Protein AF-0000000075760371 (afdb_homodimer)

Solvent-accessible surface area (backbone atoms only — not comparable to full-atom values): 41329 Å² total; per-residue (Å²): 129,72,63,64,34,43,32,32,29,94,74,34,65,18,29,36,39,38,53,55,96,74,28,27,36,39,36,48,44,92,81,39,47,63,56,17,29,76,38,85,87,45,65,66,50,86,70,63,49,76,35,74,49,75,53,29,75,60,50,60,24,31,50,27,51,50,53,35,50,54,48,44,73,70,36,40,61,81,39,81,82,42,72,68,52,46,35,33,40,3,22,51,64,51,33,64,22,36,49,37,27,40,28,74,71,54,49,54,58,50,66,73,50,78,75,84,48,44,40,64,70,58,63,29,60,44,80,66,91,54,68,57,64,61,52,48,40,71,64,31,52,69,35,32,12,54,50,44,57,66,43,60,43,57,39,44,40,44,61,90,81,58,81,80,56,91,85,60,71,54,58,43,32,40,41,31,42,32,63,88,82,34,76,46,37,20,47,35,31,48,52,43,45,48,22,39,48,65,52,67,45,58,52,57,60,68,51,65,18,73,70,44,53,34,25,36,32,43,69,72,47,43,49,97,83,49,43,63,20,28,50,47,31,43,24,35,74,66,71,32,51,80,88,51,30,33,75,53,36,56,65,56,50,51,52,48,41,62,70,57,21,32,78,90,33,30,60,62,31,28,45,50,50,50,52,53,52,50,48,29,46,38,39,30,23,33,65,63,24,32,70,54,38,35,35,32,27,73,41,63,73,70,54,60,25,33,58,45,61,57,55,85,48,37,52,38,36,59,82,35,76,87,54,39,31,17,29,32,41,85,87,36,37,49,54,84,60,35,66,62,26,48,59,58,46,23,60,76,35,70,42,88,57,54,64,60,56,52,36,46,41,54,51,20,40,52,54,48,52,67,74,33,53,70,58,38,69,74,28,46,60,46,49,50,36,28,49,60,41,28,42,65,49,45,74,73,56,92,128,72,62,64,33,42,32,30,29,92,72,34,63,19,29,36,40,37,55,55,97,75,28,26,35,38,36,48,44,92,82,39,47,64,56,17,29,78,39,85,87,44,66,66,49,86,69,63,47,76,34,73,49,73,53,28,76,60,49,60,23,28,50,25,53,50,52,34,51,53,48,43,73,70,36,40,60,82,41,81,82,43,71,67,52,46,34,33,39,4,21,52,64,49,34,62,21,35,50,36,27,40,29,74,71,55,49,55,58,48,67,73,51,77,76,83,47,44,40,65,69,58,62,29,61,43,81,66,90,54,68,58,64,60,52,47,39,71,65,30,54,68,34,32,14,55,50,45,57,65,43,60,43,55,39,44,39,44,60,89,80,57,80,81,56,92,85,61,69,55,59,43,31,41,42,33,42,32,63,89,82,34,78,46,38,19,46,36,31,48,52,43,47,47,24,38,47,64,50,66,45,59,52,57,60,69,49,65,18,73,71,44,54,34,25,37,31,43,69,71,47,44,48,96,84,48,43,62,22,28,50,46,30,42,23,36,74,66,71,32,50,81,87,51,29,34,76,53,36,57,66,55,52,51,50,48,41,61,70,58,22,31,78,90,32,30,60,62,30,28,45,50,49,50,52,53,53,50,47,29,46,36,38,29,23,32,66,62,24,32,70,54,40,36,36,31,27,75,42,61,72,70,54,61,24,33,59,47,59,57,56,84,47,35,52,38,36,58,80,36,76,86,52,39,33,17,28,32,41,84,88,36,37,48,54,84,58,34,68,62,25,47,59,59,45,23,60,78,36,70,42,90,58,54,65,57,56,53,36,47,40,53,51,21,40,51,52,48,53,68,74,33,52,69,58,38,68,73,27,45,60,47,48,50,35,28,49,60,41,29,44,65,49,46,74,72,57,91

Nearest PDB structures (foldseek):
  7vkb-assembly1_A  TM=8.073E-01  e=7.748E-14  Legionella pneumophila subsp. pneumophila str. Philadelphia 1
  7wcf-assembly1_A  TM=6.673E-01  e=3.418E-14  Legionella pneumophila subsp. pneumophila str. Philadelphia 1
  7vkc-assembly1_A  TM=6.784E-01  e=3.570E-13  Legionella pneumophila subsp. pneumophila str. Philadelphia 1
  3akk-assembly2_D  TM=5.499E-01  e=4.635E-07  Helicobacter pylori J99
  3akk-assembly2_C  TM=5.356E-01  e=3.686E-06  Helicobacter pylori J99

pLDDT: mean 90.39, std 11.35, range [38.09, 98.88]

Organism: Stutzerimonas stutzeri (strain A1501) (NCBI:txid379731)

Radius of gyration: 27.63 Å; Cα contacts (8 Å, |Δi|>4): 1583; chains: 2; bounding box: 60×79×73 Å

Structure (mmCIF, N/CA/C/O backbone):
data_AF-0000000075760371-model_v1
#
loop_
_entity.id
_entity.type
_entity.pdbx_description
1 polymer 'Phosphatidylinositol kinase'
#
loop_
_atom_site.group_PDB
_atom_site.id
_atom_site.type_symbol
_atom_site.label_atom_id
_atom_site.label_alt_id
_atom_site.label_comp_id
_atom_site.label_asym_id
_atom_site.label_entity_id
_atom_site.label_seq_id
_atom_site.pdbx_PDB_ins_code
_atom_site.Cartn_x
_atom_site.Cartn_y
_atom_site.Cartn_z
_atom_site.occupancy
_atom_site.B_iso_or_equiv
_atom_site.auth_seq_id
_atom_site.auth_comp_id
_atom_site.auth_asym_id
_atom_site.auth_atom_id
_atom_site.pdbx_PDB_model_num
ATOM 1 N N . MET A 1 1 ? -24.359 -0.94 8.82 1 43.31 1 MET A N 1
ATOM 2 C CA . MET A 1 1 ? -25.016 -2.139 8.297 1 43.31 1 MET A CA 1
ATOM 3 C C . MET A 1 1 ? -23.984 -3.199 7.926 1 43.31 1 MET A C 1
ATOM 5 O O . MET A 1 1 ? -22.906 -2.873 7.406 1 43.31 1 MET A O 1
ATOM 9 N N . THR A 1 2 ? -24.047 -4.398 8.586 1 55.69 2 THR A N 1
ATOM 10 C CA . THR A 1 2 ? -23.156 -5.535 8.352 1 55.69 2 THR A CA 1
ATOM 11 C C . THR A 1 2 ? -23.125 -5.898 6.871 1 55.69 2 THR A C 1
ATOM 13 O O . THR A 1 2 ? -24.156 -6.172 6.266 1 55.69 2 THR A O 1
ATOM 16 N N . ALA A 1 3 ? -22.016 -5.543 6.129 1 74.62 3 ALA A N 1
ATOM 17 C CA . ALA A 1 3 ? -21.906 -5.832 4.703 1 74.62 3 ALA A CA 1
ATOM 18 C C . ALA A 1 3 ? -22.016 -7.328 4.434 1 74.62 3 ALA A C 1
ATOM 20 O O . ALA A 1 3 ? -21.484 -8.141 5.184 1 74.62 3 ALA A O 1
ATOM 21 N N . VAL A 1 4 ? -23.156 -7.707 3.781 1 89.44 4 VAL A N 1
ATOM 22 C CA . VAL A 1 4 ? -23.312 -9.094 3.35 1 89.44 4 VAL A CA 1
ATOM 23 C C . VAL A 1 4 ? -23.031 -9.203 1.852 1 89.44 4 VAL A C 1
ATOM 25 O O . VAL A 1 4 ? -23.5 -8.375 1.063 1 89.44 4 VAL A O 1
ATOM 28 N N . LEU A 1 5 ? -22.188 -10.141 1.552 1 94.88 5 LEU A N 1
ATOM 29 C CA . LEU A 1 5 ? -21.891 -10.422 0.152 1 94.88 5 LEU A CA 1
ATOM 30 C C . LEU A 1 5 ? -22.375 -11.82 -0.229 1 94.88 5 LEU A C 1
ATOM 32 O O . LEU A 1 5 ? -22.234 -12.766 0.558 1 94.88 5 LEU A O 1
ATOM 36 N N . GLN A 1 6 ? -22.906 -11.922 -1.365 1 95.94 6 GLN A N 1
ATOM 37 C CA . GLN A 1 6 ? -23.328 -13.211 -1.891 1 95.94 6 GLN A CA 1
ATOM 38 C C . GLN A 1 6 ? -22.203 -13.898 -2.645 1 95.94 6 GLN A C 1
ATOM 40 O O . GLN A 1 6 ? -21.422 -13.242 -3.348 1 95.94 6 GLN A O 1
ATOM 45 N N . VAL A 1 7 ? -22.109 -15.195 -2.459 1 97.06 7 VAL A N 1
ATOM 46 C CA . VAL A 1 7 ? -21.031 -15.953 -3.088 1 97.06 7 VAL A CA 1
ATOM 47 C C . VAL A 1 7 ? -21.609 -17.078 -3.941 1 97.06 7 VAL A C 1
ATOM 49 O O . VAL A 1 7 ? -22.547 -17.75 -3.523 1 97.06 7 VAL A O 1
ATOM 52 N N . ALA A 1 8 ? -21.109 -17.219 -5.102 1 96.5 8 ALA A N 1
ATOM 53 C CA . ALA A 1 8 ? -21.547 -18.266 -6.012 1 96.5 8 ALA A CA 1
ATOM 54 C C . ALA A 1 8 ? -20.375 -18.875 -6.773 1 96.5 8 ALA A C 1
ATOM 56 O O . ALA A 1 8 ? -19.281 -18.312 -6.781 1 96.5 8 ALA A O 1
ATOM 57 N N . THR A 1 9 ? -20.562 -20.078 -7.301 1 96.19 9 THR A N 1
ATOM 58 C CA . THR A 1 9 ? -19.656 -20.766 -8.219 1 96.19 9 THR A CA 1
ATOM 59 C C . THR A 1 9 ? -20.391 -21.172 -9.5 1 96.19 9 THR A C 1
ATOM 61 O O . THR A 1 9 ? -21.609 -20.984 -9.609 1 96.19 9 THR A O 1
ATOM 64 N N . PRO A 1 10 ? -19.625 -21.641 -10.508 1 94.31 10 PRO A N 1
ATOM 65 C CA . PRO A 1 10 ? -20.297 -22.094 -11.727 1 94.31 10 PRO A CA 1
ATOM 66 C C . PRO A 1 10 ? -21.344 -23.172 -11.469 1 94.31 10 PRO A C 1
ATOM 68 O O . PRO A 1 10 ? -22.281 -23.328 -12.258 1 94.31 10 PRO A O 1
ATOM 71 N N . GLU A 1 11 ? -21.25 -23.828 -10.383 1 95.38 11 GLU A N 1
ATOM 72 C CA . GLU A 1 11 ? -22.156 -24.922 -10.07 1 95.38 11 GLU A CA 1
ATOM 73 C C . GLU A 1 11 ? -23.391 -24.422 -9.32 1 95.38 11 GLU A C 1
ATOM 75 O O . GLU A 1 11 ? -24.312 -25.188 -9.023 1 95.38 11 GLU A O 1
ATOM 80 N N . GLY A 1 12 ? -23.406 -23.094 -9.023 1 94.88 12 GLY A N 1
ATOM 81 C CA . GLY A 1 12 ? -24.594 -22.516 -8.398 1 94.88 12 GLY A CA 1
ATOM 82 C C . GLY A 1 12 ? -24.266 -21.641 -7.199 1 94.88 12 GLY A C 1
ATOM 83 O O . GLY A 1 12 ? -23.094 -21.375 -6.926 1 94.88 12 GLY A O 1
ATOM 84 N N . ASP A 1 13 ? -25.375 -21.281 -6.457 1 96.81 13 ASP A N 1
ATOM 85 C CA . ASP A 1 13 ? -25.219 -20.469 -5.254 1 96.81 13 ASP A CA 1
ATOM 86 C C . ASP A 1 13 ? -24.516 -21.266 -4.148 1 96.81 13 ASP A C 1
ATOM 88 O O . ASP A 1 13 ? -24.828 -22.422 -3.908 1 96.81 13 ASP A O 1
ATOM 92 N N . SER A 1 14 ? -23.578 -20.625 -3.559 1 97.75 14 SER A N 1
ATOM 93 C CA . SER A 1 14 ? -22.781 -21.312 -2.543 1 97.75 14 SER A CA 1
ATOM 94 C C . SER A 1 14 ? -23.156 -20.844 -1.141 1 97.75 14 SER A C 1
ATOM 96 O O . SER A 1 14 ? -23.531 -21.672 -0.291 1 97.75 14 SER A O 1
ATOM 98 N N . GLY A 1 15 ? -23.016 -19.5 -0.946 1 98 15 GLY A N 1
ATOM 99 C CA . GLY A 1 15 ? -23.312 -18.984 0.381 1 98 15 GLY A CA 1
ATOM 100 C C . GLY A 1 15 ? -23.125 -17.484 0.489 1 98 15 GLY A C 1
ATOM 101 O O . GLY A 1 15 ? -23.312 -16.75 -0.494 1 98 15 GLY A O 1
ATOM 102 N N . LYS A 1 16 ? -22.891 -17.094 1.831 1 97.25 16 LYS A N 1
ATOM 103 C CA . LYS A 1 16 ? -22.75 -15.672 2.113 1 97.25 16 LYS A CA 1
ATOM 104 C C . LYS A 1 16 ? -21.562 -15.406 3.027 1 97.25 16 LYS A C 1
ATOM 106 O O . LYS A 1 16 ? -21.203 -16.25 3.861 1 97.25 16 LYS A O 1
ATOM 111 N N . ILE A 1 17 ? -20.938 -14.266 2.799 1 95.81 17 ILE A N 1
ATOM 112 C CA . ILE A 1 17 ? -19.906 -13.781 3.711 1 95.81 17 ILE A CA 1
ATOM 113 C C . ILE A 1 17 ? -20.453 -12.617 4.531 1 95.81 17 ILE A C 1
ATOM 115 O O . ILE A 1 17 ? -21.125 -11.734 3.992 1 95.81 17 ILE A O 1
ATOM 119 N N . LEU A 1 18 ? -20.188 -12.664 5.801 1 94.06 18 LEU A N 1
ATOM 120 C CA . LEU A 1 18 ? -20.609 -11.609 6.711 1 94.06 18 LEU A CA 1
ATOM 121 C C . LEU A 1 18 ? -19.453 -11.172 7.613 1 94.06 18 LEU A C 1
ATOM 123 O O . LEU A 1 18 ? -18.547 -11.961 7.879 1 94.06 18 LEU A O 1
ATOM 127 N N . SER A 1 19 ? -19.453 -9.938 7.863 1 90.44 19 SER A N 1
ATOM 128 C CA . SER A 1 19 ? -18.578 -9.438 8.922 1 90.44 19 SER A CA 1
ATOM 129 C C . SER A 1 19 ? -19.359 -9.227 10.219 1 90.44 19 SER A C 1
ATOM 131 O O . SER A 1 19 ? -20.406 -8.586 10.219 1 90.44 19 SER A O 1
ATOM 133 N N . SER A 1 20 ? -18.938 -9.883 11.328 1 83.5 20 SER A N 1
ATOM 134 C CA . SER A 1 20 ? -19.625 -9.797 12.609 1 83.5 20 SER A CA 1
ATOM 135 C C . SER A 1 20 ? -18.641 -9.719 13.766 1 83.5 20 SER A C 1
ATOM 137 O O . SER A 1 20 ? -17.812 -10.625 13.945 1 83.5 20 SER A O 1
ATOM 139 N N . ALA A 1 21 ? -18.812 -8.703 14.594 1 81.06 21 ALA A N 1
ATOM 140 C CA . ALA A 1 21 ? -18.031 -8.531 15.812 1 81.06 21 ALA A CA 1
ATOM 141 C C . ALA A 1 21 ? -16.531 -8.672 15.539 1 81.06 21 ALA A C 1
ATOM 143 O O . ALA A 1 21 ? -15.828 -9.367 16.266 1 81.06 21 ALA A O 1
ATOM 144 N N . GLY A 1 22 ? -16.078 -8.273 14.406 1 79.44 22 GLY A N 1
ATOM 145 C CA . GLY A 1 22 ? -14.656 -8.258 14.125 1 79.44 22 GLY A CA 1
ATOM 146 C C . GLY A 1 22 ? -14.18 -9.508 13.391 1 79.44 22 GLY A C 1
ATOM 147 O O . GLY A 1 22 ? -13.008 -9.602 13.031 1 79.44 22 GLY A O 1
ATOM 148 N N . ASP A 1 23 ? -15.102 -10.469 13.219 1 89.75 23 ASP A N 1
ATOM 149 C CA . ASP A 1 23 ? -14.75 -11.688 12.492 1 89.75 23 ASP A CA 1
ATOM 150 C C . ASP A 1 23 ? -15.414 -11.711 11.117 1 89.75 23 ASP A C 1
ATOM 152 O O . ASP A 1 23 ? -16.328 -10.93 10.844 1 89.75 23 ASP A O 1
ATOM 156 N N . TYR A 1 24 ? -14.852 -12.562 10.312 1 95.31 24 TYR A N 1
ATOM 157 C CA . TYR A 1 24 ? -15.453 -12.875 9.016 1 95.31 24 TYR A CA 1
ATOM 158 C C . TYR A 1 24 ? -16.031 -14.281 9.008 1 95.31 24 TYR A C 1
ATOM 160 O O . TYR A 1 24 ? -15.352 -15.242 9.359 1 95.31 24 TYR A O 1
ATOM 168 N N . LEU A 1 25 ? -17.312 -14.336 8.617 1 96.69 25 LEU A N 1
ATOM 169 C CA . LEU A 1 25 ? -18.031 -15.609 8.594 1 96.69 25 LEU A CA 1
ATOM 170 C C . LEU A 1 25 ? -18.438 -15.977 7.176 1 96.69 25 LEU A C 1
ATOM 172 O O . LEU A 1 25 ? -18.922 -15.125 6.43 1 96.69 25 LEU A O 1
ATOM 176 N N . PHE A 1 26 ? -18.188 -17.188 6.824 1 97.88 26 PHE A N 1
ATOM 177 C CA . PHE A 1 26 ? -18.781 -17.734 5.605 1 97.88 26 PHE A CA 1
ATOM 178 C C . PHE A 1 26 ? -19.766 -18.859 5.934 1 97.88 26 PHE A C 1
ATOM 180 O O . PHE A 1 26 ? -19.422 -19.812 6.637 1 97.88 26 PHE A O 1
ATOM 187 N N . ARG A 1 27 ? -20.938 -18.656 5.379 1 97.75 27 ARG A N 1
ATOM 188 C CA . ARG A 1 27 ? -21.984 -19.625 5.594 1 97.75 27 ARG A CA 1
ATOM 189 C C . ARG A 1 27 ? -22.531 -20.156 4.266 1 97.75 27 ARG A C 1
ATOM 191 O O . ARG A 1 27 ? -23.031 -19.375 3.441 1 97.75 27 ARG A O 1
ATOM 198 N N . TYR A 1 28 ? -22.422 -21.453 4.133 1 98.5 28 TYR A N 1
ATOM 199 C CA . TYR A 1 28 ? -23.078 -22.062 2.982 1 98.5 28 TYR A CA 1
ATOM 200 C C . TYR A 1 28 ? -24.594 -22.031 3.133 1 98.5 28 TYR A C 1
ATOM 202 O O . TYR A 1 28 ? -25.125 -22.141 4.246 1 98.5 28 TYR A O 1
ATOM 210 N N . HIS A 1 29 ? -25.266 -21.859 1.998 1 97.75 29 HIS A N 1
ATOM 211 C CA . HIS A 1 29 ? -26.703 -22.078 2.021 1 97.75 29 HIS A CA 1
ATOM 212 C C . HIS A 1 29 ? -27.031 -23.516 2.447 1 97.75 29 HIS A C 1
ATOM 214 O O . HIS A 1 29 ? -26.25 -24.438 2.205 1 97.75 29 HIS A O 1
ATOM 220 N N . GLU A 1 30 ? -28.203 -23.641 2.92 1 96.56 30 GLU A N 1
ATOM 221 C CA . GLU A 1 30 ? -28.625 -24.953 3.383 1 96.56 30 GLU A CA 1
ATOM 222 C C . GLU A 1 30 ? -28.688 -25.953 2.229 1 96.56 30 GLU A C 1
ATOM 224 O O . GLU A 1 30 ? -28.422 -27.141 2.408 1 96.56 30 GLU A O 1
ATOM 229 N N . ASP A 1 31 ? -28.984 -25.469 1.105 1 96.25 31 ASP A N 1
ATOM 230 C CA . ASP A 1 31 ? -29.188 -26.344 -0.042 1 96.25 31 ASP A CA 1
ATOM 231 C C . ASP A 1 31 ? -27.984 -26.297 -0.98 1 96.25 31 ASP A C 1
ATOM 233 O O . ASP A 1 31 ? -28.078 -26.703 -2.143 1 96.25 31 ASP A O 1
ATOM 237 N N . ALA A 1 32 ? -26.844 -25.781 -0.534 1 97.56 32 ALA A N 1
ATOM 238 C CA . ALA A 1 32 ? -25.656 -25.703 -1.382 1 97.56 32 ALA A CA 1
ATOM 239 C C . ALA A 1 32 ? -25.156 -27.094 -1.748 1 97.56 32 ALA A C 1
ATOM 241 O O . ALA A 1 32 ? -25.062 -27.969 -0.887 1 97.56 32 ALA A O 1
ATOM 242 N N . LYS A 1 33 ? -24.859 -27.281 -2.973 1 97.06 33 LYS A N 1
ATOM 243 C CA . LYS A 1 33 ? -24.328 -28.547 -3.441 1 97.06 33 LYS A CA 1
ATOM 244 C C . LYS A 1 33 ? -22.844 -28.672 -3.09 1 97.06 33 LYS A C 1
ATOM 246 O O . LYS A 1 33 ? -22.141 -27.672 -2.971 1 97.06 33 LYS A O 1
ATOM 251 N N . ALA A 1 34 ? -22.406 -29.906 -2.986 1 96.94 34 ALA A N 1
ATOM 252 C CA . ALA A 1 34 ? -21 -30.156 -2.676 1 96.94 34 ALA A CA 1
ATOM 253 C C . ALA A 1 34 ? -20.094 -29.547 -3.738 1 96.94 34 ALA A C 1
ATOM 255 O O . ALA A 1 34 ? -19.016 -29.047 -3.422 1 96.94 34 ALA A O 1
ATOM 256 N N . GLN A 1 35 ? -20.562 -29.578 -4.961 1 96.38 35 GLN A N 1
ATOM 257 C CA . GLN A 1 35 ? -19.781 -29.062 -6.082 1 96.38 35 GLN A CA 1
ATOM 258 C C . GLN A 1 35 ? -19.656 -27.547 -6.02 1 96.38 35 GLN A C 1
ATOM 260 O O . GLN A 1 35 ? -18.812 -26.953 -6.699 1 96.38 35 GLN A O 1
ATOM 265 N N . ALA A 1 36 ? -20.469 -26.938 -5.203 1 97.31 36 ALA A N 1
ATOM 266 C CA . ALA A 1 36 ? -20.484 -25.469 -5.113 1 97.31 36 ALA A CA 1
ATOM 267 C C . ALA A 1 36 ? -19.562 -24.984 -4.012 1 97.31 36 ALA A C 1
ATOM 269 O O . ALA A 1 36 ? -19.547 -23.797 -3.684 1 97.31 36 ALA A O 1
ATOM 270 N N . ALA A 1 37 ? -18.781 -25.938 -3.438 1 98.06 37 ALA A N 1
ATOM 271 C CA . ALA A 1 37 ? -17.781 -25.516 -2.453 1 98.06 37 ALA A CA 1
ATOM 272 C C . ALA A 1 37 ? -16.844 -24.469 -3.035 1 98.06 37 ALA A C 1
ATOM 274 O O . ALA A 1 37 ? -16.422 -24.562 -4.195 1 98.06 37 ALA A O 1
ATOM 275 N N . ILE A 1 38 ? -16.422 -23.5 -2.248 1 97.44 38 ILE A N 1
ATOM 276 C CA . ILE A 1 38 ? -15.734 -22.328 -2.779 1 97.44 38 ILE A CA 1
ATOM 277 C C . ILE A 1 38 ? -14.227 -22.562 -2.74 1 97.44 38 ILE A C 1
ATOM 279 O O . ILE A 1 38 ? -13.453 -21.812 -3.336 1 97.44 38 ILE A O 1
ATOM 283 N N . SER A 1 39 ? -13.742 -23.578 -2.043 1 97.62 39 SER A N 1
ATOM 284 C CA . SER A 1 39 ? -12.32 -23.859 -1.851 1 97.62 39 SER A CA 1
ATOM 285 C C . SER A 1 39 ? -12.078 -25.359 -1.633 1 97.62 39 SER A C 1
ATOM 287 O O . SER A 1 39 ? -12.969 -26.062 -1.163 1 97.62 39 SER A O 1
ATOM 289 N N . LEU A 1 40 ? -10.93 -25.812 -1.981 1 97.62 40 LEU A N 1
ATOM 290 C CA . LEU A 1 40 ? -10.516 -27.188 -1.676 1 97.62 40 LEU A CA 1
ATOM 291 C C . LEU A 1 40 ? -10.43 -27.391 -0.169 1 97.62 40 LEU A C 1
ATOM 293 O O . LEU A 1 40 ? -10.531 -28.531 0.306 1 97.62 40 LEU A O 1
ATOM 297 N N . LEU A 1 41 ? -10.305 -26.344 0.649 1 96.62 41 LEU A N 1
ATOM 298 C CA . LEU A 1 41 ? -10.133 -26.422 2.096 1 96.62 41 LEU A CA 1
ATOM 299 C C . LEU A 1 41 ? -11.469 -26.203 2.809 1 96.62 41 LEU A C 1
ATOM 301 O O . LEU A 1 41 ? -11.555 -26.359 4.027 1 96.62 41 LEU A O 1
ATOM 305 N N . MET A 1 42 ? -12.469 -25.812 2.064 1 97.5 42 MET A N 1
ATOM 306 C CA . MET A 1 42 ? -13.727 -25.422 2.703 1 97.5 42 MET A CA 1
ATOM 307 C C . MET A 1 42 ? -14.898 -26.188 2.092 1 97.5 42 MET A C 1
ATOM 309 O O . MET A 1 42 ? -15.781 -25.578 1.479 1 97.5 42 MET A O 1
ATOM 313 N N . PRO A 1 43 ? -14.984 -27.453 2.379 1 97.31 43 PRO A N 1
ATOM 314 C CA . PRO A 1 43 ? -16.125 -28.219 1.877 1 97.31 43 PRO A CA 1
ATOM 315 C C . PRO A 1 43 ? -17.453 -27.734 2.451 1 97.31 43 PRO A C 1
ATOM 317 O O . PRO A 1 43 ? -17.484 -27.109 3.508 1 97.31 43 PRO A O 1
ATOM 320 N N . VAL A 1 44 ? -18.5 -28.016 1.697 1 97.88 44 VAL A N 1
ATOM 321 C CA . VAL A 1 44 ? -19.828 -27.641 2.141 1 97.88 44 VAL A CA 1
ATOM 322 C C . VAL A 1 44 ? -20.156 -28.328 3.471 1 97.88 44 VAL A C 1
ATOM 324 O O . VAL A 1 44 ? -19.922 -29.516 3.631 1 97.88 44 VAL A O 1
ATOM 327 N N . ARG A 1 45 ? -20.578 -27.531 4.371 1 97.06 45 ARG A N 1
ATOM 328 C CA . ARG A 1 45 ? -21.016 -28.016 5.68 1 97.06 45 ARG A CA 1
ATOM 329 C C . ARG A 1 45 ? -22.031 -27.062 6.312 1 97.06 45 ARG A C 1
ATOM 331 O O . ARG A 1 45 ? -22.219 -25.953 5.836 1 97.06 45 ARG A O 1
ATOM 338 N N . LEU A 1 46 ? -22.688 -27.5 7.348 1 95.38 46 LEU A N 1
ATOM 339 C CA . LEU A 1 46 ? -23.734 -26.703 7.988 1 95.38 46 LEU A CA 1
ATOM 340 C C . LEU A 1 46 ? -23.125 -25.609 8.844 1 95.38 46 LEU A C 1
ATOM 342 O O . LEU A 1 46 ? -23.625 -24.469 8.867 1 95.38 46 LEU A O 1
ATOM 346 N N . ASP A 1 47 ? -22.047 -25.922 9.539 1 96.56 47 ASP A N 1
ATOM 347 C CA . ASP A 1 47 ? -21.406 -24.938 10.406 1 96.56 47 ASP A CA 1
ATOM 348 C C . ASP A 1 47 ? -20.703 -23.859 9.586 1 96.56 47 ASP A C 1
ATOM 350 O O . ASP A 1 47 ? -20.141 -24.141 8.531 1 96.56 47 ASP A O 1
ATOM 354 N N . GLU A 1 48 ? -20.719 -22.719 10.062 1 96.19 48 GLU A N 1
ATOM 355 C CA . GLU A 1 48 ? -20.062 -21.609 9.383 1 96.19 48 GLU A CA 1
ATOM 356 C C . GLU A 1 48 ? -18.547 -21.703 9.508 1 96.19 48 GLU A C 1
ATOM 358 O O . GLU A 1 48 ? -18.031 -22.344 10.43 1 96.19 48 GLU A O 1
ATOM 363 N N . TYR A 1 49 ? -17.828 -21.219 8.578 1 97.62 49 TYR A N 1
ATOM 364 C CA . TYR A 1 49 ? -16.391 -20.984 8.688 1 97.62 49 TYR A CA 1
ATOM 365 C C . TYR A 1 49 ? -16.094 -19.594 9.258 1 97.62 49 TYR A C 1
ATOM 367 O O . TYR A 1 49 ? -16.516 -18.578 8.703 1 97.62 49 TYR A O 1
ATOM 375 N N . ARG A 1 50 ? -15.406 -19.594 10.359 1 95.19 50 ARG A N 1
ATOM 376 C CA . ARG A 1 50 ? -15.102 -18.344 11.047 1 95.19 50 ARG A CA 1
ATOM 377 C C . ARG A 1 50 ? -13.609 -18.031 10.992 1 95.19 50 ARG A C 1
ATOM 379 O O . ARG A 1 50 ? -12.781 -18.922 11.188 1 95.19 50 ARG A O 1
ATOM 386 N N . HIS A 1 51 ? -13.273 -16.859 10.68 1 93.19 51 HIS A N 1
ATOM 387 C CA . HIS A 1 51 ? -11.891 -16.391 10.648 1 93.19 51 HIS A CA 1
ATOM 388 C C . HIS A 1 51 ? -11.789 -14.953 11.117 1 93.19 51 HIS A C 1
ATOM 390 O O . HIS A 1 51 ? -12.719 -14.164 10.938 1 93.19 51 HIS A O 1
ATOM 396 N N . ARG A 1 52 ? -10.672 -14.578 11.711 1 86.69 52 ARG A N 1
ATOM 397 C CA . ARG A 1 52 ? -10.445 -13.219 12.195 1 86.69 52 ARG A CA 1
ATOM 398 C C . ARG A 1 52 ? -10.227 -12.258 11.031 1 86.69 52 ARG A C 1
ATOM 400 O O . ARG A 1 52 ? -10.5 -11.062 11.141 1 86.69 52 ARG A O 1
ATOM 407 N N . GLU A 1 53 ? -9.703 -12.789 9.977 1 90.56 53 GLU A N 1
ATOM 408 C CA . GLU A 1 53 ? -9.562 -12.062 8.719 1 90.56 53 GLU A CA 1
ATOM 409 C C . GLU A 1 53 ? -10.398 -12.695 7.613 1 90.56 53 GLU A C 1
ATOM 411 O O . GLU A 1 53 ? -10.969 -13.781 7.801 1 90.56 53 GLU A O 1
ATOM 416 N N . LEU A 1 54 ? -10.484 -11.953 6.523 1 94.06 54 LEU A N 1
ATOM 417 C CA . LEU A 1 54 ? -11.156 -12.562 5.379 1 94.06 54 LEU A CA 1
ATOM 418 C C . LEU A 1 54 ? -10.523 -13.906 5.031 1 94.06 54 LEU A C 1
ATOM 420 O O . LEU A 1 54 ? -9.297 -14.039 5.051 1 94.06 54 LEU A O 1
ATOM 424 N N . HIS A 1 55 ? -11.367 -14.852 4.766 1 96.5 55 HIS A N 1
ATOM 425 C CA . HIS A 1 55 ? -10.867 -16.172 4.434 1 96.5 55 HIS A CA 1
ATOM 426 C C . HIS A 1 55 ? -9.883 -16.125 3.271 1 96.5 55 HIS A C 1
ATOM 428 O O . HIS A 1 55 ? -10.086 -15.367 2.314 1 96.5 55 HIS A O 1
ATOM 434 N N . PRO A 1 56 ? -8.852 -16.969 3.25 1 96.12 56 PRO A N 1
ATOM 435 C CA . PRO A 1 56 ? -7.773 -16.906 2.258 1 96.12 56 PRO A CA 1
ATOM 436 C C . PRO A 1 56 ? -8.289 -17.016 0.824 1 96.12 56 PRO A C 1
ATOM 438 O O . PRO A 1 56 ? -7.785 -16.344 -0.073 1 96.12 56 PRO A O 1
ATOM 441 N N . ILE A 1 57 ? -9.352 -17.797 0.597 1 96.19 57 ILE A N 1
ATOM 442 C CA . ILE A 1 57 ? -9.891 -17.969 -0.745 1 96.19 57 ILE A CA 1
ATOM 443 C C . ILE A 1 57 ? -10.398 -16.641 -1.28 1 96.19 57 ILE A C 1
ATOM 445 O O . ILE A 1 57 ? -10.344 -16.391 -2.486 1 96.19 57 ILE A O 1
ATOM 449 N N . PHE A 1 58 ? -10.836 -15.773 -0.396 1 94.75 58 PHE A N 1
ATOM 450 C CA . PHE A 1 58 ? -11.336 -14.469 -0.803 1 94.75 58 PHE A CA 1
ATOM 451 C C . PHE A 1 58 ? -10.195 -13.461 -0.908 1 94.75 58 PHE A C 1
ATOM 453 O O . PHE A 1 58 ? -10.234 -12.555 -1.742 1 94.75 58 PHE A O 1
ATOM 460 N N . GLN A 1 59 ? -9.18 -13.625 -0.104 1 93.31 59 GLN A N 1
ATOM 461 C CA . GLN A 1 59 ? -8.055 -12.695 -0.103 1 93.31 59 GLN A CA 1
ATOM 462 C C . GLN A 1 59 ? -7.293 -12.75 -1.426 1 93.31 59 GLN A C 1
ATOM 464 O O . GLN A 1 59 ? -6.656 -11.773 -1.825 1 93.31 59 GLN A O 1
ATOM 469 N N . MET A 1 60 ? -7.371 -13.844 -2.092 1 90.44 60 MET A N 1
ATOM 470 C CA . MET A 1 60 ? -6.66 -14.031 -3.354 1 90.44 60 MET A CA 1
ATOM 471 C C . MET A 1 60 ? -7.102 -12.992 -4.387 1 90.44 60 MET A C 1
ATOM 473 O O . MET A 1 60 ? -6.367 -12.703 -5.332 1 90.44 60 MET A O 1
ATOM 477 N N . ASN A 1 61 ? -8.273 -12.469 -4.184 1 87.88 61 ASN A N 1
ATOM 478 C CA . ASN A 1 61 ? -8.836 -11.562 -5.18 1 87.88 61 ASN A CA 1
ATOM 479 C C . ASN A 1 61 ? -8.797 -10.109 -4.707 1 87.88 61 ASN A C 1
ATOM 481 O O . ASN A 1 61 ? -9.312 -9.219 -5.383 1 87.88 61 ASN A O 1
ATOM 485 N N . LEU A 1 62 ? -8.227 -9.898 -3.605 1 90.31 62 LEU A N 1
ATOM 486 C CA . LEU A 1 62 ? -8.117 -8.523 -3.125 1 90.31 62 LEU A CA 1
ATOM 487 C C . LEU A 1 62 ? -6.957 -7.801 -3.797 1 90.31 62 LEU A C 1
ATOM 489 O O . LEU A 1 62 ? -5.883 -8.375 -3.975 1 90.31 62 LEU A O 1
ATOM 493 N N . PRO A 1 63 ? -7.219 -6.57 -4.195 1 87.62 63 PRO A N 1
ATOM 494 C CA . PRO A 1 63 ? -6.109 -5.789 -4.746 1 87.62 63 PRO A CA 1
ATOM 495 C C . PRO A 1 63 ? -5.016 -5.508 -3.715 1 87.62 63 PRO A C 1
ATOM 497 O O . PRO A 1 63 ? -5.297 -5.438 -2.516 1 87.62 63 PRO A O 1
ATOM 500 N N . GLU A 1 64 ? -3.797 -5.398 -4.195 1 84.69 64 GLU A N 1
ATOM 501 C CA . GLU A 1 64 ? -2.627 -5.082 -3.381 1 84.69 64 GLU A CA 1
ATOM 502 C C . GLU A 1 64 ? -1.764 -4.016 -4.047 1 84.69 64 GLU A C 1
ATOM 504 O O . GLU A 1 64 ? -2.008 -3.641 -5.195 1 84.69 64 GLU A O 1
ATOM 509 N N . GLY A 1 65 ? -0.833 -3.453 -3.25 1 80.81 65 GLY A N 1
ATOM 510 C CA . GLY A 1 65 ? 0.172 -2.568 -3.818 1 80.81 65 GLY A CA 1
ATOM 511 C C . GLY A 1 65 ? -0.422 -1.369 -4.531 1 80.81 65 GLY A C 1
ATOM 512 O O . GLY A 1 65 ? -1.271 -0.668 -3.979 1 80.81 65 GLY A O 1
ATOM 513 N N . TYR A 1 66 ? -0.005 -1.169 -5.762 1 78.75 66 TYR A N 1
ATOM 514 C CA . TYR A 1 66 ? -0.333 0.013 -6.551 1 78.75 66 TYR A CA 1
ATOM 515 C C . TYR A 1 66 ? -1.837 0.124 -6.766 1 78.75 66 TYR A C 1
ATOM 517 O O . TYR A 1 66 ? -2.42 1.196 -6.586 1 78.75 66 TYR A O 1
ATOM 525 N N . VAL A 1 67 ? -2.486 -0.931 -7.148 1 82.75 67 VAL A N 1
ATOM 526 C CA . VAL A 1 67 ? -3.908 -0.902 -7.477 1 82.75 67 VAL A CA 1
ATOM 527 C C . VAL A 1 67 ? -4.719 -0.568 -6.227 1 82.75 67 VAL A C 1
ATOM 529 O O . VAL A 1 67 ? -5.66 0.229 -6.285 1 82.75 67 VAL A O 1
ATOM 532 N N . LEU A 1 68 ? -4.387 -1.192 -5.141 1 86.12 68 LEU A N 1
ATOM 533 C CA . LEU A 1 68 ? -5.078 -0.898 -3.891 1 86.12 68 LEU A CA 1
ATOM 534 C C . LEU A 1 68 ? -4.941 0.577 -3.527 1 86.12 68 LEU A C 1
ATOM 536 O O . LEU A 1 68 ? -5.914 1.21 -3.105 1 86.12 68 LEU A O 1
ATOM 540 N N . GLU A 1 69 ? -3.773 1.065 -3.705 1 83 69 GLU A N 1
ATOM 541 C CA . GLU A 1 69 ? -3.539 2.471 -3.389 1 83 69 GLU A CA 1
ATOM 542 C C . GLU A 1 69 ? -4.375 3.385 -4.281 1 83 69 GLU A C 1
ATOM 544 O O . GLU A 1 69 ? -4.91 4.395 -3.816 1 83 69 GLU A O 1
ATOM 549 N N . GLN A 1 70 ? -4.457 3.064 -5.531 1 82.81 70 GLN A N 1
ATOM 550 C CA . GLN A 1 70 ? -5.262 3.855 -6.457 1 82.81 70 GLN A CA 1
ATOM 551 C C . GLN A 1 70 ? -6.738 3.809 -6.078 1 82.81 70 GLN A C 1
ATOM 553 O O . GLN A 1 70 ? -7.441 4.82 -6.168 1 82.81 70 GLN A O 1
ATOM 558 N N . LEU A 1 71 ? -7.191 2.678 -5.676 1 84.75 71 LEU A N 1
ATOM 559 C CA . LEU A 1 71 ? -8.578 2.52 -5.25 1 84.75 71 LEU A CA 1
ATOM 560 C C . LEU A 1 71 ? -8.859 3.35 -4.004 1 84.75 71 LEU A C 1
ATOM 562 O O . LEU A 1 71 ? -9.891 4.027 -3.922 1 84.75 71 LEU A O 1
ATOM 566 N N . ARG A 1 72 ? -7.969 3.285 -3.098 1 85.06 72 ARG A N 1
ATOM 567 C CA . ARG A 1 72 ? -8.117 4.059 -1.87 1 85.06 72 ARG A CA 1
ATOM 568 C C . ARG A 1 72 ? -8.164 5.555 -2.164 1 85.06 72 ARG A C 1
ATOM 570 O O . ARG A 1 72 ? -8.984 6.281 -1.602 1 85.06 72 ARG A O 1
ATOM 577 N N . ASN A 1 73 ? -7.262 5.957 -3.012 1 79.38 73 ASN A N 1
ATOM 578 C CA . ASN A 1 73 ? -7.223 7.363 -3.389 1 79.38 73 ASN A CA 1
ATOM 579 C C . ASN A 1 73 ? -8.562 7.832 -3.951 1 79.38 73 ASN A C 1
ATOM 581 O O . ASN A 1 73 ? -8.961 8.977 -3.744 1 79.38 73 ASN A O 1
ATOM 585 N N . ARG A 1 74 ? -9.211 6.965 -4.543 1 78.25 74 ARG A N 1
ATOM 586 C CA . ARG A 1 74 ? -10.438 7.328 -5.25 1 78.25 74 ARG A CA 1
ATOM 587 C C . ARG A 1 74 ? -11.656 7.188 -4.344 1 78.25 74 ARG A C 1
ATOM 589 O O . ARG A 1 74 ? -12.625 7.938 -4.477 1 78.25 74 ARG A O 1
ATOM 596 N N . LEU A 1 75 ? -11.586 6.25 -3.43 1 84.56 75 LEU A N 1
ATOM 597 C CA . LEU A 1 75 ? -12.836 5.863 -2.781 1 84.56 75 LEU A CA 1
ATOM 598 C C . LEU A 1 75 ? -12.82 6.23 -1.302 1 84.56 75 LEU A C 1
ATOM 600 O O . LEU A 1 75 ? -13.867 6.301 -0.663 1 84.56 75 LEU A O 1
ATOM 604 N N . ALA A 1 76 ? -11.703 6.484 -0.771 1 85 76 ALA A N 1
ATOM 605 C CA . ALA A 1 76 ? -11.57 6.547 0.683 1 85 76 ALA A CA 1
ATOM 606 C C . ALA A 1 76 ? -12.344 7.734 1.252 1 85 76 ALA A C 1
ATOM 608 O O . ALA A 1 76 ? -12.773 7.703 2.408 1 85 76 ALA A O 1
ATOM 609 N N . LYS A 1 77 ? -12.539 8.742 0.531 1 86.75 77 LYS A N 1
ATOM 610 C CA . LYS A 1 77 ? -13.219 9.945 1.003 1 86.75 77 LYS A CA 1
ATOM 611 C C . LYS A 1 77 ? -14.734 9.75 1.015 1 86.75 77 LYS A C 1
ATOM 613 O O . LYS A 1 77 ? -15.453 10.484 1.692 1 86.75 77 LYS A O 1
ATOM 618 N N . VAL A 1 78 ? -15.188 8.812 0.253 1 83.25 78 VAL A N 1
ATOM 619 C CA . VAL A 1 78 ? -16.641 8.711 0.087 1 83.25 78 VAL A CA 1
ATOM 620 C C . VAL A 1 78 ? -17.125 7.363 0.617 1 83.25 78 VAL A C 1
ATOM 622 O O . VAL A 1 78 ? -18.328 7.152 0.776 1 83.25 78 VAL A O 1
ATOM 625 N N . ALA A 1 79 ? -16.234 6.461 0.849 1 84 79 ALA A N 1
ATOM 626 C CA . ALA A 1 79 ? -16.609 5.145 1.359 1 84 79 ALA A CA 1
ATOM 627 C C . ALA A 1 79 ? -15.523 4.574 2.26 1 84 79 ALA A C 1
ATOM 629 O O . ALA A 1 79 ? -14.352 4.949 2.148 1 84 79 ALA A O 1
ATOM 630 N N . ASN A 1 80 ? -15.969 3.711 3.186 1 84.44 80 ASN A N 1
ATOM 631 C CA . ASN A 1 80 ? -14.992 2.932 3.939 1 84.44 80 ASN A CA 1
ATOM 632 C C . ASN A 1 80 ? -14.391 1.815 3.09 1 84.44 80 ASN A C 1
ATOM 634 O O . ASN A 1 80 ? -15.062 0.835 2.773 1 84.44 80 ASN A O 1
ATOM 638 N N . VAL A 1 81 ? -13.164 1.979 2.756 1 87.25 81 VAL A N 1
ATOM 639 C CA . VAL A 1 81 ? -12.5 0.996 1.901 1 87.25 81 VAL A CA 1
ATOM 640 C C . VAL A 1 81 ? -12 -0.17 2.748 1 87.25 81 VAL A C 1
ATOM 642 O O . VAL A 1 81 ? -10.797 -0.286 3.002 1 87.25 81 VAL A O 1
ATOM 645 N N . ASP A 1 82 ? -12.883 -1.025 3.164 1 88.81 82 ASP A N 1
ATOM 646 C CA . ASP A 1 82 ? -12.555 -2.203 3.963 1 88.81 82 ASP A CA 1
ATOM 647 C C . ASP A 1 82 ? -12.508 -3.459 3.096 1 88.81 82 ASP A C 1
ATOM 649 O O . ASP A 1 82 ? -12.805 -3.404 1.9 1 88.81 82 ASP A O 1
ATOM 653 N N . PRO A 1 83 ? -12.062 -4.605 3.652 1 90 83 PRO A N 1
ATOM 654 C CA . PRO A 1 83 ? -11.914 -5.824 2.855 1 90 83 PRO A CA 1
ATOM 655 C C . PRO A 1 83 ? -13.219 -6.27 2.205 1 90 83 PRO A C 1
ATOM 657 O O . PRO A 1 83 ? -13.211 -6.812 1.098 1 90 83 PRO A O 1
ATOM 660 N N . MET A 1 84 ? -14.359 -6.016 2.826 1 90.94 84 MET A N 1
ATOM 661 C CA . MET A 1 84 ? -15.648 -6.422 2.268 1 90.94 84 MET A CA 1
ATOM 662 C C . MET A 1 84 ? -15.969 -5.621 1.009 1 90.94 84 MET A C 1
ATOM 664 O O . MET A 1 84 ? -16.406 -6.188 0.005 1 90.94 84 MET A O 1
ATOM 668 N N . LEU A 1 85 ? -15.758 -4.336 1.052 1 88.69 85 LEU A N 1
ATOM 669 C CA . LEU A 1 85 ? -15.977 -3.498 -0.122 1 88.69 85 LEU A CA 1
ATOM 670 C C . LEU A 1 85 ? -15.023 -3.873 -1.248 1 88.69 85 LEU A C 1
ATOM 672 O O . LEU A 1 85 ? -15.43 -3.967 -2.408 1 88.69 85 LEU A O 1
ATOM 676 N N . LEU A 1 86 ? -13.781 -4.047 -0.883 1 88.88 86 LEU A N 1
ATOM 677 C CA . LEU A 1 86 ? -12.789 -4.422 -1.878 1 88.88 86 LEU A CA 1
ATOM 678 C C . LEU A 1 86 ? -13.148 -5.746 -2.543 1 88.88 86 LEU A C 1
ATOM 680 O O . LEU A 1 86 ? -12.977 -5.902 -3.754 1 88.88 86 LEU A O 1
ATOM 684 N N . LEU A 1 87 ? -13.594 -6.668 -1.756 1 90.69 87 LEU A N 1
ATOM 685 C CA . LEU A 1 87 ? -14.016 -7.961 -2.285 1 90.69 87 LEU A CA 1
ATOM 686 C C . LEU A 1 87 ? -15.219 -7.805 -3.209 1 90.69 87 LEU A C 1
ATOM 688 O O . LEU A 1 87 ? -15.289 -8.453 -4.258 1 90.69 87 LEU A O 1
ATOM 692 N N . ALA A 1 88 ? -16.156 -6.988 -2.799 1 88.81 88 ALA A N 1
ATOM 693 C CA . ALA A 1 88 ? -17.328 -6.746 -3.629 1 88.81 88 ALA A CA 1
ATOM 694 C C . ALA A 1 88 ? -16.938 -6.156 -4.98 1 88.81 88 ALA A C 1
ATOM 696 O O . ALA A 1 88 ? -17.484 -6.535 -6.016 1 88.81 88 ALA A O 1
ATOM 697 N N . LEU A 1 89 ? -16.031 -5.277 -4.953 1 83.5 89 LEU A N 1
ATOM 698 C CA . LEU A 1 89 ? -15.586 -4.617 -6.176 1 83.5 89 LEU A CA 1
ATOM 699 C C . LEU A 1 89 ? -14.828 -5.594 -7.07 1 83.5 89 LEU A C 1
ATOM 701 O O . LEU A 1 89 ? -15.078 -5.656 -8.273 1 83.5 89 LEU A O 1
ATOM 705 N N . SER A 1 90 ? -13.922 -6.359 -6.488 1 81.06 90 SER A N 1
ATOM 706 C CA . SER A 1 90 ? -13.055 -7.254 -7.246 1 81.06 90 SER A CA 1
ATOM 707 C C . SER A 1 90 ? -13.789 -8.539 -7.637 1 81.06 90 SER A C 1
ATOM 709 O O . SER A 1 90 ? -13.516 -9.117 -8.688 1 81.06 90 SER A O 1
ATOM 711 N N . GLY A 1 91 ? -14.594 -9.008 -6.789 1 75.12 91 GLY A N 1
ATOM 712 C CA . GLY A 1 91 ? -15.242 -10.297 -6.977 1 75.12 91 GLY A CA 1
ATOM 713 C C . GLY A 1 91 ? -16.406 -10.234 -7.941 1 75.12 91 GLY A C 1
ATOM 714 O O . GLY A 1 91 ? -16.859 -11.266 -8.445 1 75.12 91 GLY A O 1
ATOM 715 N N . SER A 1 92 ? -16.875 -9.055 -8.227 1 69.88 92 SER A N 1
ATOM 716 C CA . SER A 1 92 ? -18.078 -8.914 -9.031 1 69.88 92 SER A CA 1
ATOM 717 C C . SER A 1 92 ? -17.75 -8.875 -10.516 1 69.88 92 SER A C 1
ATOM 719 O O . SER A 1 92 ? -18.594 -9.219 -11.352 1 69.88 92 SER A O 1
ATOM 721 N N . SER A 1 93 ? -16.641 -8.594 -10.812 1 73.69 93 SER A N 1
ATOM 722 C CA . SER A 1 93 ? -16.406 -8.344 -12.234 1 73.69 93 SER A CA 1
ATOM 723 C C . SER A 1 93 ? -15.602 -9.469 -12.867 1 73.69 93 SER A C 1
ATOM 725 O O . SER A 1 93 ? -16.094 -10.148 -13.773 1 73.69 93 SER A O 1
ATOM 727 N N . SER A 1 94 ? -14.438 -9.703 -12.43 1 78.06 94 SER A N 1
ATOM 728 C CA . SER A 1 94 ? -13.617 -10.742 -13.047 1 78.06 94 SER A CA 1
ATOM 729 C C . SER A 1 94 ? -12.664 -11.367 -12.039 1 78.06 94 SER A C 1
ATOM 731 O O . SER A 1 94 ? -11.445 -11.273 -12.188 1 78.06 94 SER A O 1
ATOM 733 N N . PRO A 1 95 ? -13.289 -12.133 -11.219 1 85.62 95 PRO A N 1
ATOM 734 C CA . PRO A 1 95 ? -12.438 -12.734 -10.188 1 85.62 95 PRO A CA 1
ATOM 735 C C . PRO A 1 95 ? -11.523 -13.82 -10.75 1 85.62 95 PRO A C 1
ATOM 737 O O . PRO A 1 95 ? -11.867 -14.484 -11.727 1 85.62 95 PRO A O 1
ATOM 740 N N . ILE A 1 96 ? -10.391 -13.969 -10.102 1 89.81 96 ILE A N 1
ATOM 741 C CA . ILE A 1 96 ? -9.516 -15.109 -10.352 1 89.81 96 ILE A CA 1
ATOM 742 C C . ILE A 1 96 ? -10.148 -16.375 -9.773 1 89.81 96 ILE A C 1
ATOM 744 O O . ILE A 1 96 ? -10.672 -16.359 -8.656 1 89.81 96 ILE A O 1
ATOM 748 N N . GLY A 1 97 ? -10.086 -17.391 -10.523 1 92.75 97 GLY A N 1
ATOM 749 C CA . GLY A 1 97 ? -10.703 -18.641 -10.109 1 92.75 97 GLY A CA 1
ATOM 750 C C . GLY A 1 97 ? -12.195 -18.703 -10.398 1 92.75 97 GLY A C 1
ATOM 751 O O . GLY A 1 97 ? -12.672 -18.078 -11.352 1 92.75 97 GLY A O 1
ATOM 752 N N . ARG A 1 98 ? -12.922 -19.453 -9.688 1 93.44 98 ARG A N 1
ATOM 753 C CA . ARG A 1 98 ? -14.297 -19.75 -10.055 1 93.44 98 ARG A CA 1
ATOM 754 C C . ARG A 1 98 ? -15.273 -19.172 -9.031 1 93.44 98 ARG A C 1
ATOM 756 O O . ARG A 1 98 ? -16.484 -19.359 -9.148 1 93.44 98 ARG A O 1
ATOM 763 N N . VAL A 1 99 ? -14.766 -18.469 -8.008 1 94.44 99 VAL A N 1
ATOM 764 C CA . VAL A 1 99 ? -15.625 -17.922 -6.961 1 94.44 99 VAL A CA 1
ATOM 765 C C . VAL A 1 99 ? -16.047 -16.5 -7.324 1 94.44 99 VAL A C 1
ATOM 767 O O . VAL A 1 99 ? -15.195 -15.625 -7.527 1 94.44 99 VAL A O 1
ATOM 770 N N . ALA A 1 100 ? -17.312 -16.281 -7.41 1 92.75 100 ALA A N 1
ATOM 771 C CA . ALA A 1 100 ? -17.875 -14.953 -7.688 1 92.75 100 ALA A CA 1
ATOM 772 C C . ALA A 1 100 ? -18.516 -14.359 -6.441 1 92.75 100 ALA A C 1
ATOM 774 O O . ALA A 1 100 ? -19.172 -15.07 -5.676 1 92.75 100 ALA A O 1
ATOM 775 N N . VAL A 1 101 ? -18.297 -13.109 -6.258 1 92.81 101 VAL A N 1
ATOM 776 C CA . VAL A 1 101 ? -18.875 -12.391 -5.133 1 92.81 101 VAL A CA 1
ATOM 777 C C . VAL A 1 101 ? -19.703 -11.211 -5.645 1 92.81 101 VAL A C 1
ATOM 779 O O . VAL A 1 101 ? -19.281 -10.516 -6.582 1 92.81 101 VAL A O 1
ATOM 782 N N . SER A 1 102 ? -20.844 -11.016 -5.059 1 90.69 102 SER A N 1
ATOM 783 C CA . SER A 1 102 ? -21.688 -9.922 -5.539 1 90.69 102 SER A CA 1
ATOM 784 C C . SER A 1 102 ? -22.312 -9.156 -4.383 1 90.69 102 SER A C 1
ATOM 786 O O . SER A 1 102 ? -22.5 -9.711 -3.295 1 90.69 102 SER A O 1
ATOM 788 N N . SER A 1 103 ? -22.438 -7.961 -4.582 1 88.75 103 SER A N 1
ATOM 789 C CA . SER A 1 103 ? -23.172 -7.008 -3.754 1 88.75 103 SER A CA 1
ATOM 790 C C . SER A 1 103 ? -24.109 -6.16 -4.594 1 88.75 103 SER A C 1
ATOM 792 O O . SER A 1 103 ? -23.703 -5.555 -5.586 1 88.75 103 SER A O 1
ATOM 794 N N . PRO A 1 104 ? -25.391 -6.16 -4.199 1 84.88 104 PRO A N 1
ATOM 795 C CA . PRO A 1 104 ? -26.344 -5.371 -4.996 1 84.88 104 PRO A CA 1
ATOM 796 C C . PRO A 1 104 ? -25.906 -3.912 -5.148 1 84.88 104 PRO A C 1
ATOM 798 O O . PRO A 1 104 ? -26.031 -3.338 -6.23 1 84.88 104 PRO A O 1
ATOM 801 N N . GLU A 1 105 ? -25.438 -3.344 -4.125 1 82.31 105 GLU A N 1
ATOM 802 C CA . GLU A 1 105 ? -25.031 -1.938 -4.137 1 82.31 105 GLU A CA 1
ATOM 803 C C . GLU A 1 105 ? -23.844 -1.711 -5.07 1 82.31 105 GLU A C 1
ATOM 805 O O . GLU A 1 105 ? -23.844 -0.764 -5.859 1 82.31 105 GLU A O 1
ATOM 810 N N . VAL A 1 106 ? -22.891 -2.521 -4.965 1 82.25 106 VAL A N 1
ATOM 811 C CA . VAL A 1 106 ? -21.688 -2.377 -5.77 1 82.25 106 VAL A CA 1
ATOM 812 C C . VAL A 1 106 ? -21.984 -2.713 -7.227 1 82.25 106 VAL A C 1
ATOM 814 O O . VAL A 1 106 ? -21.5 -2.043 -8.141 1 82.25 106 VAL A O 1
ATOM 817 N N . ASP A 1 107 ? -22.797 -3.691 -7.406 1 82.44 107 ASP A N 1
ATOM 818 C CA . ASP A 1 107 ? -23.172 -4.082 -8.758 1 82.44 107 ASP A CA 1
ATOM 819 C C . ASP A 1 107 ? -23.891 -2.945 -9.484 1 82.44 107 ASP A C 1
ATOM 821 O O . ASP A 1 107 ? -23.672 -2.725 -10.672 1 82.44 107 ASP A O 1
ATOM 825 N N . ALA A 1 108 ? -24.703 -2.33 -8.727 1 80.44 108 ALA A N 1
ATOM 826 C CA . ALA A 1 108 ? -25.422 -1.199 -9.305 1 80.44 108 ALA A CA 1
ATOM 827 C C . ALA A 1 108 ? -24.469 -0.097 -9.734 1 80.44 108 ALA A C 1
ATOM 829 O O . ALA A 1 108 ? -24.641 0.516 -10.789 1 80.44 108 ALA A O 1
ATOM 830 N N . LEU A 1 109 ? -23.5 0.147 -8.945 1 75 109 LEU A N 1
ATOM 831 C CA . LEU A 1 109 ? -22.484 1.142 -9.258 1 75 109 LEU A CA 1
ATOM 832 C C . LEU A 1 109 ? -21.688 0.739 -10.5 1 75 109 LEU A C 1
ATOM 834 O O . LEU A 1 109 ? -21.422 1.572 -11.367 1 75 109 LEU A O 1
ATOM 838 N N . LEU A 1 110 ? -21.344 -0.511 -10.57 1 76.06 110 LEU A N 1
ATOM 839 C CA . LEU A 1 110 ? -20.516 -1.016 -11.656 1 76.06 110 LEU A CA 1
ATOM 840 C C . LEU A 1 110 ? -21.297 -1.065 -12.961 1 76.06 110 LEU A C 1
ATOM 842 O O . LEU A 1 110 ? -20.719 -0.906 -14.039 1 76.06 110 LEU A O 1
ATOM 846 N N . ARG A 1 111 ? -22.578 -1.344 -12.852 1 74.31 111 ARG A N 1
ATOM 847 C CA . ARG A 1 111 ? -23.422 -1.394 -14.039 1 74.31 111 ARG A CA 1
ATOM 848 C C . ARG A 1 111 ? -23.453 -0.044 -14.75 1 74.31 111 ARG A C 1
ATOM 850 O O . ARG A 1 111 ? -23.656 0.021 -15.961 1 74.31 111 ARG A O 1
ATOM 857 N N . ARG A 1 112 ? -23.188 0.924 -14.016 1 70.56 112 ARG A N 1
ATOM 858 C CA . ARG A 1 112 ? -23.188 2.266 -14.586 1 70.56 112 ARG A CA 1
ATOM 859 C C . ARG A 1 112 ? -21.891 2.555 -15.32 1 70.56 112 ARG A C 1
ATOM 861 O O . ARG A 1 112 ? -21.812 3.518 -16.094 1 70.56 112 ARG A O 1
ATOM 868 N N . GLN A 1 113 ? -21 1.678 -15.062 1 72.81 113 GLN A N 1
ATOM 869 C CA . GLN A 1 113 ? -19.703 1.841 -15.703 1 72.81 113 GLN A CA 1
ATOM 870 C C . GLN A 1 113 ? -19.578 0.949 -16.938 1 72.81 113 GLN A C 1
ATOM 872 O O . GLN A 1 113 ? -20.125 -0.161 -16.953 1 72.81 113 GLN A O 1
ATOM 877 N N . GLN A 1 114 ? -19.078 1.46 -17.984 1 72.31 114 GLN A N 1
ATOM 878 C CA . GLN A 1 114 ? -18.828 0.688 -19.203 1 72.31 114 GLN A CA 1
ATOM 879 C C . GLN A 1 114 ? -17.375 0.24 -19.266 1 72.31 114 GLN A C 1
ATOM 881 O O . GLN A 1 114 ? -16.453 1.03 -19.016 1 72.31 114 GLN A O 1
ATOM 886 N N . PHE A 1 115 ? -17.25 -1.05 -19.516 1 79 115 PHE A N 1
ATOM 887 C CA . PHE A 1 115 ? -15.914 -1.609 -19.734 1 79 115 PHE A CA 1
ATOM 888 C C . PHE A 1 115 ? -15.789 -2.18 -21.141 1 79 115 PHE A C 1
ATOM 890 O O . PHE A 1 115 ? -15.875 -3.395 -21.328 1 79 115 PHE A O 1
ATOM 897 N N . PRO A 1 116 ? -15.539 -1.374 -22.078 1 77.69 116 PRO A N 1
ATOM 898 C CA . PRO A 1 116 ? -15.586 -1.801 -23.469 1 77.69 116 PRO A CA 1
ATOM 899 C C . PRO A 1 116 ? -14.523 -2.85 -23.797 1 77.69 116 PRO A C 1
ATOM 901 O O . PRO A 1 116 ? -14.68 -3.615 -24.75 1 77.69 116 PRO A O 1
ATOM 904 N N . GLY A 1 117 ? -13.539 -2.932 -22.969 1 84.88 117 GLY A N 1
ATOM 905 C CA . GLY A 1 117 ? -12.445 -3.836 -23.297 1 84.88 117 GLY A CA 1
ATOM 906 C C . GLY A 1 117 ? -11.438 -3.232 -24.25 1 84.88 117 GLY A C 1
ATOM 907 O O . GLY A 1 117 ? -11.602 -2.1 -24.703 1 84.88 117 GLY A O 1
ATOM 908 N N . GLU A 1 118 ? -10.359 -3.918 -24.484 1 87.38 118 GLU A N 1
ATOM 909 C CA . GLU A 1 118 ? -9.273 -3.463 -25.344 1 87.38 118 GLU A CA 1
ATOM 910 C C . GLU A 1 118 ? -8.836 -4.566 -26.297 1 87.38 118 GLU A C 1
ATOM 912 O O . GLU A 1 118 ? -8.969 -5.75 -26 1 87.38 118 GLU A O 1
ATOM 917 N N . LYS A 1 119 ? -8.383 -4.152 -27.422 1 88.62 119 LYS A N 1
ATOM 918 C CA . LYS A 1 119 ? -7.777 -5.098 -28.344 1 88.62 119 LYS A CA 1
ATOM 919 C C . LYS A 1 119 ? -6.305 -5.332 -28.016 1 88.62 119 LYS A C 1
ATOM 921 O O . LYS A 1 119 ? -5.547 -4.375 -27.828 1 88.62 119 LYS A O 1
ATOM 926 N N . LEU A 1 120 ? -5.98 -6.582 -28.016 1 91.12 120 LEU A N 1
ATOM 927 C CA . LEU A 1 120 ? -4.602 -6.941 -27.688 1 91.12 120 LEU A CA 1
ATOM 928 C C . LEU A 1 120 ? -3.629 -6.219 -28.625 1 91.12 120 LEU A C 1
ATOM 930 O O . LEU A 1 120 ? -2.643 -5.637 -28.156 1 91.12 120 LEU A O 1
ATOM 934 N N . GLU A 1 121 ? -3.939 -6.219 -29.891 1 91.06 121 GLU A N 1
ATOM 935 C CA . GLU A 1 121 ? -3.051 -5.621 -30.891 1 91.06 121 GLU A CA 1
ATOM 936 C C . GLU A 1 121 ? -2.846 -4.133 -30.625 1 91.06 121 GLU A C 1
ATOM 938 O O . GLU A 1 121 ? -1.753 -3.604 -30.828 1 91.06 121 GLU A O 1
ATOM 943 N N . GLU A 1 122 ? -3.873 -3.547 -30.172 1 88.19 122 GLU A N 1
ATOM 944 C CA . GLU A 1 122 ? -3.793 -2.119 -29.875 1 88.19 122 GLU A CA 1
ATOM 945 C C . GLU A 1 122 ? -2.955 -1.855 -28.625 1 88.19 122 GLU A C 1
ATOM 947 O O . GLU A 1 122 ? -2.197 -0.885 -28.578 1 88.19 122 GLU A O 1
ATOM 952 N N . ILE A 1 123 ? -3.074 -2.721 -27.672 1 89.06 123 ILE A N 1
ATOM 953 C CA . ILE A 1 123 ? -2.285 -2.605 -26.453 1 89.06 123 ILE A CA 1
ATOM 954 C C . ILE A 1 123 ? -0.804 -2.789 -26.781 1 89.06 123 ILE A C 1
ATOM 956 O O . ILE A 1 123 ? 0.041 -2.023 -26.297 1 89.06 123 ILE A O 1
ATOM 960 N N . LEU A 1 124 ? -0.495 -3.723 -27.625 1 92.81 124 LEU A N 1
ATOM 961 C CA . LEU A 1 124 ? 0.887 -4.062 -27.953 1 92.81 124 LEU A CA 1
ATOM 962 C C . LEU A 1 124 ? 1.529 -2.973 -28.797 1 92.81 124 LEU A C 1
ATOM 964 O O . LEU A 1 124 ? 2.729 -2.715 -28.688 1 92.81 124 LEU A O 1
ATOM 968 N N . ALA A 1 125 ? 0.728 -2.332 -29.609 1 90.06 125 ALA A N 1
ATOM 969 C CA . ALA A 1 125 ? 1.247 -1.36 -30.562 1 90.06 125 ALA A CA 1
ATOM 970 C C . ALA A 1 125 ? 1.338 0.03 -29.938 1 90.06 125 ALA A C 1
ATOM 972 O O . ALA A 1 125 ? 1.815 0.972 -30.578 1 90.06 125 ALA A O 1
ATOM 973 N N . TRP A 1 126 ? 0.944 0.085 -28.812 1 80.81 126 TRP A N 1
ATOM 974 C CA . TRP A 1 126 ? 0.903 1.404 -28.203 1 80.81 126 TRP A CA 1
ATOM 975 C C . TRP A 1 126 ? 2.291 2.035 -28.172 1 80.81 126 TRP A C 1
ATOM 977 O O . TRP A 1 126 ? 3.268 1.386 -27.781 1 80.81 126 TRP A O 1
ATOM 987 N N . ASP A 1 127 ? 2.48 3.355 -28.625 1 69.44 127 ASP A N 1
ATOM 988 C CA . ASP A 1 127 ? 3.781 3.971 -28.875 1 69.44 127 ASP A CA 1
ATOM 989 C C . ASP A 1 127 ? 4.191 4.875 -27.719 1 69.44 127 ASP A C 1
ATOM 991 O O . ASP A 1 127 ? 5.273 5.465 -27.734 1 69.44 127 ASP A O 1
ATOM 995 N N . GLY A 1 128 ? 3.635 4.852 -26.641 1 63.31 128 GLY A N 1
ATOM 996 C CA . GLY A 1 128 ? 4.223 5.449 -25.453 1 63.31 128 GLY A CA 1
ATOM 997 C C . GLY A 1 128 ? 3.838 6.906 -25.266 1 63.31 128 GLY A C 1
ATOM 998 O O . GLY A 1 128 ? 4.277 7.551 -24.312 1 63.31 128 GLY A O 1
ATOM 999 N N . ALA A 1 129 ? 3.27 7.66 -26.203 1 53.44 129 ALA A N 1
ATOM 1000 C CA . ALA A 1 129 ? 3.037 9.094 -26.062 1 53.44 129 ALA A CA 1
ATOM 1001 C C . ALA A 1 129 ? 2.219 9.398 -24.812 1 53.44 129 ALA A C 1
ATOM 1003 O O . ALA A 1 129 ? 2.457 10.398 -24.125 1 53.44 129 ALA A O 1
ATOM 1004 N N . GLU A 1 130 ? 1.357 8.492 -24.562 1 61.5 130 GLU A N 1
ATOM 1005 C CA . GLU A 1 130 ? 0.542 8.617 -23.359 1 61.5 130 GLU A CA 1
ATOM 1006 C C . GLU A 1 130 ? 0.75 7.422 -22.438 1 61.5 130 GLU A C 1
ATOM 1008 O O . GLU A 1 130 ? 1.212 6.363 -22.859 1 61.5 130 GLU A O 1
ATOM 1013 N N . ASP A 1 131 ? 0.768 7.773 -21.109 1 72.75 131 ASP A N 1
ATOM 1014 C CA . ASP A 1 131 ? 0.862 6.664 -20.172 1 72.75 131 ASP A CA 1
ATOM 1015 C C . ASP A 1 131 ? -0.345 5.738 -20.281 1 72.75 131 ASP A C 1
ATOM 1017 O O . ASP A 1 131 ? -1.327 5.895 -19.547 1 72.75 131 ASP A O 1
ATOM 1021 N N . ILE A 1 132 ? -0.333 4.855 -21.266 1 77.75 132 ILE A N 1
ATOM 1022 C CA . ILE A 1 132 ? -1.441 3.955 -21.562 1 77.75 132 ILE A CA 1
ATOM 1023 C C . ILE A 1 132 ? -1.795 3.152 -20.312 1 77.75 132 ILE A C 1
ATOM 1025 O O . ILE A 1 132 ? -2.965 2.844 -20.062 1 77.75 132 ILE A O 1
ATOM 1029 N N . PHE A 1 133 ? -0.781 2.785 -19.594 1 81.88 133 PHE A N 1
ATOM 1030 C CA . PHE A 1 133 ? -1.063 1.987 -18.406 1 81.88 133 PHE A CA 1
ATOM 1031 C C . PHE A 1 133 ? -1.908 2.773 -17.406 1 81.88 133 PHE A C 1
ATOM 1033 O O . PHE A 1 133 ? -2.873 2.246 -16.859 1 81.88 133 PHE A O 1
ATOM 1040 N N . ALA A 1 134 ? -1.545 3.98 -17.234 1 78.19 134 ALA A N 1
ATOM 1041 C CA . ALA A 1 134 ? -2.33 4.836 -16.359 1 78.19 134 ALA A CA 1
ATOM 1042 C C . ALA A 1 134 ? -3.771 4.957 -16.844 1 78.19 134 ALA A C 1
ATOM 1044 O O . ALA A 1 134 ? -4.707 4.941 -16.047 1 78.19 134 ALA A O 1
ATOM 1045 N N . GLY A 1 135 ? -3.936 5.059 -18.172 1 82 135 GLY A N 1
ATOM 1046 C CA . GLY A 1 135 ? -5.266 5.113 -18.75 1 82 135 GLY A CA 1
ATOM 1047 C C . GLY A 1 135 ? -6.066 3.842 -18.531 1 82 135 GLY A C 1
ATOM 1048 O O . GLY A 1 135 ? -7.262 3.898 -18.234 1 82 135 GLY A O 1
ATOM 1049 N N . LEU A 1 136 ? -5.43 2.764 -18.656 1 84.75 136 LEU A N 1
ATOM 1050 C CA . LEU A 1 136 ? -6.078 1.477 -18.438 1 84.75 136 LEU A CA 1
ATOM 1051 C C . LEU A 1 136 ? -6.5 1.324 -16.984 1 84.75 136 LEU A C 1
ATOM 1053 O O . LEU A 1 136 ? -7.598 0.835 -16.688 1 84.75 136 LEU A O 1
ATOM 1057 N N . VAL A 1 137 ? -5.629 1.728 -16.109 1 82.31 137 VAL A N 1
ATOM 1058 C CA . VAL A 1 137 ? -5.961 1.67 -14.695 1 82.31 137 VAL A CA 1
ATOM 1059 C C . VAL A 1 137 ? -7.195 2.521 -14.414 1 82.31 137 VAL A C 1
ATOM 1061 O O . VAL A 1 137 ? -8.133 2.07 -13.758 1 82.31 137 VAL A O 1
ATOM 1064 N N . ASP A 1 138 ? -7.211 3.676 -14.945 1 78.5 138 ASP A N 1
ATOM 1065 C CA . ASP A 1 138 ? -8.336 4.582 -14.727 1 78.5 138 ASP A CA 1
ATOM 1066 C C . ASP A 1 138 ? -9.641 3.963 -15.219 1 78.5 138 ASP A C 1
ATOM 1068 O O . ASP A 1 138 ? -10.68 4.09 -14.57 1 78.5 138 ASP A O 1
ATOM 1072 N N . ARG A 1 139 ? -9.523 3.256 -16.266 1 81.56 139 ARG A N 1
ATOM 1073 C CA . ARG A 1 139 ? -10.719 2.727 -16.922 1 81.56 139 ARG A CA 1
ATOM 1074 C C . ARG A 1 139 ? -11.188 1.442 -16.25 1 81.56 139 ARG A C 1
ATOM 1076 O O . ARG A 1 139 ? -12.383 1.171 -16.188 1 81.56 139 ARG A O 1
ATOM 1083 N N . TYR A 1 140 ? -10.25 0.76 -15.672 1 84.19 140 TYR A N 1
ATOM 1084 C CA . TYR A 1 140 ? -10.617 -0.603 -15.305 1 84.19 140 TYR A CA 1
ATOM 1085 C C . TYR A 1 140 ? -10.336 -0.868 -13.828 1 84.19 140 TYR A C 1
ATOM 1087 O O . TYR A 1 140 ? -10.445 -2.004 -13.359 1 84.19 140 TYR A O 1
ATOM 1095 N N . ILE A 1 141 ? -10.023 0.117 -13.062 1 79.44 141 ILE A N 1
ATOM 1096 C CA . ILE A 1 141 ? -9.578 -0.055 -11.688 1 79.44 141 ILE A CA 1
ATOM 1097 C C . ILE A 1 141 ? -10.695 -0.705 -10.867 1 79.44 141 ILE A C 1
ATOM 1099 O O . ILE A 1 141 ? -10.422 -1.443 -9.914 1 79.44 141 ILE A O 1
ATOM 1103 N N . LEU A 1 142 ? -11.867 -0.499 -11.242 1 74.75 142 LEU A N 1
ATOM 1104 C CA . LEU A 1 142 ? -12.984 -1.039 -10.469 1 74.75 142 LEU A CA 1
ATOM 1105 C C . LEU A 1 142 ? -13.219 -2.508 -10.812 1 74.75 142 LEU A C 1
ATOM 1107 O O . LEU A 1 142 ? -13.984 -3.191 -10.125 1 74.75 142 LEU A O 1
ATOM 1111 N N . ARG A 1 143 ? -12.555 -2.971 -11.883 1 71.19 143 ARG A N 1
ATOM 1112 C CA . ARG A 1 143 ? -12.555 -4.395 -12.203 1 71.19 143 ARG A CA 1
ATOM 1113 C C . ARG A 1 143 ? -11.398 -5.113 -11.523 1 71.19 143 ARG A C 1
ATOM 1115 O O . ARG A 1 143 ? -11 -6.199 -11.953 1 71.19 143 ARG A O 1
ATOM 1122 N N . ALA A 1 144 ? -10.969 -4.656 -10.453 1 60.81 144 ALA A N 1
ATOM 1123 C CA . ALA A 1 144 ? -9.703 -4.926 -9.766 1 60.81 144 ALA A CA 1
ATOM 1124 C C . ALA A 1 144 ? -9.695 -6.332 -9.172 1 60.81 144 ALA A C 1
ATOM 1126 O O . ALA A 1 144 ? -9.43 -6.504 -7.98 1 60.81 144 ALA A O 1
ATOM 1127 N N . GLY A 1 145 ? -10.031 -7.383 -9.875 1 63.03 145 GLY A N 1
ATOM 1128 C CA . GLY A 1 145 ? -10.008 -8.734 -9.328 1 63.03 145 GLY A CA 1
ATOM 1129 C C . GLY A 1 145 ? -8.633 -9.367 -9.367 1 63.03 145 GLY A C 1
ATOM 1130 O O . GLY A 1 145 ? -8.508 -10.586 -9.547 1 63.03 145 GLY A O 1
ATOM 1131 N N . ILE A 1 146 ? -7.492 -8.516 -9.266 1 66.75 146 ILE A N 1
ATOM 1132 C CA . ILE A 1 146 ? -6.188 -9.164 -9.367 1 66.75 146 ILE A CA 1
ATOM 1133 C C . ILE A 1 146 ? -5.27 -8.633 -8.266 1 66.75 146 ILE A C 1
ATOM 1135 O O . ILE A 1 146 ? -5.184 -7.422 -8.047 1 66.75 146 ILE A O 1
ATOM 1139 N N . SER A 1 147 ? -4.699 -9.609 -7.582 1 69.62 147 SER A N 1
ATOM 1140 C CA . SER A 1 147 ? -3.818 -9.289 -6.461 1 69.62 147 SER A CA 1
ATOM 1141 C C . SER A 1 147 ? -2.379 -9.094 -6.93 1 69.62 147 SER A C 1
ATOM 1143 O O . SER A 1 147 ? -2.061 -9.344 -8.094 1 69.62 147 SER A O 1
ATOM 1145 N N . GLY A 1 148 ? -1.597 -8.477 -6.043 1 72.75 148 GLY A N 1
ATOM 1146 C CA . GLY A 1 148 ? -0.178 -8.312 -6.32 1 72.75 148 GLY A CA 1
ATOM 1147 C C . GLY A 1 148 ? 0.312 -6.895 -6.102 1 72.75 148 GLY A C 1
ATOM 1148 O O . GLY A 1 148 ? -0.424 -5.938 -6.34 1 72.75 148 GLY A O 1
ATOM 1149 N N . VAL A 1 149 ? 1.555 -6.805 -5.816 1 69.56 149 VAL A N 1
ATOM 1150 C CA . VAL A 1 149 ? 2.17 -5.531 -5.457 1 69.56 149 VAL A CA 1
ATOM 1151 C C . VAL A 1 149 ? 2.539 -4.762 -6.723 1 69.56 149 VAL A C 1
ATOM 1153 O O . VAL A 1 149 ? 2.398 -3.537 -6.773 1 69.56 149 VAL A O 1
ATOM 1156 N N . GLN A 1 150 ? 2.906 -5.527 -7.727 1 76.94 150 GLN A N 1
ATOM 1157 C CA . GLN A 1 150 ? 3.281 -4.891 -8.984 1 76.94 150 GLN A CA 1
ATOM 1158 C C . GLN A 1 150 ? 2.066 -4.277 -9.672 1 76.94 150 GLN A C 1
ATOM 1160 O O . GLN A 1 150 ? 0.97 -4.84 -9.633 1 76.94 150 GLN A O 1
ATOM 1165 N N . PRO A 1 151 ? 2.291 -3.172 -10.398 1 80.69 151 PRO A N 1
ATOM 1166 C CA . PRO A 1 151 ? 1.178 -2.559 -11.125 1 80.69 151 PRO A CA 1
ATOM 1167 C C . PRO A 1 151 ? 0.638 -3.451 -12.242 1 80.69 151 PRO A C 1
ATOM 1169 O O . PRO A 1 151 ? 1.363 -3.773 -13.188 1 80.69 151 PRO A O 1
ATOM 1172 N N . LYS A 1 152 ? -0.583 -3.889 -12.109 1 87.56 152 LYS A N 1
ATOM 1173 C CA . LYS A 1 152 ? -1.237 -4.703 -13.125 1 87.56 152 LYS A CA 1
ATOM 1174 C C . LYS A 1 152 ? -2.74 -4.441 -13.156 1 87.56 152 LYS A C 1
ATOM 1176 O O . LYS A 1 152 ? -3.318 -3.99 -12.164 1 87.56 152 LYS A O 1
ATOM 1181 N N . VAL A 1 153 ? -3.332 -4.598 -14.336 1 87.44 153 VAL A N 1
ATOM 1182 C CA . VAL A 1 153 ? -4.766 -4.379 -14.516 1 87.44 153 VAL A CA 1
ATOM 1183 C C . VAL A 1 153 ? -5.359 -5.512 -15.344 1 87.44 153 VAL A C 1
ATOM 1185 O O . VAL A 1 153 ? -4.699 -6.043 -16.25 1 87.44 153 VAL A O 1
ATOM 1188 N N . LEU A 1 154 ? -6.52 -5.906 -14.977 1 87.62 154 LEU A N 1
ATOM 1189 C CA . LEU A 1 154 ? -7.285 -6.895 -15.727 1 87.62 154 LEU A CA 1
ATOM 1190 C C . LEU A 1 154 ? -8.188 -6.215 -16.766 1 87.62 154 LEU A C 1
ATOM 1192 O O . LEU A 1 154 ? -9.023 -5.387 -16.406 1 87.62 154 LEU A O 1
ATOM 1196 N N . VAL A 1 155 ? -8.062 -6.527 -18.031 1 87.31 155 VAL A N 1
ATOM 1197 C CA . VAL A 1 155 ? -8.773 -5.867 -19.109 1 87.31 155 VAL A CA 1
ATOM 1198 C C . VAL A 1 155 ? -9.484 -6.906 -19.984 1 87.31 155 VAL A C 1
ATOM 1200 O O . VAL A 1 155 ? -8.859 -7.875 -20.422 1 87.31 155 VAL A O 1
ATOM 1203 N N . PRO A 1 156 ? -10.75 -6.66 -20.172 1 86.69 156 PRO A N 1
ATOM 1204 C CA . PRO A 1 156 ? -11.414 -7.555 -21.125 1 86.69 156 PRO A CA 1
ATOM 1205 C C . PRO A 1 156 ? -10.844 -7.434 -22.547 1 86.69 156 PRO A C 1
ATOM 1207 O O . PRO A 1 156 ? -10.57 -6.324 -23.016 1 86.69 156 PRO A O 1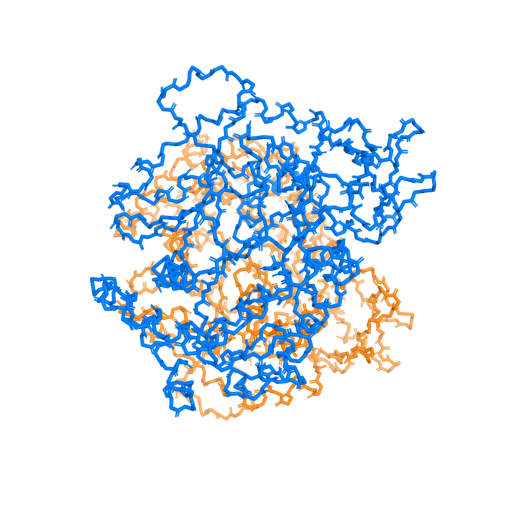
ATOM 1210 N N . GLU A 1 157 ? -10.633 -8.562 -23.125 1 86.31 157 GLU A N 1
ATOM 1211 C CA . GLU A 1 157 ? -10.102 -8.57 -24.484 1 86.31 157 GLU A CA 1
ATOM 1212 C C . GLU A 1 157 ? -11.227 -8.5 -25.516 1 86.31 157 GLU A C 1
ATOM 1214 O O . GLU A 1 157 ? -12.18 -9.289 -25.469 1 86.31 157 GLU A O 1
ATOM 1219 N N . HIS A 1 158 ? -11.195 -7.441 -26.312 1 81.31 158 HIS A N 1
ATOM 1220 C CA . HIS A 1 158 ? -12.141 -7.305 -27.422 1 81.31 158 HIS A CA 1
ATOM 1221 C C . HIS A 1 158 ? -11.641 -8.031 -28.672 1 81.31 158 HIS A C 1
ATOM 1223 O O . HIS A 1 158 ? -10.531 -7.773 -29.141 1 81.31 158 HIS A O 1
ATOM 1229 N N . GLN A 1 159 ? -12.398 -9.062 -29.094 1 66.19 159 GLN A N 1
ATOM 1230 C CA . GLN A 1 159 ? -12.023 -9.742 -30.328 1 66.19 159 GLN A CA 1
ATOM 1231 C C . GLN A 1 159 ? -12.898 -9.297 -31.484 1 66.19 159 GLN A C 1
ATOM 1233 O O . GLN A 1 159 ? -14.078 -8.977 -31.297 1 66.19 159 GLN A O 1
ATOM 1238 N N . ASP A 1 160 ? -12.391 -8.641 -32.562 1 58.12 160 ASP A N 1
ATOM 1239 C CA . ASP A 1 160 ? -13.148 -8.203 -33.75 1 58.12 160 ASP A CA 1
ATOM 1240 C C . ASP A 1 160 ? -14.289 -9.172 -34.062 1 58.12 160 ASP A C 1
ATOM 1242 O O . ASP A 1 160 ? -15.352 -8.75 -34.531 1 58.12 160 ASP A O 1
ATOM 1246 N N . SER A 1 161 ? -13.992 -10.438 -34.188 1 51.91 161 SER A N 1
ATOM 1247 C CA . SER A 1 161 ? -14.977 -11.32 -34.812 1 51.91 161 SER A CA 1
ATOM 1248 C C . SER A 1 161 ? -16.234 -11.438 -33.938 1 51.91 161 SER A C 1
ATOM 1250 O O . SER A 1 161 ? -17.219 -12.023 -34.375 1 51.91 161 SER A O 1
ATOM 1252 N N . ALA A 1 162 ? -16.109 -11.594 -32.719 1 47.5 162 ALA A N 1
ATOM 1253 C CA . ALA A 1 162 ? -17.297 -12.117 -32.062 1 47.5 162 ALA A CA 1
ATOM 1254 C C . ALA A 1 162 ? -18.281 -11 -31.734 1 47.5 162 ALA A C 1
ATOM 1256 O O . ALA A 1 162 ? -17.875 -9.898 -31.328 1 47.5 162 ALA A O 1
ATOM 1257 N N . PRO A 1 163 ? -19.484 -11.016 -32.312 1 44.66 163 PRO A N 1
ATOM 1258 C CA . PRO A 1 163 ? -20.547 -10.078 -31.906 1 44.66 163 PRO A CA 1
ATOM 1259 C C . PRO A 1 163 ? -20.578 -9.836 -30.391 1 44.66 163 PRO A C 1
ATOM 1261 O O . PRO A 1 163 ? -20.406 -10.773 -29.609 1 44.66 163 PRO A O 1
ATOM 1264 N N . GLN A 1 164 ? -20.234 -8.594 -30.031 1 40.41 164 GLN A N 1
ATOM 1265 C CA . GLN A 1 164 ? -20.188 -8.078 -28.672 1 40.41 164 GLN A CA 1
ATOM 1266 C C . GLN A 1 164 ? -21.438 -8.445 -27.891 1 40.41 164 GLN A C 1
ATOM 1268 O O . GLN A 1 164 ? -22.344 -7.625 -27.734 1 40.41 164 GLN A O 1
ATOM 1273 N N . ARG A 1 165 ? -22.141 -9.477 -28.062 1 38.09 165 ARG A N 1
ATOM 1274 C CA . ARG A 1 165 ? -23.281 -9.516 -27.156 1 38.09 165 ARG A CA 1
ATOM 1275 C C . ARG A 1 165 ? -22.844 -9.375 -25.703 1 38.09 165 ARG A C 1
ATOM 1277 O O . ARG A 1 165 ? -21.719 -9.75 -25.359 1 38.09 165 ARG A O 1
ATOM 1284 N N . PHE A 1 166 ? -23.469 -8.656 -24.781 1 38.38 166 PHE A N 1
ATOM 1285 C CA . PHE A 1 166 ? -23.422 -8.234 -23.391 1 38.38 166 PHE A CA 1
ATOM 1286 C C . PHE A 1 166 ? -22.781 -9.312 -22.516 1 38.38 166 PHE A C 1
ATOM 1288 O O . PHE A 1 166 ? -22.062 -9 -21.562 1 38.38 166 PHE A O 1
ATOM 1295 N N . THR A 1 167 ? -23.344 -10.539 -22.516 1 40.38 167 THR A N 1
ATOM 1296 C CA . THR A 1 167 ? -23.078 -11.633 -21.594 1 40.38 167 THR A CA 1
ATOM 1297 C C . THR A 1 167 ? -21.766 -12.32 -21.922 1 40.38 167 THR A C 1
ATOM 1299 O O . THR A 1 167 ? -21.453 -13.391 -21.391 1 40.38 167 THR A O 1
ATOM 1302 N N . SER A 1 168 ? -21.031 -12 -22.969 1 47.22 168 SER A N 1
ATOM 1303 C CA . SER A 1 168 ? -20.094 -12.914 -23.594 1 47.22 168 SER A CA 1
ATOM 1304 C C . SER A 1 168 ? -18.797 -13 -22.812 1 47.22 168 SER A C 1
ATOM 1306 O O . SER A 1 168 ? -18.297 -11.992 -22.312 1 47.22 168 SER A O 1
ATOM 1308 N N . LYS A 1 169 ? -18.5 -14.297 -22.5 1 58.75 169 LYS A N 1
ATOM 1309 C CA . LYS A 1 169 ? -17.266 -14.805 -21.938 1 58.75 169 LYS A CA 1
ATOM 1310 C C . LYS A 1 169 ? -16.047 -14.25 -22.688 1 58.75 169 LYS A C 1
ATOM 1312 O O . LYS A 1 169 ? -15.922 -14.43 -23.891 1 58.75 169 LYS A O 1
ATOM 1317 N N . THR A 1 170 ? -15.578 -13.125 -22.297 1 59.81 170 THR A N 1
ATOM 1318 C CA . THR A 1 170 ? -14.414 -12.555 -22.953 1 59.81 170 THR A CA 1
ATOM 1319 C C . THR A 1 170 ? -13.133 -12.977 -22.25 1 59.81 170 THR A C 1
ATOM 1321 O O . THR A 1 170 ? -13.148 -13.266 -21.047 1 59.81 170 THR A O 1
ATOM 1324 N N . SER A 1 171 ? -12.211 -13.273 -23.188 1 75.56 171 SER A N 1
ATOM 1325 C CA . SER A 1 171 ? -10.867 -13.469 -22.641 1 75.56 171 SER A CA 1
ATOM 1326 C C . SER A 1 171 ? -10.359 -12.211 -21.953 1 75.56 171 SER A C 1
ATOM 1328 O O . SER A 1 171 ? -10.734 -11.094 -22.328 1 75.56 171 SER A O 1
ATOM 1330 N N . ASP A 1 172 ? -9.789 -12.383 -20.797 1 86.31 172 ASP A N 1
ATOM 1331 C CA . ASP A 1 172 ? -9.219 -11.242 -20.078 1 86.31 172 ASP A CA 1
ATOM 1332 C C . ASP A 1 172 ? -7.695 -11.234 -20.203 1 86.31 172 ASP A C 1
ATOM 1334 O O . ASP A 1 172 ? -7.066 -12.289 -20.297 1 86.31 172 ASP A O 1
ATOM 1338 N N . LEU A 1 173 ? -7.215 -10.062 -20.297 1 90 173 LEU A N 1
ATOM 1339 C CA . LEU A 1 173 ? -5.777 -9.812 -20.328 1 90 173 LEU A CA 1
ATOM 1340 C C . LEU A 1 173 ? -5.301 -9.211 -19.016 1 90 173 LEU A C 1
ATOM 1342 O O . LEU A 1 173 ? -5.984 -8.367 -18.422 1 90 173 LEU A O 1
ATOM 1346 N N . ILE A 1 174 ? -4.23 -9.742 -18.531 1 91.44 174 ILE A N 1
ATOM 1347 C CA . ILE A 1 174 ? -3.518 -9.125 -17.422 1 91.44 174 ILE A CA 1
ATOM 1348 C C . ILE A 1 174 ? -2.371 -8.266 -17.953 1 91.44 174 ILE A C 1
ATOM 1350 O O . ILE A 1 174 ? -1.453 -8.781 -18.609 1 91.44 174 ILE A O 1
ATOM 1354 N N . ILE A 1 175 ? -2.471 -7.016 -17.766 1 92.25 175 ILE A N 1
ATOM 1355 C CA . ILE A 1 175 ? -1.473 -6.082 -18.281 1 92.25 175 ILE A CA 1
ATOM 1356 C C . ILE A 1 175 ? -0.626 -5.543 -17.125 1 92.25 175 ILE A C 1
ATOM 1358 O O . ILE A 1 175 ? -1.16 -5 -16.156 1 92.25 175 ILE A O 1
ATOM 1362 N N . LYS A 1 176 ? 0.734 -5.781 -17.234 1 92.38 176 LYS A N 1
ATOM 1363 C CA . LYS A 1 176 ? 1.678 -5.363 -16.203 1 92.38 176 LYS A CA 1
ATOM 1364 C C . LYS A 1 176 ? 2.621 -4.285 -16.719 1 92.38 176 LYS A C 1
ATOM 1366 O O . LYS A 1 176 ? 2.998 -4.297 -17.906 1 92.38 176 LYS A O 1
ATOM 1371 N N . SER A 1 177 ? 2.965 -3.385 -15.82 1 88.5 177 SER A N 1
ATOM 1372 C CA . SER A 1 177 ? 3.939 -2.34 -16.125 1 88.5 177 SER A CA 1
ATOM 1373 C C . SER A 1 177 ? 4.922 -2.16 -14.969 1 88.5 177 SER A C 1
ATOM 1375 O O . SER A 1 177 ? 4.547 -2.264 -13.797 1 88.5 177 SER A O 1
ATOM 1377 N N . GLY A 1 178 ? 6.25 -2.062 -15.289 1 81.12 178 GLY A N 1
ATOM 1378 C CA . GLY A 1 178 ? 7.219 -1.75 -14.25 1 81.12 178 GLY A CA 1
ATOM 1379 C C . GLY A 1 178 ? 7.203 -0.29 -13.836 1 81.12 178 GLY A C 1
ATOM 1380 O O . GLY A 1 178 ? 7.684 0.062 -12.758 1 81.12 178 GLY A O 1
ATOM 1381 N N . ARG A 1 179 ? 6.625 0.479 -14.539 1 73.75 179 ARG A N 1
ATOM 1382 C CA . ARG A 1 179 ? 6.668 1.928 -14.375 1 73.75 179 ARG A CA 1
ATOM 1383 C C . ARG A 1 179 ? 8.094 2.41 -14.109 1 73.75 179 ARG A C 1
ATOM 1385 O O . ARG A 1 179 ? 9.055 1.82 -14.609 1 73.75 179 ARG A O 1
ATOM 1392 N N . ASP A 1 180 ? 8.32 3.574 -13.477 1 73.06 180 ASP A N 1
ATOM 1393 C CA . ASP A 1 180 ? 9.648 4.133 -13.242 1 73.06 180 ASP A CA 1
ATOM 1394 C C . ASP A 1 180 ? 10.336 3.447 -12.062 1 73.06 180 ASP A C 1
ATOM 1396 O O . ASP A 1 180 ? 11.555 3.523 -11.922 1 73.06 180 ASP A O 1
ATOM 1400 N N . GLU A 1 181 ? 9.641 2.691 -11.445 1 74.12 181 GLU A N 1
ATOM 1401 C CA . GLU A 1 181 ? 10.148 2.064 -10.234 1 74.12 181 GLU A CA 1
ATOM 1402 C C . GLU A 1 181 ? 11.039 0.866 -10.562 1 74.12 181 GLU A C 1
ATOM 1404 O O . GLU A 1 181 ? 12.008 0.595 -9.859 1 74.12 181 GLU A O 1
ATOM 1409 N N . PHE A 1 182 ? 10.656 0.169 -11.562 1 85.69 182 PHE A N 1
ATOM 1410 C CA . PHE A 1 182 ? 11.383 -1.025 -11.969 1 85.69 182 PHE A CA 1
ATOM 1411 C C . PHE A 1 182 ? 11.719 -0.972 -13.453 1 85.69 182 PHE A C 1
ATOM 1413 O O . PHE A 1 182 ? 11.109 -1.678 -14.266 1 85.69 182 PHE A O 1
ATOM 1420 N N . PRO A 1 183 ? 12.781 -0.256 -13.703 1 88.12 183 PRO A N 1
ATOM 1421 C CA . PRO A 1 183 ? 13.133 -0.097 -15.109 1 88.12 183 PRO A CA 1
ATOM 1422 C C . PRO A 1 183 ? 13.391 -1.432 -15.812 1 88.12 183 PRO A C 1
ATOM 1424 O O . PRO A 1 183 ? 14.133 -2.268 -15.297 1 88.12 183 PRO A O 1
ATOM 1427 N N . GLY A 1 184 ? 12.68 -1.619 -16.938 1 94.44 184 GLY A N 1
ATOM 1428 C CA . GLY A 1 184 ? 12.875 -2.807 -17.75 1 94.44 184 GLY A CA 1
ATOM 1429 C C . GLY A 1 184 ? 12.125 -4.02 -17.234 1 94.44 184 GLY A C 1
ATOM 1430 O O . GLY A 1 184 ? 12.352 -5.141 -17.688 1 94.44 184 GLY A O 1
ATOM 1431 N N . LEU A 1 185 ? 11.25 -3.795 -16.328 1 95.31 185 LEU A N 1
ATOM 1432 C CA . LEU A 1 185 ? 10.562 -4.914 -15.688 1 95.31 185 LEU A CA 1
ATOM 1433 C C . LEU A 1 185 ? 9.773 -5.719 -16.719 1 95.31 185 LEU A C 1
ATOM 1435 O O . LEU A 1 185 ? 9.727 -6.949 -16.641 1 95.31 185 LEU A O 1
ATOM 1439 N N . ALA A 1 186 ? 9.117 -5.059 -17.672 1 96.19 186 ALA A N 1
ATOM 1440 C CA . ALA A 1 186 ? 8.367 -5.77 -18.703 1 96.19 186 ALA A CA 1
ATOM 1441 C C . ALA A 1 186 ? 9.281 -6.684 -19.516 1 96.19 186 ALA A C 1
ATOM 1443 O O . ALA A 1 186 ? 8.938 -7.836 -19.781 1 96.19 186 ALA A O 1
ATOM 1444 N N . ILE A 1 187 ? 10.414 -6.16 -19.859 1 98.06 187 ILE A N 1
ATOM 1445 C CA . ILE A 1 187 ? 11.406 -6.945 -20.578 1 98.06 187 ILE A CA 1
ATOM 1446 C C . ILE A 1 187 ? 11.891 -8.102 -19.703 1 98.06 187 ILE A C 1
ATOM 1448 O O . ILE A 1 187 ? 12.008 -9.234 -20.172 1 98.06 187 ILE A O 1
ATOM 1452 N N . ASN A 1 188 ? 12.164 -7.785 -18.453 1 98.56 188 ASN A N 1
ATOM 1453 C CA . ASN A 1 188 ? 12.594 -8.773 -17.469 1 98.56 188 ASN A CA 1
ATOM 1454 C C . ASN A 1 188 ? 11.648 -9.961 -17.422 1 98.56 188 ASN A C 1
ATOM 1456 O O . ASN A 1 188 ? 12.062 -11.102 -17.625 1 98.56 188 ASN A O 1
ATOM 1460 N N . GLU A 1 189 ? 10.398 -9.672 -17.234 1 98.38 189 GLU A N 1
ATOM 1461 C CA . GLU A 1 189 ? 9.391 -10.727 -17.156 1 98.38 189 GLU A CA 1
ATOM 1462 C C . GLU A 1 189 ? 9.258 -11.477 -18.469 1 98.38 189 GLU A C 1
ATOM 1464 O O . GLU A 1 189 ? 9.125 -12.703 -18.484 1 98.38 189 GLU A O 1
ATOM 1469 N N . PHE A 1 190 ? 9.289 -10.742 -19.562 1 98.62 190 PHE A N 1
ATOM 1470 C CA . PHE A 1 190 ? 9.188 -11.359 -20.875 1 98.62 190 PHE A CA 1
ATOM 1471 C C . PHE A 1 190 ? 10.328 -12.352 -21.094 1 98.62 190 PHE A C 1
ATOM 1473 O O . PHE A 1 190 ? 10.102 -13.469 -21.562 1 98.62 190 PHE A O 1
ATOM 1480 N N . LEU A 1 191 ? 11.508 -11.945 -20.797 1 98.81 191 LEU A N 1
ATOM 1481 C CA . LEU A 1 191 ? 12.664 -12.812 -20.984 1 98.81 191 LEU A CA 1
ATOM 1482 C C . LEU A 1 191 ? 12.562 -14.055 -20.109 1 98.81 191 LEU A C 1
ATOM 1484 O O . LEU A 1 191 ? 12.719 -15.18 -20.594 1 98.81 191 LEU A O 1
ATOM 1488 N N . CYS A 1 192 ? 12.289 -13.867 -18.875 1 98.88 192 CYS A N 1
ATOM 1489 C CA . CYS A 1 192 ? 12.227 -14.984 -17.938 1 98.88 192 CYS A CA 1
ATOM 1490 C C . CYS A 1 192 ? 11.117 -15.961 -18.312 1 98.88 192 CYS A C 1
ATOM 1492 O O . CYS A 1 192 ? 11.328 -17.172 -18.312 1 98.88 192 CYS A O 1
ATOM 1494 N N . MET A 1 193 ? 9.953 -15.438 -18.641 1 98.88 193 MET A N 1
ATOM 1495 C CA . MET A 1 193 ? 8.844 -16.297 -19.062 1 98.88 193 MET A CA 1
ATOM 1496 C C . MET A 1 193 ? 9.156 -16.984 -20.375 1 98.88 193 MET A C 1
ATOM 1498 O O . MET A 1 193 ? 8.734 -18.125 -20.609 1 98.88 193 MET A O 1
ATOM 1502 N N . SER A 1 194 ? 9.859 -16.297 -21.266 1 98.88 194 SER A N 1
ATOM 1503 C CA . SER A 1 194 ? 10.289 -16.922 -22.516 1 98.88 194 SER A CA 1
ATOM 1504 C C . SER A 1 194 ? 11.219 -18.094 -22.25 1 98.88 194 SER A C 1
ATOM 1506 O O . SER A 1 194 ? 11.148 -19.109 -22.938 1 98.88 194 SER A O 1
ATOM 1508 N N . VAL A 1 195 ? 12.094 -17.984 -21.312 1 98.88 195 VAL A N 1
ATOM 1509 C CA . VAL A 1 195 ? 12.977 -19.078 -20.953 1 98.88 195 VAL A CA 1
ATOM 1510 C C . VAL A 1 195 ? 12.148 -20.266 -20.438 1 98.88 195 VAL A C 1
ATOM 1512 O O . VAL A 1 195 ? 12.414 -21.422 -20.797 1 98.88 195 VAL A O 1
ATOM 1515 N N . ALA A 1 196 ? 11.172 -19.969 -19.609 1 98.88 196 ALA A N 1
ATOM 1516 C CA . ALA A 1 196 ? 10.281 -21.016 -19.109 1 98.88 196 ALA A CA 1
ATOM 1517 C C . ALA A 1 196 ? 9.625 -21.766 -20.281 1 98.88 196 ALA A C 1
ATOM 1519 O O . ALA A 1 196 ? 9.672 -22.984 -20.328 1 98.88 196 ALA A O 1
ATOM 1520 N N . ARG A 1 197 ? 9.086 -21 -21.203 1 98.75 197 ARG A N 1
ATOM 1521 C CA . ARG A 1 197 ? 8.438 -21.578 -22.359 1 98.75 197 ARG A CA 1
ATOM 1522 C C . ARG A 1 197 ? 9.422 -22.438 -23.172 1 98.75 197 ARG A C 1
ATOM 1524 O O . ARG A 1 197 ? 9.102 -23.562 -23.547 1 98.75 197 ARG A O 1
ATOM 1531 N N . GLU A 1 198 ? 10.57 -21.891 -23.422 1 98.62 198 GLU A N 1
ATOM 1532 C CA . GLU A 1 198 ? 11.602 -22.578 -24.188 1 98.62 198 GLU A CA 1
ATOM 1533 C C . GLU A 1 198 ? 12.047 -23.859 -23.516 1 98.62 198 GLU A C 1
ATOM 1535 O O . GLU A 1 198 ? 12.406 -24.844 -24.188 1 98.62 198 GLU A O 1
ATOM 1540 N N . ALA A 1 199 ? 12.039 -23.922 -22.234 1 98.56 199 ALA A N 1
ATOM 1541 C CA . ALA A 1 199 ? 12.492 -25.062 -21.453 1 98.56 199 ALA A CA 1
ATOM 1542 C C . ALA A 1 199 ? 11.383 -26.109 -21.328 1 98.56 199 ALA A C 1
ATOM 1544 O O . ALA A 1 199 ? 11.578 -27.156 -20.703 1 98.56 199 ALA A O 1
ATOM 1545 N N . GLY A 1 200 ? 10.211 -25.797 -21.828 1 98.06 200 GLY A N 1
ATOM 1546 C CA . GLY A 1 200 ? 9.125 -26.766 -21.844 1 98.06 200 GLY A CA 1
ATOM 1547 C C . GLY A 1 200 ? 8.227 -26.672 -20.625 1 98.06 200 GLY A C 1
ATOM 1548 O O . GLY A 1 200 ? 7.387 -27.547 -20.391 1 98.06 200 GLY A O 1
ATOM 1549 N N . ILE A 1 201 ? 8.383 -25.719 -19.797 1 98.5 201 ILE A N 1
ATOM 1550 C CA . ILE A 1 201 ? 7.484 -25.484 -18.688 1 98.5 201 ILE A CA 1
ATOM 1551 C C . ILE A 1 201 ? 6.168 -24.891 -19.203 1 98.5 201 ILE A C 1
ATOM 1553 O O . ILE A 1 201 ? 6.168 -24.016 -20.078 1 98.5 201 ILE A O 1
ATOM 1557 N N . ALA A 1 202 ? 5.047 -25.406 -18.719 1 98.06 202 ALA A N 1
ATOM 1558 C CA . ALA A 1 202 ? 3.752 -24.859 -19.109 1 98.06 202 ALA A CA 1
ATOM 1559 C C . ALA A 1 202 ? 3.615 -23.406 -18.672 1 98.06 202 ALA A C 1
ATOM 1561 O O . ALA A 1 202 ? 3.822 -23.094 -17.484 1 98.06 202 ALA A O 1
ATOM 1562 N N . VAL A 1 203 ? 3.32 -22.5 -19.562 1 98.38 203 VAL A N 1
ATOM 1563 C CA . VAL A 1 203 ? 3.096 -21.094 -19.281 1 98.38 203 VAL A CA 1
ATOM 1564 C C . VAL A 1 203 ? 1.866 -20.594 -20.047 1 98.38 203 VAL A C 1
ATOM 1566 O O . VAL A 1 203 ? 1.505 -21.156 -21.078 1 98.38 203 VAL A O 1
ATOM 1569 N N . PRO A 1 204 ? 1.181 -19.578 -19.531 1 97 204 PRO A N 1
ATOM 1570 C CA . PRO A 1 204 ? 0.125 -18.969 -20.328 1 97 204 PRO A CA 1
ATOM 1571 C C . PRO A 1 204 ? 0.672 -18.219 -21.547 1 97 204 PRO A C 1
ATOM 1573 O O . PRO A 1 204 ? 1.889 -18.094 -21.703 1 97 204 PRO A O 1
ATOM 1576 N N . GLU A 1 205 ? -0.257 -17.844 -22.375 1 96.25 205 GLU A N 1
ATOM 1577 C CA . GLU A 1 205 ? 0.148 -16.969 -23.469 1 96.25 205 GLU A CA 1
ATOM 1578 C C . GLU A 1 205 ? 0.541 -15.586 -22.969 1 96.25 205 GLU A C 1
ATOM 1580 O O . GLU A 1 205 ? -0.143 -15.016 -22.125 1 96.25 205 GLU A O 1
ATOM 1585 N N . PHE A 1 206 ? 1.649 -15.117 -23.484 1 97.62 206 PHE A N 1
ATOM 1586 C CA . PHE A 1 206 ? 2.094 -13.797 -23.031 1 97.62 206 PHE A CA 1
ATOM 1587 C C . PHE A 1 206 ? 2.77 -13.047 -24.172 1 97.62 206 PHE A C 1
ATOM 1589 O O . PHE A 1 206 ? 3.188 -13.656 -25.172 1 97.62 206 PHE A O 1
ATOM 1596 N N . TYR A 1 207 ? 2.82 -11.703 -23.984 1 97.5 207 TYR A N 1
ATOM 1597 C CA . TYR A 1 207 ? 3.32 -10.797 -25.016 1 97.5 207 TYR A CA 1
ATOM 1598 C C . TYR A 1 207 ? 4.055 -9.617 -24.406 1 97.5 207 TYR A C 1
ATOM 1600 O O . TYR A 1 207 ? 3.9 -9.344 -23.203 1 97.5 207 TYR A O 1
ATOM 1608 N N . LEU A 1 208 ? 4.918 -9.047 -25.172 1 97.19 208 LEU A N 1
ATOM 1609 C CA . LEU A 1 208 ? 5.574 -7.781 -24.859 1 97.19 208 LEU A CA 1
ATOM 1610 C C . LEU A 1 208 ? 5.148 -6.691 -25.844 1 97.19 208 LEU A C 1
ATOM 1612 O O . LEU A 1 208 ? 5.105 -6.918 -27.047 1 97.19 208 LEU A O 1
ATOM 1616 N N . SER A 1 209 ? 4.777 -5.551 -25.297 1 95.31 209 SER A N 1
ATOM 1617 C CA . SER A 1 209 ? 4.402 -4.449 -26.172 1 95.31 209 SER A CA 1
ATOM 1618 C C . SER A 1 209 ? 5.582 -4.008 -27.047 1 95.31 209 SER A C 1
ATOM 1620 O O . SER A 1 209 ? 6.738 -4.215 -26.672 1 95.31 209 SER A O 1
ATOM 1622 N N . ASP A 1 210 ? 5.297 -3.373 -28.094 1 93.88 210 ASP A N 1
ATOM 1623 C CA . ASP A 1 210 ? 6.32 -2.965 -29.047 1 93.88 210 ASP A CA 1
ATOM 1624 C C . ASP A 1 210 ? 7.332 -2.021 -28.406 1 93.88 210 ASP A C 1
ATOM 1626 O O . ASP A 1 210 ? 8.531 -2.098 -28.688 1 93.88 210 ASP A O 1
ATOM 1630 N N . ASN A 1 211 ? 6.852 -1.2 -27.578 1 91.5 211 ASN A N 1
ATOM 1631 C CA . ASN A 1 211 ? 7.754 -0.265 -26.922 1 91.5 211 ASN A CA 1
ATOM 1632 C C . ASN A 1 211 ? 8.414 -0.893 -25.688 1 91.5 211 ASN A C 1
ATOM 1634 O O . ASN A 1 211 ? 9.141 -0.221 -24.953 1 91.5 211 ASN A O 1
ATOM 1638 N N . ALA A 1 212 ? 8.078 -2.131 -25.375 1 93.62 212 ALA A N 1
ATOM 1639 C CA . ALA A 1 212 ? 8.68 -2.969 -24.344 1 93.62 212 ALA A CA 1
ATOM 1640 C C . ALA A 1 212 ? 8.367 -2.43 -22.953 1 93.62 212 ALA A C 1
ATOM 1642 O O . ALA A 1 212 ? 9.141 -2.633 -22.016 1 93.62 212 ALA A O 1
ATOM 1643 N N . LYS A 1 213 ? 7.215 -1.787 -22.828 1 91.88 213 LYS A N 1
ATOM 1644 C CA . LYS A 1 213 ? 6.867 -1.177 -21.547 1 91.88 213 LYS A CA 1
ATOM 1645 C C . LYS A 1 213 ? 5.77 -1.968 -20.844 1 91.88 213 LYS A C 1
ATOM 1647 O O . LYS A 1 213 ? 5.555 -1.802 -19.641 1 91.88 213 LYS A O 1
ATOM 1652 N N . LEU A 1 214 ? 5.102 -2.787 -21.641 1 93.31 214 LEU A N 1
ATOM 1653 C CA . LEU A 1 214 ? 3.994 -3.557 -21.078 1 93.31 214 LEU A CA 1
ATOM 1654 C C . LEU A 1 214 ? 4.211 -5.051 -21.297 1 93.31 214 LEU A C 1
ATOM 1656 O O . LEU A 1 214 ? 4.59 -5.48 -22.391 1 93.31 214 LEU A O 1
ATOM 1660 N N . PHE A 1 215 ? 4.105 -5.781 -20.266 1 96.25 215 PHE A N 1
ATOM 1661 C CA . PHE A 1 215 ? 3.984 -7.23 -20.344 1 96.25 215 PHE A CA 1
ATOM 1662 C C . PHE A 1 215 ? 2.525 -7.66 -20.266 1 96.25 215 PHE A C 1
ATOM 1664 O O . PHE A 1 215 ? 1.81 -7.266 -19.344 1 96.25 215 PHE A O 1
ATOM 1671 N N . VAL A 1 216 ? 2.043 -8.398 -21.219 1 95.62 216 VAL A N 1
ATOM 1672 C CA . VAL A 1 216 ? 0.64 -8.789 -21.297 1 95.62 216 VAL A CA 1
ATOM 1673 C C . VAL A 1 216 ? 0.525 -10.312 -21.25 1 95.62 216 VAL A C 1
ATOM 1675 O O . VAL A 1 216 ? 1.255 -11.016 -21.953 1 95.62 216 VAL A O 1
ATOM 1678 N N . MET A 1 217 ? -0.309 -10.766 -20.406 1 95.25 217 MET A N 1
ATOM 1679 C CA . MET A 1 217 ? -0.526 -12.211 -20.297 1 95.25 217 MET A CA 1
ATOM 1680 C C . MET A 1 217 ? -2.016 -12.539 -20.312 1 95.25 217 MET A C 1
ATOM 1682 O O . MET A 1 217 ? -2.83 -11.773 -19.797 1 95.25 217 MET A O 1
ATOM 1686 N N . ARG A 1 218 ? -2.367 -13.625 -20.922 1 92.81 218 ARG A N 1
ATOM 1687 C CA . ARG A 1 218 ? -3.744 -14.109 -20.875 1 92.81 218 ARG A CA 1
ATOM 1688 C C . ARG A 1 218 ? -3.998 -14.914 -19.609 1 92.81 218 ARG A C 1
ATOM 1690 O O . ARG A 1 218 ? -3.109 -15.617 -19.125 1 92.81 218 ARG A O 1
ATOM 1697 N N . ARG A 1 219 ? -5.219 -14.789 -19.125 1 91.56 219 ARG A N 1
ATOM 1698 C CA . ARG A 1 219 ? -5.613 -15.609 -17.984 1 91.56 219 ARG A CA 1
ATOM 1699 C C . ARG A 1 219 ? -5.586 -17.094 -18.344 1 91.56 219 ARG A C 1
ATOM 1701 O O . ARG A 1 219 ? -5.867 -17.469 -19.484 1 91.56 219 ARG A O 1
ATOM 1708 N N . PHE A 1 220 ? -5.266 -17.906 -17.375 1 94.19 220 PHE A N 1
ATOM 1709 C CA . PHE A 1 220 ? -5.18 -19.344 -17.641 1 94.19 220 PHE A CA 1
ATOM 1710 C C . PHE A 1 220 ? -6.215 -20.109 -16.828 1 94.19 220 PHE A C 1
ATOM 1712 O O . PHE A 1 220 ? -6.285 -21.328 -16.891 1 94.19 220 PHE A O 1
ATOM 1719 N N . ASP A 1 221 ? -7.008 -19.391 -16.016 1 94.38 221 ASP A N 1
ATOM 1720 C CA . ASP A 1 221 ? -8.023 -20.031 -15.188 1 94.38 221 ASP A CA 1
ATOM 1721 C C . ASP A 1 221 ? -9.375 -20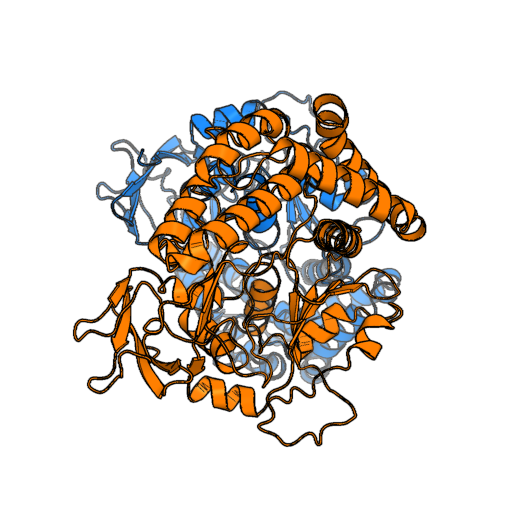.062 -15.898 1 94.38 221 ASP A C 1
ATOM 1723 O O . ASP A 1 221 ? -10.414 -19.844 -15.273 1 94.38 221 ASP A O 1
ATOM 1727 N N . ARG A 1 222 ? -9.312 -20.188 -17.188 1 92.81 222 ARG A N 1
ATOM 1728 C CA . ARG A 1 222 ? -10.477 -20.359 -18.047 1 92.81 222 ARG A CA 1
ATOM 1729 C C . ARG A 1 222 ? -10.328 -21.625 -18.906 1 92.81 222 ARG A C 1
ATOM 1731 O O . ARG A 1 222 ? -9.227 -21.953 -19.344 1 92.81 222 ARG A O 1
ATOM 1738 N N . ASP A 1 223 ? -11.445 -22.266 -19.172 1 90.56 223 ASP A N 1
ATOM 1739 C CA . ASP A 1 223 ? -11.398 -23.422 -20.062 1 90.56 223 ASP A CA 1
ATOM 1740 C C . ASP A 1 223 ? -11.516 -22.984 -21.516 1 90.56 223 ASP A C 1
ATOM 1742 O O . ASP A 1 223 ? -11.414 -21.797 -21.828 1 90.56 223 ASP A O 1
ATOM 1746 N N . GLU A 1 224 ? -11.648 -23.938 -22.406 1 87.88 224 GLU A N 1
ATOM 1747 C CA . GLU A 1 224 ? -11.656 -23.656 -23.844 1 87.88 224 GLU A CA 1
ATOM 1748 C C . GLU A 1 224 ? -12.859 -22.812 -24.234 1 87.88 224 GLU A C 1
ATOM 1750 O O . GLU A 1 224 ? -12.805 -22.062 -25.203 1 87.88 224 GLU A O 1
ATOM 1755 N N . GLN A 1 225 ? -13.945 -22.969 -23.469 1 88.06 225 GLN A N 1
ATOM 1756 C CA . GLN A 1 225 ? -15.156 -22.188 -23.734 1 88.06 225 GLN A CA 1
ATOM 1757 C C . GLN A 1 225 ? -15.164 -20.891 -22.938 1 88.06 225 GLN A C 1
ATOM 1759 O O . GLN A 1 225 ? -16.188 -20.203 -22.859 1 88.06 225 GLN A O 1
ATOM 1764 N N . LEU A 1 226 ? -14.031 -20.594 -22.203 1 88.12 226 LEU A N 1
ATOM 1765 C CA . LEU A 1 226 ? -13.805 -19.375 -21.453 1 88.12 226 LEU A CA 1
ATOM 1766 C C . LEU A 1 226 ? -14.633 -19.359 -20.156 1 88.12 226 LEU A C 1
ATOM 1768 O O . LEU A 1 226 ? -14.898 -18.297 -19.594 1 88.12 226 LEU A O 1
ATOM 1772 N N . ASN A 1 227 ? -15.109 -20.594 -19.766 1 90.31 227 ASN A N 1
ATOM 1773 C CA . ASN A 1 227 ? -15.711 -20.703 -18.438 1 90.31 227 ASN A CA 1
ATOM 1774 C C . ASN A 1 227 ? -14.656 -20.703 -17.328 1 90.31 227 ASN A C 1
ATOM 1776 O O . ASN A 1 227 ? -13.562 -21.234 -17.516 1 90.31 227 ASN A O 1
ATOM 1780 N N . PRO A 1 228 ? -15.062 -20.156 -16.219 1 92.94 228 PRO A N 1
ATOM 1781 C CA . PRO A 1 228 ? -14.086 -20.156 -15.125 1 92.94 228 PRO A CA 1
ATOM 1782 C C . PRO A 1 228 ? -13.82 -21.562 -14.578 1 92.94 228 PRO A C 1
ATOM 1784 O O . PRO A 1 228 ? -14.742 -22.375 -14.477 1 92.94 228 PRO A O 1
ATOM 1787 N N . ILE A 1 229 ? -12.578 -21.844 -14.336 1 94.94 229 ILE A N 1
ATOM 1788 C CA . ILE A 1 229 ? -12.219 -23.062 -13.602 1 94.94 229 ILE A CA 1
ATOM 1789 C C . ILE A 1 229 ? -11.586 -22.672 -12.266 1 94.94 229 ILE A C 1
ATOM 1791 O O . ILE A 1 229 ? -11.227 -21.516 -12.055 1 94.94 229 ILE A O 1
ATOM 1795 N N . GLY A 1 230 ? -11.523 -23.641 -11.359 1 96.62 230 GLY A N 1
ATOM 1796 C CA . GLY A 1 230 ? -10.977 -23.359 -10.039 1 96.62 230 GLY A CA 1
ATOM 1797 C C . GLY A 1 230 ? -9.492 -23.047 -10.07 1 96.62 230 GLY A C 1
ATOM 1798 O O . GLY A 1 230 ? -8.734 -23.641 -10.828 1 96.62 230 GLY A O 1
ATOM 1799 N N . PHE A 1 231 ? -9.133 -22.109 -9.273 1 97.31 231 PHE A N 1
ATOM 1800 C CA . PHE A 1 231 ? -7.734 -21.781 -9.016 1 97.31 231 PHE A CA 1
ATOM 1801 C C . PHE A 1 231 ? -7.547 -21.312 -7.578 1 97.31 231 PHE A C 1
ATOM 1803 O O . PHE A 1 231 ? -8.305 -20.484 -7.086 1 97.31 231 PHE A O 1
ATOM 1810 N N . GLU A 1 232 ? -6.629 -21.859 -6.891 1 97.81 232 GLU A N 1
ATOM 1811 C CA . GLU A 1 232 ? -6.203 -21.406 -5.566 1 97.81 232 GLU A CA 1
ATOM 1812 C C . GLU A 1 232 ? -4.684 -21.391 -5.453 1 97.81 232 GLU A C 1
ATOM 1814 O O . GLU A 1 232 ? -4.016 -22.375 -5.754 1 97.81 232 GLU A O 1
ATOM 1819 N N . ASP A 1 233 ? -4.172 -20.234 -5.074 1 97.5 233 ASP A N 1
ATOM 1820 C CA . ASP A 1 233 ? -2.727 -20.188 -4.867 1 97.5 233 ASP A CA 1
ATOM 1821 C C . ASP A 1 233 ? -2.338 -20.906 -3.576 1 97.5 233 ASP A C 1
ATOM 1823 O O . ASP A 1 233 ? -3.201 -21.266 -2.773 1 97.5 233 ASP A O 1
ATOM 1827 N N . MET A 1 234 ? -1.098 -21.141 -3.398 1 98.5 234 MET A N 1
ATOM 1828 C CA . MET A 1 234 ? -0.622 -21.984 -2.314 1 98.5 234 MET A CA 1
ATOM 1829 C C . MET A 1 234 ? -0.802 -21.312 -0.963 1 98.5 234 MET A C 1
ATOM 1831 O O . MET A 1 234 ? -0.964 -21.969 0.06 1 98.5 234 MET A O 1
ATOM 1835 N N . ALA A 1 235 ? -0.75 -19.953 -0.894 1 97.44 235 ALA A N 1
ATOM 1836 C CA . ALA A 1 235 ? -1.067 -19.281 0.369 1 97.44 235 ALA A CA 1
ATOM 1837 C C . ALA A 1 235 ? -2.484 -19.625 0.825 1 97.44 235 ALA A C 1
ATOM 1839 O O . ALA A 1 235 ? -2.697 -20 1.979 1 97.44 235 ALA A O 1
ATOM 1840 N N . ALA A 1 236 ? -3.383 -19.516 -0.095 1 96.81 236 ALA A N 1
ATOM 1841 C CA . ALA A 1 236 ? -4.77 -19.844 0.208 1 96.81 236 ALA A CA 1
ATOM 1842 C C . ALA A 1 236 ? -4.902 -21.312 0.607 1 96.81 236 ALA A C 1
ATOM 1844 O O . ALA A 1 236 ? -5.574 -21.641 1.589 1 96.81 236 ALA A O 1
ATOM 1845 N N . LEU A 1 237 ? -4.266 -22.203 -0.121 1 97.88 237 LEU A N 1
ATOM 1846 C CA . LEU A 1 237 ? -4.383 -23.641 0.091 1 97.88 237 LEU A CA 1
ATOM 1847 C C . LEU A 1 237 ? -3.738 -24.047 1.409 1 97.88 237 LEU A C 1
ATOM 1849 O O . LEU A 1 237 ? -3.982 -25.141 1.91 1 97.88 237 LEU A O 1
ATOM 1853 N N . MET A 1 238 ? -2.926 -23.219 1.931 1 97.31 238 MET A N 1
ATOM 1854 C CA . MET A 1 238 ? -2.291 -23.531 3.211 1 97.31 238 MET A CA 1
ATOM 1855 C C . MET A 1 238 ? -2.975 -22.766 4.348 1 97.31 238 MET A C 1
ATOM 1857 O O . MET A 1 238 ? -2.496 -22.781 5.48 1 97.31 238 MET A O 1
ATOM 1861 N N . GLY A 1 239 ? -4.043 -22.062 4.023 1 96 239 GLY A N 1
ATOM 1862 C CA . GLY A 1 239 ? -4.805 -21.344 5.031 1 96 239 GLY A CA 1
ATOM 1863 C C . GLY A 1 239 ? -4.105 -20.094 5.535 1 96 239 GLY A C 1
ATOM 1864 O O . GLY A 1 239 ? -4.316 -19.672 6.672 1 96 239 GLY A O 1
ATOM 1865 N N . LEU A 1 240 ? -3.236 -19.562 4.738 1 95.31 240 LEU A N 1
ATOM 1866 C CA . LEU A 1 240 ? -2.432 -18.406 5.156 1 95.31 240 LEU A CA 1
ATOM 1867 C C . LEU A 1 240 ? -3 -17.109 4.598 1 95.31 240 LEU A C 1
ATOM 1869 O O . LEU A 1 240 ? -3.596 -17.109 3.52 1 95.31 240 LEU A O 1
ATOM 1873 N N . ALA A 1 241 ? -2.797 -16.047 5.316 1 92.06 241 ALA A N 1
ATOM 1874 C CA . ALA A 1 241 ? -3.135 -14.711 4.832 1 92.06 241 ALA A CA 1
ATOM 1875 C C . ALA A 1 241 ? -2.176 -14.273 3.73 1 92.06 241 ALA A C 1
ATOM 1877 O O . ALA A 1 241 ? -1.071 -14.805 3.607 1 92.06 241 ALA A O 1
ATOM 1878 N N . ALA A 1 242 ? -2.639 -13.289 2.98 1 89.81 242 ALA A N 1
ATOM 1879 C CA . ALA A 1 242 ? -1.857 -12.789 1.853 1 89.81 242 ALA A CA 1
ATOM 1880 C C . ALA A 1 242 ? -0.482 -12.305 2.307 1 89.81 242 ALA A C 1
ATOM 1882 O O . ALA A 1 242 ? 0.512 -12.492 1.6 1 89.81 242 ALA A O 1
ATOM 1883 N N . GLU A 1 243 ? -0.368 -11.805 3.457 1 87.5 243 GLU A N 1
ATOM 1884 C CA . GLU A 1 243 ? 0.872 -11.227 3.965 1 87.5 243 GLU A CA 1
ATOM 1885 C C . GLU A 1 243 ? 1.856 -12.312 4.387 1 87.5 243 GLU A C 1
ATOM 1887 O O . GLU A 1 243 ? 3.045 -12.039 4.574 1 87.5 243 GLU A O 1
ATOM 1892 N N . GLN A 1 244 ? 1.416 -13.508 4.508 1 92.25 244 GLN A N 1
ATOM 1893 C CA . GLN A 1 244 ? 2.258 -14.617 4.945 1 92.25 244 GLN A CA 1
ATOM 1894 C C . GLN A 1 244 ? 2.82 -15.383 3.752 1 92.25 244 GLN A C 1
ATOM 1896 O O . GLN A 1 244 ? 3.279 -16.516 3.896 1 92.25 244 GLN A O 1
ATOM 1901 N N . LYS A 1 245 ? 2.82 -14.75 2.637 1 94.06 245 LYS A N 1
ATOM 1902 C CA . LYS A 1 245 ? 3.166 -15.406 1.379 1 94.06 245 LYS A CA 1
ATOM 1903 C C . LYS A 1 245 ? 4.645 -15.789 1.345 1 94.06 245 LYS A C 1
ATOM 1905 O O . LYS A 1 245 ? 5.062 -16.594 0.514 1 94.06 245 LYS A O 1
ATOM 1910 N N . TYR A 1 246 ? 5.477 -15.32 2.312 1 94.19 246 TYR A N 1
ATOM 1911 C CA . TYR A 1 246 ? 6.906 -15.617 2.32 1 94.19 246 TYR A CA 1
ATOM 1912 C C . TYR A 1 246 ? 7.254 -16.594 3.43 1 94.19 246 TYR A C 1
ATOM 1914 O O . TYR A 1 246 ? 8.422 -16.938 3.629 1 94.19 246 TYR A O 1
ATOM 1922 N N . SER A 1 247 ? 6.344 -17.172 4.281 1 91.38 247 SER A N 1
ATOM 1923 C CA . SER A 1 247 ? 6.578 -17.797 5.574 1 91.38 247 SER A CA 1
ATOM 1924 C C . SER A 1 247 ? 6.793 -19.297 5.43 1 91.38 247 SER A C 1
ATOM 1926 O O . SER A 1 247 ? 7.027 -20 6.418 1 91.38 247 SER A O 1
ATOM 1928 N N . LYS A 1 248 ? 6.852 -19.891 4.27 1 94.75 248 LYS A N 1
ATOM 1929 C CA . LYS A 1 248 ? 6.957 -21.344 4.133 1 94.75 248 LYS A CA 1
ATOM 1930 C C . LYS A 1 248 ? 8.117 -21.719 3.219 1 94.75 248 LYS A C 1
ATOM 1932 O O . LYS A 1 248 ? 9.133 -21.031 3.17 1 94.75 248 LYS A O 1
ATOM 1937 N N . SER A 1 249 ? 8.109 -23.016 2.826 1 97.94 249 SER A N 1
ATOM 1938 C CA . SER A 1 249 ? 9.164 -23.578 1.996 1 97.94 249 SER A CA 1
ATOM 1939 C C . SER A 1 249 ? 8.609 -24.141 0.691 1 97.94 249 SER A C 1
ATOM 1941 O O . SER A 1 249 ? 7.402 -24.359 0.57 1 97.94 249 SER A O 1
ATOM 1943 N N . TYR A 1 250 ? 9.5 -24.312 -0.249 1 98.62 250 TYR A N 1
ATOM 1944 C CA . TYR A 1 250 ? 9.102 -24.969 -1.481 1 98.62 250 TYR A CA 1
ATOM 1945 C C . TYR A 1 250 ? 8.68 -26.422 -1.21 1 98.62 250 TYR A C 1
ATOM 1947 O O . TYR A 1 250 ? 7.777 -26.938 -1.87 1 98.62 250 TYR A O 1
ATOM 1955 N N . SER A 1 251 ? 9.266 -27.047 -0.197 1 98.69 251 SER A N 1
ATOM 1956 C CA . SER A 1 251 ? 8.859 -28.391 0.199 1 98.69 251 SER A CA 1
ATOM 1957 C C . SER A 1 251 ? 7.414 -28.422 0.689 1 98.69 251 SER A C 1
ATOM 1959 O O . SER A 1 251 ? 6.703 -29.406 0.491 1 98.69 251 SER A O 1
ATOM 1961 N N . ALA A 1 252 ? 7.016 -27.344 1.325 1 98.56 252 ALA A N 1
ATOM 1962 C CA . ALA A 1 252 ? 5.625 -27.25 1.759 1 98.56 252 ALA A CA 1
ATOM 1963 C C . ALA A 1 252 ? 4.676 -27.266 0.564 1 98.56 252 ALA A C 1
ATOM 1965 O O . ALA A 1 252 ? 3.566 -27.797 0.646 1 98.56 252 ALA A O 1
ATOM 1966 N N . ILE A 1 253 ? 5.059 -26.688 -0.546 1 98.81 253 ILE A N 1
ATOM 1967 C CA . ILE A 1 253 ? 4.254 -26.688 -1.764 1 98.81 253 ILE A CA 1
ATOM 1968 C C . ILE A 1 253 ? 4.141 -28.125 -2.297 1 98.81 253 ILE A C 1
ATOM 1970 O O . ILE A 1 253 ? 3.057 -28.562 -2.689 1 98.81 253 ILE A O 1
ATOM 1974 N N . ALA A 1 254 ? 5.254 -28.812 -2.301 1 98.88 254 ALA A N 1
ATOM 1975 C CA . ALA A 1 254 ? 5.234 -30.219 -2.727 1 98.88 254 ALA A CA 1
ATOM 1976 C C . ALA A 1 254 ? 4.262 -31.031 -1.883 1 98.88 254 ALA A C 1
ATOM 1978 O O . ALA A 1 254 ? 3.514 -31.859 -2.41 1 98.88 254 ALA A O 1
ATOM 1979 N N . LYS A 1 255 ? 4.305 -30.812 -0.612 1 98.62 255 LYS A N 1
ATOM 1980 C CA . LYS A 1 255 ? 3.385 -31.5 0.285 1 98.62 255 LYS A CA 1
ATOM 1981 C C . LYS A 1 255 ? 1.933 -31.188 -0.066 1 98.62 255 LYS A C 1
ATOM 1983 O O . LYS A 1 255 ? 1.079 -32.062 -0.052 1 98.62 255 LYS A O 1
ATOM 1988 N N . ALA A 1 256 ? 1.673 -29.938 -0.361 1 98.5 256 ALA A N 1
ATOM 1989 C CA . ALA A 1 256 ? 0.322 -29.531 -0.744 1 98.5 256 ALA A CA 1
ATOM 1990 C C . ALA A 1 256 ? -0.111 -30.219 -2.033 1 98.5 256 ALA A C 1
ATOM 1992 O O . ALA A 1 256 ? -1.265 -30.641 -2.166 1 98.5 256 ALA A O 1
ATOM 1993 N N . ILE A 1 257 ? 0.771 -30.328 -2.977 1 98.69 257 ILE A N 1
ATOM 1994 C CA . ILE A 1 257 ? 0.483 -31.016 -4.23 1 98.69 257 ILE A CA 1
ATOM 1995 C C . ILE A 1 257 ? 0.076 -32.469 -3.943 1 98.69 257 ILE A C 1
ATOM 1997 O O . ILE A 1 257 ? -0.935 -32.938 -4.461 1 98.69 257 ILE A O 1
ATOM 2001 N N . ARG A 1 258 ? 0.812 -33.156 -3.08 1 98.5 258 ARG A N 1
ATOM 2002 C CA . ARG A 1 258 ? 0.51 -34.531 -2.744 1 98.5 258 ARG A CA 1
ATOM 2003 C C . ARG A 1 258 ? -0.834 -34.656 -2.031 1 98.5 258 ARG A C 1
ATOM 2005 O O . ARG A 1 258 ? -1.546 -35.656 -2.189 1 98.5 258 ARG A O 1
ATOM 2012 N N . LEU A 1 259 ? -1.143 -33.656 -1.321 1 97.5 259 LEU A N 1
ATOM 2013 C CA . LEU A 1 259 ? -2.371 -33.656 -0.535 1 97.5 259 LEU A CA 1
ATOM 2014 C C . LEU A 1 259 ? -3.588 -33.438 -1.424 1 97.5 259 LEU A C 1
ATOM 2016 O O . LEU A 1 259 ? -4.629 -34.062 -1.238 1 97.5 259 LEU A O 1
ATOM 2020 N N . PHE A 1 260 ? -3.504 -32.5 -2.42 1 97.81 260 PHE A N 1
ATOM 2021 C CA . PHE A 1 260 ? -4.703 -32.031 -3.1 1 97.81 260 PHE A CA 1
ATOM 2022 C C . PHE A 1 260 ? -4.816 -32.656 -4.488 1 97.81 260 PHE A C 1
ATOM 2024 O O . PHE A 1 260 ? -5.91 -32.719 -5.055 1 97.81 260 PHE A O 1
ATOM 2031 N N . CYS A 1 261 ? -3.723 -33.031 -5.082 1 98.19 261 CYS A N 1
ATOM 2032 C CA . CYS A 1 261 ? -3.764 -33.594 -6.422 1 98.19 261 CYS A CA 1
ATOM 2033 C C . CYS A 1 261 ? -4.059 -35.094 -6.371 1 98.19 261 CYS A C 1
ATOM 2035 O O . CYS A 1 261 ? -3.6 -35.781 -5.469 1 98.19 261 CYS A O 1
ATOM 2037 N N . PRO A 1 262 ? -4.812 -35.562 -7.32 1 97.62 262 PRO A N 1
ATOM 2038 C CA . PRO A 1 262 ? -4.977 -37.031 -7.422 1 97.62 262 PRO A CA 1
ATOM 2039 C C . PRO A 1 262 ? -3.693 -37.719 -7.844 1 97.62 262 PRO A C 1
ATOM 2041 O O . PRO A 1 262 ? -2.814 -37.125 -8.453 1 97.62 262 PRO A O 1
ATOM 2044 N N . PRO A 1 263 ? -3.641 -38.938 -7.582 1 97.06 263 PRO A N 1
ATOM 2045 C CA . PRO A 1 263 ? -2.414 -39.688 -7.84 1 97.06 263 PRO A CA 1
ATOM 2046 C C . PRO A 1 263 ? -1.909 -39.531 -9.273 1 97.06 263 PRO A C 1
ATOM 2048 O O . PRO A 1 263 ? -0.701 -39.438 -9.492 1 97.06 263 PRO A O 1
ATOM 2051 N N . GLU A 1 264 ? -2.771 -39.5 -10.203 1 96.81 264 GLU A N 1
ATOM 2052 C CA . GLU A 1 264 ? -2.396 -39.438 -11.609 1 96.81 264 GLU A CA 1
ATOM 2053 C C . GLU A 1 264 ? -1.751 -38.094 -11.961 1 96.81 264 GLU A C 1
ATOM 2055 O O . GLU A 1 264 ? -1.084 -38 -12.992 1 96.81 264 GLU A O 1
ATOM 2060 N N . GLN A 1 265 ? -1.967 -37.094 -11.102 1 97.62 265 GLN A N 1
ATOM 2061 C CA . GLN A 1 265 ? -1.48 -35.75 -11.406 1 97.62 265 GLN A CA 1
ATOM 2062 C C . GLN A 1 265 ? -0.276 -35.406 -10.547 1 97.62 265 GLN A C 1
ATOM 2064 O O . GLN A 1 265 ? 0.408 -34.406 -10.805 1 97.62 265 GLN A O 1
ATOM 2069 N N . VAL A 1 266 ? 0.036 -36.188 -9.523 1 98.31 266 VAL A N 1
ATOM 2070 C CA . VAL A 1 266 ? 1.032 -35.844 -8.523 1 98.31 266 VAL A CA 1
ATOM 2071 C C . VAL A 1 266 ? 2.412 -35.75 -9.172 1 98.31 266 VAL A C 1
ATOM 2073 O O . VAL A 1 266 ? 3.098 -34.719 -9.039 1 98.31 266 VAL A O 1
ATOM 2076 N N . GLN A 1 267 ? 2.799 -36.75 -9.906 1 97.94 267 GLN A N 1
ATOM 2077 C CA . GLN A 1 267 ? 4.148 -36.812 -10.453 1 97.94 267 GLN A CA 1
ATOM 2078 C C . GLN A 1 267 ? 4.391 -35.656 -11.422 1 97.94 267 GLN A C 1
ATOM 2080 O O . GLN A 1 267 ? 5.426 -34.969 -11.352 1 97.94 267 GLN A O 1
ATOM 2085 N N . ASN A 1 268 ? 3.447 -35.438 -12.305 1 98.06 268 ASN A N 1
ATOM 2086 C CA . ASN A 1 268 ? 3.588 -34.375 -13.266 1 98.06 268 ASN A CA 1
ATOM 2087 C C . ASN A 1 268 ? 3.627 -33 -12.57 1 98.06 268 ASN A C 1
ATOM 2089 O O . ASN A 1 268 ? 4.402 -32.125 -12.953 1 98.06 268 ASN A O 1
ATOM 2093 N N . SER A 1 269 ? 2.795 -32.844 -11.578 1 98.75 269 SER A N 1
ATOM 2094 C CA . SER A 1 269 ? 2.75 -31.578 -10.844 1 98.75 269 SER A CA 1
ATOM 2095 C C . SER A 1 269 ? 4.047 -31.328 -10.078 1 98.75 269 SER A C 1
ATOM 2097 O O . SER A 1 269 ? 4.555 -30.203 -10.039 1 98.75 269 SER A O 1
ATOM 2099 N N . LEU A 1 270 ? 4.586 -32.344 -9.484 1 98.81 270 LEU A N 1
ATOM 2100 C CA . LEU A 1 270 ? 5.84 -32.219 -8.742 1 98.81 270 LEU A CA 1
ATOM 2101 C C . LEU A 1 270 ? 7 -31.938 -9.688 1 98.81 270 LEU A C 1
ATOM 2103 O O . LEU A 1 270 ? 7.883 -31.141 -9.367 1 98.81 270 LEU A O 1
ATOM 2107 N N . ALA A 1 271 ? 7.016 -32.562 -10.844 1 98.69 271 ALA A N 1
ATOM 2108 C CA . ALA A 1 271 ? 8.047 -32.312 -11.844 1 98.69 271 ALA A CA 1
ATOM 2109 C C . ALA A 1 271 ? 7.988 -30.859 -12.305 1 98.69 271 ALA A C 1
ATOM 2111 O O . ALA A 1 271 ? 9.023 -30.203 -12.461 1 98.69 271 ALA A O 1
ATOM 2112 N N . GLN A 1 272 ? 6.793 -30.422 -12.539 1 98.69 272 GLN A N 1
ATOM 2113 C CA . GLN A 1 272 ? 6.602 -29.031 -12.945 1 98.69 272 GLN A CA 1
ATOM 2114 C C . GLN A 1 272 ? 7.043 -28.078 -11.844 1 98.69 272 GLN A C 1
ATOM 2116 O O . GLN A 1 272 ? 7.664 -27.047 -12.125 1 98.69 272 GLN A O 1
ATOM 2121 N N . LEU A 1 273 ? 6.672 -28.391 -10.57 1 98.88 273 LEU A N 1
ATOM 2122 C CA . LEU A 1 273 ? 7.109 -27.578 -9.445 1 98.88 273 LEU A CA 1
ATOM 2123 C C . LEU A 1 273 ? 8.633 -27.469 -9.414 1 98.88 273 LEU A C 1
ATOM 2125 O O . LEU A 1 273 ? 9.172 -26.359 -9.281 1 98.88 273 LEU A O 1
ATOM 2129 N N . PHE A 1 274 ? 9.305 -28.594 -9.555 1 98.81 274 PHE A N 1
ATOM 2130 C CA . PHE A 1 274 ? 10.766 -28.609 -9.547 1 98.81 274 PHE A CA 1
ATOM 2131 C C . PHE A 1 274 ? 11.32 -27.734 -10.664 1 98.81 274 PHE A C 1
ATOM 2133 O O . PHE A 1 274 ? 12.25 -26.953 -10.438 1 98.81 274 PHE A O 1
ATOM 2140 N N . ALA A 1 275 ? 10.75 -27.844 -11.836 1 98.81 275 ALA A N 1
ATOM 2141 C CA . ALA A 1 275 ? 11.211 -27.062 -12.977 1 98.81 275 ALA A CA 1
ATOM 2142 C C . ALA A 1 275 ? 11.047 -25.578 -12.727 1 98.81 275 ALA A C 1
ATOM 2144 O O . ALA A 1 275 ? 11.945 -24.781 -13.047 1 98.81 275 ALA A O 1
ATOM 2145 N N . ILE A 1 276 ? 9.938 -25.172 -12.141 1 98.88 276 ILE A N 1
ATOM 2146 C CA . ILE A 1 276 ? 9.664 -23.766 -11.891 1 98.88 276 ILE A CA 1
ATOM 2147 C C . ILE A 1 276 ? 10.633 -23.234 -10.844 1 98.88 276 ILE A C 1
ATOM 2149 O O . ILE A 1 276 ? 11.203 -22.141 -11.008 1 98.88 276 ILE A O 1
ATOM 2153 N N . VAL A 1 277 ? 10.844 -23.984 -9.773 1 98.75 277 VAL A N 1
ATOM 2154 C CA . VAL A 1 277 ? 11.727 -23.547 -8.695 1 98.75 277 VAL A CA 1
ATOM 2155 C C . VAL A 1 277 ? 13.164 -23.469 -9.211 1 98.75 277 VAL A C 1
ATOM 2157 O O . VAL A 1 277 ? 13.883 -22.5 -8.922 1 98.75 277 VAL A O 1
ATOM 2160 N N . THR A 1 278 ? 13.586 -24.469 -9.969 1 98.56 278 THR A N 1
ATOM 2161 C CA . THR A 1 278 ? 14.93 -24.469 -10.531 1 98.56 278 THR A CA 1
ATOM 2162 C C . THR A 1 278 ? 15.141 -23.266 -11.438 1 98.56 278 THR A C 1
ATOM 2164 O O . THR A 1 278 ? 16.156 -22.578 -11.32 1 98.56 278 THR A O 1
ATOM 2167 N N . LEU A 1 279 ? 14.211 -23 -12.289 1 98.81 279 LEU A N 1
ATOM 2168 C CA . LEU A 1 279 ? 14.336 -21.844 -13.164 1 98.81 279 LEU A CA 1
ATOM 2169 C C . LEU A 1 279 ? 14.391 -20.547 -12.352 1 98.81 279 LEU A C 1
ATOM 2171 O O . LEU A 1 279 ? 15.156 -19.641 -12.68 1 98.81 279 LEU A O 1
ATOM 2175 N N . SER A 1 280 ? 13.539 -20.453 -11.344 1 98.62 280 SER A N 1
ATOM 2176 C CA . SER A 1 280 ? 13.555 -19.281 -10.477 1 98.62 280 SER A CA 1
ATOM 2177 C C . SER A 1 280 ? 14.945 -19.047 -9.891 1 98.62 280 SER A C 1
ATOM 2179 O O . SER A 1 280 ? 15.422 -17.906 -9.844 1 98.62 280 SER A O 1
ATOM 2181 N N . CYS A 1 281 ? 15.594 -20.109 -9.469 1 98.38 281 CYS A N 1
ATOM 2182 C CA . CYS A 1 281 ? 16.953 -20 -8.938 1 98.38 281 CYS A CA 1
ATOM 2183 C C . CYS A 1 281 ? 17.938 -19.578 -10.023 1 98.38 281 CYS A C 1
ATOM 2185 O O . CYS A 1 281 ? 18.766 -18.703 -9.797 1 98.38 281 CYS A O 1
ATOM 2187 N N . ILE A 1 282 ? 17.828 -20.172 -11.172 1 98.5 282 ILE A N 1
ATOM 2188 C CA . ILE A 1 282 ? 18.75 -19.938 -12.273 1 98.5 282 ILE A CA 1
ATOM 2189 C C . ILE A 1 282 ? 18.672 -18.469 -12.711 1 98.5 282 ILE A C 1
ATOM 2191 O O . ILE A 1 282 ? 19.688 -17.812 -12.883 1 98.5 282 ILE A O 1
ATOM 2195 N N . VAL A 1 283 ? 17.422 -17.906 -12.82 1 98.62 283 VAL A N 1
ATOM 2196 C CA . VAL A 1 283 ? 17.266 -16.562 -13.383 1 98.62 283 VAL A CA 1
ATOM 2197 C C . VAL A 1 283 ? 17.359 -15.523 -12.266 1 98.62 283 VAL A C 1
ATOM 2199 O O . VAL A 1 283 ? 17.344 -14.32 -12.531 1 98.62 283 VAL A O 1
ATOM 2202 N N . GLY A 1 284 ? 17.406 -15.953 -11.016 1 98.12 284 GLY A N 1
ATOM 2203 C CA . GLY A 1 284 ? 17.516 -15.031 -9.898 1 98.12 284 GLY A CA 1
ATOM 2204 C C . GLY A 1 284 ? 16.188 -14.414 -9.492 1 98.12 284 GLY A C 1
ATOM 2205 O O . GLY A 1 284 ? 16.094 -13.203 -9.273 1 98.12 284 GLY A O 1
ATOM 2206 N N . ASN A 1 285 ? 15.141 -15.234 -9.484 1 97.94 285 ASN A N 1
ATOM 2207 C CA . ASN A 1 285 ? 13.812 -14.812 -9.07 1 97.94 285 ASN A CA 1
ATOM 2208 C C . ASN A 1 285 ? 13.633 -14.914 -7.555 1 97.94 285 ASN A C 1
ATOM 2210 O O . ASN A 1 285 ? 13.352 -15.992 -7.031 1 97.94 285 ASN A O 1
ATOM 2214 N N . GLY A 1 286 ? 13.664 -13.82 -6.875 1 95.75 286 GLY A N 1
ATOM 2215 C CA . GLY A 1 286 ? 13.461 -13.797 -5.438 1 95.75 286 GLY A CA 1
ATOM 2216 C C . GLY A 1 286 ? 12.008 -13.57 -5.051 1 95.75 286 GLY A C 1
ATOM 2217 O O . GLY A 1 286 ? 11.703 -13.375 -3.873 1 95.75 286 GLY A O 1
ATOM 2218 N N . ASP A 1 287 ? 11.102 -13.672 -5.973 1 94.75 287 ASP A N 1
ATOM 2219 C CA . ASP A 1 287 ? 9.703 -13.367 -5.68 1 94.75 287 ASP A CA 1
ATOM 2220 C C . ASP A 1 287 ? 8.812 -14.578 -5.949 1 94.75 287 ASP A C 1
ATOM 2222 O O . ASP A 1 287 ? 7.602 -14.438 -6.113 1 94.75 287 ASP A O 1
ATOM 2226 N N . ALA A 1 288 ? 9.367 -15.711 -6.082 1 97.44 288 ALA A N 1
ATOM 2227 C CA . ALA A 1 288 ? 8.578 -16.938 -6.23 1 97.44 288 ALA A CA 1
ATOM 2228 C C . ALA A 1 288 ? 7.984 -17.359 -4.891 1 97.44 288 ALA A C 1
ATOM 2230 O O . ALA A 1 288 ? 8.328 -18.422 -4.367 1 97.44 288 ALA A O 1
ATOM 2231 N N . HIS A 1 289 ? 7.102 -16.547 -4.375 1 97.19 289 HIS A N 1
ATOM 2232 C CA . HIS A 1 289 ? 6.449 -16.812 -3.098 1 97.19 289 HIS A CA 1
ATOM 2233 C C . HIS A 1 289 ? 5.215 -17.688 -3.275 1 97.19 289 HIS A C 1
ATOM 2235 O O . HIS A 1 289 ? 4.93 -18.156 -4.383 1 97.19 289 HIS A O 1
ATOM 2241 N N . LEU A 1 290 ? 4.48 -18 -2.242 1 98 290 LEU A N 1
ATOM 2242 C CA . LEU A 1 290 ? 3.398 -18.969 -2.215 1 98 290 LEU A CA 1
ATOM 2243 C C . LEU A 1 290 ? 2.297 -18.594 -3.201 1 98 290 LEU A C 1
ATOM 2245 O O . LEU A 1 290 ? 1.63 -19.469 -3.76 1 98 290 LEU A O 1
ATOM 2249 N N . LYS A 1 291 ? 2.109 -17.281 -3.449 1 96.88 291 LYS A N 1
ATOM 2250 C CA . LYS A 1 291 ? 1.037 -16.828 -4.332 1 96.88 291 LYS A CA 1
ATOM 2251 C C . LYS A 1 291 ? 1.427 -16.984 -5.797 1 96.88 291 LYS A C 1
ATOM 2253 O O . LYS A 1 291 ? 0.599 -16.797 -6.691 1 96.88 291 LYS A O 1
ATOM 2258 N N . ASN A 1 292 ? 2.607 -17.375 -6.062 1 97.12 292 ASN A N 1
ATOM 2259 C CA . ASN A 1 292 ? 3.084 -17.578 -7.426 1 97.12 292 ASN A CA 1
ATOM 2260 C C . ASN A 1 292 ? 3.002 -19.047 -7.832 1 97.12 292 ASN A C 1
ATOM 2262 O O . ASN A 1 292 ? 3.508 -19.422 -8.891 1 97.12 292 ASN A O 1
ATOM 2266 N N . PHE A 1 293 ? 2.508 -19.844 -6.969 1 98.5 293 PHE A N 1
ATOM 2267 C CA . PHE A 1 293 ? 2.156 -21.234 -7.227 1 98.5 293 PHE A CA 1
ATOM 2268 C C . PHE A 1 293 ? 0.691 -21.484 -6.898 1 98.5 293 PHE A C 1
ATOM 2270 O O . PHE A 1 293 ? 0.168 -20.969 -5.914 1 98.5 293 PHE A O 1
ATOM 2277 N N . GLY A 1 294 ? 0.068 -22.25 -7.734 1 98.38 294 GLY A N 1
ATOM 2278 C CA . GLY A 1 294 ? -1.324 -22.547 -7.449 1 98.38 294 GLY A CA 1
ATOM 2279 C C . GLY A 1 294 ? -1.801 -23.828 -8.109 1 98.38 294 GLY A C 1
ATOM 2280 O O . GLY A 1 294 ? -1.056 -24.469 -8.867 1 98.38 294 GLY A O 1
ATOM 2281 N N . LEU A 1 295 ? -2.955 -24.297 -7.793 1 98.69 295 LEU A N 1
ATOM 2282 C CA . LEU A 1 295 ? -3.59 -25.469 -8.391 1 98.69 295 LEU A CA 1
ATOM 2283 C C . LEU A 1 295 ? -4.801 -25.062 -9.227 1 98.69 295 LEU A C 1
ATOM 2285 O O . LEU A 1 295 ? -5.562 -24.172 -8.828 1 98.69 295 LEU A O 1
ATOM 2289 N N . LEU A 1 296 ? -4.953 -25.688 -10.328 1 98.38 296 LEU A N 1
ATOM 2290 C CA . LEU A 1 296 ? -6.164 -25.609 -11.141 1 98.38 296 LEU A CA 1
ATOM 2291 C C . LEU A 1 296 ? -7.039 -26.844 -10.93 1 98.38 296 LEU A C 1
ATOM 2293 O O . LEU A 1 296 ? -6.531 -27.953 -10.758 1 98.38 296 LEU A O 1
ATOM 2297 N N . TYR A 1 297 ? -8.312 -26.688 -10.93 1 98 297 TYR A N 1
ATOM 2298 C CA . TYR A 1 297 ? -9.258 -27.781 -10.805 1 98 297 TYR A CA 1
ATOM 2299 C C . TYR A 1 297 ? -10.625 -27.406 -11.367 1 98 297 TYR A C 1
ATOM 2301 O O . TYR A 1 297 ? -10.922 -26.219 -11.531 1 98 297 TYR A O 1
ATOM 2309 N N . SER A 1 298 ? -11.406 -28.344 -11.711 1 95.69 298 SER A N 1
ATOM 2310 C CA . SER A 1 298 ? -12.758 -28.062 -12.195 1 95.69 298 SER A CA 1
ATOM 2311 C C . SER A 1 298 ? -13.68 -27.625 -11.062 1 95.69 298 SER A C 1
ATOM 2313 O O . SER A 1 298 ? -14.148 -26.484 -11.039 1 95.69 298 SER A O 1
ATOM 2315 N N . ASP A 1 299 ? -13.969 -28.422 -10.156 1 91.75 299 ASP A N 1
ATOM 2316 C CA . ASP A 1 299 ? -14.602 -28.172 -8.867 1 91.75 299 ASP A CA 1
ATOM 2317 C C . ASP A 1 299 ? -13.992 -29.031 -7.77 1 91.75 299 ASP A C 1
ATOM 2319 O O . ASP A 1 299 ? -13.281 -30 -8.055 1 91.75 299 ASP A O 1
ATOM 2323 N N . PRO A 1 300 ? -14.227 -28.703 -6.52 1 94.12 300 PRO A N 1
ATOM 2324 C CA . PRO A 1 300 ? -13.492 -29.359 -5.434 1 94.12 300 PRO A CA 1
ATOM 2325 C C . PRO A 1 300 ? -13.844 -30.844 -5.293 1 94.12 300 PRO A C 1
ATOM 2327 O O . PRO A 1 300 ? -13.109 -31.594 -4.645 1 94.12 300 PRO A O 1
ATOM 2330 N N . THR A 1 301 ? -14.906 -31.312 -5.902 1 94.38 301 THR A N 1
ATOM 2331 C CA . THR A 1 301 ? -15.336 -32.688 -5.727 1 94.38 301 THR A CA 1
ATOM 2332 C C . THR A 1 301 ? -14.758 -33.594 -6.82 1 94.38 301 THR A C 1
ATOM 2334 O O . THR A 1 301 ? -14.781 -34.812 -6.707 1 94.38 301 THR A O 1
ATOM 2337 N N . GLN A 1 302 ? -14.266 -33.094 -7.891 1 92.44 302 GLN A N 1
ATOM 2338 C CA . GLN A 1 302 ? -13.844 -33.844 -9.062 1 92.44 302 GLN A CA 1
ATOM 2339 C C . GLN A 1 302 ? -12.469 -34.469 -8.844 1 92.44 302 GLN A C 1
ATOM 2341 O O . GLN A 1 302 ? -12.07 -35.375 -9.578 1 92.44 302 GLN A O 1
ATOM 2346 N N . ARG A 1 303 ? -11.734 -33.969 -7.895 1 93 303 ARG A N 1
ATOM 2347 C CA . ARG A 1 303 ? -10.398 -34.5 -7.594 1 93 303 ARG A CA 1
ATOM 2348 C C . ARG A 1 303 ? -9.516 -34.469 -8.828 1 93 303 ARG A C 1
ATOM 2350 O O . ARG A 1 303 ? -8.922 -35.5 -9.188 1 93 303 ARG A O 1
ATOM 2357 N N . ASP A 1 304 ? -9.375 -33.438 -9.531 1 96.88 304 ASP A N 1
ATOM 2358 C CA . ASP A 1 304 ? -8.586 -33.312 -10.75 1 96.88 304 ASP A CA 1
ATOM 2359 C C . ASP A 1 304 ? -7.613 -32.125 -10.641 1 96.88 304 ASP A C 1
ATOM 2361 O O . ASP A 1 304 ? -7.211 -31.562 -11.648 1 96.88 304 ASP A O 1
ATOM 2365 N N . ALA A 1 305 ? -7.285 -31.781 -9.422 1 98.31 305 ALA A N 1
ATOM 2366 C CA . ALA A 1 305 ? -6.379 -30.656 -9.195 1 98.31 305 ALA A CA 1
ATOM 2367 C C . ALA A 1 305 ? -4.996 -30.938 -9.773 1 98.31 305 ALA A C 1
ATOM 2369 O O . ALA A 1 305 ? -4.516 -32.062 -9.727 1 98.31 305 ALA A O 1
ATOM 2370 N N . ARG A 1 306 ? -4.398 -30 -10.344 1 98.56 306 ARG A N 1
ATOM 2371 C CA . ARG A 1 306 ? -3.045 -30.047 -10.891 1 98.56 306 ARG A CA 1
ATOM 2372 C C . ARG A 1 306 ? -2.344 -28.703 -10.742 1 98.56 306 ARG A C 1
ATOM 2374 O O . ARG A 1 306 ? -2.996 -27.672 -10.609 1 98.56 306 ARG A O 1
ATOM 2381 N N . LEU A 1 307 ? -1.051 -28.75 -10.734 1 98.75 307 LEU A N 1
ATOM 2382 C CA . LEU A 1 307 ? -0.302 -27.5 -10.617 1 98.75 307 LEU A CA 1
ATOM 2383 C C . LEU A 1 307 ? -0.568 -26.594 -11.812 1 98.75 307 LEU A C 1
ATOM 2385 O O . LEU A 1 307 ? -0.597 -27.062 -12.953 1 98.75 307 LEU A O 1
ATOM 2389 N N . ALA A 1 308 ? -0.819 -25.344 -11.555 1 98.56 308 ALA A N 1
ATOM 2390 C CA . ALA A 1 308 ? -1.077 -24.344 -12.586 1 98.56 308 ALA A CA 1
ATOM 2391 C C . ALA A 1 308 ? 0.185 -24.047 -13.391 1 98.56 308 ALA A C 1
ATOM 2393 O O . ALA A 1 308 ? 1.298 -24.328 -12.938 1 98.56 308 ALA A O 1
ATOM 2394 N N . PRO A 1 309 ? 0.018 -23.5 -14.609 1 98.31 309 PRO A N 1
ATOM 2395 C CA . PRO A 1 309 ? 1.188 -23.047 -15.359 1 98.31 309 PRO A CA 1
ATOM 2396 C C . PRO A 1 309 ? 2.014 -22.016 -14.602 1 98.31 309 PRO A C 1
ATOM 2398 O O . PRO A 1 309 ? 1.5 -21.359 -13.695 1 98.31 309 PRO A O 1
ATOM 2401 N N . ALA A 1 310 ? 3.314 -21.953 -14.977 1 98.62 310 ALA A N 1
ATOM 2402 C CA . ALA A 1 310 ? 4.199 -20.969 -14.367 1 98.62 310 ALA A CA 1
ATOM 2403 C C . ALA A 1 310 ? 3.803 -19.547 -14.773 1 98.62 310 ALA A C 1
ATOM 2405 O O . ALA A 1 310 ? 3.449 -19.312 -15.93 1 98.62 310 ALA A O 1
ATOM 2406 N N . TYR A 1 311 ? 3.783 -18.625 -13.844 1 97.12 311 TYR A N 1
ATOM 2407 C CA . TYR A 1 311 ? 3.518 -17.219 -14.109 1 97.12 311 TYR A CA 1
ATOM 2408 C C . TYR A 1 311 ? 4.332 -16.312 -13.18 1 97.12 311 TYR A C 1
ATOM 2410 O O . TYR A 1 311 ? 4.801 -16.766 -12.133 1 97.12 311 TYR A O 1
ATOM 2418 N N . ASP A 1 312 ? 4.621 -15.156 -13.562 1 96 312 ASP A N 1
ATOM 2419 C CA . ASP A 1 312 ? 5.246 -14.102 -12.766 1 96 312 ASP A CA 1
ATOM 2420 C C . ASP A 1 312 ? 6.691 -14.453 -12.43 1 96 312 ASP A C 1
ATOM 2422 O O . ASP A 1 312 ? 7.137 -14.25 -11.297 1 96 312 ASP A O 1
ATOM 2426 N N . ILE A 1 313 ? 7.387 -15.086 -13.312 1 98.38 313 ILE A N 1
ATOM 2427 C CA . ILE A 1 313 ? 8.812 -15.32 -13.117 1 98.38 313 ILE A CA 1
ATOM 2428 C C . ILE A 1 313 ? 9.609 -14.102 -13.562 1 98.38 313 ILE A C 1
ATOM 2430 O O . ILE A 1 313 ? 9.555 -13.711 -14.734 1 98.38 313 ILE A O 1
ATOM 2434 N N . VAL A 1 314 ? 10.305 -13.5 -12.633 1 97.44 314 VAL A N 1
ATOM 2435 C CA . VAL A 1 314 ? 11.07 -12.281 -12.883 1 97.44 314 VAL A CA 1
ATOM 2436 C C . VAL A 1 314 ? 12.398 -12.344 -12.125 1 97.44 314 VAL A C 1
ATOM 2438 O O . VAL A 1 314 ? 12.477 -12.906 -11.031 1 97.44 314 VAL A O 1
ATOM 2441 N N . ASN A 1 315 ? 13.445 -11.82 -12.742 1 98.25 315 ASN A N 1
ATOM 2442 C CA . ASN A 1 315 ? 14.672 -11.594 -11.992 1 98.25 315 ASN A CA 1
ATOM 2443 C C . ASN A 1 315 ? 14.539 -10.414 -11.039 1 98.25 315 ASN A C 1
ATOM 2445 O O . ASN A 1 315 ? 14.297 -9.281 -11.469 1 98.25 315 ASN A O 1
ATOM 2449 N N . THR A 1 316 ? 14.695 -10.625 -9.773 1 95.81 316 THR A N 1
ATOM 2450 C CA . THR A 1 316 ? 14.516 -9.555 -8.805 1 95.81 316 THR A CA 1
ATOM 2451 C C . THR A 1 316 ? 15.859 -8.922 -8.445 1 95.81 316 THR A C 1
ATOM 2453 O O . THR A 1 316 ? 15.906 -7.805 -7.93 1 95.81 316 THR A O 1
ATOM 2456 N N . THR A 1 317 ? 16.984 -9.562 -8.734 1 95.5 317 THR A N 1
ATOM 2457 C CA . THR A 1 317 ? 18.297 -9.094 -8.32 1 95.5 317 THR A CA 1
ATOM 2458 C C . THR A 1 317 ? 18.703 -7.852 -9.109 1 95.5 317 THR A C 1
ATOM 2460 O O . THR A 1 317 ? 19.609 -7.109 -8.695 1 95.5 317 THR A O 1
ATOM 2463 N N . ALA A 1 318 ? 18.078 -7.633 -10.258 1 95.19 318 ALA A N 1
ATOM 2464 C CA . ALA A 1 318 ? 18.312 -6.402 -11.008 1 95.19 318 ALA A CA 1
ATOM 2465 C C . ALA A 1 318 ? 17.875 -5.18 -10.211 1 95.19 318 ALA A C 1
ATOM 2467 O O . ALA A 1 318 ? 18.359 -4.07 -10.445 1 95.19 318 ALA A O 1
ATOM 2468 N N . TYR A 1 319 ? 17.016 -5.371 -9.281 1 89.56 319 TYR A N 1
ATOM 2469 C CA . TYR A 1 319 ? 16.438 -4.262 -8.531 1 89.56 319 TYR A CA 1
ATOM 2470 C C . TYR A 1 319 ? 16.844 -4.328 -7.066 1 89.56 319 TYR A C 1
ATOM 2472 O O . TYR A 1 319 ? 16.906 -3.303 -6.383 1 89.56 319 TYR A O 1
ATOM 2480 N N . ILE A 1 320 ? 17.031 -5.562 -6.613 1 87.38 320 ILE A N 1
ATOM 2481 C CA . ILE A 1 320 ? 17.5 -5.836 -5.262 1 87.38 320 ILE A CA 1
ATOM 2482 C C . ILE A 1 320 ? 18.75 -6.711 -5.32 1 87.38 320 ILE A C 1
ATOM 2484 O O . ILE A 1 320 ? 18.672 -7.938 -5.23 1 87.38 320 ILE A O 1
ATOM 2488 N N . PRO A 1 321 ? 19.891 -6.141 -5.406 1 84.06 321 PRO A N 1
ATOM 2489 C CA . PRO A 1 321 ? 21.125 -6.879 -5.664 1 84.06 321 PRO A CA 1
ATOM 2490 C C . PRO A 1 321 ? 21.344 -8.031 -4.688 1 84.06 321 PRO A C 1
ATOM 2492 O O . PRO A 1 321 ? 21.766 -9.117 -5.09 1 84.06 321 PRO A O 1
ATOM 2495 N N . GLU A 1 322 ? 21.047 -7.93 -3.389 1 86.94 322 GLU A N 1
ATOM 2496 C CA . GLU A 1 322 ? 21.25 -9 -2.422 1 86.94 322 GLU A CA 1
ATOM 2497 C C . GLU A 1 322 ? 19.922 -9.664 -2.045 1 86.94 322 GLU A C 1
ATOM 2499 O O . GLU A 1 322 ? 19.703 -10 -0.879 1 86.94 322 GLU A O 1
ATOM 2504 N N . ASP A 1 323 ? 19.203 -9.844 -3.139 1 91.88 323 ASP A N 1
ATOM 2505 C CA . ASP A 1 323 ? 17.906 -10.477 -2.881 1 91.88 323 ASP A CA 1
ATOM 2506 C C . ASP A 1 323 ? 18.078 -11.945 -2.516 1 91.88 323 ASP A C 1
ATOM 2508 O O . ASP A 1 323 ? 19.141 -12.531 -2.75 1 91.88 323 ASP A O 1
ATOM 2512 N N . VAL A 1 324 ? 17.062 -12.523 -1.863 1 94.5 324 VAL A N 1
ATOM 2513 C CA . VAL A 1 324 ? 17.062 -13.922 -1.446 1 94.5 324 VAL A CA 1
ATOM 2514 C C . VAL A 1 324 ? 15.805 -14.609 -1.978 1 94.5 324 VAL A C 1
ATOM 2516 O O . VAL A 1 324 ? 14.914 -13.961 -2.525 1 94.5 324 VAL A O 1
ATOM 2519 N N . LEU A 1 325 ? 15.82 -15.922 -1.884 1 96.38 325 LEU A N 1
ATOM 2520 C CA . LEU A 1 325 ? 14.641 -16.672 -2.303 1 96.38 325 LEU A CA 1
ATOM 2521 C C . LEU A 1 325 ? 13.43 -16.297 -1.45 1 96.38 325 LEU A C 1
ATOM 2523 O O . LEU A 1 325 ? 13.57 -16.031 -0.254 1 96.38 325 LEU A O 1
ATOM 2527 N N . ALA A 1 326 ? 12.289 -16.281 -2.07 1 96.25 326 ALA A N 1
ATOM 2528 C CA . ALA A 1 326 ? 11.047 -15.938 -1.383 1 96.25 326 ALA A CA 1
ATOM 2529 C C . ALA A 1 326 ? 10.695 -16.984 -0.326 1 96.25 326 ALA A C 1
ATOM 2531 O O . ALA A 1 326 ? 10.125 -16.641 0.715 1 96.25 326 ALA A O 1
ATOM 2532 N N . LEU A 1 327 ? 10.969 -18.25 -0.628 1 97.62 327 LEU A N 1
ATOM 2533 C CA . LEU A 1 327 ? 10.664 -19.359 0.267 1 97.62 327 LEU A CA 1
ATOM 2534 C C . LEU A 1 327 ? 11.922 -20.156 0.606 1 97.62 327 LEU A C 1
ATOM 2536 O O . LEU A 1 327 ? 12.93 -20.047 -0.096 1 97.62 327 LEU A O 1
ATOM 2540 N N . ASP A 1 328 ? 11.781 -20.844 1.693 1 96.88 328 ASP A N 1
ATOM 2541 C CA . ASP A 1 328 ? 12.898 -21.688 2.127 1 96.88 328 ASP A CA 1
ATOM 2542 C C . ASP A 1 328 ? 13.125 -22.844 1.153 1 96.88 328 ASP A C 1
ATOM 2544 O O . ASP A 1 328 ? 12.18 -23.516 0.75 1 96.88 328 ASP A O 1
ATOM 2548 N N . LEU A 1 329 ? 14.375 -22.984 0.712 1 97.81 329 LEU A N 1
ATOM 2549 C CA . LEU A 1 329 ? 14.82 -24.109 -0.106 1 97.81 329 LEU A CA 1
ATOM 2550 C C . LEU A 1 329 ? 15.859 -24.938 0.64 1 97.81 329 LEU A C 1
ATOM 2552 O O . LEU A 1 329 ? 17.031 -24.562 0.712 1 97.81 329 LEU A O 1
ATOM 2556 N N . ALA A 1 330 ? 15.367 -26.094 1.221 1 95.25 330 ALA A N 1
ATOM 2557 C CA . ALA A 1 330 ? 16.219 -27.016 1.955 1 95.25 330 ALA A CA 1
ATOM 2558 C C . ALA A 1 330 ? 16.953 -26.312 3.096 1 95.25 330 ALA A C 1
ATOM 2560 O O . ALA A 1 330 ? 18.172 -26.422 3.234 1 95.25 330 ALA A O 1
ATOM 2561 N N . GLY A 1 331 ? 16.297 -25.453 3.74 1 92.56 331 GLY A N 1
ATOM 2562 C CA . GLY A 1 331 ? 16.797 -24.828 4.957 1 92.56 331 GLY A CA 1
ATOM 2563 C C . GLY A 1 331 ? 17.469 -23.5 4.719 1 92.56 331 GLY A C 1
ATOM 2564 O O . GLY A 1 331 ? 18.047 -22.906 5.637 1 92.56 331 GLY A O 1
ATOM 2565 N N . ASN A 1 332 ? 17.406 -23.078 3.514 1 91.94 332 ASN A N 1
ATOM 2566 C CA . ASN A 1 332 ? 18.125 -21.844 3.18 1 91.94 332 ASN A CA 1
ATOM 2567 C C . ASN A 1 332 ? 17.344 -21 2.178 1 91.94 332 ASN A C 1
ATOM 2569 O O . ASN A 1 332 ? 16.484 -21.516 1.453 1 91.94 332 ASN A O 1
ATOM 2573 N N . LYS A 1 333 ? 17.656 -19.641 2.137 1 92.88 333 LYS A N 1
ATOM 2574 C CA . LYS A 1 333 ? 17 -18.75 1.169 1 92.88 333 LYS A CA 1
ATOM 2575 C C . LYS A 1 333 ? 18.031 -18.094 0.255 1 92.88 333 LYS A C 1
ATOM 2577 O O . LYS A 1 333 ? 17.688 -17.188 -0.505 1 92.88 333 LYS A O 1
ATOM 2582 N N . SER A 1 334 ? 19.203 -18.547 0.312 1 92.31 334 SER A N 1
ATOM 2583 C CA . SER A 1 334 ? 20.266 -17.938 -0.472 1 92.31 334 SER A CA 1
ATOM 2584 C C . SER A 1 334 ? 20.172 -18.328 -1.942 1 92.31 334 SER A C 1
ATOM 2586 O O . SER A 1 334 ? 20.141 -19.516 -2.275 1 92.31 334 SER A O 1
ATOM 2588 N N . LEU A 1 335 ? 20.156 -17.359 -2.773 1 89 335 LEU A N 1
ATOM 2589 C CA . LEU A 1 335 ? 20.188 -17.625 -4.207 1 89 335 LEU A CA 1
ATOM 2590 C C . LEU A 1 335 ? 21.516 -18.281 -4.605 1 89 335 LEU A C 1
ATOM 2592 O O . LEU A 1 335 ? 21.547 -19.172 -5.445 1 89 335 LEU A O 1
ATOM 2596 N N . PHE A 1 336 ? 22.516 -17.953 -3.924 1 82.31 336 PHE A N 1
ATOM 2597 C CA . PHE A 1 336 ? 23.844 -18.469 -4.203 1 82.31 336 PHE A CA 1
ATOM 2598 C C . PHE A 1 336 ? 23.953 -19.938 -3.82 1 82.31 336 PHE A C 1
ATOM 2600 O O . PHE A 1 336 ? 24.547 -20.75 -4.547 1 82.31 336 PHE A O 1
ATOM 2607 N N . ALA A 1 337 ? 23.344 -20.312 -2.732 1 86.06 337 ALA A N 1
ATOM 2608 C CA . ALA A 1 337 ? 23.438 -21.672 -2.211 1 86.06 337 ALA A CA 1
ATOM 2609 C C . ALA A 1 337 ? 22.359 -22.578 -2.811 1 86.06 337 ALA A C 1
ATOM 2611 O O . ALA A 1 337 ? 22.266 -23.75 -2.471 1 86.06 337 ALA A O 1
ATOM 2612 N N . SER A 1 338 ? 21.672 -22.016 -3.734 1 92.75 338 SER A N 1
ATOM 2613 C CA . SER A 1 338 ? 20.484 -22.703 -4.195 1 92.75 338 SER A CA 1
ATOM 2614 C C . SER A 1 338 ? 20.844 -23.922 -5.035 1 92.75 338 SER A C 1
ATOM 2616 O O . SER A 1 338 ? 20.031 -24.844 -5.18 1 92.75 338 SER A O 1
ATOM 2618 N N . ARG A 1 339 ? 22.031 -24.047 -5.574 1 93.56 339 ARG A N 1
ATOM 2619 C CA . ARG A 1 339 ? 22.422 -25.172 -6.418 1 93.56 339 ARG A CA 1
ATOM 2620 C C . ARG A 1 339 ? 22.312 -26.5 -5.656 1 93.56 339 ARG A C 1
ATOM 2622 O O . ARG A 1 339 ? 21.719 -27.453 -6.141 1 93.56 339 ARG A O 1
ATOM 2629 N N . GLN A 1 340 ? 22.859 -26.516 -4.508 1 92.56 340 GLN A N 1
ATOM 2630 C CA . GLN A 1 340 ? 22.766 -27.719 -3.689 1 92.56 340 GLN A CA 1
ATOM 2631 C C . GLN A 1 340 ? 21.328 -27.922 -3.203 1 92.56 340 GLN A C 1
ATOM 2633 O O . GLN A 1 340 ? 20.844 -29.062 -3.158 1 92.56 340 GLN A O 1
ATOM 2638 N N . GLY A 1 341 ? 20.703 -26.875 -2.783 1 95.94 341 GLY A N 1
ATOM 2639 C CA . GLY A 1 341 ? 19.328 -26.953 -2.34 1 95.94 341 GLY A CA 1
ATOM 2640 C C . GLY A 1 341 ? 18.406 -27.562 -3.377 1 95.94 341 GLY A C 1
ATOM 2641 O O . GLY A 1 341 ? 17.469 -28.297 -3.031 1 95.94 341 GLY A O 1
ATOM 2642 N N . LEU A 1 342 ? 18.672 -27.312 -4.613 1 97.81 342 LEU A N 1
ATOM 2643 C CA . LEU A 1 342 ? 17.859 -27.828 -5.699 1 97.81 342 LEU A CA 1
ATOM 2644 C C . LEU A 1 342 ? 18 -29.344 -5.82 1 97.81 342 LEU A C 1
ATOM 2646 O O . LEU A 1 342 ? 17.031 -30.047 -6.105 1 97.81 342 LEU A O 1
ATOM 2650 N N . LEU A 1 343 ? 19.188 -29.812 -5.652 1 97.12 343 LEU A N 1
ATOM 2651 C CA . LEU A 1 343 ? 19.391 -31.25 -5.723 1 97.12 343 LEU A CA 1
ATOM 2652 C C . LEU A 1 343 ? 18.656 -31.969 -4.602 1 97.12 343 LEU A C 1
ATOM 2654 O O . LEU A 1 343 ? 18.047 -33.031 -4.82 1 97.12 343 LEU A O 1
ATOM 2658 N N . ASP A 1 344 ? 18.688 -31.406 -3.412 1 97.12 344 ASP A N 1
ATOM 2659 C CA . ASP A 1 344 ? 17.906 -31.938 -2.301 1 97.12 344 ASP A CA 1
ATOM 2660 C C . ASP A 1 344 ? 16.406 -31.875 -2.596 1 97.12 344 ASP A C 1
ATOM 2662 O O . ASP A 1 344 ? 15.664 -32.812 -2.291 1 97.12 344 ASP A O 1
ATOM 2666 N N . PHE A 1 345 ? 16.016 -30.797 -3.174 1 98.31 345 PHE A N 1
ATOM 2667 C CA . PHE A 1 345 ? 14.609 -30.562 -3.48 1 98.31 345 PHE A CA 1
ATOM 2668 C C . PHE A 1 345 ? 14.125 -31.531 -4.555 1 98.31 345 PHE A C 1
ATOM 2670 O O . PHE A 1 345 ? 12.953 -31.922 -4.566 1 98.31 345 PHE A O 1
ATOM 2677 N N . ALA A 1 346 ? 14.992 -31.906 -5.473 1 98.56 346 ALA A N 1
ATOM 2678 C CA . ALA A 1 346 ? 14.648 -32.875 -6.504 1 98.56 346 ALA A CA 1
ATOM 2679 C C . ALA A 1 346 ? 14.156 -34.188 -5.879 1 98.56 346 ALA A C 1
ATOM 2681 O O . ALA A 1 346 ? 13.234 -34.812 -6.398 1 98.56 346 ALA A O 1
ATOM 2682 N N . GLN A 1 347 ? 14.742 -34.562 -4.824 1 98.06 347 GLN A N 1
ATOM 2683 C CA . GLN A 1 347 ? 14.312 -35.781 -4.125 1 98.06 347 GLN A CA 1
ATOM 2684 C C . GLN A 1 347 ? 12.906 -35.625 -3.562 1 98.06 347 GLN A C 1
ATOM 2686 O O . GLN A 1 347 ? 12.094 -36.531 -3.65 1 98.06 347 GLN A O 1
ATOM 2691 N N . VAL A 1 348 ? 12.672 -34.438 -3.01 1 98.12 348 VAL A N 1
ATOM 2692 C CA . VAL A 1 348 ? 11.352 -34.156 -2.473 1 98.12 348 VAL A CA 1
ATOM 2693 C C . VAL A 1 348 ? 10.305 -34.219 -3.584 1 98.12 348 VAL A C 1
ATOM 2695 O O . VAL A 1 348 ? 9.188 -34.688 -3.357 1 98.12 348 VAL A O 1
ATOM 2698 N N . CYS A 1 349 ? 10.688 -33.906 -4.816 1 98.56 349 CYS A N 1
ATOM 2699 C CA . CYS A 1 349 ? 9.766 -33.844 -5.938 1 98.56 349 CYS A CA 1
ATOM 2700 C C . CYS A 1 349 ? 9.789 -35.156 -6.734 1 98.56 349 CYS A C 1
ATOM 2702 O O . CYS A 1 349 ? 9.086 -35.281 -7.746 1 98.56 349 CYS A O 1
ATOM 2704 N N . ASP A 1 350 ? 10.633 -36.062 -6.367 1 97.88 350 ASP A N 1
ATOM 2705 C CA . ASP A 1 350 ? 10.773 -37.344 -7.043 1 97.88 350 ASP A CA 1
ATOM 2706 C C . ASP A 1 350 ? 11.266 -37.156 -8.477 1 97.88 350 ASP A C 1
ATOM 2708 O O . ASP A 1 350 ? 10.727 -37.781 -9.406 1 97.88 350 ASP A O 1
ATOM 2712 N N . VAL A 1 351 ? 12.141 -36.25 -8.672 1 98.06 351 VAL A N 1
ATOM 2713 C CA . VAL A 1 351 ? 12.773 -36.031 -9.969 1 98.06 351 VAL A CA 1
ATOM 2714 C C . VAL A 1 351 ? 14.094 -36.812 -10.039 1 98.06 351 VAL A C 1
ATOM 2716 O O . VAL A 1 351 ? 15.031 -36.5 -9.305 1 98.06 351 VAL A O 1
ATOM 2719 N N . ALA A 1 352 ? 14.211 -37.688 -10.914 1 96.75 352 ALA A N 1
ATOM 2720 C CA . ALA A 1 352 ? 15.312 -38.625 -10.969 1 96.75 352 ALA A CA 1
ATOM 2721 C C . ALA A 1 352 ? 16.562 -38 -11.57 1 96.75 352 ALA A C 1
ATOM 2723 O O . ALA A 1 352 ? 17.688 -38.344 -11.195 1 96.75 352 ALA A O 1
ATOM 2724 N N . ARG A 1 353 ? 16.469 -37.094 -12.539 1 96.94 353 ARG A N 1
ATOM 2725 C CA . ARG A 1 353 ? 17.609 -36.5 -13.227 1 96.94 353 ARG A CA 1
ATOM 2726 C C . ARG A 1 353 ? 17.562 -34.969 -13.156 1 96.94 353 ARG A C 1
ATOM 2728 O O . ARG A 1 353 ? 17.484 -34.312 -14.188 1 96.94 353 ARG A O 1
ATOM 2735 N N . PRO A 1 354 ? 17.75 -34.438 -11.984 1 97.69 354 PRO A N 1
ATOM 2736 C CA . PRO A 1 354 ? 17.625 -33 -11.805 1 97.69 354 PRO A CA 1
ATOM 2737 C C . PRO A 1 354 ? 18.672 -32.219 -12.609 1 97.69 354 PRO A C 1
ATOM 2739 O O . PRO A 1 354 ? 18.375 -31.125 -13.094 1 97.69 354 PRO A O 1
ATOM 2742 N N . GLU A 1 355 ? 19.859 -32.75 -12.758 1 97.75 355 GLU A N 1
ATOM 2743 C CA . GLU A 1 355 ? 20.906 -32.062 -13.492 1 97.75 355 GLU A CA 1
ATOM 2744 C C . GLU A 1 355 ? 20.516 -31.859 -14.945 1 97.75 355 GLU A C 1
ATOM 2746 O O . GLU A 1 355 ? 20.875 -30.844 -15.547 1 97.75 355 GLU A O 1
ATOM 2751 N N . GLU A 1 356 ? 19.828 -32.812 -15.5 1 97.75 356 GLU A N 1
ATOM 2752 C CA . GLU A 1 356 ? 19.359 -32.688 -16.875 1 97.75 356 GLU A CA 1
ATOM 2753 C C . GLU A 1 356 ? 18.344 -31.547 -17 1 97.75 356 GLU A C 1
ATOM 2755 O O . GLU A 1 356 ? 18.359 -30.812 -18 1 97.75 356 GLU A O 1
ATOM 2760 N N . VAL A 1 357 ? 17.469 -31.438 -16.062 1 98 357 VAL A N 1
ATOM 2761 C CA . VAL A 1 357 ? 16.484 -30.359 -16.047 1 98 357 VAL A CA 1
ATOM 2762 C C . VAL A 1 357 ? 17.203 -29.016 -16 1 98 357 VAL A C 1
ATOM 2764 O O . VAL A 1 357 ? 16.859 -28.094 -16.75 1 98 357 VAL A O 1
ATOM 2767 N N . ILE A 1 358 ? 18.203 -28.891 -15.125 1 98.25 358 ILE A N 1
ATOM 2768 C CA . ILE A 1 358 ? 18.969 -27.656 -14.953 1 98.25 358 ILE A CA 1
ATOM 2769 C C . ILE A 1 358 ? 19.688 -27.312 -16.25 1 98.25 358 ILE A C 1
ATOM 2771 O O . ILE A 1 358 ? 19.609 -26.172 -16.719 1 98.25 358 ILE A O 1
ATOM 2775 N N . ARG A 1 359 ? 20.344 -28.297 -16.844 1 98.19 359 ARG A N 1
ATOM 2776 C CA . ARG A 1 359 ? 21.094 -28.078 -18.078 1 98.19 359 ARG A CA 1
ATOM 2777 C C . ARG A 1 359 ? 20.156 -27.609 -19.203 1 98.19 359 ARG A C 1
ATOM 2779 O O . ARG A 1 359 ? 20.516 -26.719 -19.969 1 98.19 359 ARG A O 1
ATOM 2786 N N . GLU A 1 360 ? 19.062 -28.234 -19.297 1 98.25 360 GLU A N 1
ATOM 2787 C CA . GLU A 1 360 ? 18.094 -27.859 -20.312 1 98.25 360 GLU A CA 1
ATOM 2788 C C . GLU A 1 360 ? 17.625 -26.422 -20.141 1 98.25 360 GLU A C 1
ATOM 2790 O O . GLU A 1 360 ? 17.438 -25.688 -21.109 1 98.25 360 GLU A O 1
ATOM 2795 N N . GLN A 1 361 ? 17.438 -26.016 -18.953 1 98.69 361 GLN A N 1
ATOM 2796 C CA . GLN A 1 361 ? 16.984 -24.641 -18.672 1 98.69 361 GLN A CA 1
ATOM 2797 C C . GLN A 1 361 ? 18.094 -23.641 -18.953 1 98.69 361 GLN A C 1
ATOM 2799 O O . GLN A 1 361 ? 17.828 -22.531 -19.422 1 98.69 361 GLN A O 1
ATOM 2804 N N . LEU A 1 362 ? 19.359 -24 -18.641 1 98.56 362 LEU A N 1
ATOM 2805 C CA . LEU A 1 362 ? 20.5 -23.141 -18.969 1 98.56 362 LEU A CA 1
ATOM 2806 C C . LEU A 1 362 ? 20.625 -22.953 -20.484 1 98.56 362 LEU A C 1
ATOM 2808 O O . LEU A 1 362 ? 20.891 -21.859 -20.969 1 98.56 362 LEU A O 1
ATOM 2812 N N . HIS A 1 363 ? 20.359 -24.031 -21.219 1 98.5 363 HIS A N 1
ATOM 2813 C CA . HIS A 1 363 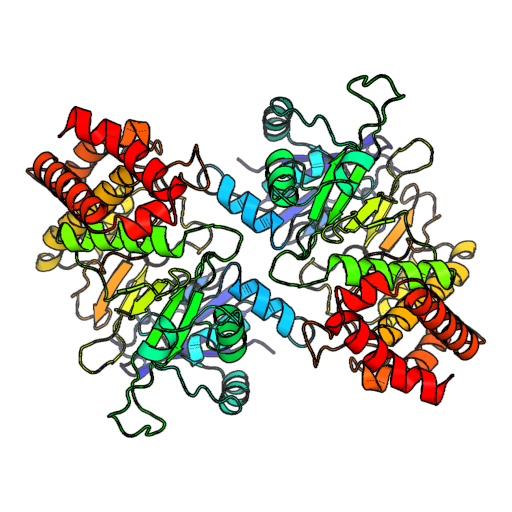? 20.391 -23.953 -22.672 1 98.5 363 HIS A CA 1
ATOM 2814 C C . HIS A 1 363 ? 19.25 -23.078 -23.188 1 98.5 363 HIS A C 1
ATOM 2816 O O . HIS A 1 363 ? 19.453 -22.281 -24.109 1 98.5 363 HIS A O 1
ATOM 2822 N N . ALA A 1 364 ? 18.109 -23.25 -22.625 1 98.75 364 ALA A N 1
ATOM 2823 C CA . ALA A 1 364 ? 16.969 -22.406 -22.984 1 98.75 364 ALA A CA 1
ATOM 2824 C C . ALA A 1 364 ? 17.281 -20.938 -22.75 1 98.75 364 ALA A C 1
ATOM 2826 O O . ALA A 1 364 ? 16.938 -20.078 -23.578 1 98.75 364 ALA A O 1
ATOM 2827 N N . LEU A 1 365 ? 17.906 -20.641 -21.609 1 98.75 365 LEU A N 1
ATOM 2828 C CA . LEU A 1 365 ? 18.297 -19.281 -21.297 1 98.75 365 LEU A CA 1
ATOM 2829 C C . LEU A 1 365 ? 19.234 -18.703 -22.344 1 98.75 365 LEU A C 1
ATOM 2831 O O . LEU A 1 365 ? 19.031 -17.578 -22.828 1 98.75 365 LEU A O 1
ATOM 2835 N N . GLU A 1 366 ? 20.203 -19.453 -22.688 1 98.06 366 GLU A N 1
ATOM 2836 C CA . GLU A 1 366 ? 21.156 -19.016 -23.703 1 98.06 366 GLU A CA 1
ATOM 2837 C C . GLU A 1 366 ? 20.453 -18.75 -25.031 1 98.06 366 GLU A C 1
ATOM 2839 O O . GLU A 1 366 ? 20.734 -17.734 -25.703 1 98.06 366 GLU A O 1
ATOM 2844 N N . ARG A 1 367 ? 19.578 -19.625 -25.453 1 98.56 367 ARG A N 1
ATOM 2845 C CA . ARG A 1 367 ? 18.859 -19.469 -26.719 1 98.56 367 ARG A CA 1
ATOM 2846 C C . ARG A 1 367 ? 17.984 -18.219 -26.703 1 98.56 367 ARG A C 1
ATOM 2848 O O . ARG A 1 367 ? 17.938 -17.469 -27.672 1 98.56 367 ARG A O 1
ATOM 2855 N N . VAL A 1 368 ? 17.281 -18.016 -25.609 1 98.75 368 VAL A N 1
ATOM 2856 C CA . VAL A 1 368 ? 16.375 -16.875 -25.484 1 98.75 368 VAL A CA 1
ATOM 2857 C C . VAL A 1 368 ? 17.172 -15.57 -25.531 1 98.75 368 VAL A C 1
ATOM 2859 O O . VAL A 1 368 ? 16.797 -14.625 -26.234 1 98.75 368 VAL A O 1
ATOM 2862 N N . LEU A 1 369 ? 18.281 -15.523 -24.781 1 98.12 369 LEU A N 1
ATOM 2863 C CA . LEU A 1 369 ? 19.078 -14.312 -24.766 1 98.12 369 LEU A CA 1
ATOM 2864 C C . LEU A 1 369 ? 19.703 -14.047 -26.125 1 98.12 369 LEU A C 1
ATOM 2866 O O . LEU A 1 369 ? 19.812 -12.898 -26.562 1 98.12 369 LEU A O 1
ATOM 2870 N N . ALA A 1 370 ? 20.094 -15.086 -26.812 1 97.5 370 ALA A N 1
ATOM 2871 C CA . ALA A 1 370 ? 20.703 -14.953 -28.141 1 97.5 370 ALA A CA 1
ATOM 2872 C C . ALA A 1 370 ? 19.703 -14.383 -29.141 1 97.5 370 ALA A C 1
ATOM 2874 O O . ALA A 1 370 ? 20.078 -13.633 -30.047 1 97.5 370 ALA A O 1
ATOM 2875 N N . ARG A 1 371 ? 18.469 -14.711 -29.016 1 97.25 371 ARG A N 1
ATOM 2876 C CA . ARG A 1 371 ? 17.453 -14.258 -29.969 1 97.25 371 ARG A CA 1
ATOM 2877 C C . ARG A 1 371 ? 16.875 -12.914 -29.547 1 97.25 371 ARG A C 1
ATOM 2879 O O . ARG A 1 371 ? 16.109 -12.297 -30.297 1 97.25 371 ARG A O 1
ATOM 2886 N N . SER A 1 372 ? 17.219 -12.469 -28.344 1 97.38 372 SER A N 1
ATOM 2887 C CA . SER A 1 372 ? 16.625 -11.25 -27.812 1 97.38 372 SER A CA 1
ATOM 2888 C C . SER A 1 372 ? 17.672 -10.148 -27.656 1 97.38 372 SER A C 1
ATOM 2890 O O . SER A 1 372 ? 17.703 -9.453 -26.641 1 97.38 372 SER A O 1
ATOM 2892 N N . THR A 1 373 ? 18.5 -9.922 -28.609 1 96.25 373 THR A N 1
ATOM 2893 C CA . THR A 1 373 ? 19.609 -8.969 -28.531 1 96.25 373 THR A CA 1
ATOM 2894 C C . THR A 1 373 ? 19.094 -7.543 -28.391 1 96.25 373 THR A C 1
ATOM 2896 O O . THR A 1 373 ? 19.656 -6.742 -27.641 1 96.25 373 THR A O 1
ATOM 2899 N N . ASP A 1 374 ? 18.047 -7.27 -29.109 1 96.44 374 ASP A N 1
ATOM 2900 C CA . ASP A 1 374 ? 17.469 -5.934 -29.031 1 96.44 374 ASP A CA 1
ATOM 2901 C C . ASP A 1 374 ? 16.984 -5.621 -27.625 1 96.44 374 ASP A C 1
ATOM 2903 O O . ASP A 1 374 ? 17.219 -4.523 -27.109 1 96.44 374 ASP A O 1
ATOM 2907 N N . LEU A 1 375 ? 16.297 -6.598 -27.031 1 97 375 LEU A N 1
ATOM 2908 C CA . LEU A 1 375 ? 15.797 -6.414 -25.672 1 97 375 LEU A CA 1
ATOM 2909 C C . LEU A 1 375 ? 16.953 -6.309 -24.688 1 97 375 LEU A C 1
ATOM 2911 O O . LEU A 1 375 ? 16.875 -5.547 -23.719 1 97 375 LEU A O 1
ATOM 2915 N N . SER A 1 376 ? 17.984 -7.051 -24.938 1 96.25 376 SER A N 1
ATOM 2916 C CA . SER A 1 376 ? 19.172 -7.016 -24.078 1 96.25 376 SER A CA 1
ATOM 2917 C C . SER A 1 376 ? 19.797 -5.629 -24.062 1 96.25 376 SER A C 1
ATOM 2919 O O . SER A 1 376 ? 20.312 -5.18 -23.031 1 96.25 376 SER A O 1
ATOM 2921 N N . GLU A 1 377 ? 19.734 -4.957 -25.172 1 96.44 377 GLU A N 1
ATOM 2922 C CA . GLU A 1 377 ? 20.297 -3.611 -25.266 1 96.44 377 GLU A CA 1
ATOM 2923 C C . GLU A 1 377 ? 19.406 -2.59 -24.562 1 96.44 377 GLU A C 1
ATOM 2925 O O . GLU A 1 377 ? 19.906 -1.605 -24.016 1 96.44 377 GLU A O 1
ATOM 2930 N N . ARG A 1 378 ? 18.172 -2.891 -24.594 1 95.44 378 ARG A N 1
ATOM 2931 C CA . ARG A 1 378 ? 17.219 -1.965 -24 1 95.44 378 ARG A CA 1
ATOM 2932 C C . ARG A 1 378 ? 17.203 -2.092 -22.484 1 95.44 378 ARG A C 1
ATOM 2934 O O . ARG A 1 378 ? 16.859 -1.14 -21.781 1 95.44 378 ARG A O 1
ATOM 2941 N N . ALA A 1 379 ? 17.5 -3.238 -21.984 1 96.88 379 ALA A N 1
ATOM 2942 C CA . ALA A 1 379 ? 17.547 -3.469 -20.547 1 96.88 379 ALA A CA 1
ATOM 2943 C C . ALA A 1 379 ? 18.812 -4.23 -20.156 1 96.88 379 ALA A C 1
ATOM 2945 O O . ALA A 1 379 ? 18.734 -5.34 -19.625 1 96.88 379 ALA A O 1
ATOM 2946 N N . PRO A 1 380 ? 19.938 -3.598 -20.344 1 97.12 380 PRO A N 1
ATOM 2947 C CA . PRO A 1 380 ? 21.219 -4.293 -20.109 1 97.12 380 PRO A CA 1
ATOM 2948 C C . PRO A 1 380 ? 21.391 -4.715 -18.656 1 97.12 380 PRO A C 1
ATOM 2950 O O . PRO A 1 380 ? 22 -5.754 -18.375 1 97.12 380 PRO A O 1
ATOM 2953 N N . ASN A 1 381 ? 20.859 -3.947 -17.75 1 95.62 381 ASN A N 1
ATOM 2954 C CA . ASN A 1 381 ? 20.984 -4.281 -16.328 1 95.62 381 ASN A CA 1
ATOM 2955 C C . ASN A 1 381 ? 20.25 -5.57 -15.992 1 95.62 381 ASN A C 1
ATOM 2957 O O . ASN A 1 381 ? 20.719 -6.363 -15.172 1 95.62 381 ASN A O 1
ATOM 2961 N N . VAL A 1 382 ? 19.125 -5.758 -16.578 1 97.38 382 VAL A N 1
ATOM 2962 C CA . VAL A 1 382 ? 18.312 -6.957 -16.375 1 97.38 382 VAL A CA 1
ATOM 2963 C C . VAL A 1 382 ? 19.078 -8.188 -16.875 1 97.38 382 VAL A C 1
ATOM 2965 O O . VAL A 1 382 ? 19.188 -9.188 -16.172 1 97.38 382 VAL A O 1
ATOM 2968 N N . VAL A 1 383 ? 19.594 -8.062 -18.078 1 98.19 383 VAL A N 1
ATOM 2969 C CA . VAL A 1 383 ? 20.281 -9.188 -18.688 1 98.19 383 VAL A CA 1
ATOM 2970 C C . VAL A 1 383 ? 21.547 -9.516 -17.906 1 98.19 383 VAL A C 1
ATOM 2972 O O . VAL A 1 383 ? 21.844 -10.688 -17.672 1 98.19 383 VAL A O 1
ATOM 2975 N N . ALA A 1 384 ? 22.234 -8.469 -17.484 1 98 384 ALA A N 1
ATOM 2976 C CA . ALA A 1 384 ? 23.438 -8.672 -16.688 1 98 384 ALA A CA 1
ATOM 2977 C C . ALA A 1 384 ? 23.094 -9.398 -15.383 1 98 384 ALA A C 1
ATOM 2979 O O . ALA A 1 384 ? 23.844 -10.281 -14.945 1 98 384 ALA A O 1
ATOM 2980 N N . ALA A 1 385 ? 22.031 -9.016 -14.766 1 98 385 ALA A N 1
ATOM 2981 C CA . ALA A 1 385 ? 21.609 -9.633 -13.508 1 98 385 ALA A CA 1
ATOM 2982 C C . ALA A 1 385 ? 21.234 -11.102 -13.711 1 98 385 ALA A C 1
ATOM 2984 O O . ALA A 1 385 ? 21.609 -11.953 -12.898 1 98 385 ALA A O 1
ATOM 2985 N N . ILE A 1 386 ? 20.531 -11.414 -14.781 1 98.25 386 ILE A N 1
ATOM 2986 C CA . ILE A 1 386 ? 20.141 -12.789 -15.094 1 98.25 386 ILE A CA 1
ATOM 2987 C C . ILE A 1 386 ? 21.391 -13.633 -15.328 1 98.25 386 ILE A C 1
ATOM 2989 O O . ILE A 1 386 ? 21.516 -14.727 -14.773 1 98.25 386 ILE A O 1
ATOM 2993 N N . ARG A 1 387 ? 22.328 -13.086 -16.094 1 97.94 387 ARG A N 1
ATOM 2994 C CA . ARG A 1 387 ? 23.562 -13.805 -16.375 1 97.94 387 ARG A CA 1
ATOM 2995 C C . ARG A 1 387 ? 24.375 -14.039 -15.102 1 97.94 387 ARG A C 1
ATOM 2997 O O . ARG A 1 387 ? 24.969 -15.102 -14.93 1 97.94 387 ARG A O 1
ATOM 3004 N N . HIS A 1 388 ? 24.359 -13.039 -14.336 1 97.31 388 HIS A N 1
ATOM 3005 C CA . HIS A 1 388 ? 25.094 -13.156 -13.086 1 97.31 388 HIS A CA 1
ATOM 3006 C C . HIS A 1 388 ? 24.547 -14.289 -12.227 1 97.31 388 HIS A C 1
ATOM 3008 O O . HIS A 1 388 ? 25.297 -15.062 -11.641 1 97.31 388 HIS A O 1
ATOM 3014 N N . CYS A 1 389 ? 23.266 -14.406 -12.164 1 97.31 389 CYS A N 1
ATOM 3015 C CA . CYS A 1 389 ? 22.625 -15.438 -11.352 1 97.31 389 CYS A CA 1
ATOM 3016 C C . CYS A 1 389 ? 22.812 -16.812 -11.984 1 97.31 389 CYS A C 1
ATOM 3018 O O . CYS A 1 389 ? 22.953 -17.812 -11.273 1 97.31 389 CYS A O 1
ATOM 3020 N N . ALA A 1 390 ? 22.781 -16.859 -13.297 1 97.81 390 ALA A N 1
ATOM 3021 C CA . ALA A 1 390 ? 22.891 -18.141 -14.008 1 97.81 390 ALA A CA 1
ATOM 3022 C C . ALA A 1 390 ? 24.328 -18.641 -14 1 97.81 390 ALA A C 1
ATOM 3024 O O . ALA A 1 390 ? 24.578 -19.844 -14.164 1 97.81 390 ALA A O 1
ATOM 3025 N N . GLY A 1 391 ? 25.297 -17.766 -13.82 1 96.69 391 GLY A N 1
ATOM 3026 C CA . GLY A 1 391 ? 26.719 -18.062 -13.93 1 96.69 391 GLY A CA 1
ATOM 3027 C C . GLY A 1 391 ? 27.141 -19.266 -13.117 1 96.69 391 GLY A C 1
ATOM 3028 O O . GLY A 1 391 ? 27.688 -20.234 -13.664 1 96.69 391 GLY A O 1
ATOM 3029 N N . PRO A 1 392 ? 26.891 -19.219 -11.805 1 96 392 PRO A N 1
ATOM 3030 C CA . PRO A 1 392 ? 27.297 -20.359 -10.969 1 96 392 PRO A CA 1
ATOM 3031 C C . PRO A 1 392 ? 26.672 -21.672 -11.438 1 96 392 PRO A C 1
ATOM 3033 O O . PRO A 1 392 ? 27.281 -22.734 -11.297 1 96 392 PRO A O 1
ATOM 3036 N N . PHE A 1 393 ? 25.516 -21.672 -11.961 1 97.19 393 PHE A N 1
ATOM 3037 C CA . PHE A 1 393 ? 24.859 -22.859 -12.469 1 97.19 393 PHE A CA 1
ATOM 3038 C C . PHE A 1 393 ? 25.562 -23.375 -13.719 1 97.19 393 PHE A C 1
ATOM 3040 O O . PHE A 1 393 ? 25.719 -24.578 -13.898 1 97.19 393 PHE A O 1
ATOM 3047 N N . VAL A 1 394 ? 25.922 -22.438 -14.594 1 96.31 394 VAL A N 1
ATOM 3048 C CA . VAL A 1 394 ? 26.656 -22.797 -15.805 1 96.31 394 VAL A CA 1
ATOM 3049 C C . VAL A 1 394 ? 27.969 -23.484 -15.43 1 96.31 394 VAL A C 1
ATOM 3051 O O . VAL A 1 394 ? 28.344 -24.5 -16.031 1 96.31 394 VAL A O 1
ATOM 3054 N N . GLN A 1 395 ? 28.609 -22.984 -14.469 1 95.62 395 GLN A N 1
ATOM 3055 C CA . GLN A 1 395 ? 29.891 -23.516 -14.031 1 95.62 395 GLN A CA 1
ATOM 3056 C C . GLN A 1 395 ? 29.734 -24.906 -13.422 1 95.62 395 GLN A C 1
ATOM 3058 O O . GLN A 1 395 ? 30.578 -25.781 -13.609 1 95.62 395 GLN A O 1
ATOM 3063 N N . THR A 1 396 ? 28.656 -25.125 -12.719 1 94.44 396 THR A N 1
ATOM 3064 C CA . THR A 1 396 ? 28.469 -26.359 -11.961 1 94.44 396 THR A CA 1
ATOM 3065 C C . THR A 1 396 ? 27.828 -27.438 -12.836 1 94.44 396 THR A C 1
ATOM 3067 O O . THR A 1 396 ? 28.156 -28.609 -12.727 1 94.44 396 THR A O 1
ATOM 3070 N N . PHE A 1 397 ? 26.859 -27 -13.617 1 93.12 397 PHE A N 1
ATOM 3071 C CA . PHE A 1 397 ? 26.016 -27.984 -14.297 1 93.12 397 PHE A CA 1
ATOM 3072 C C . PHE A 1 397 ? 26.188 -27.875 -15.805 1 93.12 397 PHE A C 1
ATOM 3074 O O . PHE A 1 397 ? 25.688 -28.734 -16.547 1 93.12 397 PHE A O 1
ATOM 3081 N N . GLY A 1 398 ? 26.734 -26.812 -16.234 1 85.56 398 GLY A N 1
ATOM 3082 C CA . GLY A 1 398 ? 26.797 -26.547 -17.656 1 85.56 398 GLY A CA 1
ATOM 3083 C C . GLY A 1 398 ? 27.625 -27.547 -18.438 1 85.56 398 GLY A C 1
ATOM 3084 O O . GLY A 1 398 ? 28.375 -28.328 -17.844 1 85.56 398 GLY A O 1
ATOM 3085 N N . MET B 1 1 ? 8.195 -14.945 20.031 1 43.16 1 MET B N 1
ATOM 3086 C CA . MET B 1 1 ? 8.492 -14.078 21.172 1 43.16 1 MET B CA 1
ATOM 3087 C C . MET B 1 1 ? 7.75 -12.75 21.047 1 43.16 1 MET B C 1
ATOM 3089 O O . MET B 1 1 ? 7.617 -12.203 19.953 1 43.16 1 MET B O 1
ATOM 3093 N N . THR B 1 2 ? 6.887 -12.438 22.062 1 56.22 2 THR B N 1
ATOM 3094 C CA . THR B 1 2 ? 6.09 -11.219 22.141 1 56.22 2 THR B CA 1
ATOM 3095 C C . THR B 1 2 ? 6.973 -9.984 22 1 56.22 2 THR B C 1
ATOM 3097 O O . THR B 1 2 ? 7.914 -9.797 22.781 1 56.22 2 THR B O 1
ATOM 3100 N N . ALA B 1 3 ? 6.988 -9.297 20.812 1 74.56 3 ALA B N 1
ATOM 3101 C CA . ALA B 1 3 ? 7.82 -8.117 20.594 1 74.56 3 ALA B CA 1
ATOM 3102 C C . ALA B 1 3 ? 7.5 -7.02 21.594 1 74.56 3 ALA B C 1
ATOM 3104 O O . ALA B 1 3 ? 6.336 -6.785 21.922 1 74.56 3 ALA B O 1
ATOM 3105 N N . VAL B 1 4 ? 8.492 -6.777 22.5 1 89.56 4 VAL B N 1
ATOM 3106 C CA . VAL B 1 4 ? 8.359 -5.66 23.438 1 89.56 4 VAL B CA 1
ATOM 3107 C C . VAL B 1 4 ? 9.211 -4.488 22.969 1 89.56 4 VAL B C 1
ATOM 3109 O O . VAL B 1 4 ? 10.367 -4.672 22.562 1 89.56 4 VAL B O 1
ATOM 3112 N N . LEU B 1 5 ? 8.562 -3.361 22.922 1 94.88 5 LEU B N 1
ATOM 3113 C CA . LEU B 1 5 ? 9.273 -2.133 22.578 1 94.88 5 LEU B CA 1
ATOM 3114 C C . LEU B 1 5 ? 9.289 -1.17 23.766 1 94.88 5 LEU B C 1
ATOM 3116 O O . LEU B 1 5 ? 8.297 -1.046 24.484 1 94.88 5 LEU B O 1
ATOM 3120 N N . GLN B 1 6 ? 10.375 -0.559 23.969 1 95.94 6 GLN B N 1
ATOM 3121 C CA . GLN B 1 6 ? 10.5 0.453 25 1 95.94 6 GLN B CA 1
ATOM 3122 C C . GLN B 1 6 ? 10.102 1.831 24.484 1 95.94 6 GLN B C 1
ATOM 3124 O O . GLN B 1 6 ? 10.391 2.176 23.344 1 95.94 6 GLN B O 1
ATOM 3129 N N . VAL B 1 7 ? 9.414 2.566 25.312 1 97.12 7 VAL B N 1
ATOM 3130 C CA . VAL B 1 7 ? 8.93 3.883 24.906 1 97.12 7 VAL B CA 1
ATOM 3131 C C . VAL B 1 7 ? 9.453 4.945 25.875 1 97.12 7 VAL B C 1
ATOM 3133 O O . VAL B 1 7 ? 9.453 4.738 27.094 1 97.12 7 VAL B O 1
ATOM 3136 N N . ALA B 1 8 ? 9.93 6.004 25.359 1 96.5 8 ALA B N 1
ATOM 3137 C CA . ALA B 1 8 ? 10.438 7.109 26.156 1 96.5 8 ALA B CA 1
ATOM 3138 C C . ALA B 1 8 ? 10.047 8.453 25.562 1 96.5 8 ALA B C 1
ATOM 3140 O O . ALA B 1 8 ? 9.625 8.523 24.406 1 96.5 8 ALA B O 1
ATOM 3141 N N . THR B 1 9 ? 10.086 9.508 26.375 1 96.19 9 THR B N 1
ATOM 3142 C CA . THR B 1 9 ? 9.93 10.898 25.969 1 96.19 9 THR B CA 1
ATOM 3143 C C . THR B 1 9 ? 11.117 11.734 26.453 1 96.19 9 THR B C 1
ATOM 3145 O O . THR B 1 9 ? 11.984 11.227 27.172 1 96.19 9 THR B O 1
ATOM 3148 N N . PRO B 1 10 ? 11.195 13 26 1 94.25 10 PRO B N 1
ATOM 3149 C CA . PRO B 1 10 ? 12.289 13.852 26.5 1 94.25 10 PRO B CA 1
ATOM 3150 C C . PRO B 1 10 ? 12.312 13.961 28.016 1 94.25 10 PRO B C 1
ATOM 3152 O O . PRO B 1 10 ? 13.359 14.234 28.609 1 94.25 10 PRO B O 1
ATOM 3155 N N . GLU B 1 11 ? 11.234 13.688 28.656 1 95.31 11 GLU B N 1
ATOM 3156 C CA . GLU B 1 11 ? 11.141 13.828 30.094 1 95.31 11 GLU B CA 1
ATOM 3157 C C . GLU B 1 11 ? 11.523 12.531 30.797 1 95.31 11 GLU B C 1
ATOM 3159 O O . GLU B 1 11 ? 11.562 12.477 32.031 1 95.31 11 GLU B O 1
ATOM 3164 N N . GLY B 1 12 ? 11.828 11.484 30 1 94.88 12 GLY B N 1
ATOM 3165 C CA . GLY B 1 12 ? 12.305 10.242 30.594 1 94.88 12 GLY B CA 1
ATOM 3166 C C . GLY B 1 12 ? 11.594 9.016 30.047 1 94.88 12 GLY B C 1
ATOM 3167 O O . GLY B 1 12 ? 10.805 9.117 29.109 1 94.88 12 GLY B O 1
ATOM 3168 N N . ASP B 1 13 ? 11.859 7.859 30.766 1 96.81 13 ASP B N 1
ATOM 3169 C CA . ASP B 1 13 ? 11.227 6.598 30.391 1 96.81 13 ASP B CA 1
ATOM 3170 C C . ASP B 1 13 ? 9.727 6.637 30.672 1 96.81 13 ASP B C 1
ATOM 3172 O O . ASP B 1 13 ? 9.297 7.098 31.734 1 96.81 13 ASP B O 1
ATOM 3176 N N . SER B 1 14 ? 8.992 6.207 29.719 1 97.75 14 SER B N 1
ATOM 3177 C CA . SER B 1 14 ? 7.543 6.273 29.859 1 97.75 14 SER B CA 1
ATOM 3178 C C . SER B 1 14 ? 6.953 4.895 30.141 1 97.75 14 SER B C 1
ATOM 3180 O O . SER B 1 14 ? 6.266 4.703 31.141 1 97.75 14 SER B O 1
ATOM 3182 N N . GLY B 1 15 ? 7.238 3.957 29.172 1 98 15 GLY B N 1
ATOM 3183 C CA . GLY B 1 15 ? 6.668 2.631 29.344 1 98 15 GLY B CA 1
ATOM 3184 C C . GLY B 1 15 ? 7.062 1.668 28.25 1 98 15 GLY B C 1
ATOM 3185 O O . GLY B 1 15 ? 8.141 1.794 27.656 1 98 15 GLY B O 1
ATOM 3186 N N . LYS B 1 16 ? 6.117 0.624 28.141 1 97.25 16 LYS B N 1
ATOM 3187 C CA . LYS B 1 16 ? 6.379 -0.419 27.156 1 97.25 16 LYS B CA 1
ATOM 3188 C C . LYS B 1 16 ? 5.125 -0.743 26.344 1 97.25 16 LYS B C 1
ATOM 3190 O O . LYS B 1 16 ? 4.008 -0.64 26.859 1 97.25 16 LYS B O 1
ATOM 3195 N N . ILE B 1 1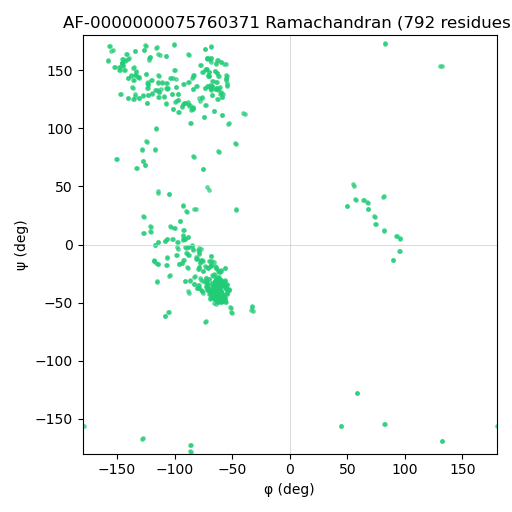7 ? 5.348 -1.061 25.094 1 95.88 17 ILE B N 1
ATOM 3196 C CA . ILE B 1 17 ? 4.27 -1.577 24.266 1 95.88 17 ILE B CA 1
ATOM 3197 C C . ILE B 1 17 ? 4.473 -3.072 24.016 1 95.88 17 ILE B C 1
ATOM 3199 O O . ILE B 1 17 ? 5.594 -3.518 23.766 1 95.88 17 ILE B O 1
ATOM 3203 N N . LEU B 1 18 ? 3.414 -3.809 24.156 1 94.12 18 LEU B N 1
ATOM 3204 C CA . LEU B 1 18 ? 3.436 -5.25 23.938 1 94.12 18 LEU B CA 1
ATOM 3205 C C . LEU B 1 18 ? 2.268 -5.688 23.062 1 94.12 18 LEU B C 1
ATOM 3207 O O . LEU B 1 18 ? 1.232 -5.02 23.031 1 94.12 18 LEU B O 1
ATOM 3211 N N . SER B 1 19 ? 2.547 -6.645 22.281 1 90.44 19 SER B N 1
ATOM 3212 C CA . SER B 1 19 ? 1.466 -7.34 21.594 1 90.44 19 SER B CA 1
ATOM 3213 C C . SER B 1 19 ? 1.093 -8.633 22.312 1 90.44 19 SER B C 1
ATOM 3215 O O . SER B 1 19 ? 1.964 -9.445 22.625 1 90.44 19 SER B O 1
ATOM 3217 N N . SER B 1 20 ? -0.186 -8.789 22.703 1 83.62 20 SER B N 1
ATOM 3218 C CA . SER B 1 20 ? -0.652 -9.961 23.438 1 83.62 20 SER B CA 1
ATOM 3219 C C . SER B 1 20 ? -2.031 -10.406 22.953 1 83.62 20 SER B C 1
ATOM 3221 O O . SER B 1 20 ? -2.992 -9.633 23.016 1 83.62 20 SER B O 1
ATOM 3223 N N . ALA B 1 21 ? -2.123 -11.672 22.594 1 81.19 21 ALA B N 1
ATOM 3224 C CA . ALA B 1 21 ? -3.389 -12.297 22.219 1 81.19 21 ALA B CA 1
ATOM 3225 C C . ALA B 1 21 ? -4.133 -11.453 21.188 1 81.19 21 ALA B C 1
ATOM 3227 O O . ALA B 1 21 ? -5.34 -11.219 21.328 1 81.19 21 ALA B O 1
ATOM 3228 N N . GLY B 1 22 ? -3.445 -10.773 20.328 1 79.56 22 GLY B N 1
ATOM 3229 C CA . GLY B 1 22 ? -4.082 -10.039 19.25 1 79.56 22 GLY B CA 1
ATOM 3230 C C . GLY B 1 22 ? -4.32 -8.578 19.578 1 79.56 22 GLY B C 1
ATOM 3231 O O . GLY B 1 22 ? -4.789 -7.816 18.734 1 79.56 22 GLY B O 1
ATOM 3232 N N . ASP B 1 23 ? -4.023 -8.203 20.828 1 89.62 23 ASP B N 1
ATOM 3233 C CA . ASP B 1 23 ? -4.184 -6.805 21.219 1 89.62 23 ASP B CA 1
ATOM 3234 C C . ASP B 1 23 ? -2.828 -6.121 21.391 1 89.62 23 ASP B C 1
ATOM 3236 O O . ASP B 1 23 ? -1.794 -6.789 21.453 1 89.62 23 ASP B O 1
ATOM 3240 N N . TYR B 1 24 ? -2.916 -4.82 21.375 1 95.31 24 TYR B N 1
ATOM 3241 C CA . TYR B 1 24 ? -1.76 -3.998 21.719 1 95.31 24 TYR B CA 1
ATOM 3242 C C . TYR B 1 24 ? -1.946 -3.316 23.062 1 95.31 24 TYR B C 1
ATOM 3244 O O . TYR B 1 24 ? -2.969 -2.668 23.297 1 95.31 24 TYR B O 1
ATOM 3252 N N . LEU B 1 25 ? -0.944 -3.512 23.906 1 96.69 25 LEU B N 1
ATOM 3253 C CA . LEU B 1 25 ? -0.992 -2.967 25.266 1 96.69 25 LEU B CA 1
ATOM 3254 C C . LEU B 1 25 ? 0.122 -1.948 25.484 1 96.69 25 LEU B C 1
ATOM 3256 O O . LEU B 1 25 ? 1.269 -2.184 25.094 1 96.69 25 LEU B O 1
ATOM 3260 N N . PHE B 1 26 ? -0.235 -0.85 26.031 1 97.88 26 PHE B N 1
ATOM 3261 C CA . PHE B 1 26 ? 0.763 0.09 26.531 1 97.88 26 PHE B CA 1
ATOM 3262 C C . PHE B 1 26 ? 0.691 0.204 28.047 1 97.88 26 PHE B C 1
ATOM 3264 O O . PHE B 1 26 ? -0.375 0.473 28.594 1 97.88 26 PHE B O 1
ATOM 3271 N N . ARG B 1 27 ? 1.857 -0.003 28.609 1 97.75 27 ARG B N 1
ATOM 3272 C CA . ARG B 1 27 ? 1.959 0.072 30.062 1 97.75 27 ARG B CA 1
ATOM 3273 C C . ARG B 1 27 ? 3.016 1.088 30.484 1 97.75 27 ARG B C 1
ATOM 3275 O O . ARG B 1 27 ? 4.188 0.952 30.141 1 97.75 27 ARG B O 1
ATOM 3282 N N . TYR B 1 28 ? 2.545 2.035 31.25 1 98.5 28 TYR B N 1
ATOM 3283 C CA . TYR B 1 28 ? 3.514 2.941 31.844 1 98.5 28 TYR B CA 1
ATOM 3284 C C . TYR B 1 28 ? 4.32 2.232 32.938 1 98.5 28 TYR B C 1
ATOM 3286 O O . TYR B 1 28 ? 3.801 1.36 33.625 1 98.5 28 TYR B O 1
ATOM 3294 N N . HIS B 1 29 ? 5.582 2.637 33.031 1 97.75 29 HIS B N 1
ATOM 3295 C CA . HIS B 1 29 ? 6.336 2.209 34.219 1 97.75 29 HIS B CA 1
ATOM 3296 C C . HIS B 1 29 ? 5.684 2.707 35.5 1 97.75 29 HIS B C 1
ATOM 3298 O O . HIS B 1 29 ? 5.039 3.758 35.5 1 97.75 29 HIS B O 1
ATOM 3304 N N . GLU B 1 30 ? 5.988 2.025 36.5 1 96.56 30 GLU B N 1
ATOM 3305 C CA . GLU B 1 30 ? 5.402 2.398 37.812 1 96.56 30 GLU B CA 1
ATOM 3306 C C . GLU B 1 30 ? 5.883 3.775 38.25 1 96.56 30 GLU B C 1
ATOM 3308 O O . GLU B 1 30 ? 5.141 4.52 38.906 1 96.56 30 GLU B O 1
ATOM 3313 N N . ASP B 1 31 ? 7.055 4.098 37.875 1 96.19 31 ASP B N 1
ATOM 3314 C CA . ASP B 1 31 ? 7.648 5.348 38.344 1 96.19 31 ASP B CA 1
ATOM 3315 C C . ASP B 1 31 ? 7.613 6.414 37.25 1 96.19 31 ASP B C 1
ATOM 3317 O O . ASP B 1 31 ? 8.336 7.406 37.312 1 96.19 31 ASP B O 1
ATOM 3321 N N . ALA B 1 32 ? 6.82 6.215 36.188 1 97.5 32 ALA B N 1
ATOM 3322 C CA . ALA B 1 32 ? 6.742 7.188 35.094 1 97.5 32 ALA B CA 1
ATOM 3323 C C . ALA B 1 32 ? 6.176 8.516 35.594 1 97.5 32 ALA B C 1
ATOM 3325 O O . ALA B 1 32 ? 5.168 8.539 36.312 1 97.5 32 ALA B O 1
ATOM 3326 N N . LYS B 1 33 ? 6.805 9.57 35.219 1 97 33 LYS B N 1
ATOM 3327 C CA . LYS B 1 33 ? 6.328 10.898 35.562 1 97 33 LYS B CA 1
ATOM 3328 C C . LYS B 1 33 ? 5.152 11.312 34.688 1 97 33 LYS B C 1
ATOM 3330 O O . LYS B 1 33 ? 5.035 10.859 33.562 1 97 33 LYS B O 1
ATOM 3335 N N . ALA B 1 34 ? 4.352 12.188 35.219 1 96.94 34 ALA B N 1
ATOM 3336 C CA . ALA B 1 34 ? 3.203 12.688 34.469 1 96.94 34 ALA B CA 1
ATOM 3337 C C . ALA B 1 34 ? 3.648 13.359 33.188 1 96.94 34 ALA B C 1
ATOM 3339 O O . ALA B 1 34 ? 2.98 13.242 32.156 1 96.94 34 ALA B O 1
ATOM 3340 N N . GLN B 1 35 ? 4.789 14.016 33.25 1 96.31 35 GLN B N 1
ATOM 3341 C CA . GLN B 1 35 ? 5.316 14.734 32.094 1 96.31 35 GLN B CA 1
ATOM 3342 C C . GLN B 1 35 ? 5.781 13.766 31.016 1 96.31 35 GLN B C 1
ATOM 3344 O O . GLN B 1 35 ? 5.984 14.164 29.859 1 96.31 35 GLN B O 1
ATOM 3349 N N . ALA B 1 36 ? 5.918 12.523 31.359 1 97.25 36 ALA B N 1
ATOM 3350 C CA . ALA B 1 36 ? 6.418 11.523 30.422 1 97.25 36 ALA B CA 1
ATOM 3351 C C . ALA B 1 36 ? 5.27 10.836 29.688 1 97.25 36 ALA B C 1
ATOM 3353 O O . ALA B 1 36 ? 5.484 9.867 28.969 1 97.25 36 ALA B O 1
ATOM 3354 N N . ALA B 1 37 ? 4.047 11.359 29.906 1 98 37 ALA B N 1
ATOM 3355 C CA . ALA B 1 37 ? 2.914 10.828 29.156 1 98 37 ALA B CA 1
ATOM 3356 C C . ALA B 1 37 ? 3.168 10.906 27.656 1 98 37 ALA B C 1
ATOM 3358 O O . ALA B 1 37 ? 3.713 11.898 27.156 1 98 37 ALA B O 1
ATOM 3359 N N . ILE B 1 38 ? 2.732 9.914 26.891 1 97.44 38 ILE B N 1
ATOM 3360 C CA . ILE B 1 38 ? 3.141 9.789 25.484 1 97.44 38 ILE B CA 1
ATOM 3361 C C . ILE B 1 38 ? 2.129 10.5 24.594 1 97.44 38 ILE B C 1
ATOM 3363 O O . ILE B 1 38 ? 2.381 10.703 23.406 1 97.44 38 ILE B O 1
ATOM 3367 N N . SER B 1 39 ? 0.966 10.875 25.094 1 97.62 39 SER B N 1
ATOM 3368 C CA . SER B 1 39 ? -0.121 11.469 24.328 1 97.62 39 SER B CA 1
ATOM 3369 C C . SER B 1 39 ? -0.987 12.367 25.203 1 97.62 39 SER B C 1
ATOM 3371 O O . SER B 1 39 ? -1.062 12.18 26.406 1 97.62 39 SER B O 1
ATOM 3373 N N . LEU B 1 40 ? -1.609 13.336 24.609 1 97.56 40 LEU B N 1
ATOM 3374 C CA . LEU B 1 40 ? -2.592 14.164 25.312 1 97.56 40 LEU B CA 1
ATOM 3375 C C . LEU B 1 40 ? -3.795 13.328 25.734 1 97.56 40 LEU B C 1
ATOM 3377 O O . LEU B 1 40 ? -4.512 13.703 26.672 1 97.56 40 LEU B O 1
ATOM 3381 N N . LEU B 1 41 ? -4.035 12.156 25.125 1 96.62 41 LEU B N 1
ATOM 3382 C CA . LEU B 1 41 ? -5.188 11.305 25.391 1 96.62 41 LEU B CA 1
ATOM 3383 C C . LEU B 1 41 ? -4.824 10.18 26.359 1 96.62 41 LEU B C 1
ATOM 3385 O O . LEU B 1 41 ? -5.695 9.43 26.812 1 96.62 41 LEU B O 1
ATOM 3389 N N . MET B 1 42 ? -3.551 10.047 26.641 1 97.5 42 MET B N 1
ATOM 3390 C CA . MET B 1 42 ? -3.111 8.891 27.422 1 97.5 42 MET B CA 1
ATOM 3391 C C . MET B 1 42 ? -2.273 9.336 28.625 1 97.5 42 MET B C 1
ATOM 3393 O O . MET B 1 42 ? -1.085 9.016 28.703 1 97.5 42 MET B O 1
ATOM 3397 N N . PRO B 1 43 ? -2.908 9.922 29.594 1 97.25 43 PRO B N 1
ATOM 3398 C CA . PRO B 1 43 ? -2.168 10.305 30.797 1 97.25 43 PRO B CA 1
ATOM 3399 C C . PRO B 1 43 ? -1.604 9.109 31.547 1 97.25 43 PRO B C 1
ATOM 3401 O O . PRO B 1 43 ? -2.096 7.984 31.391 1 97.25 43 PRO B O 1
ATOM 3404 N N . VAL B 1 44 ? -0.56 9.375 32.281 1 97.81 44 VAL B N 1
ATOM 3405 C CA . VAL B 1 44 ? 0.063 8.32 33.094 1 97.81 44 VAL B CA 1
ATOM 3406 C C . VAL B 1 44 ? -0.955 7.746 34.062 1 97.81 44 VAL B C 1
ATOM 3408 O O . VAL B 1 44 ? -1.665 8.492 34.75 1 97.81 44 VAL B O 1
ATOM 3411 N N . ARG B 1 45 ? -1.037 6.473 34.062 1 97.06 45 ARG B N 1
ATOM 3412 C CA . ARG B 1 45 ? -1.894 5.742 35 1 97.06 45 ARG B CA 1
ATOM 3413 C C . ARG B 1 45 ? -1.379 4.324 35.219 1 97.06 45 ARG B C 1
ATOM 3415 O O . ARG B 1 45 ? -0.499 3.857 34.5 1 97.06 45 ARG B O 1
ATOM 3422 N N . LEU B 1 46 ? -1.886 3.666 36.219 1 95.38 46 LEU B N 1
ATOM 3423 C CA . LEU B 1 46 ? -1.417 2.33 36.562 1 95.38 46 LEU B CA 1
ATOM 3424 C C . LEU B 1 46 ? -1.968 1.288 35.594 1 95.38 46 LEU B C 1
ATOM 3426 O O . LEU B 1 46 ? -1.257 0.357 35.219 1 95.38 46 LEU B O 1
ATOM 3430 N N . ASP B 1 47 ? -3.211 1.438 35.219 1 96.5 47 ASP B N 1
ATOM 3431 C CA . ASP B 1 47 ? -3.84 0.488 34.312 1 96.5 47 ASP B CA 1
ATOM 3432 C C . ASP B 1 47 ? -3.258 0.611 32.906 1 96.5 47 ASP B C 1
ATOM 3434 O O . ASP B 1 47 ? -2.961 1.716 32.438 1 96.5 47 ASP B O 1
ATOM 3438 N N . GLU B 1 48 ? -3.146 -0.445 32.25 1 96.19 48 GLU B N 1
ATOM 3439 C CA . GLU B 1 48 ? -2.639 -0.449 30.891 1 96.19 48 GLU B CA 1
ATOM 3440 C C . GLU B 1 48 ? -3.664 0.121 29.906 1 96.19 48 GLU B C 1
ATOM 3442 O O . GLU B 1 48 ? -4.867 0.111 30.188 1 96.19 48 GLU B O 1
ATOM 3447 N N . TYR B 1 49 ? -3.246 0.697 28.859 1 97.62 49 TYR B N 1
ATOM 3448 C CA . TYR B 1 49 ? -4.086 1.031 27.703 1 97.62 49 TYR B CA 1
ATOM 3449 C C . TYR B 1 49 ? -4.133 -0.122 26.719 1 97.62 49 TYR B C 1
ATOM 3451 O O . TYR B 1 49 ? -3.098 -0.562 26.219 1 97.62 49 TYR B O 1
ATOM 3459 N N . ARG B 1 50 ? -5.32 -0.581 26.453 1 95.19 50 ARG B N 1
ATOM 3460 C CA . ARG B 1 50 ? -5.508 -1.724 25.562 1 95.19 50 ARG B CA 1
ATOM 3461 C C . ARG B 1 50 ? -6.234 -1.312 24.297 1 95.19 50 ARG B C 1
ATOM 3463 O O . ARG B 1 50 ? -7.203 -0.553 24.344 1 95.19 50 ARG B O 1
ATOM 3470 N N . HIS B 1 51 ? -5.754 -1.723 23.203 1 93.19 51 HIS B N 1
ATOM 3471 C CA . HIS B 1 51 ? -6.367 -1.469 21.906 1 93.19 51 HIS B CA 1
ATOM 3472 C C . HIS B 1 51 ? -6.215 -2.668 20.984 1 93.19 51 HIS B C 1
ATOM 3474 O O . HIS B 1 51 ? -5.234 -3.412 21.078 1 93.19 51 HIS B O 1
ATOM 3480 N N . ARG B 1 52 ? -7.156 -2.881 20.078 1 86.44 52 ARG B N 1
ATOM 3481 C CA . ARG B 1 52 ? -7.105 -3.98 19.125 1 86.44 52 ARG B CA 1
ATOM 3482 C C . ARG B 1 52 ? -6.047 -3.73 18.062 1 86.44 52 ARG B C 1
ATOM 3484 O O . ARG B 1 52 ? -5.504 -4.676 17.484 1 86.44 52 ARG B O 1
ATOM 3491 N N . GLU B 1 53 ? -5.82 -2.484 17.797 1 90.5 53 GLU B N 1
ATOM 3492 C CA . GLU B 1 53 ? -4.73 -2.059 16.922 1 90.5 53 GLU B CA 1
ATOM 3493 C C . GLU B 1 53 ? -3.697 -1.237 17.688 1 90.5 53 GLU B C 1
ATOM 3495 O O . GLU B 1 53 ? -3.908 -0.893 18.859 1 90.5 53 GLU B O 1
ATOM 3500 N N . LEU B 1 54 ? -2.588 -1.012 17 1 94.06 54 LEU B N 1
ATOM 3501 C CA . LEU B 1 54 ? -1.615 -0.119 17.625 1 94.06 54 LEU B CA 1
ATOM 3502 C C . LEU B 1 54 ? -2.26 1.211 18 1 94.06 54 LEU B C 1
ATOM 3504 O O . LEU B 1 54 ? -3.055 1.759 17.234 1 94.06 54 LEU B O 1
ATOM 3508 N N . HIS B 1 55 ? -1.929 1.66 19.156 1 96.5 55 HIS B N 1
ATOM 3509 C CA . HIS B 1 55 ? -2.5 2.922 19.609 1 96.5 55 HIS B CA 1
ATOM 3510 C C . HIS B 1 55 ? -2.24 4.039 18.609 1 96.5 55 HIS B C 1
ATOM 3512 O O . HIS B 1 55 ? -1.155 4.121 18.031 1 96.5 55 HIS B O 1
ATOM 3518 N N . PRO B 1 56 ? -3.162 4.988 18.453 1 96.06 56 PRO B N 1
ATOM 3519 C CA . PRO B 1 56 ? -3.078 6.031 17.422 1 96.06 56 PRO B CA 1
ATOM 3520 C C . PRO B 1 56 ? -1.799 6.859 17.531 1 96.06 56 PRO B C 1
ATOM 3522 O O . PRO B 1 56 ? -1.203 7.219 16.516 1 96.06 56 PRO B O 1
ATOM 3525 N N . ILE B 1 57 ? -1.303 7.098 18.75 1 96.19 57 ILE B N 1
ATOM 3526 C CA . ILE B 1 57 ? -0.1 7.898 18.938 1 96.19 57 ILE B CA 1
ATOM 3527 C C . ILE B 1 57 ? 1.092 7.207 18.281 1 96.19 57 ILE B C 1
ATOM 3529 O O . ILE B 1 57 ? 2.01 7.871 17.797 1 96.19 57 ILE B O 1
ATOM 3533 N N . PHE B 1 58 ? 1.056 5.898 18.219 1 94.75 58 PHE B N 1
ATOM 3534 C CA . PHE B 1 58 ? 2.141 5.145 17.609 1 94.75 58 PHE B CA 1
ATOM 3535 C C . PHE B 1 58 ? 1.924 5.016 16.094 1 94.75 58 PHE B C 1
ATOM 3537 O O . PHE B 1 58 ? 2.885 4.992 15.328 1 94.75 58 PHE B O 1
ATOM 3544 N N . GLN B 1 59 ? 0.69 4.965 15.68 1 93.31 59 GLN B N 1
ATOM 3545 C CA . GLN B 1 59 ? 0.377 4.809 14.258 1 93.31 59 GLN B CA 1
ATOM 3546 C C . GLN B 1 59 ? 0.842 6.02 13.453 1 93.31 59 GLN B C 1
ATOM 3548 O O . GLN B 1 59 ? 1.126 5.91 12.266 1 93.31 59 GLN B O 1
ATOM 3553 N N . MET B 1 60 ? 0.934 7.137 14.086 1 90.44 60 MET B N 1
ATOM 3554 C CA . MET B 1 60 ? 1.335 8.367 13.414 1 90.44 60 MET B CA 1
ATOM 3555 C C . MET B 1 60 ? 2.727 8.234 12.805 1 90.44 60 MET B C 1
ATOM 3557 O O . MET B 1 60 ? 3.078 8.961 11.875 1 90.44 60 MET B O 1
ATOM 3561 N N . ASN B 1 61 ? 3.484 7.305 13.328 1 88 61 ASN B N 1
ATOM 3562 C CA . ASN B 1 61 ? 4.871 7.168 12.898 1 88 61 ASN B CA 1
ATOM 3563 C C . ASN B 1 61 ? 5.066 5.941 12.008 1 88 61 ASN B C 1
ATOM 3565 O O . ASN B 1 61 ? 6.191 5.617 11.625 1 88 61 ASN B O 1
ATOM 3569 N N . LEU B 1 62 ? 4.027 5.297 11.703 1 90.31 62 LEU B N 1
ATOM 3570 C CA . LEU B 1 62 ? 4.148 4.141 10.82 1 90.31 62 LEU B CA 1
ATOM 3571 C C . LEU B 1 62 ? 4.215 4.578 9.367 1 90.31 62 LEU B C 1
ATOM 3573 O O . LEU B 1 62 ? 3.479 5.477 8.945 1 90.31 62 LEU B O 1
ATOM 3577 N N . PRO B 1 63 ? 5.121 3.961 8.641 1 87.62 63 PRO B N 1
ATOM 3578 C CA . PRO B 1 63 ? 5.152 4.258 7.203 1 87.62 63 PRO B CA 1
ATOM 3579 C C . PRO B 1 63 ? 3.885 3.809 6.48 1 87.62 63 PRO B C 1
ATOM 3581 O O . PRO B 1 63 ? 3.232 2.852 6.906 1 87.62 63 PRO B O 1
ATOM 3584 N N . GLU B 1 64 ? 3.543 4.527 5.434 1 84.75 64 GLU B N 1
ATOM 3585 C CA . GLU B 1 64 ? 2.396 4.23 4.578 1 84.75 64 GLU B CA 1
ATOM 3586 C C . GLU B 1 64 ? 2.77 4.324 3.102 1 84.75 64 GLU B C 1
ATOM 3588 O O . GLU B 1 64 ? 3.871 4.762 2.762 1 84.75 64 GLU B O 1
ATOM 3593 N N . GLY B 1 65 ? 1.859 3.791 2.248 1 80.94 65 GLY B N 1
ATOM 3594 C CA . GLY B 1 65 ? 2.004 3.994 0.815 1 80.94 65 GLY B CA 1
ATOM 3595 C C . GLY B 1 65 ? 3.324 3.48 0.27 1 80.94 65 GLY B C 1
ATOM 3596 O O . GLY B 1 65 ? 3.701 2.334 0.523 1 80.94 65 GLY B O 1
ATOM 3597 N N . TYR B 1 66 ? 4.027 4.34 -0.437 1 78.88 66 TYR B N 1
ATOM 3598 C CA . TYR B 1 66 ? 5.234 3.986 -1.176 1 78.88 66 TYR B CA 1
ATOM 3599 C C . TYR B 1 66 ? 6.32 3.48 -0.236 1 78.88 66 TYR B C 1
ATOM 3601 O O . TYR B 1 66 ? 6.949 2.451 -0.498 1 78.88 66 TYR B O 1
ATOM 3609 N N . VAL B 1 67 ? 6.574 4.164 0.842 1 82.94 67 VAL B N 1
ATOM 3610 C CA . VAL B 1 67 ? 7.66 3.814 1.754 1 82.94 67 VAL B CA 1
ATOM 3611 C C . VAL B 1 67 ? 7.383 2.455 2.391 1 82.94 67 VAL B C 1
ATOM 3613 O O . VAL B 1 67 ? 8.289 1.623 2.508 1 82.94 67 VAL B O 1
ATOM 3616 N N . LEU B 1 68 ? 6.18 2.25 2.824 1 86.25 68 LEU B N 1
ATOM 3617 C CA . LEU B 1 68 ? 5.816 0.961 3.402 1 86.25 68 LEU B CA 1
ATOM 3618 C C . LEU B 1 68 ? 6.043 -0.166 2.4 1 86.25 68 LEU B C 1
ATOM 3620 O O . LEU B 1 68 ? 6.562 -1.226 2.76 1 86.25 68 LEU B O 1
ATOM 3624 N N . GLU B 1 69 ? 5.664 0.088 1.208 1 83.12 69 GLU B N 1
ATOM 3625 C CA . GLU B 1 69 ? 5.84 -0.928 0.175 1 83.12 69 GLU B CA 1
ATOM 3626 C C . GLU B 1 69 ? 7.32 -1.234 -0.048 1 83.12 69 GLU B C 1
ATOM 3628 O O . GLU B 1 69 ? 7.695 -2.393 -0.235 1 83.12 69 GLU B O 1
ATOM 3633 N N . GLN B 1 70 ? 8.133 -0.222 -0.07 1 82.88 70 GLN B N 1
ATOM 3634 C CA . GLN B 1 70 ? 9.57 -0.417 -0.243 1 82.88 70 GLN B CA 1
ATOM 3635 C C . GLN B 1 70 ? 10.156 -1.21 0.919 1 82.88 70 GLN B C 1
ATOM 3637 O O . GLN B 1 70 ? 11.031 -2.061 0.718 1 82.88 70 GLN B O 1
ATOM 3642 N N . LEU B 1 71 ? 9.711 -0.933 2.094 1 84.94 71 LEU B N 1
ATOM 3643 C CA . LEU B 1 71 ? 10.172 -1.653 3.275 1 84.94 71 LEU B CA 1
ATOM 3644 C C . LEU B 1 71 ? 9.773 -3.123 3.207 1 84.94 71 LEU B C 1
ATOM 3646 O O . LEU B 1 71 ? 10.586 -4.004 3.496 1 84.94 71 LEU B O 1
ATOM 3650 N N . ARG B 1 72 ? 8.57 -3.35 2.828 1 85.12 72 ARG B N 1
ATOM 3651 C CA . ARG B 1 72 ? 8.086 -4.723 2.699 1 85.12 72 ARG B CA 1
ATOM 3652 C C . ARG B 1 72 ? 8.898 -5.492 1.662 1 85.12 72 ARG B C 1
ATOM 3654 O O . ARG B 1 72 ? 9.273 -6.645 1.89 1 85.12 72 ARG B O 1
ATOM 3661 N N . ASN B 1 73 ? 9.125 -4.836 0.572 1 79.5 73 ASN B N 1
ATOM 3662 C CA . ASN B 1 73 ? 9.914 -5.465 -0.482 1 79.5 73 ASN B CA 1
ATOM 3663 C C . ASN B 1 73 ? 11.281 -5.902 0.027 1 79.5 73 ASN B C 1
ATOM 3665 O O . ASN B 1 73 ? 11.812 -6.926 -0.407 1 79.5 73 ASN B O 1
ATOM 3669 N N . ARG B 1 74 ? 11.758 -5.195 0.92 1 78.5 74 ARG B N 1
ATOM 3670 C CA . ARG B 1 74 ? 13.117 -5.426 1.381 1 78.5 74 ARG B CA 1
ATOM 3671 C C . ARG B 1 74 ? 13.148 -6.41 2.547 1 78.5 74 ARG B C 1
ATOM 3673 O O . ARG B 1 74 ? 14.102 -7.168 2.705 1 78.5 74 ARG B O 1
ATOM 3680 N N . LEU B 1 75 ? 12.102 -6.402 3.334 1 84.56 75 LEU B N 1
ATOM 3681 C CA . LEU B 1 75 ? 12.234 -7.066 4.625 1 84.56 75 LEU B CA 1
ATOM 3682 C C . LEU B 1 75 ? 11.32 -8.281 4.703 1 84.56 75 LEU B C 1
ATOM 3684 O O . LEU B 1 75 ? 11.523 -9.164 5.551 1 84.56 75 LEU B O 1
ATOM 3688 N N . ALA B 1 76 ? 10.383 -8.375 3.857 1 85 76 ALA B N 1
ATOM 3689 C CA . ALA B 1 76 ? 9.297 -9.336 4.055 1 85 76 ALA B CA 1
ATOM 3690 C C . ALA B 1 76 ? 9.812 -10.766 3.939 1 85 76 ALA B C 1
ATOM 3692 O O . ALA B 1 76 ? 9.234 -11.688 4.527 1 85 76 ALA B O 1
ATOM 3693 N N . LYS B 1 77 ? 10.836 -11 3.25 1 86.69 77 LYS B N 1
ATOM 3694 C CA . LYS B 1 77 ? 11.367 -12.344 3.039 1 86.69 77 LYS B CA 1
ATOM 3695 C C . LYS B 1 77 ? 12.18 -12.805 4.246 1 86.69 77 LYS B C 1
ATOM 3697 O O . LYS B 1 77 ? 12.414 -14.008 4.418 1 86.69 77 LYS B O 1
ATOM 3702 N N . VAL B 1 78 ? 12.617 -11.867 5.016 1 83.06 78 VAL B N 1
ATOM 3703 C CA . VAL B 1 78 ? 13.547 -12.242 6.07 1 83.06 78 VAL B CA 1
ATOM 3704 C C . VAL B 1 78 ? 12.945 -11.93 7.438 1 83.06 78 VAL B C 1
ATOM 3706 O O . VAL B 1 78 ? 13.453 -12.367 8.469 1 83.06 78 VAL B O 1
ATOM 3709 N N . ALA B 1 79 ? 11.906 -11.172 7.465 1 83.88 79 ALA B N 1
ATOM 3710 C CA . ALA B 1 79 ? 11.258 -10.812 8.727 1 83.88 79 ALA B CA 1
ATOM 3711 C C . ALA B 1 79 ? 9.758 -10.633 8.539 1 83.88 79 ALA B C 1
ATOM 3713 O O . ALA B 1 79 ? 9.297 -10.352 7.43 1 83.88 79 ALA B O 1
ATOM 3714 N N . ASN B 1 80 ? 9.031 -10.875 9.625 1 84.5 80 ASN B N 1
ATOM 3715 C CA . ASN B 1 80 ? 7.625 -10.508 9.625 1 84.5 80 ASN B CA 1
ATOM 3716 C C . ASN B 1 80 ? 7.438 -9 9.758 1 84.5 80 ASN B C 1
ATOM 3718 O O . ASN B 1 80 ? 7.684 -8.43 10.82 1 84.5 80 ASN B O 1
ATOM 3722 N N . VAL B 1 81 ? 7.004 -8.398 8.711 1 87.31 81 VAL B N 1
ATOM 3723 C CA . VAL B 1 81 ? 6.84 -6.953 8.711 1 87.31 81 VAL B CA 1
ATOM 3724 C C . VAL B 1 81 ? 5.492 -6.582 9.328 1 87.31 81 VAL B C 1
ATOM 3726 O O . VAL B 1 81 ? 4.555 -6.215 8.617 1 87.31 81 VAL B O 1
ATOM 3729 N N . ASP B 1 82 ? 5.402 -6.66 10.617 1 88.88 82 ASP B N 1
ATOM 3730 C CA . ASP B 1 82 ? 4.195 -6.316 11.359 1 88.88 82 ASP B CA 1
ATOM 3731 C C . ASP B 1 82 ? 4.301 -4.922 11.969 1 88.88 82 ASP B C 1
ATOM 3733 O O . ASP B 1 82 ? 5.34 -4.27 11.867 1 88.88 82 ASP B O 1
ATOM 3737 N N . PRO B 1 83 ? 3.205 -4.391 12.547 1 90.06 83 PRO B N 1
ATOM 3738 C CA . PRO B 1 83 ? 3.209 -3.025 13.078 1 90.06 83 PRO B CA 1
ATOM 3739 C C . PRO B 1 83 ? 4.277 -2.809 14.141 1 90.06 83 PRO B C 1
ATOM 3741 O O . PRO B 1 83 ? 4.848 -1.719 14.242 1 90.06 83 PRO B O 1
ATOM 3744 N N . MET B 1 84 ? 4.609 -3.82 14.93 1 91 84 MET B N 1
ATOM 3745 C CA . MET B 1 84 ? 5.617 -3.686 15.984 1 91 84 MET B CA 1
ATOM 3746 C C . MET B 1 84 ? 7.004 -3.48 15.383 1 91 84 MET B C 1
ATOM 3748 O O . MET B 1 84 ? 7.758 -2.617 15.844 1 91 84 MET B O 1
ATOM 3752 N N . LEU B 1 85 ? 7.34 -4.242 14.383 1 88.69 85 LEU B N 1
ATOM 3753 C CA . LEU B 1 85 ? 8.625 -4.082 13.711 1 88.69 85 LEU B CA 1
ATOM 3754 C C . LEU B 1 85 ? 8.711 -2.723 13.023 1 88.69 85 LEU B C 1
ATOM 3756 O O . LEU B 1 85 ? 9.742 -2.049 13.102 1 88.69 85 LEU B O 1
ATOM 3760 N N . LEU B 1 86 ? 7.656 -2.381 12.352 1 88.88 86 LEU B N 1
ATOM 3761 C CA . LEU B 1 86 ? 7.625 -1.095 11.664 1 88.88 86 LEU B CA 1
ATOM 3762 C C . LEU B 1 86 ? 7.805 0.054 12.648 1 88.88 86 LEU B C 1
ATOM 3764 O O . LEU B 1 86 ? 8.5 1.026 12.359 1 88.88 86 LEU B O 1
ATOM 3768 N N . LEU B 1 87 ? 7.16 -0.056 13.766 1 90.69 87 LEU B N 1
ATOM 3769 C CA . LEU B 1 87 ? 7.285 0.959 14.805 1 90.69 87 LEU B CA 1
ATOM 3770 C C . LEU B 1 87 ? 8.711 1.011 15.344 1 90.69 87 LEU B C 1
ATOM 3772 O O . LEU B 1 87 ? 9.25 2.094 15.586 1 90.69 87 LEU B O 1
ATOM 3776 N N . ALA B 1 88 ? 9.289 -0.14 15.547 1 88.81 88 ALA B N 1
ATOM 3777 C CA . ALA B 1 88 ? 10.672 -0.196 16.031 1 88.81 88 ALA B CA 1
ATOM 3778 C C . ALA B 1 88 ? 11.617 0.483 15.039 1 88.81 88 ALA B C 1
ATOM 3780 O O . ALA B 1 88 ? 12.539 1.192 15.453 1 88.81 88 ALA B O 1
ATOM 3781 N N . LEU B 1 89 ? 11.398 0.261 13.828 1 83.5 89 LEU B N 1
ATOM 3782 C CA . LEU B 1 89 ? 12.242 0.832 12.789 1 83.5 89 LEU B CA 1
ATOM 3783 C C . LEU B 1 89 ? 12.055 2.342 12.703 1 83.5 89 LEU B C 1
ATOM 3785 O O . LEU B 1 89 ? 13.031 3.092 12.648 1 83.5 89 LEU B O 1
ATOM 3789 N N . SER B 1 90 ? 10.82 2.787 12.703 1 81 90 SER B N 1
ATOM 3790 C CA . SER B 1 90 ? 10.5 4.199 12.516 1 81 90 SER B CA 1
ATOM 3791 C C . SER B 1 90 ? 10.719 4.992 13.797 1 81 90 SER B C 1
ATOM 3793 O O . SER B 1 90 ? 11.078 6.168 13.758 1 81 90 SER B O 1
ATOM 3795 N N . GLY B 1 91 ? 10.414 4.414 14.891 1 75.12 91 GLY B N 1
ATOM 3796 C CA . GLY B 1 91 ? 10.445 5.105 16.172 1 75.12 91 GLY B CA 1
ATOM 3797 C C . GLY B 1 91 ? 11.844 5.258 16.719 1 75.12 91 GLY B C 1
ATOM 3798 O O . GLY B 1 91 ? 12.078 6.078 17.625 1 75.12 91 GLY B O 1
ATOM 3799 N N . SER B 1 92 ? 12.766 4.516 16.188 1 70.12 92 SER B N 1
ATOM 3800 C CA . SER B 1 92 ? 14.109 4.496 16.766 1 70.12 92 SER B CA 1
ATOM 3801 C C . SER B 1 92 ? 14.984 5.582 16.156 1 70.12 92 SER B C 1
ATOM 3803 O O . SER B 1 92 ? 15.953 6.035 16.766 1 70.12 92 SER B O 1
ATOM 3805 N N . SER B 1 93 ? 14.633 6.035 15.109 1 73.81 93 SER B N 1
ATOM 3806 C CA . SER B 1 93 ? 15.594 6.906 14.438 1 73.81 93 SER B CA 1
ATOM 3807 C C . SER B 1 93 ? 15.141 8.359 14.477 1 73.81 93 SER B C 1
ATOM 3809 O O . SER B 1 93 ? 15.828 9.219 15.039 1 73.81 93 SER B O 1
ATOM 3811 N N . SER B 1 94 ? 14.047 8.664 13.922 1 78.19 94 SER B N 1
ATOM 3812 C CA . SER B 1 94 ? 13.602 10.047 13.883 1 78.19 94 SER B CA 1
ATOM 3813 C C . SER B 1 94 ? 12.078 10.141 13.859 1 78.19 94 SER B C 1
ATOM 3815 O O . SER B 1 94 ? 11.492 10.648 12.898 1 78.19 94 SER B O 1
ATOM 3817 N N . PRO B 1 95 ? 11.578 9.852 15.016 1 85.69 95 PRO B N 1
ATOM 3818 C CA . PRO B 1 95 ? 10.109 9.875 15.055 1 85.69 95 PRO B CA 1
ATOM 3819 C C . PRO B 1 95 ? 9.547 11.289 15.008 1 85.69 95 PRO B C 1
ATOM 3821 O O . PRO B 1 95 ? 10.188 12.234 15.469 1 85.69 95 PRO B O 1
ATOM 3824 N N . ILE B 1 96 ? 8.359 11.383 14.453 1 89.94 96 ILE B N 1
ATOM 3825 C CA . ILE B 1 96 ? 7.582 12.609 14.539 1 89.94 96 ILE B CA 1
ATOM 3826 C C . ILE B 1 96 ? 7.07 12.797 15.969 1 89.94 96 ILE B C 1
ATOM 3828 O O . ILE B 1 96 ? 6.602 11.844 16.594 1 89.94 96 ILE B O 1
ATOM 3832 N N . GLY B 1 97 ? 7.172 13.977 16.422 1 92.75 97 GLY B N 1
ATOM 3833 C CA . GLY B 1 97 ? 6.766 14.258 17.781 1 92.75 97 GLY B CA 1
ATOM 3834 C C . GLY B 1 97 ? 7.832 13.914 18.812 1 92.75 97 GLY B C 1
ATOM 3835 O O . GLY B 1 97 ? 9.023 13.984 18.516 1 92.75 97 GLY B O 1
ATOM 3836 N N . ARG B 1 98 ? 7.473 13.641 20 1 93.38 98 ARG B N 1
ATOM 3837 C CA . ARG B 1 98 ? 8.43 13.547 21.094 1 93.38 98 ARG B CA 1
ATOM 3838 C C . ARG B 1 98 ? 8.508 12.117 21.625 1 93.38 98 ARG B C 1
ATOM 3840 O O . ARG B 1 98 ? 9.234 11.844 22.578 1 93.38 98 ARG B O 1
ATOM 3847 N N . VAL B 1 99 ? 7.762 11.172 21.031 1 94.44 99 VAL B N 1
ATOM 3848 C CA . VAL B 1 99 ? 7.734 9.797 21.516 1 94.44 99 VAL B CA 1
ATOM 3849 C C . VAL B 1 99 ? 8.781 8.969 20.781 1 94.44 99 VAL B C 1
ATOM 3851 O O . VAL B 1 99 ? 8.75 8.867 19.547 1 94.44 99 VAL B O 1
ATOM 3854 N N . ALA B 1 100 ? 9.688 8.398 21.5 1 92.75 100 ALA B N 1
ATOM 3855 C CA . ALA B 1 100 ? 10.719 7.527 20.953 1 92.75 100 ALA B CA 1
ATOM 3856 C C . ALA B 1 100 ? 10.453 6.066 21.297 1 92.75 100 ALA B C 1
ATOM 3858 O O . ALA B 1 100 ? 10.016 5.762 22.422 1 92.75 100 ALA B O 1
ATOM 3859 N N . VAL B 1 101 ? 10.672 5.234 20.344 1 92.81 101 VAL B N 1
ATOM 3860 C CA . VAL B 1 101 ? 10.492 3.799 20.547 1 92.81 101 VAL B CA 1
ATOM 3861 C C . VAL B 1 101 ? 11.797 3.072 20.219 1 92.81 101 VAL B C 1
ATOM 3863 O O . VAL B 1 101 ? 12.492 3.416 19.266 1 92.81 101 VAL B O 1
ATOM 3866 N N . SER B 1 102 ? 12.125 2.119 21.047 1 90.75 102 SER B N 1
ATOM 3867 C CA . SER B 1 102 ? 13.391 1.42 20.797 1 90.75 102 SER B CA 1
ATOM 3868 C C . SER B 1 102 ? 13.227 -0.084 21 1 90.75 102 SER B C 1
ATOM 3870 O O . SER B 1 102 ? 12.352 -0.529 21.75 1 90.75 102 SER B O 1
ATOM 3872 N N . SER B 1 103 ? 13.914 -0.773 20.234 1 88.75 103 SER B N 1
ATOM 3873 C CA . SER B 1 103 ? 14.125 -2.215 20.312 1 88.75 103 SER B CA 1
ATOM 3874 C C . SER B 1 103 ? 15.609 -2.562 20.219 1 88.75 103 SER B C 1
ATOM 3876 O O . SER B 1 103 ? 16.297 -2.121 19.297 1 88.75 103 SER B O 1
ATOM 3878 N N . PRO B 1 104 ? 16.078 -3.314 21.203 1 84.75 104 PRO B N 1
ATOM 3879 C CA . PRO B 1 104 ? 17.516 -3.652 21.156 1 84.75 104 PRO B CA 1
ATOM 3880 C C . PRO B 1 104 ? 17.922 -4.312 19.844 1 84.75 104 PRO B C 1
ATOM 3882 O O . PRO B 1 104 ? 18.969 -4.004 19.297 1 84.75 104 PRO B O 1
ATOM 3885 N N . GLU B 1 105 ? 17.125 -5.172 19.359 1 82.19 105 GLU B N 1
ATOM 3886 C CA . GLU B 1 105 ? 17.422 -5.906 18.141 1 82.19 105 GLU B CA 1
ATOM 3887 C C . GLU B 1 105 ? 17.469 -4.969 16.938 1 82.19 105 GLU B C 1
ATOM 3889 O O . GLU B 1 105 ? 18.391 -5.043 16.109 1 82.19 105 GLU B O 1
ATOM 3894 N N . VAL B 1 106 ? 16.531 -4.148 16.828 1 82.19 106 VAL B N 1
ATOM 3895 C CA . VAL B 1 106 ? 16.422 -3.24 15.688 1 82.19 106 VAL B CA 1
ATOM 3896 C C . VAL B 1 106 ? 17.516 -2.17 15.789 1 82.19 106 VAL B C 1
ATOM 3898 O O . VAL B 1 106 ? 18.125 -1.803 14.781 1 82.19 106 VAL B O 1
ATOM 3901 N N . ASP B 1 107 ? 17.734 -1.735 16.984 1 82.38 107 ASP B N 1
ATOM 3902 C CA . ASP B 1 107 ? 18.766 -0.724 17.188 1 82.38 107 ASP B CA 1
ATOM 3903 C C . ASP B 1 107 ? 20.141 -1.244 16.781 1 82.38 107 ASP B C 1
ATOM 3905 O O . ASP B 1 107 ? 20.953 -0.505 16.203 1 82.38 107 ASP B O 1
ATOM 3909 N N . ALA B 1 108 ? 20.344 -2.461 17.109 1 80.12 108 ALA B N 1
ATOM 3910 C CA . ALA B 1 108 ? 21.609 -3.07 16.734 1 80.12 108 ALA B CA 1
ATOM 3911 C C . ALA B 1 108 ? 21.766 -3.117 15.211 1 80.12 108 ALA B C 1
ATOM 3913 O O . ALA B 1 108 ? 22.859 -2.877 14.688 1 80.12 108 ALA B O 1
ATOM 3914 N N . LEU B 1 109 ? 20.734 -3.428 14.555 1 74.81 109 LEU B N 1
ATOM 3915 C CA . LEU B 1 109 ? 20.734 -3.465 13.102 1 74.81 109 LEU B CA 1
ATOM 3916 C C . LEU B 1 109 ? 20.984 -2.076 12.523 1 74.81 109 LEU B C 1
ATOM 3918 O O . LEU B 1 109 ? 21.75 -1.924 11.57 1 74.81 109 LEU B O 1
ATOM 3922 N N . LEU B 1 110 ? 20.344 -1.104 13.086 1 75.69 110 LEU B N 1
ATOM 3923 C CA . LEU B 1 110 ? 20.422 0.264 12.586 1 75.69 110 LEU B CA 1
ATOM 3924 C C . LEU B 1 110 ? 21.797 0.866 12.875 1 75.69 110 LEU B C 1
ATOM 3926 O O . LEU B 1 110 ? 22.281 1.705 12.117 1 75.69 110 LEU B O 1
ATOM 3930 N N . ARG B 1 111 ? 22.375 0.49 13.992 1 73.81 111 ARG B N 1
ATOM 3931 C CA . ARG B 1 111 ? 23.703 0.99 14.352 1 73.81 111 ARG B CA 1
ATOM 3932 C C . ARG B 1 111 ? 24.734 0.599 13.305 1 73.81 111 ARG B C 1
ATOM 3934 O O . ARG B 1 111 ? 25.75 1.29 13.125 1 73.81 111 ARG B O 1
ATOM 3941 N N . ARG B 1 112 ? 24.422 -0.397 12.625 1 70.25 112 ARG B N 1
ATOM 3942 C CA . ARG B 1 112 ? 25.344 -0.869 11.602 1 70.25 112 ARG B CA 1
ATOM 3943 C C . ARG B 1 112 ? 25.203 -0.06 10.32 1 70.25 112 ARG B C 1
ATOM 3945 O O . ARG B 1 112 ? 26.062 -0.129 9.438 1 70.25 112 ARG B O 1
ATOM 3952 N N . GLN B 1 113 ? 24.156 0.659 10.352 1 72.69 113 GLN B N 1
ATOM 3953 C CA . GLN B 1 113 ? 23.906 1.482 9.172 1 72.69 113 GLN B CA 1
ATOM 3954 C C . GLN B 1 113 ? 24.359 2.922 9.398 1 72.69 113 GLN B C 1
ATOM 3956 O O . GLN B 1 113 ? 24.25 3.443 10.508 1 72.69 113 GLN B O 1
ATOM 3961 N N . GLN B 1 114 ? 25.016 3.486 8.469 1 72.06 114 GLN B N 1
ATOM 3962 C CA . GLN B 1 114 ? 25.422 4.887 8.531 1 72.06 114 GLN B CA 1
ATOM 3963 C C . GLN B 1 114 ? 24.438 5.781 7.777 1 72.06 114 GLN B C 1
ATOM 3965 O O . GLN B 1 114 ? 24.031 5.453 6.664 1 72.06 114 GLN B O 1
ATOM 3970 N N . PHE B 1 115 ? 24.047 6.805 8.492 1 79 115 PHE B N 1
ATOM 3971 C CA . PHE B 1 115 ? 23.188 7.816 7.875 1 79 115 PHE B CA 1
ATOM 3972 C C . PHE B 1 115 ? 23.906 9.164 7.836 1 79 115 PHE B C 1
ATOM 3974 O O . PHE B 1 115 ? 23.625 10.039 8.664 1 79 115 PHE B O 1
ATOM 3981 N N . PRO B 1 116 ? 24.734 9.367 6.906 1 77.62 116 PRO B N 1
ATOM 3982 C CA . PRO B 1 116 ? 25.578 10.555 6.891 1 77.62 116 PRO B CA 1
ATOM 3983 C C . PRO B 1 116 ? 24.781 11.852 6.766 1 77.62 116 PRO B C 1
ATOM 3985 O O . PRO B 1 116 ? 25.266 12.922 7.164 1 77.62 116 PRO B O 1
ATOM 3988 N N . GLY B 1 117 ? 23.578 11.734 6.32 1 85.12 117 GLY B N 1
ATOM 3989 C CA . GLY B 1 117 ? 22.812 12.945 6.082 1 85.12 117 GLY B CA 1
ATOM 3990 C C . GLY B 1 117 ? 23.125 13.586 4.738 1 85.12 117 GLY B C 1
ATOM 3991 O O . GLY B 1 117 ? 23.969 13.102 3.992 1 85.12 117 GLY B O 1
ATOM 3992 N N . GLU B 1 118 ? 22.391 14.594 4.387 1 87.44 118 GLU B N 1
ATOM 3993 C CA . GLU B 1 118 ? 22.516 15.297 3.113 1 87.44 118 GLU B CA 1
ATOM 3994 C C . GLU B 1 118 ? 22.516 16.812 3.314 1 87.44 118 GLU B C 1
ATOM 3996 O O . GLU B 1 118 ? 21.922 17.312 4.266 1 87.44 118 GLU B O 1
ATOM 4001 N N . LYS B 1 119 ? 23.203 17.453 2.475 1 88.62 119 LYS B N 1
ATOM 4002 C CA . LYS B 1 119 ? 23.141 18.922 2.461 1 88.62 119 LYS B CA 1
ATOM 4003 C C . LYS B 1 119 ? 21.938 19.406 1.652 1 88.62 119 LYS B C 1
ATOM 4005 O O . LYS B 1 119 ? 21.734 18.969 0.52 1 88.62 119 LYS B O 1
ATOM 4010 N N . LEU B 1 120 ? 21.281 20.328 2.25 1 91.19 120 LEU B N 1
ATOM 4011 C CA . LEU B 1 120 ? 20.094 20.875 1.589 1 91.19 120 LEU B CA 1
ATOM 4012 C C . LEU B 1 120 ? 20.453 21.406 0.203 1 91.19 120 LEU B C 1
ATOM 4014 O O . LEU B 1 120 ? 19.766 21.109 -0.774 1 91.19 120 LEU B O 1
ATOM 4018 N N . GLU B 1 121 ? 21.531 22.141 0.135 1 91.06 121 GLU B N 1
ATOM 4019 C CA . GLU B 1 121 ? 21.938 22.766 -1.121 1 91.06 121 GLU B CA 1
ATOM 4020 C C . GLU B 1 121 ? 22.203 21.734 -2.201 1 91.06 121 GLU B C 1
ATOM 4022 O O . GLU B 1 121 ? 21.906 21.953 -3.375 1 91.06 121 GLU B O 1
ATOM 4027 N N . GLU B 1 122 ? 22.719 20.641 -1.77 1 88.25 122 GLU B N 1
ATOM 4028 C CA . GLU B 1 122 ? 23 19.578 -2.713 1 88.25 122 GLU B CA 1
ATOM 4029 C C . GLU B 1 122 ? 21.719 18.891 -3.193 1 88.25 122 GLU B C 1
ATOM 4031 O O . GLU B 1 122 ? 21.609 18.531 -4.367 1 88.25 122 GLU B O 1
ATOM 4036 N N . ILE B 1 123 ? 20.781 18.766 -2.309 1 89.19 123 ILE B N 1
ATOM 4037 C CA . ILE B 1 123 ? 19.5 18.188 -2.662 1 89.19 123 ILE B CA 1
ATOM 4038 C C . ILE B 1 123 ? 18.781 19.078 -3.658 1 89.19 123 ILE B C 1
ATOM 4040 O O . ILE B 1 123 ? 18.234 18.609 -4.66 1 89.19 123 ILE B O 1
ATOM 4044 N N . LEU B 1 124 ? 18.844 20.359 -3.447 1 92.81 124 LEU B N 1
ATOM 4045 C CA . LEU B 1 124 ? 18.125 21.328 -4.27 1 92.81 124 LEU B CA 1
ATOM 4046 C C . LEU B 1 124 ? 18.766 21.453 -5.648 1 92.81 124 LEU B C 1
ATOM 4048 O O . LEU B 1 124 ? 18.062 21.672 -6.641 1 92.81 124 LEU B O 1
ATOM 4052 N N . ALA B 1 125 ? 20.047 21.266 -5.695 1 90.12 125 ALA B N 1
ATOM 4053 C CA . ALA B 1 125 ? 20.797 21.5 -6.934 1 90.12 125 ALA B CA 1
ATOM 4054 C C . ALA B 1 125 ? 20.828 20.234 -7.785 1 90.12 125 ALA B C 1
ATOM 4056 O O . ALA B 1 125 ? 21.359 20.25 -8.898 1 90.12 125 ALA B O 1
ATOM 4057 N N . TRP B 1 126 ? 20.281 19.297 -7.289 1 81.06 126 TRP B N 1
ATOM 4058 C CA . TRP B 1 126 ? 20.375 18.031 -8 1 81.06 126 TRP B CA 1
ATOM 4059 C C . TRP B 1 126 ? 19.781 18.141 -9.398 1 81.06 126 TRP B C 1
ATOM 4061 O O . TRP B 1 126 ? 18.672 18.672 -9.562 1 81.06 126 TRP B O 1
ATOM 4071 N N . ASP B 1 127 ? 20.5 17.688 -10.523 1 69.81 127 ASP B N 1
ATOM 4072 C CA . ASP B 1 127 ? 20.125 17.953 -11.906 1 69.81 127 ASP B CA 1
ATOM 4073 C C . ASP B 1 127 ? 19.406 16.766 -12.531 1 69.81 127 ASP B C 1
ATOM 4075 O O . ASP B 1 127 ? 19.031 16.797 -13.703 1 69.81 127 ASP B O 1
ATOM 4079 N N . GLY B 1 128 ? 18.969 15.852 -11.859 1 63.25 128 GLY B N 1
ATOM 4080 C CA . GLY B 1 128 ? 18 14.898 -12.398 1 63.25 128 GLY B CA 1
ATOM 4081 C C . GLY B 1 128 ? 18.656 13.703 -13.062 1 63.25 128 GLY B C 1
ATOM 4082 O O . GLY B 1 128 ? 17.953 12.82 -13.57 1 63.25 128 GLY B O 1
ATOM 4083 N N . ALA B 1 129 ? 19.938 13.625 -13.391 1 53.97 129 ALA B N 1
ATOM 4084 C CA . ALA B 1 129 ? 20.531 12.531 -14.156 1 53.97 129 ALA B CA 1
ATOM 4085 C C . ALA B 1 129 ? 20.25 11.188 -13.492 1 53.97 129 ALA B C 1
ATOM 4087 O O . ALA B 1 129 ? 20 10.188 -14.172 1 53.97 129 ALA B O 1
ATOM 4088 N N . GLU B 1 130 ? 20.25 11.258 -12.227 1 61.81 130 GLU B N 1
ATOM 4089 C CA . GLU B 1 130 ? 19.922 10.062 -11.453 1 61.81 130 GLU B CA 1
ATOM 4090 C C . GLU B 1 130 ? 18.688 10.281 -10.586 1 61.81 130 GLU B C 1
ATOM 4092 O O . GLU B 1 130 ? 18.312 11.422 -10.305 1 61.81 130 GLU B O 1
ATOM 4097 N N . ASP B 1 131 ? 17.875 9.188 -10.531 1 73.19 131 ASP B N 1
ATOM 4098 C CA . ASP B 1 131 ? 16.734 9.297 -9.633 1 73.19 131 ASP B CA 1
ATOM 4099 C C . ASP B 1 131 ? 17.172 9.5 -8.188 1 73.19 131 ASP B C 1
ATOM 4101 O O . ASP B 1 131 ? 17.297 8.539 -7.43 1 73.19 131 ASP B O 1
ATOM 4105 N N . ILE B 1 132 ? 17.531 10.727 -7.832 1 78.06 132 ILE B N 1
ATOM 4106 C CA . ILE B 1 132 ? 18.047 11.062 -6.512 1 78.06 132 ILE B CA 1
ATOM 4107 C C . ILE B 1 132 ? 17.062 10.609 -5.434 1 78.06 132 ILE B C 1
ATOM 4109 O O . ILE B 1 132 ? 17.469 10.195 -4.348 1 78.06 132 ILE B O 1
ATOM 4113 N N . PHE B 1 133 ? 15.812 10.75 -5.746 1 82.31 133 PHE B N 1
ATOM 4114 C CA . PHE B 1 133 ? 14.836 10.359 -4.738 1 82.31 133 PHE B CA 1
ATOM 4115 C C . PHE B 1 133 ? 14.938 8.867 -4.438 1 82.31 133 PHE B C 1
ATOM 4117 O O . PHE B 1 133 ? 14.914 8.461 -3.273 1 82.31 133 PHE B O 1
ATOM 4124 N N . ALA B 1 134 ? 15.07 8.125 -5.457 1 78.56 134 ALA B N 1
ATOM 4125 C CA . ALA B 1 134 ? 15.242 6.688 -5.266 1 78.56 134 ALA B CA 1
ATOM 4126 C C . ALA B 1 134 ? 16.484 6.387 -4.441 1 78.56 134 ALA B C 1
ATOM 4128 O O . ALA B 1 134 ? 16.469 5.5 -3.582 1 78.56 134 ALA B O 1
ATOM 4129 N N . GLY B 1 135 ? 17.562 7.137 -4.703 1 82.38 135 GLY B N 1
ATOM 4130 C CA . GLY B 1 135 ? 18.781 6.984 -3.934 1 82.38 135 GLY B CA 1
ATOM 4131 C C . GLY B 1 135 ? 18.609 7.336 -2.469 1 82.38 135 GLY B C 1
ATOM 4132 O O . GLY B 1 135 ? 19.141 6.648 -1.593 1 82.38 135 GLY B O 1
ATOM 4133 N N . LEU B 1 136 ? 17.906 8.359 -2.223 1 85 136 LEU B N 1
ATOM 4134 C CA . LEU B 1 136 ? 17.641 8.781 -0.852 1 85 136 LEU B CA 1
ATOM 4135 C C . LEU B 1 136 ? 16.797 7.734 -0.117 1 85 136 LEU B C 1
ATOM 4137 O O . LEU B 1 136 ? 17.062 7.434 1.05 1 85 136 LEU B O 1
ATOM 4141 N N . VAL B 1 137 ? 15.828 7.238 -0.807 1 82.56 137 VAL B N 1
ATOM 4142 C CA . VAL B 1 137 ? 15 6.195 -0.208 1 82.56 137 VAL B CA 1
ATOM 4143 C C . VAL B 1 137 ? 15.867 4.992 0.16 1 82.56 137 VAL B C 1
ATOM 4145 O O . VAL B 1 137 ? 15.781 4.48 1.277 1 82.56 137 VAL B O 1
ATOM 4148 N N . ASP B 1 138 ? 16.688 4.609 -0.719 1 78.75 138 ASP B N 1
ATOM 4149 C CA . ASP B 1 138 ? 17.547 3.457 -0.48 1 78.75 138 ASP B CA 1
ATOM 4150 C C . ASP B 1 138 ? 18.438 3.68 0.746 1 78.75 138 ASP B C 1
ATOM 4152 O O . ASP B 1 138 ? 18.641 2.764 1.545 1 78.75 138 ASP B O 1
ATOM 4156 N N . ARG B 1 139 ? 18.844 4.883 0.894 1 81.81 139 ARG B N 1
ATOM 4157 C CA . ARG B 1 139 ? 19.797 5.195 1.944 1 81.81 139 ARG B CA 1
ATOM 4158 C C . ARG B 1 139 ? 19.109 5.387 3.287 1 81.81 139 ARG B C 1
ATOM 4160 O O . ARG B 1 139 ? 19.672 5.055 4.336 1 81.81 139 ARG B O 1
ATOM 4167 N N . TYR B 1 140 ? 17.875 5.793 3.217 1 84.5 140 TYR B N 1
ATOM 4168 C CA . TYR B 1 140 ? 17.312 6.277 4.469 1 84.5 140 TYR B CA 1
ATOM 4169 C C . TYR B 1 140 ? 16 5.582 4.785 1 84.5 140 TYR B C 1
ATOM 4171 O O . TYR B 1 140 ? 15.297 5.953 5.73 1 84.5 140 TYR B O 1
ATOM 4179 N N . ILE B 1 141 ? 15.641 4.562 4.074 1 79.88 141 ILE B N 1
ATOM 4180 C CA . ILE B 1 141 ? 14.336 3.926 4.195 1 79.88 141 ILE B CA 1
ATOM 4181 C C . ILE B 1 141 ? 14.164 3.367 5.605 1 79.88 141 ILE B C 1
ATOM 4183 O O . ILE B 1 141 ? 13.047 3.314 6.129 1 79.88 141 ILE B O 1
ATOM 4187 N N . LEU B 1 142 ? 15.211 3.031 6.207 1 74.88 142 LEU B N 1
ATOM 4188 C CA . LEU B 1 142 ? 15.117 2.434 7.535 1 74.88 142 LEU B CA 1
ATOM 4189 C C . LEU B 1 142 ? 14.93 3.508 8.602 1 74.88 142 LEU B C 1
ATOM 4191 O O . LEU B 1 142 ? 14.633 3.195 9.758 1 74.88 142 LEU B O 1
ATOM 4195 N N . ARG B 1 143 ? 15.117 4.777 8.211 1 71.31 143 ARG B N 1
ATOM 4196 C CA . ARG B 1 143 ? 14.797 5.898 9.086 1 71.31 143 ARG B CA 1
ATOM 4197 C C . ARG B 1 143 ? 13.352 6.348 8.906 1 71.31 143 ARG B C 1
ATOM 4199 O O . ARG B 1 143 ? 13 7.48 9.234 1 71.31 143 ARG B O 1
ATOM 4206 N N . ALA B 1 144 ? 12.508 5.5 8.539 1 61.09 144 ALA B N 1
ATOM 4207 C CA . ALA B 1 144 ? 11.164 5.684 7.992 1 61.09 144 ALA B CA 1
ATOM 4208 C C . ALA B 1 144 ? 10.203 6.191 9.055 1 61.09 144 ALA B C 1
ATOM 4210 O O . ALA B 1 144 ? 9.078 5.699 9.172 1 61.09 144 ALA B O 1
ATOM 4211 N N . GLY B 1 145 ? 10.5 7.18 9.859 1 63.69 145 GLY B N 1
ATOM 4212 C CA . GLY B 1 145 ? 9.578 7.684 10.867 1 63.69 145 GLY B CA 1
ATOM 4213 C C . GLY B 1 145 ? 8.555 8.648 10.305 1 63.69 145 GLY B C 1
ATOM 4214 O O . GLY B 1 145 ? 8.141 9.594 10.992 1 63.69 145 GLY B O 1
ATOM 4215 N N . ILE B 1 146 ? 8.133 8.477 8.953 1 67.5 146 ILE B N 1
ATOM 4216 C CA . ILE B 1 146 ? 7.18 9.453 8.43 1 67.5 146 ILE B CA 1
ATOM 4217 C C . ILE B 1 146 ? 6.059 8.742 7.684 1 67.5 146 ILE B C 1
ATOM 4219 O O . ILE B 1 146 ? 6.316 7.848 6.871 1 67.5 146 ILE B O 1
ATOM 4223 N N . SER B 1 147 ? 4.859 9.117 8.102 1 70.44 147 SER B N 1
ATOM 4224 C CA . SER B 1 147 ? 3.664 8.508 7.523 1 70.44 147 SER B CA 1
ATOM 4225 C C . SER B 1 147 ? 3.215 9.25 6.27 1 70.44 147 SER B C 1
ATOM 4227 O O . SER B 1 147 ? 3.752 10.312 5.941 1 70.44 147 SER B O 1
ATOM 4229 N N . GLY B 1 148 ? 2.375 8.562 5.496 1 72.62 148 GLY B N 1
ATOM 4230 C CA . GLY B 1 148 ? 1.787 9.188 4.324 1 72.62 148 GLY B CA 1
ATOM 4231 C C . GLY B 1 148 ? 1.886 8.32 3.078 1 72.62 148 GLY B C 1
ATOM 4232 O O . GLY B 1 148 ? 2.855 7.582 2.904 1 72.62 148 GLY B O 1
ATOM 4233 N N . VAL B 1 149 ? 0.973 8.555 2.205 1 69.81 149 VAL B N 1
ATOM 4234 C CA . VAL B 1 149 ? 0.84 7.742 1.002 1 69.81 149 VAL B CA 1
ATOM 4235 C C . VAL B 1 149 ? 1.816 8.234 -0.065 1 69.81 149 VAL B C 1
ATOM 4237 O O . VAL B 1 149 ? 2.404 7.43 -0.793 1 69.81 149 VAL B O 1
ATOM 4240 N N . GLN B 1 150 ? 2.023 9.531 -0.057 1 77.06 150 GLN B N 1
ATOM 4241 C CA . GLN B 1 150 ? 2.932 10.109 -1.042 1 77.06 150 GLN B CA 1
ATOM 4242 C C . GLN B 1 150 ? 4.379 9.711 -0.756 1 77.06 150 GLN B C 1
ATOM 4244 O O . GLN B 1 150 ? 4.781 9.609 0.405 1 77.06 150 GLN B O 1
ATOM 4249 N N . PRO B 1 151 ? 5.191 9.586 -1.818 1 81 151 PRO B N 1
ATOM 4250 C CA . PRO B 1 151 ? 6.602 9.258 -1.611 1 81 151 PRO B CA 1
ATOM 4251 C C . PRO B 1 151 ? 7.371 10.359 -0.887 1 81 151 PRO B C 1
ATOM 4253 O O . PRO B 1 151 ? 7.48 11.477 -1.398 1 81 151 PRO B O 1
ATOM 4256 N N . LYS B 1 152 ? 7.828 10.07 0.294 1 87.75 152 LYS B N 1
ATOM 4257 C CA . LYS B 1 152 ? 8.625 11.016 1.067 1 87.75 152 LYS B CA 1
ATOM 4258 C C . LYS B 1 152 ? 9.648 10.297 1.94 1 87.75 152 LYS B C 1
ATOM 4260 O O . LYS B 1 152 ? 9.469 9.117 2.271 1 87.75 152 LYS B O 1
ATOM 4265 N N . VAL B 1 153 ? 10.766 10.953 2.199 1 87.56 153 VAL B N 1
ATOM 4266 C CA . VAL B 1 153 ? 11.828 10.383 3.021 1 87.56 153 VAL B CA 1
ATOM 4267 C C . VAL B 1 153 ? 12.344 11.438 4.008 1 87.56 153 VAL B C 1
ATOM 4269 O O . VAL B 1 153 ? 12.375 12.625 3.693 1 87.56 153 VAL B O 1
ATOM 4272 N N . LEU B 1 154 ? 12.625 10.992 5.172 1 87.81 154 LEU B N 1
ATOM 4273 C CA . LEU B 1 154 ? 13.234 11.82 6.203 1 87.81 154 LEU B CA 1
ATOM 4274 C C . LEU B 1 154 ? 14.75 11.734 6.148 1 87.81 154 LEU B C 1
ATOM 4276 O O . LEU B 1 154 ? 15.32 10.648 6.27 1 87.81 154 LEU B O 1
ATOM 4280 N N . VAL B 1 155 ? 15.453 12.82 5.984 1 87.5 155 VAL B N 1
ATOM 4281 C CA . VAL B 1 155 ? 16.891 12.859 5.793 1 87.5 155 VAL B CA 1
ATOM 4282 C C . VAL B 1 155 ? 17.531 13.82 6.789 1 87.5 155 VAL B C 1
ATOM 4284 O O . VAL B 1 155 ? 17.109 14.977 6.898 1 87.5 155 VAL B O 1
ATOM 4287 N N . PRO B 1 156 ? 18.531 13.312 7.48 1 86.75 156 PRO B N 1
ATOM 4288 C CA . PRO B 1 156 ? 19.25 14.266 8.32 1 86.75 156 PRO B CA 1
ATOM 4289 C C . PRO B 1 156 ? 19.953 15.352 7.516 1 86.75 156 PRO B C 1
ATOM 4291 O O . PRO B 1 156 ? 20.547 15.062 6.473 1 86.75 156 PRO B O 1
ATOM 4294 N N . GLU B 1 157 ? 19.797 16.547 7.984 1 86.38 157 GLU B N 1
ATOM 4295 C CA . GLU B 1 157 ? 20.453 17.656 7.305 1 86.38 157 GLU B CA 1
ATOM 4296 C C . GLU B 1 157 ? 21.875 17.859 7.812 1 86.38 157 GLU B C 1
ATOM 4298 O O . GLU B 1 157 ? 22.094 17.969 9.016 1 86.38 157 GLU B O 1
ATOM 4303 N N . HIS B 1 158 ? 22.828 17.734 6.891 1 81.25 158 HIS B N 1
ATOM 4304 C CA . HIS B 1 158 ? 24.234 18.016 7.211 1 81.25 158 HIS B CA 1
ATOM 4305 C C . HIS B 1 158 ? 24.547 19.5 7.062 1 81.25 158 HIS B C 1
ATOM 4307 O O . HIS B 1 158 ? 24.312 20.078 6 1 81.25 158 HIS B O 1
ATOM 4313 N N . GLN B 1 159 ? 24.891 20.141 8.188 1 66.75 159 GLN B N 1
ATOM 4314 C CA . GLN B 1 159 ? 25.281 21.547 8.102 1 66.75 159 GLN B CA 1
ATOM 4315 C C . GLN B 1 159 ? 26.812 21.688 8.156 1 66.75 159 GLN B C 1
ATOM 4317 O O . GLN B 1 159 ? 27.484 20.906 8.812 1 66.75 159 GLN B O 1
ATOM 4322 N N . ASP B 1 160 ? 27.531 22.203 7.094 1 58.28 160 ASP B N 1
ATOM 4323 C CA . ASP B 1 160 ? 28.969 22.406 7.062 1 58.28 160 ASP B CA 1
ATOM 4324 C C . ASP B 1 160 ? 29.5 22.766 8.445 1 58.28 160 ASP B C 1
ATOM 4326 O O . ASP B 1 160 ? 30.625 22.406 8.797 1 58.28 160 ASP B O 1
ATOM 4330 N N . SER B 1 161 ? 28.938 23.766 9.078 1 51.75 161 SER B N 1
ATOM 4331 C CA . SER B 1 161 ? 29.625 24.344 10.219 1 51.75 161 SER B CA 1
ATOM 4332 C C . SER B 1 161 ? 29.734 23.359 11.375 1 51.75 161 SER B C 1
ATOM 4334 O O . SER B 1 161 ? 30.422 23.609 12.359 1 51.75 161 SER B O 1
ATOM 4336 N N . ALA B 1 162 ? 28.734 22.688 11.688 1 47.66 162 ALA B N 1
ATOM 4337 C CA . ALA B 1 162 ? 28.766 22.109 13.023 1 47.66 162 ALA B CA 1
ATOM 4338 C C . ALA B 1 162 ? 29.531 20.797 13.031 1 47.66 162 ALA B C 1
ATOM 4340 O O . ALA B 1 162 ? 29.422 20 12.094 1 47.66 162 ALA B O 1
ATOM 4341 N N . PRO B 1 163 ? 30.625 20.688 13.766 1 44.62 163 PRO B N 1
ATOM 4342 C CA . PRO B 1 163 ? 31.312 19.406 13.969 1 44.62 163 PRO B CA 1
ATOM 4343 C C . PRO B 1 163 ? 30.359 18.25 14.18 1 44.62 163 PRO B C 1
ATOM 4345 O O . PRO B 1 163 ? 29.344 18.391 14.867 1 44.62 163 PRO B O 1
ATOM 4348 N N . GLN B 1 164 ? 30.359 17.344 13.188 1 40.56 164 GLN B N 1
ATOM 4349 C CA . GLN B 1 164 ? 29.562 16.125 13.109 1 40.56 164 GLN B CA 1
ATOM 4350 C C . GLN B 1 164 ? 29.609 15.352 14.422 1 40.56 164 GLN B C 1
ATOM 4352 O O . GLN B 1 164 ? 30.344 14.367 14.539 1 40.56 164 GLN B O 1
ATOM 4357 N N . ARG B 1 165 ? 29.734 15.852 15.562 1 38.47 165 ARG B N 1
ATOM 4358 C CA . ARG B 1 165 ? 29.75 14.828 16.594 1 38.47 165 ARG B CA 1
ATOM 4359 C C . ARG B 1 165 ? 28.5 13.945 16.516 1 38.47 165 ARG B C 1
ATOM 4361 O O . ARG B 1 165 ? 27.453 14.391 16.062 1 38.47 165 ARG B O 1
ATOM 4368 N N . PHE B 1 166 ? 28.5 12.625 16.719 1 38.25 166 PHE B N 1
ATOM 4369 C CA . PHE B 1 166 ? 27.625 11.453 16.719 1 38.25 166 PHE B CA 1
ATOM 4370 C C . PHE B 1 166 ? 26.234 11.82 17.188 1 38.25 166 PHE B C 1
ATOM 4372 O O . PHE B 1 166 ? 25.234 11.281 16.688 1 38.25 166 PHE B O 1
ATOM 4379 N N . THR B 1 167 ? 26.078 12.406 18.391 1 40.28 167 THR B N 1
ATOM 4380 C CA . THR B 1 167 ? 24.859 12.625 19.156 1 40.28 167 THR B CA 1
ATOM 4381 C C . THR B 1 167 ? 24.094 13.82 18.625 1 40.28 167 THR B C 1
ATOM 4383 O O . THR B 1 167 ? 23.141 14.281 19.25 1 40.28 167 THR B O 1
ATOM 4386 N N . SER B 1 168 ? 24.547 14.555 17.656 1 46.97 168 SER B N 1
ATOM 4387 C CA . SER B 1 168 ? 24.109 15.93 17.453 1 46.97 168 SER B CA 1
ATOM 4388 C C . SER B 1 168 ? 22.734 15.977 16.781 1 46.97 168 SER B C 1
ATOM 4390 O O . SER B 1 168 ? 22.453 15.188 15.883 1 46.97 168 SER B O 1
ATOM 4392 N N . LYS B 1 169 ? 21.859 16.688 17.547 1 58.84 169 LYS B N 1
ATOM 4393 C CA . LYS B 1 169 ? 20.531 17.125 17.141 1 58.84 169 LYS B CA 1
ATOM 4394 C C . LYS B 1 169 ? 20.547 17.75 15.75 1 58.84 169 LYS B C 1
ATOM 4396 O O . LYS B 1 169 ? 21.266 18.719 15.508 1 58.84 169 LYS B O 1
ATOM 4401 N N . THR B 1 170 ? 20.422 16.984 14.742 1 59.75 170 THR B N 1
ATOM 4402 C CA . THR B 1 170 ? 20.406 17.516 13.383 1 59.75 170 THR B CA 1
ATOM 4403 C C . THR B 1 170 ? 18.984 17.797 12.922 1 59.75 170 THR B C 1
ATOM 4405 O O . THR B 1 170 ? 18.031 17.172 13.398 1 59.75 170 THR B O 1
ATOM 4408 N N . SER B 1 171 ? 18.984 18.969 12.258 1 75.56 171 SER B N 1
ATOM 4409 C CA . SER B 1 171 ? 17.719 19.25 11.562 1 75.56 171 SER B CA 1
ATOM 4410 C C . SER B 1 171 ? 17.422 18.188 10.523 1 75.56 171 SER B C 1
ATOM 4412 O O . SER B 1 171 ? 18.328 17.594 9.953 1 75.56 171 SER B O 1
ATOM 4414 N N . ASP B 1 172 ? 16.188 17.75 10.5 1 86.31 172 ASP B N 1
ATOM 4415 C CA . ASP B 1 172 ? 15.789 16.766 9.5 1 86.31 172 ASP B CA 1
ATOM 4416 C C . ASP B 1 172 ? 14.969 17.422 8.383 1 86.31 172 ASP B C 1
ATOM 4418 O O . ASP B 1 172 ? 14.258 18.406 8.625 1 86.31 172 ASP B O 1
ATOM 4422 N N . LEU B 1 173 ? 15.203 16.922 7.23 1 90.25 173 LEU B N 1
ATOM 4423 C CA . LEU B 1 173 ? 14.477 17.344 6.039 1 90.25 173 LEU B CA 1
ATOM 4424 C C . LEU B 1 173 ? 13.484 16.266 5.609 1 90.25 173 LEU B C 1
ATOM 4426 O O . LEU B 1 173 ? 13.797 15.07 5.66 1 90.25 173 LEU B O 1
ATOM 4430 N N . ILE B 1 174 ? 12.312 16.688 5.312 1 91.5 174 ILE B N 1
ATOM 4431 C CA . ILE B 1 174 ? 11.336 15.82 4.652 1 91.5 174 ILE B CA 1
ATOM 4432 C C . ILE B 1 174 ? 11.359 16.078 3.146 1 91.5 174 ILE B C 1
ATOM 4434 O O . ILE B 1 174 ? 11.078 17.188 2.695 1 91.5 174 ILE B O 1
ATOM 4438 N N . ILE B 1 175 ? 11.758 15.117 2.422 1 92.38 175 ILE B N 1
ATOM 4439 C CA . ILE B 1 175 ? 11.891 15.25 0.975 1 92.38 175 ILE B CA 1
ATOM 4440 C C . ILE B 1 175 ? 10.781 14.461 0.283 1 92.38 175 ILE B C 1
ATOM 4442 O O . ILE B 1 175 ? 10.617 13.266 0.519 1 92.38 175 ILE B O 1
ATOM 4446 N N . LYS B 1 176 ? 9.945 15.195 -0.547 1 92.44 176 LYS B N 1
ATOM 4447 C CA . LYS B 1 176 ? 8.82 14.602 -1.255 1 92.44 176 LYS B CA 1
ATOM 4448 C C . LYS B 1 176 ? 9.039 14.633 -2.766 1 92.44 176 LYS B C 1
ATOM 4450 O O . LYS B 1 176 ? 9.641 15.57 -3.293 1 92.44 176 LYS B O 1
ATOM 4455 N N . SER B 1 177 ? 8.531 13.602 -3.396 1 88.62 177 SER B N 1
ATOM 4456 C CA . SER B 1 177 ? 8.562 13.508 -4.852 1 88.62 177 SER B CA 1
ATOM 4457 C C . SER B 1 177 ? 7.234 13 -5.402 1 88.62 177 SER B C 1
ATOM 4459 O O . SER B 1 177 ? 6.59 12.148 -4.785 1 88.62 177 SER B O 1
ATOM 4461 N N . GLY B 1 178 ? 6.723 13.656 -6.488 1 81.31 178 GLY B N 1
ATOM 4462 C CA . GLY B 1 178 ? 5.535 13.125 -7.145 1 81.31 178 GLY B CA 1
ATOM 4463 C C . GLY B 1 178 ? 5.82 11.922 -8.016 1 81.31 178 GLY B C 1
ATOM 4464 O O . GLY B 1 178 ? 4.91 11.156 -8.344 1 81.31 178 GLY B O 1
ATOM 4465 N N . ARG B 1 179 ? 6.961 11.68 -8.281 1 73.81 179 ARG B N 1
ATOM 4466 C CA . ARG B 1 179 ? 7.379 10.664 -9.234 1 73.81 179 ARG B CA 1
ATOM 4467 C C . ARG B 1 179 ? 6.535 10.727 -10.508 1 73.81 179 ARG B C 1
ATOM 4469 O O . ARG B 1 179 ? 6.07 11.797 -10.898 1 73.81 179 ARG B O 1
ATOM 4476 N N . ASP B 1 180 ? 6.402 9.656 -11.297 1 73.12 180 ASP B N 1
ATOM 4477 C CA . ASP B 1 180 ? 5.664 9.656 -12.555 1 73.12 180 ASP B CA 1
ATOM 4478 C C . ASP B 1 180 ? 4.16 9.562 -12.312 1 73.12 180 ASP B C 1
ATOM 4480 O O . ASP B 1 180 ? 3.359 9.875 -13.195 1 73.12 180 ASP B O 1
ATOM 4484 N N . GLU B 1 181 ? 3.842 9.375 -11.172 1 74.12 181 GLU B N 1
ATOM 4485 C CA . GLU B 1 181 ? 2.439 9.156 -10.828 1 74.12 181 GLU B CA 1
ATOM 4486 C C . GLU B 1 181 ? 1.679 10.477 -10.734 1 74.12 181 GLU B C 1
ATOM 4488 O O . GLU B 1 181 ? 0.499 10.539 -11.086 1 74.12 181 GLU B O 1
ATOM 4493 N N . PHE B 1 182 ? 2.334 11.438 -10.234 1 85.62 182 PHE B N 1
ATOM 4494 C CA . PHE B 1 182 ? 1.729 12.758 -10.055 1 85.62 182 PHE B CA 1
ATOM 4495 C C . PHE B 1 182 ? 2.602 13.844 -10.672 1 85.62 182 PHE B C 1
ATOM 4497 O O . PHE B 1 182 ? 3.262 14.594 -9.953 1 85.62 182 PHE B O 1
ATOM 4504 N N . PRO B 1 183 ? 2.422 13.953 -11.945 1 88.12 183 PRO B N 1
ATOM 4505 C CA . PRO B 1 183 ? 3.275 14.93 -12.625 1 88.12 183 PRO B CA 1
ATOM 4506 C C . PRO B 1 183 ? 3.107 16.344 -12.07 1 88.12 183 PRO B C 1
ATOM 4508 O O . PRO B 1 183 ? 1.979 16.828 -11.922 1 88.12 183 PRO B O 1
ATOM 4511 N N . GLY B 1 184 ? 4.258 16.938 -11.703 1 94.44 184 GLY B N 1
ATOM 4512 C CA . GLY B 1 184 ? 4.262 18.328 -11.242 1 94.44 184 GLY B CA 1
ATOM 4513 C C . GLY B 1 184 ? 3.875 18.469 -9.781 1 94.44 184 GLY B C 1
ATOM 4514 O O . GLY B 1 184 ? 3.635 19.578 -9.297 1 94.44 184 GLY B O 1
ATOM 4515 N N . LEU B 1 185 ? 3.838 17.375 -9.102 1 95.31 185 LEU B N 1
ATOM 4516 C CA . LEU B 1 185 ? 3.365 17.391 -7.719 1 95.31 185 LEU B CA 1
ATOM 4517 C C . LEU B 1 185 ? 4.25 18.297 -6.855 1 95.31 185 LEU B C 1
ATOM 4519 O O . LEU B 1 185 ? 3.754 19 -5.98 1 95.31 185 LEU B O 1
ATOM 4523 N N . ALA B 1 186 ? 5.57 18.266 -7.055 1 96.25 186 ALA B N 1
ATOM 4524 C CA . ALA B 1 186 ? 6.473 19.125 -6.289 1 96.25 186 ALA B CA 1
ATOM 4525 C C . ALA B 1 186 ? 6.156 20.594 -6.516 1 96.25 186 ALA B C 1
ATOM 4527 O O . ALA B 1 186 ? 6.113 21.375 -5.566 1 96.25 186 ALA B O 1
ATOM 4528 N N . ILE B 1 187 ? 5.93 20.906 -7.742 1 98.06 187 ILE B N 1
ATOM 4529 C CA . ILE B 1 187 ? 5.555 22.281 -8.094 1 98.06 187 ILE B CA 1
ATOM 4530 C C . ILE B 1 187 ? 4.207 22.625 -7.457 1 98.06 187 ILE B C 1
ATOM 4532 O O . ILE B 1 187 ? 4.039 23.703 -6.891 1 98.06 187 ILE B O 1
ATOM 4536 N N . ASN B 1 188 ? 3.273 21.703 -7.57 1 98.56 188 ASN B N 1
ATOM 4537 C CA . ASN B 1 188 ? 1.942 21.828 -6.988 1 98.56 188 ASN B CA 1
ATOM 4538 C C . ASN B 1 188 ? 2.014 22.203 -5.508 1 98.56 188 ASN B C 1
ATOM 4540 O O . ASN B 1 188 ? 1.463 23.219 -5.086 1 98.56 188 ASN B O 1
ATOM 4544 N N . GLU B 1 189 ? 2.744 21.406 -4.777 1 98.38 189 GLU B N 1
ATOM 4545 C CA . GLU B 1 189 ? 2.875 21.641 -3.34 1 98.38 189 GLU B CA 1
ATOM 4546 C C . GLU B 1 189 ? 3.602 22.953 -3.049 1 98.38 189 GLU B C 1
ATOM 4548 O O . GLU B 1 189 ? 3.219 23.688 -2.143 1 98.38 189 GLU B O 1
ATOM 4553 N N . PHE B 1 190 ? 4.629 23.219 -3.82 1 98.62 190 PHE B N 1
ATOM 4554 C CA . PHE B 1 190 ? 5.383 24.453 -3.637 1 98.62 190 PHE B CA 1
ATOM 4555 C C . PHE B 1 190 ? 4.488 25.672 -3.836 1 98.62 190 PHE B C 1
ATOM 4557 O O . PHE B 1 190 ? 4.52 26.609 -3.037 1 98.62 190 PHE B O 1
ATOM 4564 N N . LEU B 1 191 ? 3.73 25.672 -4.863 1 98.81 191 LEU B N 1
ATOM 4565 C CA . LEU B 1 191 ? 2.846 26.781 -5.148 1 98.81 191 LEU B CA 1
ATOM 4566 C C . LEU B 1 191 ? 1.807 26.953 -4.043 1 98.81 191 LEU B C 1
ATOM 4568 O O . LEU B 1 191 ? 1.624 28.062 -3.518 1 98.81 191 LEU B O 1
ATOM 4572 N N . CYS B 1 192 ? 1.16 25.906 -3.684 1 98.88 192 CYS B N 1
ATOM 4573 C CA . CYS B 1 192 ? 0.102 25.969 -2.682 1 98.88 192 CYS B CA 1
ATOM 4574 C C . CYS B 1 192 ? 0.655 26.422 -1.333 1 98.88 192 CYS B C 1
ATOM 4576 O O . CYS B 1 192 ? 0.07 27.281 -0.672 1 98.88 192 CYS B O 1
ATOM 4578 N N . MET B 1 193 ? 1.791 25.859 -0.938 1 98.88 193 MET B N 1
ATOM 4579 C CA . MET B 1 193 ? 2.42 26.25 0.32 1 98.88 193 MET B CA 1
ATOM 4580 C C . MET B 1 193 ? 2.904 27.688 0.257 1 98.88 193 MET B C 1
ATOM 4582 O O . MET B 1 193 ? 2.881 28.406 1.263 1 98.88 193 MET B O 1
ATOM 4586 N N . SER B 1 194 ? 3.365 28.109 -0.902 1 98.88 194 SER B N 1
ATOM 4587 C CA . SER B 1 194 ? 3.76 29.5 -1.076 1 98.88 194 SER B CA 1
ATOM 4588 C C . SER B 1 194 ? 2.574 30.438 -0.888 1 98.88 194 SER B C 1
ATOM 4590 O O . SER B 1 194 ? 2.719 31.531 -0.322 1 98.88 194 SER B O 1
ATOM 4592 N N . VAL B 1 195 ? 1.437 30.078 -1.366 1 98.88 195 VAL B N 1
ATOM 4593 C CA . VAL B 1 195 ? 0.234 30.891 -1.17 1 98.88 195 VAL B CA 1
ATOM 4594 C C . VAL B 1 195 ? -0.085 30.984 0.32 1 98.88 195 VAL B C 1
ATOM 4596 O O . VAL B 1 195 ? -0.438 32.062 0.817 1 98.88 195 VAL B O 1
ATOM 4599 N N . ALA B 1 196 ? 0.013 29.859 0.997 1 98.88 196 ALA B N 1
ATOM 4600 C CA . ALA B 1 196 ? -0.204 29.859 2.441 1 98.88 196 ALA B CA 1
ATOM 4601 C C . ALA B 1 196 ? 0.72 30.859 3.133 1 98.88 196 ALA B C 1
ATOM 4603 O O . ALA B 1 196 ? 0.264 31.688 3.912 1 98.88 196 ALA B O 1
ATOM 4604 N N . ARG B 1 197 ? 1.982 30.766 2.791 1 98.75 197 ARG B N 1
ATOM 4605 C CA . ARG B 1 197 ? 2.973 31.672 3.369 1 98.75 197 ARG B CA 1
ATOM 4606 C C . ARG B 1 197 ? 2.635 33.125 3.059 1 98.75 197 ARG B C 1
ATOM 4608 O O . ARG B 1 197 ? 2.664 33.969 3.947 1 98.75 197 ARG B O 1
ATOM 4615 N N . GLU B 1 198 ? 2.334 33.375 1.832 1 98.62 198 GLU B N 1
ATOM 4616 C CA . GLU B 1 198 ? 2.016 34.75 1.376 1 98.62 198 GLU B CA 1
ATOM 4617 C C . GLU B 1 198 ? 0.776 35.281 2.08 1 98.62 198 GLU B C 1
ATOM 4619 O O . GLU B 1 198 ? 0.669 36.5 2.32 1 98.62 198 GLU B O 1
ATOM 4624 N N . ALA B 1 199 ? -0.148 34.438 2.418 1 98.56 199 ALA B N 1
ATOM 4625 C CA . ALA B 1 199 ? -1.408 34.844 3.047 1 98.56 199 ALA B CA 1
ATOM 4626 C C . ALA B 1 199 ? -1.239 35 4.555 1 98.56 199 ALA B C 1
ATOM 4628 O O . ALA B 1 199 ? -2.197 35.312 5.262 1 98.56 199 ALA B O 1
ATOM 4629 N N . GLY B 1 200 ? -0.0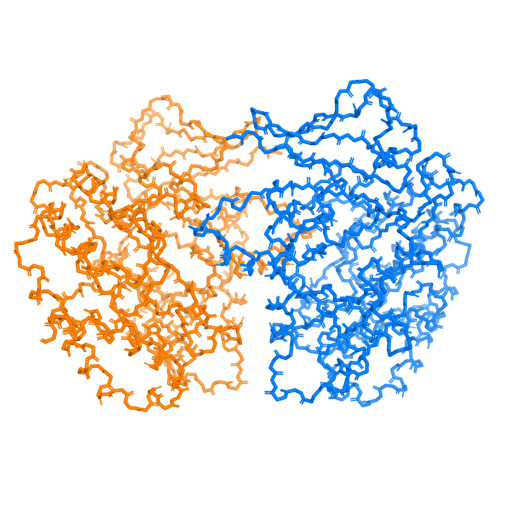72 34.688 5.059 1 98.06 200 GLY B N 1
ATOM 4630 C CA . GLY B 1 200 ? 0.209 34.906 6.469 1 98.06 200 GLY B CA 1
ATOM 4631 C C . GLY B 1 200 ? -0.083 33.688 7.328 1 98.06 200 GLY B C 1
ATOM 4632 O O . GLY B 1 200 ? -0.08 33.75 8.555 1 98.06 200 GLY B O 1
ATOM 4633 N N . ILE B 1 201 ? -0.39 32.594 6.762 1 98.5 201 ILE B N 1
ATOM 4634 C CA . ILE B 1 201 ? -0.555 31.344 7.496 1 98.5 201 ILE B CA 1
ATOM 4635 C C . ILE B 1 201 ? 0.812 30.812 7.918 1 98.5 201 ILE B C 1
ATOM 4637 O O . ILE B 1 201 ? 1.765 30.828 7.137 1 98.5 201 ILE B O 1
ATOM 4641 N N . ALA B 1 202 ? 0.939 30.375 9.18 1 98.06 202 ALA B N 1
ATOM 4642 C CA . ALA B 1 202 ? 2.193 29.797 9.633 1 98.06 202 ALA B CA 1
ATOM 4643 C C . ALA B 1 202 ? 2.512 28.516 8.867 1 98.06 202 ALA B C 1
ATOM 4645 O O . ALA B 1 202 ? 1.68 27.609 8.781 1 98.06 202 ALA B O 1
ATOM 4646 N N . VAL B 1 203 ? 3.666 28.422 8.258 1 98.31 203 VAL B N 1
ATOM 4647 C CA . VAL B 1 203 ? 4.141 27.234 7.539 1 98.31 203 VAL B CA 1
ATOM 4648 C C . VAL B 1 203 ? 5.598 26.969 7.906 1 98.31 203 VAL B C 1
ATOM 4650 O O . VAL B 1 203 ? 6.328 27.875 8.305 1 98.31 203 VAL B O 1
ATOM 4653 N N . PRO B 1 204 ? 6.027 25.703 7.832 1 97 204 PRO B N 1
ATOM 4654 C CA . PRO B 1 204 ? 7.461 25.453 7.98 1 97 204 PRO B CA 1
ATOM 4655 C C . PRO B 1 204 ? 8.281 25.984 6.816 1 97 204 PRO B C 1
ATOM 4657 O O . PRO B 1 204 ? 7.723 26.5 5.836 1 97 204 PRO B O 1
ATOM 4660 N N . GLU B 1 205 ? 9.57 25.938 7.023 1 96.25 205 GLU B N 1
ATOM 4661 C CA . GLU B 1 205 ? 10.445 26.281 5.902 1 96.25 205 GLU B CA 1
ATOM 4662 C C . GLU B 1 205 ? 10.383 25.219 4.816 1 96.25 205 GLU B C 1
ATOM 4664 O O . GLU B 1 205 ? 10.406 24.016 5.109 1 96.25 205 GLU B O 1
ATOM 4669 N N . PHE B 1 206 ? 10.266 25.672 3.604 1 97.69 206 PHE B N 1
ATOM 4670 C CA . PHE B 1 206 ? 10.195 24.719 2.51 1 97.69 206 PHE B CA 1
ATOM 4671 C C . PHE B 1 206 ? 10.891 25.25 1.265 1 97.69 206 PHE B C 1
ATOM 4673 O O . PHE B 1 206 ? 11.109 26.453 1.146 1 97.69 206 PHE B O 1
ATOM 4680 N N . TYR B 1 207 ? 11.234 24.297 0.38 1 97.56 207 TYR B N 1
ATOM 4681 C CA . TYR B 1 207 ? 12.016 24.594 -0.816 1 97.56 207 TYR B CA 1
ATOM 4682 C C . TYR B 1 207 ? 11.594 23.719 -1.981 1 97.56 207 TYR B C 1
ATOM 4684 O O . TYR B 1 207 ? 10.945 22.688 -1.781 1 97.56 207 TYR B O 1
ATOM 4692 N N . LEU B 1 208 ? 11.852 24.188 -3.156 1 97.25 208 LEU B N 1
ATOM 4693 C CA . LEU B 1 208 ? 11.727 23.438 -4.395 1 97.25 208 LEU B CA 1
ATOM 4694 C C . LEU B 1 208 ? 13.086 23.219 -5.047 1 97.25 208 LEU B C 1
ATOM 4696 O O . LEU B 1 208 ? 13.883 24.156 -5.141 1 97.25 208 LEU B O 1
ATOM 4700 N N . SER B 1 209 ? 13.359 22 -5.426 1 95.38 209 SER B N 1
ATOM 4701 C CA . SER B 1 209 ? 14.625 21.734 -6.098 1 95.38 209 SER B CA 1
ATOM 4702 C C . SER B 1 209 ? 14.711 22.484 -7.426 1 95.38 209 SER B C 1
ATOM 4704 O O . SER B 1 209 ? 13.68 22.812 -8.023 1 95.38 209 SER B O 1
ATOM 4706 N N . ASP B 1 210 ? 15.867 22.672 -7.891 1 93.94 210 ASP B N 1
ATOM 4707 C CA . ASP B 1 210 ? 16.094 23.438 -9.109 1 93.94 210 ASP B CA 1
ATOM 4708 C C . ASP B 1 210 ? 15.398 22.797 -10.305 1 93.94 210 ASP B C 1
ATOM 4710 O O . ASP B 1 210 ? 14.859 23.5 -11.172 1 93.94 210 ASP B O 1
ATOM 4714 N N . ASN B 1 211 ? 15.406 21.547 -10.32 1 91.56 211 ASN B N 1
ATOM 4715 C CA . ASN B 1 211 ? 14.758 20.859 -11.438 1 91.56 211 ASN B CA 1
ATOM 4716 C C . ASN B 1 211 ? 13.258 20.688 -11.195 1 91.56 211 ASN B C 1
ATOM 4718 O O . ASN B 1 211 ? 12.57 20.047 -11.992 1 91.56 211 ASN B O 1
ATOM 4722 N N . ALA B 1 212 ? 12.758 21.141 -10.062 1 93.69 212 ALA B N 1
ATOM 4723 C CA . ALA B 1 212 ? 11.352 21.219 -9.688 1 93.69 212 ALA B CA 1
ATOM 4724 C C . ALA B 1 212 ? 10.758 19.828 -9.508 1 93.69 212 ALA B C 1
ATOM 4726 O O . ALA B 1 212 ? 9.555 19.641 -9.688 1 93.69 212 ALA B O 1
ATOM 4727 N N . LYS B 1 213 ? 11.609 18.891 -9.094 1 92 213 LYS B N 1
ATOM 4728 C CA . LYS B 1 213 ? 11.141 17.516 -8.961 1 92 213 LYS B CA 1
ATOM 4729 C C . LYS B 1 213 ? 10.984 17.125 -7.492 1 92 213 LYS B C 1
ATOM 4731 O O . LYS B 1 213 ? 10.328 16.141 -7.172 1 92 213 LYS B O 1
ATOM 4736 N N . LEU B 1 214 ? 11.633 17.922 -6.652 1 93.38 214 LEU B N 1
ATOM 4737 C CA . LEU B 1 214 ? 11.594 17.609 -5.227 1 93.38 214 LEU B CA 1
ATOM 4738 C C . LEU B 1 214 ? 11.039 18.781 -4.434 1 93.38 214 LEU B C 1
ATOM 4740 O O . LEU B 1 214 ? 11.422 19.938 -4.668 1 93.38 214 LEU B O 1
ATOM 4744 N N . PHE B 1 215 ? 10.094 18.531 -3.629 1 96.38 215 PHE B N 1
ATOM 4745 C CA . PHE B 1 215 ? 9.672 19.453 -2.592 1 96.38 215 PHE B CA 1
ATOM 4746 C C . PHE B 1 215 ? 10.312 19.109 -1.254 1 96.38 215 PHE B C 1
ATOM 4748 O O . PHE B 1 215 ? 10.234 17.969 -0.799 1 96.38 215 PHE B O 1
ATOM 4755 N N . VAL B 1 216 ? 11 20.031 -0.645 1 95.69 216 VAL B N 1
ATOM 4756 C CA . VAL B 1 216 ? 11.75 19.797 0.587 1 95.69 216 VAL B CA 1
ATOM 4757 C C . VAL B 1 216 ? 11.203 20.703 1.696 1 95.69 216 VAL B C 1
ATOM 4759 O O . VAL B 1 216 ? 10.992 21.891 1.488 1 95.69 216 VAL B O 1
ATOM 4762 N N . MET B 1 217 ? 10.922 20.094 2.791 1 95.31 217 MET B N 1
ATOM 4763 C CA . MET B 1 217 ? 10.422 20.859 3.932 1 95.31 217 MET B CA 1
ATOM 4764 C C . MET B 1 217 ? 11.188 20.5 5.199 1 95.31 217 MET B C 1
ATOM 4766 O O . MET B 1 217 ? 11.602 19.359 5.383 1 95.31 217 MET B O 1
ATOM 4770 N N . ARG B 1 218 ? 11.414 21.469 6.039 1 92.88 218 ARG B N 1
ATOM 4771 C CA . ARG B 1 218 ? 12.016 21.219 7.348 1 92.88 218 ARG B CA 1
ATOM 4772 C C . ARG B 1 218 ? 10.961 20.797 8.359 1 92.88 218 ARG B C 1
ATOM 4774 O O . ARG B 1 218 ? 9.82 21.25 8.305 1 92.88 218 ARG B O 1
ATOM 4781 N N . ARG B 1 219 ? 11.375 19.922 9.258 1 91.62 219 ARG B N 1
ATOM 4782 C CA . ARG B 1 219 ? 10.484 19.531 10.344 1 91.62 219 ARG B CA 1
ATOM 4783 C C . ARG B 1 219 ? 10.156 20.719 11.234 1 91.62 219 ARG B C 1
ATOM 4785 O O . ARG B 1 219 ? 10.984 21.625 11.414 1 91.62 219 ARG B O 1
ATOM 4792 N N . PHE B 1 220 ? 8.969 20.719 11.773 1 94.12 220 PHE B N 1
ATOM 4793 C CA . PHE B 1 220 ? 8.562 21.844 12.609 1 94.12 220 PHE B CA 1
ATOM 4794 C C . PHE B 1 220 ? 8.305 21.391 14.039 1 94.12 220 PHE B C 1
ATOM 4796 O O . PHE B 1 220 ? 7.918 22.203 14.891 1 94.12 220 PHE B O 1
ATOM 4803 N N . ASP B 1 221 ? 8.469 20.078 14.305 1 94.38 221 ASP B N 1
ATOM 4804 C CA . ASP B 1 221 ? 8.242 19.562 15.648 1 94.38 221 ASP B CA 1
ATOM 4805 C C . ASP B 1 221 ? 9.539 19.531 16.453 1 94.38 221 ASP B C 1
ATOM 4807 O O . ASP B 1 221 ? 9.789 18.578 17.203 1 94.38 221 ASP B O 1
ATOM 4811 N N . ARG B 1 222 ? 10.367 20.484 16.188 1 92.81 222 ARG B N 1
ATOM 4812 C CA . ARG B 1 222 ? 11.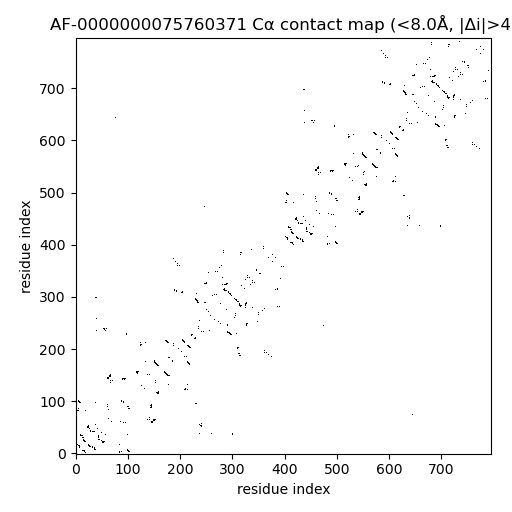602 20.719 16.938 1 92.81 222 ARG B CA 1
ATOM 4813 C C . ARG B 1 222 ? 11.641 22.156 17.469 1 92.81 222 ARG B C 1
ATOM 4815 O O . ARG B 1 222 ? 11.164 23.078 16.812 1 92.81 222 ARG B O 1
ATOM 4822 N N . ASP B 1 223 ? 12.242 22.312 18.625 1 90.5 223 ASP B N 1
ATOM 4823 C CA . ASP B 1 223 ? 12.414 23.656 19.156 1 90.5 223 ASP B CA 1
ATOM 4824 C C . ASP B 1 223 ? 13.68 24.312 18.609 1 90.5 223 ASP B C 1
ATOM 4826 O O . ASP B 1 223 ? 14.297 23.797 17.672 1 90.5 223 ASP B O 1
ATOM 4830 N N . GLU B 1 224 ? 14.016 25.469 19.141 1 87.75 224 GLU B N 1
ATOM 4831 C CA . GLU B 1 224 ? 15.148 26.234 18.641 1 87.75 224 GLU B CA 1
ATOM 4832 C C . GLU B 1 224 ? 16.469 25.484 18.828 1 87.75 224 GLU B C 1
ATOM 4834 O O . GLU B 1 224 ? 17.406 25.672 18.062 1 87.75 224 GLU B O 1
ATOM 4839 N N . GLN B 1 225 ? 16.516 24.656 19.875 1 87.81 225 GLN B N 1
ATOM 4840 C CA . GLN B 1 225 ? 17.703 23.875 20.156 1 87.81 225 GLN B CA 1
ATOM 4841 C C . GLN B 1 225 ? 17.641 22.516 19.469 1 87.81 225 GLN B C 1
ATOM 4843 O O . GLN B 1 225 ? 18.453 21.625 19.766 1 87.81 225 GLN B O 1
ATOM 4848 N N . LEU B 1 226 ? 16.578 22.281 18.641 1 88 226 LEU B N 1
ATOM 4849 C CA . LEU B 1 226 ? 16.375 21.078 17.844 1 88 226 LEU B CA 1
ATOM 4850 C C . LEU B 1 226 ? 15.953 19.891 18.719 1 88 226 LEU B C 1
ATOM 4852 O O . LEU B 1 226 ? 16.109 18.734 18.328 1 88 226 LEU B O 1
ATOM 4856 N N . ASN B 1 227 ? 15.469 20.234 19.969 1 90.31 227 ASN B N 1
ATOM 4857 C CA . ASN B 1 227 ? 14.852 19.188 20.766 1 90.31 227 ASN B CA 1
ATOM 4858 C C . ASN B 1 227 ? 13.445 18.859 20.281 1 90.31 227 ASN B C 1
ATOM 4860 O O . ASN B 1 227 ? 12.727 19.75 19.812 1 90.31 227 ASN B O 1
ATOM 4864 N N . PRO B 1 228 ? 13.102 17.609 20.453 1 92.88 228 PRO B N 1
ATOM 4865 C CA . PRO B 1 228 ? 11.742 17.266 20.031 1 92.88 228 PRO B CA 1
ATOM 4866 C C . PRO B 1 228 ? 10.664 17.891 20.906 1 92.88 228 PRO B C 1
ATOM 4868 O O . PRO B 1 228 ? 10.836 18 22.125 1 92.88 228 PRO B O 1
ATOM 4871 N N . ILE B 1 229 ? 9.656 18.406 20.266 1 94.88 229 ILE B N 1
ATOM 4872 C CA . ILE B 1 229 ? 8.453 18.812 20.984 1 94.88 229 ILE B CA 1
ATOM 4873 C C . ILE B 1 229 ? 7.281 17.922 20.594 1 94.88 229 ILE B C 1
ATOM 4875 O O . ILE B 1 229 ? 7.359 17.172 19.625 1 94.88 229 ILE B O 1
ATOM 4879 N N . GLY B 1 230 ? 6.234 17.953 21.406 1 96.62 230 GLY B N 1
ATOM 4880 C CA . GLY B 1 230 ? 5.078 17.109 21.141 1 96.62 230 GLY B CA 1
ATOM 4881 C C . GLY B 1 230 ? 4.34 17.5 19.875 1 96.62 230 GLY B C 1
ATOM 4882 O O . GLY B 1 230 ? 4.195 18.688 19.562 1 96.62 230 GLY B O 1
ATOM 4883 N N . PHE B 1 231 ? 3.91 16.516 19.188 1 97.31 231 PHE B N 1
ATOM 4884 C CA . PHE B 1 231 ? 3.027 16.672 18.031 1 97.31 231 PHE B CA 1
ATOM 4885 C C . PHE B 1 231 ? 2.074 15.484 17.922 1 97.31 231 PHE B C 1
ATOM 4887 O O . PHE B 1 231 ? 2.496 14.328 18.016 1 97.31 231 PHE B O 1
ATOM 4894 N N . GLU B 1 232 ? 0.837 15.727 17.797 1 97.81 232 GLU B N 1
ATOM 4895 C CA . GLU B 1 232 ? -0.183 14.727 17.5 1 97.81 232 GLU B CA 1
ATOM 4896 C C . GLU B 1 232 ? -1.155 15.219 16.438 1 97.81 232 GLU B C 1
ATOM 4898 O O . GLU B 1 232 ? -1.714 16.312 16.562 1 97.81 232 GLU B O 1
ATOM 4903 N N . ASP B 1 233 ? -1.286 14.43 15.391 1 97.5 233 ASP B N 1
ATOM 4904 C CA . ASP B 1 233 ? -2.271 14.82 14.391 1 97.5 233 ASP B CA 1
ATOM 4905 C C . ASP B 1 233 ? -3.693 14.57 14.891 1 97.5 233 ASP B C 1
ATOM 4907 O O . ASP B 1 233 ? -3.889 13.93 15.93 1 97.5 233 ASP B O 1
ATOM 4911 N N . MET B 1 234 ? -4.645 15.078 14.211 1 98.5 234 MET B N 1
ATOM 4912 C CA . MET B 1 234 ? -6.023 15.086 14.688 1 98.5 234 MET B CA 1
ATOM 4913 C C . MET B 1 234 ? -6.609 13.68 14.672 1 98.5 234 MET B C 1
ATOM 4915 O O . MET B 1 234 ? -7.496 13.359 15.469 1 98.5 234 MET B O 1
ATOM 4919 N N . ALA B 1 235 ? -6.164 12.781 13.742 1 97.44 235 ALA B N 1
ATOM 4920 C CA . ALA B 1 235 ? -6.613 11.391 13.82 1 97.44 235 ALA B CA 1
ATOM 4921 C C . ALA B 1 235 ? -6.23 10.766 15.156 1 97.44 235 ALA B C 1
ATOM 4923 O O . ALA B 1 235 ? -7.07 10.148 15.828 1 97.44 235 ALA B O 1
ATOM 4924 N N . ALA B 1 236 ? -5.004 10.953 15.5 1 96.81 236 ALA B N 1
ATOM 4925 C CA . ALA B 1 236 ? -4.527 10.43 16.781 1 96.81 236 ALA B CA 1
ATOM 4926 C C . ALA B 1 236 ? -5.293 11.055 17.938 1 96.81 236 ALA B C 1
ATOM 4928 O O . ALA B 1 236 ? -5.719 10.352 18.859 1 96.81 236 ALA B O 1
ATOM 4929 N N . LEU B 1 237 ? -5.492 12.352 17.906 1 97.88 237 LEU B N 1
ATOM 4930 C CA . LEU B 1 237 ? -6.121 13.078 19 1 97.88 237 LEU B CA 1
ATOM 4931 C C . LEU B 1 237 ? -7.598 12.711 19.125 1 97.88 237 LEU B C 1
ATOM 4933 O O . LEU B 1 237 ? -8.227 12.984 20.141 1 97.88 237 LEU B O 1
ATOM 4937 N N . MET B 1 238 ? -8.133 12.156 18.125 1 97.31 238 MET B N 1
ATOM 4938 C CA . MET B 1 238 ? -9.531 11.734 18.172 1 97.31 238 MET B CA 1
ATOM 4939 C C . MET B 1 238 ? -9.641 10.234 18.406 1 97.31 238 MET B C 1
ATOM 4941 O O . MET B 1 238 ? -10.734 9.672 18.344 1 97.31 238 MET B O 1
ATOM 4945 N N . GLY B 1 239 ? -8.516 9.594 18.625 1 96 239 GLY B N 1
ATOM 4946 C CA . GLY B 1 239 ? -8.5 8.172 18.922 1 96 239 GLY B CA 1
ATOM 4947 C C . GLY B 1 239 ? -8.789 7.305 17.703 1 96 239 GLY B C 1
ATOM 4948 O O . GLY B 1 239 ? -9.312 6.199 17.844 1 96 239 GLY B O 1
ATOM 4949 N N . LEU B 1 240 ? -8.523 7.82 16.547 1 95.38 240 LEU B N 1
ATOM 4950 C CA . LEU B 1 240 ? -8.859 7.121 15.312 1 95.38 240 LEU B CA 1
ATOM 4951 C C . LEU B 1 240 ? -7.633 6.441 14.719 1 95.38 240 LEU B C 1
ATOM 4953 O O . LEU B 1 240 ? -6.508 6.926 14.891 1 95.38 240 LEU B O 1
ATOM 4957 N N . ALA B 1 241 ? -7.859 5.359 14.031 1 92 241 ALA B N 1
ATOM 4958 C CA . ALA B 1 241 ? -6.801 4.703 13.266 1 92 241 ALA B CA 1
ATOM 4959 C C . ALA B 1 241 ? -6.426 5.52 12.039 1 92 241 ALA B C 1
ATOM 4961 O O . ALA B 1 241 ? -7.203 6.367 11.586 1 92 241 ALA B O 1
ATOM 4962 N N . ALA B 1 242 ? -5.242 5.223 11.531 1 89.81 242 ALA B N 1
ATOM 4963 C CA . ALA B 1 242 ? -4.715 5.957 10.383 1 89.81 242 ALA B CA 1
ATOM 4964 C C . ALA B 1 242 ? -5.668 5.871 9.195 1 89.81 242 ALA B C 1
ATOM 4966 O O . ALA B 1 242 ? -5.832 6.84 8.453 1 89.81 242 ALA B O 1
ATOM 4967 N N . GLU B 1 243 ? -6.359 4.824 9.047 1 87.5 243 GLU B N 1
ATOM 4968 C CA . GLU B 1 243 ? -7.234 4.586 7.902 1 87.5 243 GLU B CA 1
ATOM 4969 C C . GLU B 1 243 ? -8.531 5.383 8.023 1 87.5 243 GLU B C 1
ATOM 4971 O O . GLU B 1 243 ? -9.266 5.539 7.047 1 87.5 243 GLU B O 1
ATOM 4976 N N . GLN B 1 244 ? -8.812 5.895 9.164 1 92.25 244 GLN B N 1
ATOM 4977 C CA . GLN B 1 244 ? -10.047 6.637 9.406 1 92.25 244 GLN B CA 1
ATOM 4978 C C . GLN B 1 244 ? -9.828 8.141 9.25 1 92.25 244 GLN B C 1
ATOM 4980 O O . GLN B 1 244 ? -10.641 8.945 9.719 1 92.25 244 GLN B O 1
ATOM 4985 N N . LYS B 1 245 ? -8.789 8.484 8.57 1 94.12 245 LYS B N 1
ATOM 4986 C CA . LYS B 1 245 ? -8.352 9.875 8.477 1 94.12 245 LYS B CA 1
ATOM 4987 C C . LYS B 1 245 ? -9.352 10.711 7.676 1 94.12 245 LYS B C 1
ATOM 4989 O O . LYS B 1 245 ? -9.32 11.938 7.73 1 94.12 245 LYS B O 1
ATOM 4994 N N . TYR B 1 246 ? -10.359 10.094 6.996 1 94.31 246 TYR B N 1
ATOM 4995 C CA . TYR B 1 246 ? -11.32 10.828 6.184 1 94.31 246 TYR B CA 1
ATOM 4996 C C . TYR B 1 246 ? -12.695 10.844 6.852 1 94.31 246 TYR B C 1
ATOM 4998 O O . TYR B 1 246 ? -13.656 11.367 6.285 1 94.31 246 TYR B O 1
ATOM 5006 N N . SER B 1 247 ? -12.953 10.297 8.07 1 91.56 247 SER B N 1
ATOM 5007 C CA . SER B 1 247 ? -14.242 9.914 8.617 1 91.56 247 SER B CA 1
ATOM 5008 C C . SER B 1 247 ? -14.859 11.055 9.43 1 91.56 247 SER B C 1
ATOM 5010 O O . SER B 1 247 ? -15.961 10.914 9.969 1 91.56 247 SER B O 1
ATOM 5012 N N . LYS B 1 248 ? -14.289 12.227 9.523 1 94.94 248 LYS B N 1
ATOM 5013 C CA . LYS B 1 248 ? -14.82 13.281 10.383 1 94.94 248 LYS B CA 1
ATOM 5014 C C . LYS B 1 248 ? -15.008 14.586 9.609 1 94.94 248 LYS B C 1
ATOM 5016 O O . LYS B 1 248 ? -15.305 14.562 8.414 1 94.94 248 LYS B O 1
ATOM 5021 N N . SER B 1 249 ? -15.211 15.664 10.391 1 98 249 SER B N 1
ATOM 5022 C CA . SER B 1 249 ? -15.477 16.984 9.828 1 98 249 SER B CA 1
ATOM 5023 C C . SER B 1 249 ? -14.43 18 10.297 1 98 249 SER B C 1
ATOM 5025 O O . SER B 1 249 ? -13.711 17.766 11.266 1 98 249 SER B O 1
ATOM 5027 N N . TYR B 1 250 ? -14.359 19.078 9.562 1 98.69 250 TYR B N 1
ATOM 5028 C CA . TYR B 1 250 ? -13.508 20.172 10.008 1 98.69 250 TYR B CA 1
ATOM 5029 C C . TYR B 1 250 ? -14 20.75 11.328 1 98.69 250 TYR B C 1
ATOM 5031 O O . TYR B 1 250 ? -13.203 21.188 12.164 1 98.69 250 TYR B O 1
ATOM 5039 N N . SER B 1 251 ? -15.312 20.703 11.578 1 98.69 251 SER B N 1
ATOM 5040 C CA . SER B 1 251 ? -15.867 21.141 12.852 1 98.69 251 SER B CA 1
ATOM 5041 C C . SER B 1 251 ? -15.367 20.266 14 1 98.69 251 SER B C 1
ATOM 5043 O O . SER B 1 251 ? -15.188 20.766 15.117 1 98.69 251 SER B O 1
ATOM 5045 N N . ALA B 1 252 ? -15.172 19.016 13.719 1 98.62 252 ALA B N 1
ATOM 5046 C CA . ALA B 1 252 ? -14.617 18.125 14.734 1 98.62 252 ALA B CA 1
ATOM 5047 C C . ALA B 1 252 ? -13.211 18.562 15.133 1 98.62 252 ALA B C 1
ATOM 5049 O O . ALA B 1 252 ? -12.82 18.422 16.297 1 98.62 252 ALA B O 1
ATOM 5050 N N . ILE B 1 253 ? -12.43 19.078 14.227 1 98.88 253 ILE B N 1
ATOM 5051 C CA . ILE B 1 253 ? -11.094 19.594 14.516 1 98.88 253 ILE B CA 1
ATOM 5052 C C . ILE B 1 253 ? -11.195 20.812 15.43 1 98.88 253 ILE B C 1
ATOM 5054 O O . ILE B 1 253 ? -10.445 20.938 16.391 1 98.88 253 ILE B O 1
ATOM 5058 N N . ALA B 1 254 ? -12.125 21.688 15.102 1 98.88 254 ALA B N 1
ATOM 5059 C CA . ALA B 1 254 ? -12.344 22.859 15.953 1 98.88 254 ALA B CA 1
ATOM 5060 C C . ALA B 1 254 ? -12.68 22.438 17.375 1 98.88 254 ALA B C 1
ATOM 5062 O O . ALA B 1 254 ? -12.18 23.031 18.344 1 98.88 254 ALA B O 1
ATOM 5063 N N . LYS B 1 255 ? -13.523 21.469 17.484 1 98.62 255 LYS B N 1
ATOM 5064 C CA . LYS B 1 255 ? -13.875 20.953 18.812 1 98.62 255 LYS B CA 1
ATOM 5065 C C . LYS B 1 255 ? -12.648 20.438 19.547 1 98.62 255 LYS B C 1
ATOM 5067 O O . LYS B 1 255 ? -12.492 20.656 20.75 1 98.62 255 LYS B O 1
ATOM 5072 N N . ALA B 1 256 ? -11.805 19.734 18.828 1 98.5 256 ALA B N 1
ATOM 5073 C CA . ALA B 1 256 ? -10.578 19.219 19.438 1 98.5 256 ALA B CA 1
ATOM 5074 C C . ALA B 1 256 ? -9.672 20.344 19.906 1 98.5 256 ALA B C 1
ATOM 5076 O O . ALA B 1 256 ? -9.055 20.266 20.969 1 98.5 256 ALA B O 1
ATOM 5077 N N . ILE B 1 257 ? -9.562 21.375 19.125 1 98.69 257 ILE B N 1
ATOM 5078 C CA . ILE B 1 257 ? -8.773 22.547 19.5 1 98.69 257 ILE B CA 1
ATOM 5079 C C . ILE B 1 257 ? -9.289 23.125 20.812 1 98.69 257 ILE B C 1
ATOM 5081 O O . ILE B 1 257 ? -8.508 23.375 21.734 1 98.69 257 ILE B O 1
ATOM 5085 N N . ARG B 1 258 ? -10.602 23.266 20.953 1 98.5 258 ARG B N 1
ATOM 5086 C CA . ARG B 1 258 ? -11.188 23.812 22.172 1 98.5 258 ARG B CA 1
ATOM 5087 C C . ARG B 1 258 ? -10.938 22.891 23.359 1 98.5 258 ARG B C 1
ATOM 5089 O O . ARG B 1 258 ? -10.789 23.359 24.484 1 98.5 258 ARG B O 1
ATOM 5096 N N . LEU B 1 259 ? -10.883 21.656 23.078 1 97.44 259 LEU B N 1
ATOM 5097 C CA . LEU B 1 259 ? -10.711 20.672 24.141 1 97.44 259 LEU B CA 1
ATOM 5098 C C . LEU B 1 259 ? -9.266 20.641 24.641 1 97.44 259 LEU B C 1
ATOM 5100 O O . LEU B 1 259 ? -9.023 20.516 25.844 1 97.44 259 LEU B O 1
ATOM 5104 N N . PHE B 1 260 ? -8.266 20.75 23.734 1 97.81 260 PHE B N 1
ATOM 5105 C CA . PHE B 1 260 ? -6.891 20.438 24.109 1 97.81 260 PHE B CA 1
ATOM 5106 C C . PHE B 1 260 ? -6.07 21.719 24.281 1 97.81 260 PHE B C 1
ATOM 5108 O O . PHE B 1 260 ? -5.043 21.703 24.953 1 97.81 260 PHE B O 1
ATOM 5115 N N . CYS B 1 261 ? -6.441 22.766 23.609 1 98.19 261 CYS B N 1
ATOM 5116 C CA . CYS B 1 261 ? -5.684 24 23.719 1 98.19 261 CYS B CA 1
ATOM 5117 C C . CYS B 1 261 ? -6.113 24.812 24.938 1 98.19 261 CYS B C 1
ATOM 5119 O O . CYS B 1 261 ? -7.293 24.828 25.281 1 98.19 261 CYS B O 1
ATOM 5121 N N . PRO B 1 262 ? -5.176 25.469 25.578 1 97.62 262 PRO B N 1
ATOM 5122 C CA . PRO B 1 262 ? -5.562 26.391 26.641 1 97.62 262 PRO B CA 1
ATOM 5123 C C . PRO B 1 262 ? -6.297 27.625 26.109 1 97.62 262 PRO B C 1
ATOM 5125 O O . PRO B 1 262 ? -6.152 27.984 24.938 1 97.62 262 PRO B O 1
ATOM 5128 N N . PRO B 1 263 ? -6.977 28.25 26.953 1 97 263 PRO B N 1
ATOM 5129 C CA . PRO B 1 263 ? -7.812 29.375 26.531 1 97 263 PRO B CA 1
ATOM 5130 C C . PRO B 1 263 ? -7.043 30.422 25.734 1 97 263 PRO B C 1
ATOM 5132 O O . PRO B 1 263 ? -7.562 30.969 24.766 1 97 263 PRO B O 1
ATOM 5135 N N . GLU B 1 264 ? -5.855 30.688 26.094 1 96.88 264 GLU B N 1
ATOM 5136 C CA . GLU B 1 264 ? -5.062 31.734 25.453 1 96.88 264 GLU B CA 1
ATOM 5137 C C . GLU B 1 264 ? -4.688 31.359 24.031 1 96.88 264 GLU B C 1
ATOM 5139 O O . GLU B 1 264 ? -4.312 32.219 23.234 1 96.88 264 GLU B O 1
ATOM 5144 N N . GLN B 1 265 ? -4.777 30.047 23.703 1 97.62 265 GLN B N 1
ATOM 5145 C CA . GLN B 1 265 ? -4.332 29.578 22.406 1 97.62 265 GLN B CA 1
ATOM 5146 C C . GLN B 1 265 ? -5.52 29.234 21.5 1 97.62 265 GLN B C 1
ATOM 5148 O O . GLN B 1 265 ? -5.359 29.047 20.297 1 97.62 265 GLN B O 1
ATOM 5153 N N . VAL B 1 266 ? -6.73 29.188 22.047 1 98.31 266 VAL B N 1
ATOM 5154 C CA . VAL B 1 266 ? -7.895 28.672 21.344 1 98.31 266 VAL B CA 1
ATOM 5155 C C . VAL B 1 266 ? -8.219 29.578 20.156 1 98.31 266 VAL B C 1
ATOM 5157 O O . VAL B 1 266 ? -8.328 29.109 19.016 1 98.31 266 VAL B O 1
ATOM 5160 N N . GLN B 1 267 ? -8.312 30.859 20.375 1 98 267 GLN B N 1
ATOM 5161 C CA . GLN B 1 267 ? -8.75 31.781 19.328 1 98 267 GLN B CA 1
ATOM 5162 C C . GLN B 1 267 ? -7.762 31.797 18.156 1 98 267 GLN B C 1
ATOM 5164 O O . GLN B 1 267 ? -8.164 31.719 17 1 98 267 GLN B O 1
ATOM 5169 N N . ASN B 1 268 ? -6.5 31.891 18.5 1 98.06 268 ASN B N 1
ATOM 5170 C CA . ASN B 1 268 ? -5.484 31.891 17.453 1 98.06 268 ASN B CA 1
ATOM 5171 C C . ASN B 1 268 ? -5.48 30.578 16.688 1 98.06 268 ASN B C 1
ATOM 5173 O O . ASN B 1 268 ? -5.328 30.578 15.461 1 98.06 268 ASN B O 1
ATOM 5177 N N . SER B 1 269 ? -5.625 29.484 17.375 1 98.75 269 SER B N 1
ATOM 5178 C CA . SER B 1 269 ? -5.641 28.172 16.734 1 98.75 269 SER B CA 1
ATOM 5179 C C . SER B 1 269 ? -6.859 28.016 15.836 1 98.75 269 SER B C 1
ATOM 5181 O O . SER B 1 269 ? -6.758 27.469 14.734 1 98.75 269 SER B O 1
ATOM 5183 N N . LEU B 1 270 ? -7.992 28.469 16.281 1 98.81 270 LEU B N 1
ATOM 5184 C CA . LEU B 1 270 ? -9.211 28.391 15.484 1 98.81 270 LEU B CA 1
ATOM 5185 C C . LEU B 1 270 ? -9.117 29.266 14.25 1 98.81 270 LEU B C 1
ATOM 5187 O O . LEU B 1 270 ? -9.562 28.891 13.172 1 98.81 270 LEU B O 1
ATOM 5191 N N . ALA B 1 271 ? -8.562 30.453 14.391 1 98.69 271 ALA B N 1
ATOM 5192 C CA . ALA B 1 271 ? -8.359 31.344 13.25 1 98.69 271 ALA B CA 1
ATOM 5193 C C . ALA B 1 271 ? -7.438 30.703 12.219 1 98.69 271 ALA B C 1
ATOM 5195 O O . ALA B 1 271 ? -7.695 30.797 11.016 1 98.69 271 ALA B O 1
ATOM 5196 N N . GLN B 1 272 ? -6.398 30.125 12.719 1 98.69 272 GLN B N 1
ATOM 5197 C CA . GLN B 1 272 ? -5.465 29.438 11.836 1 98.69 272 GLN B CA 1
ATOM 5198 C C . GLN B 1 272 ? -6.137 28.266 11.133 1 98.69 272 GLN B C 1
ATOM 5200 O O . GLN B 1 272 ? -5.914 28.031 9.938 1 98.69 272 GLN B O 1
ATOM 5205 N N . LEU B 1 273 ? -6.945 27.484 11.906 1 98.88 273 LEU B N 1
ATOM 5206 C CA . LEU B 1 273 ? -7.688 26.375 11.312 1 98.88 273 LEU B CA 1
ATOM 5207 C C . LEU B 1 273 ? -8.57 26.859 10.164 1 98.88 273 LEU B C 1
ATOM 5209 O O . LEU B 1 273 ? -8.562 26.281 9.078 1 98.88 273 LEU B O 1
ATOM 5213 N N . PHE B 1 274 ? -9.305 27.938 10.414 1 98.81 274 PHE B N 1
ATOM 5214 C CA . PHE B 1 274 ? -10.18 28.5 9.391 1 98.81 274 PHE B CA 1
ATOM 5215 C C . PHE B 1 274 ? -9.383 28.906 8.156 1 98.81 274 PHE B C 1
ATOM 5217 O O . PHE B 1 274 ? -9.797 28.609 7.027 1 98.81 274 PHE B O 1
ATOM 5224 N N . ALA B 1 275 ? -8.266 29.547 8.359 1 98.81 275 ALA B N 1
ATOM 5225 C CA . ALA B 1 275 ? -7.426 29.984 7.25 1 98.81 275 ALA B CA 1
ATOM 5226 C C . ALA B 1 275 ? -6.938 28.797 6.422 1 98.81 275 ALA B C 1
ATOM 5228 O O . ALA B 1 275 ? -6.941 28.859 5.191 1 98.81 275 ALA B O 1
ATOM 5229 N N . ILE B 1 276 ? -6.539 27.734 7.074 1 98.88 276 ILE B N 1
ATOM 5230 C CA . ILE B 1 276 ? -6.016 26.547 6.391 1 98.88 276 ILE B CA 1
ATOM 5231 C C . ILE B 1 276 ? -7.129 25.891 5.582 1 98.88 276 ILE B C 1
ATOM 5233 O O . ILE B 1 276 ? -6.93 25.531 4.422 1 98.88 276 ILE B O 1
ATOM 5237 N N . VAL B 1 277 ? -8.297 25.734 6.195 1 98.75 277 VAL B N 1
ATOM 5238 C CA . VAL B 1 277 ? -9.414 25.078 5.527 1 98.75 277 VAL B CA 1
ATOM 5239 C C . VAL B 1 277 ? -9.875 25.922 4.34 1 98.75 277 VAL B C 1
ATOM 5241 O O . VAL B 1 277 ? -10.133 25.391 3.258 1 98.75 277 VAL B O 1
ATOM 5244 N N . THR B 1 278 ? -9.969 27.219 4.531 1 98.62 278 THR B N 1
ATOM 5245 C CA . THR B 1 278 ? -10.359 28.125 3.459 1 98.62 278 THR B CA 1
ATOM 5246 C C . THR B 1 278 ? -9.391 28.047 2.287 1 98.62 278 THR B C 1
ATOM 5248 O O . THR B 1 278 ? -9.805 27.922 1.135 1 98.62 278 THR B O 1
ATOM 5251 N N . LEU B 1 279 ? -8.133 28.078 2.576 1 98.81 279 LEU B N 1
ATOM 5252 C CA . LEU B 1 279 ? -7.141 27.969 1.511 1 98.81 279 LEU B CA 1
ATOM 5253 C C . LEU B 1 279 ? -7.258 26.641 0.793 1 98.81 279 LEU B C 1
ATOM 5255 O O . LEU B 1 279 ? -7.133 26.562 -0.432 1 98.81 279 LEU B O 1
ATOM 5259 N N . SER B 1 280 ? -7.43 25.562 1.563 1 98.62 280 SER B N 1
ATOM 5260 C CA . SER B 1 280 ? -7.605 24.25 0.965 1 98.62 280 SER B CA 1
ATOM 5261 C C . SER B 1 280 ? -8.75 24.234 -0.039 1 98.62 280 SER B C 1
ATOM 5263 O O . SER B 1 280 ? -8.633 23.672 -1.123 1 98.62 280 SER B O 1
ATOM 5265 N N . CYS B 1 281 ? -9.844 24.891 0.308 1 98.38 281 CYS B N 1
ATOM 5266 C CA . CYS B 1 281 ? -10.984 25 -0.596 1 98.38 281 CYS B CA 1
ATOM 5267 C C . CYS B 1 281 ? -10.641 25.828 -1.825 1 98.38 281 CYS B C 1
ATOM 5269 O O . CYS B 1 281 ? -10.961 25.438 -2.951 1 98.38 281 CYS B O 1
ATOM 5271 N N . ILE B 1 282 ? -9.984 26.922 -1.621 1 98.5 282 ILE B N 1
ATOM 5272 C CA . ILE B 1 282 ? -9.664 27.859 -2.693 1 98.5 282 ILE B CA 1
ATOM 5273 C C . ILE B 1 282 ? -8.742 27.188 -3.709 1 98.5 282 ILE B C 1
ATOM 5275 O O . ILE B 1 282 ? -8.969 27.281 -4.918 1 98.5 282 ILE B O 1
ATOM 5279 N N . VAL B 1 283 ? -7.711 26.422 -3.236 1 98.62 283 VAL B N 1
ATOM 5280 C CA . VAL B 1 283 ? -6.707 25.875 -4.148 1 98.62 283 VAL B CA 1
ATOM 5281 C C . VAL B 1 283 ? -7.152 24.516 -4.648 1 98.62 283 VAL B C 1
ATOM 5283 O O . VAL B 1 283 ? -6.496 23.906 -5.504 1 98.62 283 VAL B O 1
ATOM 5286 N N . GLY B 1 284 ? -8.227 23.969 -4.113 1 98.19 284 GLY B N 1
ATOM 5287 C CA . GLY B 1 284 ? -8.734 22.672 -4.551 1 98.19 284 GLY B CA 1
ATOM 5288 C C . GLY B 1 284 ? -8 21.5 -3.926 1 98.19 284 GLY B C 1
ATOM 5289 O O . GLY B 1 284 ? -7.641 20.547 -4.617 1 98.19 284 GLY B O 1
ATOM 5290 N N . ASN B 1 285 ? -7.707 21.609 -2.635 1 97.94 285 ASN B N 1
ATOM 5291 C CA . ASN B 1 285 ? -7.047 20.547 -1.878 1 97.94 285 ASN B CA 1
ATOM 5292 C C . ASN B 1 285 ? -8.055 19.547 -1.337 1 97.94 285 ASN B C 1
ATOM 5294 O O . ASN B 1 285 ? -8.672 19.766 -0.298 1 97.94 285 ASN B O 1
ATOM 5298 N N . GLY B 1 286 ? -8.125 18.406 -1.94 1 95.81 286 GLY B N 1
ATOM 5299 C CA . GLY B 1 286 ? -9.016 17.344 -1.481 1 95.81 286 GLY B CA 1
ATOM 5300 C C . GLY B 1 286 ? -8.344 16.391 -0.516 1 95.81 286 GLY B C 1
ATOM 5301 O O . GLY B 1 286 ? -8.914 15.359 -0.163 1 95.81 286 GLY B O 1
ATOM 5302 N N . ASP B 1 287 ? -7.191 16.719 -0.009 1 94.81 287 ASP B N 1
ATOM 5303 C CA . ASP B 1 287 ? -6.457 15.797 0.847 1 94.81 287 ASP B CA 1
ATOM 5304 C C . ASP B 1 287 ? -6.199 16.406 2.223 1 94.81 287 ASP B C 1
ATOM 5306 O O . ASP B 1 287 ? -5.316 15.953 2.955 1 94.81 287 ASP B O 1
ATOM 5310 N N . ALA B 1 288 ? -6.863 17.422 2.561 1 97.5 288 ALA B N 1
ATOM 5311 C CA . ALA B 1 288 ? -6.762 18 3.898 1 97.5 288 ALA B CA 1
ATOM 5312 C C . ALA B 1 288 ? -7.52 17.156 4.918 1 97.5 288 ALA B C 1
ATOM 5314 O O . ALA B 1 288 ? -8.5 17.625 5.508 1 97.5 288 ALA B O 1
ATOM 5315 N N . HIS B 1 289 ? -7.051 15.945 5.129 1 97.19 289 HIS B N 1
ATOM 5316 C CA . HIS B 1 289 ? -7.672 15.016 6.059 1 97.19 289 HIS B CA 1
ATOM 5317 C C . HIS B 1 289 ? -7.148 15.219 7.477 1 97.19 289 HIS B C 1
ATOM 5319 O O . HIS B 1 289 ? -6.371 16.141 7.727 1 97.19 289 HIS B O 1
ATOM 5325 N N . LEU B 1 290 ? -7.562 14.438 8.43 1 98 290 LEU B N 1
ATOM 5326 C CA . LEU B 1 290 ? -7.316 14.625 9.852 1 98 290 LEU B CA 1
ATOM 5327 C C . LEU B 1 290 ? -5.82 14.617 10.148 1 98 290 LEU B C 1
ATOM 5329 O O . LEU B 1 290 ? -5.363 15.289 11.078 1 98 290 LEU B O 1
ATOM 5333 N N . LYS B 1 291 ? -5.023 13.875 9.352 1 96.88 291 LYS B N 1
ATOM 5334 C CA . LYS B 1 291 ? -3.59 13.758 9.602 1 96.88 291 LYS B CA 1
ATOM 5335 C C . LYS B 1 291 ? -2.846 14.992 9.102 1 96.88 291 LYS B C 1
ATOM 5337 O O . LYS B 1 291 ? -1.647 15.148 9.352 1 96.88 291 LYS B O 1
ATOM 5342 N N . ASN B 1 292 ? -3.504 15.867 8.461 1 97.12 292 ASN B N 1
ATOM 5343 C CA . ASN B 1 292 ? -2.898 17.094 7.941 1 97.12 292 ASN B CA 1
ATOM 5344 C C . ASN B 1 292 ? -3.123 18.266 8.883 1 97.12 292 ASN B C 1
ATOM 5346 O O . ASN B 1 292 ? -2.824 19.422 8.539 1 97.12 292 ASN B O 1
ATOM 5350 N N . PHE B 1 293 ? -3.74 18.016 9.977 1 98.5 293 PHE B N 1
ATOM 5351 C CA . PHE B 1 293 ? -3.887 18.938 11.094 1 98.5 293 PHE B CA 1
ATOM 5352 C C . PHE B 1 293 ? -3.35 18.312 12.375 1 98.5 293 PHE B C 1
ATOM 5354 O O . PHE B 1 293 ? -3.533 17.125 12.625 1 98.5 293 PHE B O 1
ATOM 5361 N N . GLY B 1 294 ? -2.676 19.109 13.125 1 98.38 294 GLY B N 1
ATOM 5362 C CA . GLY B 1 294 ? -2.176 18.578 14.383 1 98.38 294 GLY B CA 1
ATOM 5363 C C . GLY B 1 294 ? -1.915 19.656 15.422 1 98.38 294 GLY B C 1
ATOM 5364 O O . GLY B 1 294 ? -2.066 20.844 15.141 1 98.38 294 GLY B O 1
ATOM 5365 N N . LEU B 1 295 ? -1.636 19.312 16.625 1 98.69 295 LEU B N 1
ATOM 5366 C CA . LEU B 1 295 ? -1.283 20.219 17.719 1 98.69 295 LEU B CA 1
ATOM 5367 C C . LEU B 1 295 ? 0.181 20.047 18.109 1 98.69 295 LEU B C 1
ATOM 5369 O O . LEU B 1 295 ? 0.694 18.922 18.141 1 98.69 295 LEU B O 1
ATOM 5373 N N . LEU B 1 296 ? 0.819 21.109 18.359 1 98.31 296 LEU B N 1
ATOM 5374 C CA . LEU B 1 296 ? 2.141 21.156 18.984 1 98.31 296 LEU B CA 1
ATOM 5375 C C . LEU B 1 296 ? 2.035 21.453 20.469 1 98.31 296 LEU B C 1
ATOM 5377 O O . LEU B 1 296 ? 1.187 22.234 20.891 1 98.31 296 LEU B O 1
ATOM 5381 N N . TYR B 1 297 ? 2.857 20.859 21.266 1 98 297 TYR B N 1
ATOM 5382 C CA . TYR B 1 297 ? 2.91 21.109 22.703 1 98 297 TYR B CA 1
ATOM 5383 C C . TYR B 1 297 ? 4.266 20.719 23.281 1 98 297 TYR B C 1
ATOM 5385 O O . TYR B 1 297 ? 5.008 19.953 22.656 1 98 297 TYR B O 1
ATOM 5393 N N . SER B 1 298 ? 4.625 21.234 24.375 1 95.56 298 SER B N 1
ATOM 5394 C CA . SER B 1 298 ? 5.871 20.875 25.031 1 95.56 298 SER B CA 1
ATOM 5395 C C . SER B 1 298 ? 5.781 19.484 25.656 1 95.56 298 SER B C 1
ATOM 5397 O O . SER B 1 298 ? 6.473 18.562 25.219 1 95.56 298 SER B O 1
ATOM 5399 N N . ASP B 1 299 ? 4.992 19.297 26.625 1 91.75 299 ASP B N 1
ATOM 5400 C CA . ASP B 1 299 ? 4.551 18.016 27.188 1 91.75 299 ASP B CA 1
ATOM 5401 C C . ASP B 1 299 ? 3.08 18.078 27.594 1 91.75 299 ASP B C 1
ATOM 5403 O O . ASP B 1 299 ? 2.496 19.156 27.672 1 91.75 299 ASP B O 1
ATOM 5407 N N . PRO B 1 300 ? 2.457 16.938 27.812 1 94 300 PRO B N 1
ATOM 5408 C CA . PRO B 1 300 ? 1.001 16.906 27.984 1 94 300 PRO B CA 1
ATOM 5409 C C . PRO B 1 300 ? 0.543 17.625 29.25 1 94 300 PRO B C 1
ATOM 5411 O O . PRO B 1 300 ? -0.638 17.953 29.391 1 94 300 PRO B O 1
ATOM 5414 N N . THR B 1 301 ? 1.421 17.922 30.188 1 94.31 301 THR B N 1
ATOM 5415 C CA . THR B 1 301 ? 1.02 18.516 31.469 1 94.31 301 THR B CA 1
ATOM 5416 C C . THR B 1 301 ? 1.117 20.031 31.406 1 94.31 301 THR B C 1
ATOM 5418 O O . THR B 1 301 ? 0.579 20.734 32.25 1 94.31 301 THR B O 1
ATOM 5421 N N . GLN B 1 302 ? 1.78 20.625 30.469 1 92.31 302 GLN B N 1
ATOM 5422 C CA . GLN B 1 302 ? 2.066 22.062 30.406 1 92.31 302 GLN B CA 1
ATOM 5423 C C . GLN B 1 302 ? 0.858 22.844 29.906 1 92.31 302 GLN B C 1
ATOM 5425 O O . GLN B 1 302 ? 0.794 24.062 30.062 1 92.31 302 GLN B O 1
ATOM 5430 N N . ARG B 1 303 ? -0.057 22.172 29.266 1 92.94 303 ARG B N 1
ATOM 5431 C CA . ARG B 1 303 ? -1.259 22.797 28.734 1 92.94 303 ARG B CA 1
ATOM 5432 C C . ARG B 1 303 ? -0.901 23.969 27.812 1 92.94 303 ARG B C 1
ATOM 5434 O O . ARG B 1 303 ? -1.389 25.078 27.984 1 92.94 303 ARG B O 1
ATOM 5441 N N . ASP B 1 304 ? -0.093 23.828 26.875 1 96.88 304 ASP B N 1
ATOM 5442 C CA . ASP B 1 304 ? 0.354 24.859 25.938 1 96.88 304 ASP B CA 1
ATOM 5443 C C . ASP B 1 304 ? 0.144 24.406 24.484 1 96.88 304 ASP B C 1
ATOM 5445 O O . ASP B 1 304 ? 0.844 24.875 23.594 1 96.88 304 ASP B O 1
ATOM 5449 N N . ALA B 1 305 ? -0.773 23.5 24.297 1 98.31 305 ALA B N 1
ATOM 5450 C CA . ALA B 1 305 ? -1.043 22.969 22.953 1 98.31 305 ALA B CA 1
ATOM 5451 C C . ALA B 1 305 ? -1.562 24.078 22.031 1 98.31 305 ALA B C 1
ATOM 5453 O O . ALA B 1 305 ? -2.322 24.953 22.469 1 98.31 305 ALA B O 1
ATOM 5454 N N . ARG B 1 306 ? -1.156 24.094 20.859 1 98.56 306 ARG B N 1
ATOM 5455 C CA . ARG B 1 306 ? -1.595 25 19.812 1 98.56 306 ARG B CA 1
ATOM 5456 C C . ARG B 1 306 ? -1.601 24.312 18.453 1 98.56 306 ARG B C 1
ATOM 5458 O O . ARG B 1 306 ? -0.913 23.312 18.25 1 98.56 306 ARG B O 1
ATOM 5465 N N . LEU B 1 307 ? -2.387 24.828 17.562 1 98.75 307 LEU B N 1
ATOM 5466 C CA . LEU B 1 307 ? -2.436 24.25 16.219 1 98.75 307 LEU B CA 1
ATOM 5467 C C . LEU B 1 307 ? -1.083 24.359 15.531 1 98.75 307 LEU B C 1
ATOM 5469 O O . LEU B 1 307 ? -0.434 25.406 15.594 1 98.75 307 LEU B O 1
ATOM 5473 N N . ALA B 1 308 ? -0.637 23.297 14.938 1 98.56 308 ALA B N 1
ATOM 5474 C CA . ALA B 1 308 ? 0.628 23.234 14.203 1 98.56 308 ALA B CA 1
ATOM 5475 C C . ALA B 1 308 ? 0.564 24.078 12.93 1 98.56 308 ALA B C 1
ATOM 5477 O O . ALA B 1 308 ? -0.523 24.391 12.438 1 98.56 308 ALA B O 1
ATOM 5478 N N . PRO B 1 309 ? 1.734 24.5 12.414 1 98.38 309 PRO B N 1
ATOM 5479 C CA . PRO B 1 309 ? 1.749 25.156 11.102 1 98.38 309 PRO B CA 1
ATOM 5480 C C . PRO B 1 309 ? 1.118 24.312 10.008 1 98.38 309 PRO B C 1
ATOM 5482 O O . PRO B 1 309 ? 1.035 23.078 10.133 1 98.38 309 PRO B O 1
ATOM 5485 N N . ALA B 1 310 ? 0.639 25.016 8.953 1 98.62 310 ALA B N 1
ATOM 5486 C CA . ALA B 1 310 ? 0.061 24.312 7.809 1 98.62 310 ALA B CA 1
ATOM 5487 C C . ALA B 1 310 ? 1.127 23.531 7.051 1 98.62 310 ALA B C 1
ATOM 5489 O O . ALA B 1 310 ? 2.248 24.016 6.867 1 98.62 310 ALA B O 1
ATOM 5490 N N . TYR B 1 311 ? 0.836 22.312 6.66 1 97.06 311 TYR B N 1
ATOM 5491 C CA . TYR B 1 311 ? 1.72 21.484 5.84 1 97.06 311 TYR B CA 1
ATOM 5492 C C . TYR B 1 311 ? 0.918 20.609 4.883 1 97.06 311 TYR B C 1
ATOM 5494 O O . TYR B 1 311 ? -0.276 20.391 5.09 1 97.06 311 TYR B O 1
ATOM 5502 N N . ASP B 1 312 ? 1.46 20.219 3.818 1 96 312 ASP B N 1
ATOM 5503 C CA . ASP B 1 312 ? 0.925 19.266 2.861 1 96 312 ASP B CA 1
ATOM 5504 C C . ASP B 1 312 ? -0.308 19.812 2.152 1 96 312 ASP B C 1
ATOM 5506 O O . ASP B 1 312 ? -1.301 19.109 1.974 1 96 312 ASP B O 1
ATOM 5510 N N . ILE B 1 313 ? -0.325 21.094 1.868 1 98.38 313 ILE B N 1
ATOM 5511 C CA . ILE B 1 313 ? -1.403 21.656 1.067 1 98.38 313 ILE B CA 1
ATOM 5512 C C . ILE B 1 313 ? -1.091 21.484 -0.417 1 98.38 313 ILE B C 1
ATOM 5514 O O . ILE B 1 313 ? -0.085 22 -0.91 1 98.38 313 ILE B O 1
ATOM 5518 N N . VAL B 1 314 ? -1.938 20.734 -1.1 1 97.44 314 VAL B N 1
ATOM 5519 C CA . VAL B 1 314 ? -1.752 20.422 -2.512 1 97.44 314 VAL B CA 1
ATOM 5520 C C . VAL B 1 314 ? -3.096 20.469 -3.234 1 97.44 314 VAL B C 1
ATOM 5522 O O . VAL B 1 314 ? -4.133 20.141 -2.654 1 97.44 314 VAL B O 1
ATOM 5525 N N . ASN B 1 315 ? -3.076 20.953 -4.465 1 98.25 315 ASN B N 1
ATOM 5526 C CA . ASN B 1 315 ? -4.25 20.781 -5.316 1 98.25 315 ASN B CA 1
ATOM 5527 C C . ASN B 1 315 ? -4.395 19.328 -5.785 1 98.25 315 ASN B C 1
ATOM 5529 O O . ASN B 1 315 ? -3.514 18.812 -6.473 1 98.25 315 ASN B O 1
ATOM 5533 N N . THR B 1 316 ? -5.465 18.688 -5.473 1 95.81 316 THR B N 1
ATOM 5534 C CA . THR B 1 316 ? -5.637 17.281 -5.844 1 95.81 316 THR B CA 1
ATOM 5535 C C . THR B 1 316 ? -6.441 17.156 -7.133 1 95.81 316 THR B C 1
ATOM 5537 O O . THR B 1 316 ? -6.414 16.125 -7.793 1 95.81 316 THR B O 1
ATOM 5540 N N . THR B 1 317 ? -7.152 18.203 -7.555 1 95.62 317 THR B N 1
ATOM 5541 C CA . THR B 1 317 ? -8.047 18.141 -8.703 1 95.62 317 THR B CA 1
ATOM 5542 C C . THR B 1 317 ? -7.254 18.031 -10 1 95.62 317 THR B C 1
ATOM 5544 O O . THR B 1 317 ? -7.793 17.625 -11.031 1 95.62 317 THR B O 1
ATOM 5547 N N . ALA B 1 318 ? -5.984 18.406 -9.977 1 95.25 318 ALA B N 1
ATOM 5548 C CA . ALA B 1 318 ? -5.113 18.219 -11.133 1 95.25 318 ALA B CA 1
ATOM 5549 C C . ALA B 1 318 ? -4.961 16.734 -11.461 1 95.25 318 ALA B C 1
ATOM 5551 O O . ALA B 1 318 ? -4.656 16.375 -12.602 1 95.25 318 ALA B O 1
ATOM 5552 N N . TYR B 1 319 ? -5.188 15.914 -10.516 1 89.44 319 TYR B N 1
ATOM 5553 C CA . TYR B 1 319 ? -4.953 14.477 -10.672 1 89.44 319 TYR B CA 1
ATOM 5554 C C . TYR B 1 319 ? -6.262 13.703 -10.578 1 89.44 319 TYR B C 1
ATOM 5556 O O . TYR B 1 319 ? -6.387 12.617 -11.148 1 89.44 319 TYR B O 1
ATOM 5564 N N . ILE B 1 320 ? -7.152 14.258 -9.773 1 87.38 320 ILE B N 1
ATOM 5565 C CA . ILE B 1 320 ? -8.5 13.711 -9.617 1 87.38 320 ILE B CA 1
ATOM 5566 C C . ILE B 1 320 ? -9.531 14.789 -9.93 1 87.38 320 ILE B C 1
ATOM 5568 O O . ILE B 1 320 ? -10.016 15.484 -9.031 1 87.38 320 ILE B O 1
ATOM 5572 N N . PRO B 1 321 ? -9.914 14.922 -11.133 1 84.25 321 PRO B N 1
ATOM 5573 C CA . PRO B 1 321 ? -10.75 16.047 -11.57 1 84.25 321 PRO B CA 1
ATOM 5574 C C . PRO B 1 321 ? -12.016 16.203 -10.727 1 84.25 321 PRO B C 1
ATOM 5576 O O . PRO B 1 321 ? -12.406 17.328 -10.398 1 84.25 321 PRO B O 1
ATOM 5579 N N . GLU B 1 322 ? -12.711 15.141 -10.297 1 87.06 322 GLU B N 1
ATOM 5580 C CA . GLU B 1 322 ? -13.93 15.258 -9.5 1 87.06 322 GLU B CA 1
ATOM 5581 C C . GLU B 1 322 ? -13.672 14.922 -8.039 1 87.06 322 GLU B C 1
ATOM 5583 O O . GLU B 1 322 ? -14.492 14.266 -7.387 1 87.06 322 GLU B O 1
ATOM 5588 N N . ASP B 1 323 ? -12.539 15.492 -7.645 1 92 323 ASP B N 1
ATOM 5589 C CA . ASP B 1 323 ? -12.195 15.227 -6.25 1 92 323 ASP B CA 1
ATOM 5590 C C . ASP B 1 323 ? -13.117 15.992 -5.305 1 92 323 ASP B C 1
ATOM 5592 O O . ASP B 1 323 ? -13.812 16.922 -5.723 1 92 323 ASP B O 1
ATOM 5596 N N . VAL B 1 324 ? -13.188 15.539 -4.039 1 94.62 324 VAL B N 1
ATOM 5597 C CA . VAL B 1 324 ? -14.016 16.156 -3.004 1 94.62 324 VAL B CA 1
ATOM 5598 C C . VAL B 1 324 ? -13.164 16.469 -1.777 1 94.62 324 VAL B C 1
ATOM 5600 O O . VAL B 1 324 ? -12 16.062 -1.709 1 94.62 324 VAL B O 1
ATOM 5603 N N . LEU B 1 325 ? -13.734 17.25 -0.898 1 96.5 325 LEU B N 1
ATOM 5604 C CA . LEU B 1 325 ? -13.031 17.547 0.341 1 96.5 325 LEU B CA 1
ATOM 5605 C C . LEU B 1 325 ? -12.773 16.281 1.147 1 96.5 325 LEU B C 1
ATOM 5607 O O . LEU B 1 325 ? -13.602 15.367 1.15 1 96.5 325 LEU B O 1
ATOM 5611 N N . ALA B 1 326 ? -11.648 16.25 1.809 1 96.31 326 ALA B N 1
ATOM 5612 C CA . ALA B 1 326 ? -11.266 15.094 2.609 1 96.31 326 ALA B CA 1
ATOM 5613 C C . ALA B 1 326 ? -12.203 14.914 3.801 1 96.31 326 ALA B C 1
ATOM 5615 O O . ALA B 1 326 ? -12.484 13.781 4.219 1 96.31 326 ALA B O 1
ATOM 5616 N N . LEU B 1 327 ? -12.641 16.031 4.391 1 97.69 327 LEU B N 1
ATOM 5617 C CA . LEU B 1 327 ? -13.516 16.016 5.555 1 97.69 327 LEU B CA 1
ATOM 5618 C C . LEU B 1 327 ? -14.812 16.781 5.266 1 97.69 327 LEU B C 1
ATOM 5620 O O . LEU B 1 327 ? -14.875 17.562 4.32 1 97.69 327 LEU B O 1
ATOM 5624 N N . ASP B 1 328 ? -15.766 16.453 6.094 1 96.94 328 ASP B N 1
ATOM 5625 C CA . ASP B 1 328 ? -17.062 17.125 5.965 1 96.94 328 ASP B CA 1
ATOM 5626 C C . ASP B 1 328 ? -16.953 18.594 6.34 1 96.9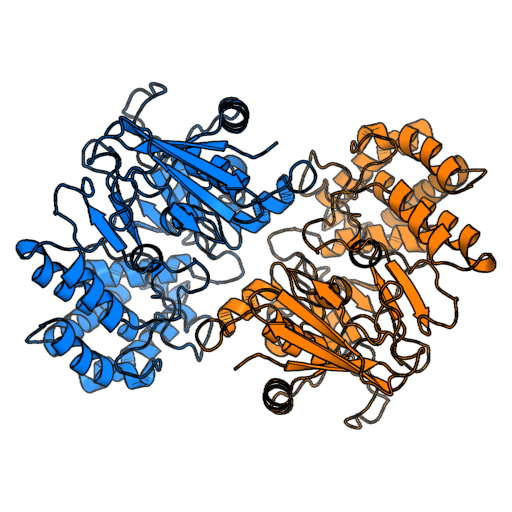4 328 ASP B C 1
ATOM 5628 O O . ASP B 1 328 ? -16.359 18.938 7.367 1 96.94 328 ASP B O 1
ATOM 5632 N N . LEU B 1 329 ? -17.438 19.453 5.449 1 97.88 329 LEU B N 1
ATOM 5633 C CA . LEU B 1 329 ? -17.547 20.891 5.688 1 97.88 329 LEU B CA 1
ATOM 5634 C C . LEU B 1 329 ? -19.016 21.328 5.688 1 97.88 329 LEU B C 1
ATOM 5636 O O . LEU B 1 329 ? -19.609 21.484 4.621 1 97.88 329 LEU B O 1
ATOM 5640 N N . ALA B 1 330 ? -19.578 21.484 6.934 1 95.25 330 ALA B N 1
ATOM 5641 C CA . ALA B 1 330 ? -20.953 21.922 7.109 1 95.25 330 ALA B CA 1
ATOM 5642 C C . ALA B 1 330 ? -21.922 20.984 6.387 1 95.25 330 ALA B C 1
ATOM 5644 O O . ALA B 1 330 ? -22.781 21.422 5.625 1 95.25 330 ALA B O 1
ATOM 5645 N N . GLY B 1 331 ? -21.656 19.75 6.426 1 92.69 331 GLY B N 1
ATOM 5646 C CA . GLY B 1 331 ? -22.578 18.734 5.941 1 92.69 331 GLY B CA 1
ATOM 5647 C C . GLY B 1 331 ? -22.297 18.297 4.523 1 92.69 331 GLY B C 1
ATOM 5648 O O . GLY B 1 331 ? -23.047 17.516 3.941 1 92.69 331 GLY B O 1
ATOM 5649 N N . ASN B 1 332 ? -21.25 18.812 4.004 1 92.06 332 ASN B N 1
ATOM 5650 C CA . ASN B 1 332 ? -20.969 18.516 2.607 1 92.06 332 ASN B CA 1
ATOM 5651 C C . ASN B 1 332 ? -19.469 18.344 2.367 1 92.06 332 ASN B C 1
ATOM 5653 O O . ASN B 1 332 ? -18.641 18.828 3.152 1 92.06 332 ASN B O 1
ATOM 5657 N N . LYS B 1 333 ? -19.094 17.625 1.207 1 93.06 333 LYS B N 1
ATOM 5658 C CA . LYS B 1 333 ? -17.688 17.469 0.856 1 93.06 333 LYS B CA 1
ATOM 5659 C C . LYS B 1 333 ? -17.406 18.047 -0.525 1 93.06 333 LYS B C 1
ATOM 5661 O O . LYS B 1 333 ? -16.312 17.844 -1.074 1 93.06 333 LYS B O 1
ATOM 5666 N N . SER B 1 334 ? -18.312 18.75 -1.03 1 92.5 334 SER B N 1
ATOM 5667 C CA . SER B 1 334 ? -18.172 19.297 -2.377 1 92.5 334 SER B CA 1
ATOM 5668 C C . SER B 1 334 ? -17.219 20.484 -2.389 1 92.5 334 SER B C 1
ATOM 5670 O O . SER B 1 334 ? -17.406 21.453 -1.652 1 92.5 334 SER B O 1
ATOM 5672 N N . LEU B 1 335 ? -16.25 20.422 -3.215 1 89.31 335 LEU B N 1
ATOM 5673 C CA . LEU B 1 335 ? -15.359 21.562 -3.41 1 89.31 335 LEU B CA 1
ATOM 5674 C C . LEU B 1 335 ? -16.109 22.75 -4 1 89.31 335 LEU B C 1
ATOM 5676 O O . LEU B 1 335 ? -15.867 23.891 -3.625 1 89.31 335 LEU B O 1
ATOM 5680 N N . PHE B 1 336 ? -17.078 22.484 -4.754 1 82.31 336 PHE B N 1
ATOM 5681 C CA . PHE B 1 336 ? -17.875 23.5 -5.41 1 82.31 336 PHE B CA 1
ATOM 5682 C C . PHE B 1 336 ? -18.766 24.234 -4.402 1 82.31 336 PHE B C 1
ATOM 5684 O O . PHE B 1 336 ? -18.906 25.453 -4.465 1 82.31 336 PHE B O 1
ATOM 5691 N N . ALA B 1 337 ? -19.312 23.5 -3.467 1 86.75 337 ALA B N 1
ATOM 5692 C CA . ALA B 1 337 ? -20.25 24.062 -2.502 1 86.75 337 ALA B CA 1
ATOM 5693 C C . ALA B 1 337 ? -19.516 24.625 -1.283 1 86.75 337 ALA B C 1
ATOM 5695 O O . ALA B 1 337 ? -20.156 25.109 -0.342 1 86.75 337 ALA B O 1
ATOM 5696 N N . SER B 1 338 ? -18.234 24.625 -1.401 1 93.19 338 SER B N 1
ATOM 5697 C CA . SER B 1 338 ? -17.469 24.906 -0.2 1 93.19 338 SER B CA 1
ATOM 5698 C C . SER B 1 338 ? -17.547 26.391 0.17 1 93.19 338 SER B C 1
ATOM 5700 O O . SER B 1 338 ? -17.312 26.766 1.322 1 93.19 338 SER B O 1
ATOM 5702 N N . ARG B 1 339 ? -17.922 27.281 -0.712 1 93.75 339 ARG B N 1
ATOM 5703 C CA . ARG B 1 339 ? -18 28.703 -0.43 1 93.75 339 ARG B CA 1
ATOM 5704 C C . ARG B 1 339 ? -18.969 29 0.699 1 93.75 339 ARG B C 1
ATOM 5706 O O . ARG B 1 339 ? -18.641 29.703 1.656 1 93.75 339 ARG B O 1
ATOM 5713 N N . GLN B 1 340 ? -20.109 28.453 0.596 1 92.75 340 GLN B N 1
ATOM 5714 C CA . GLN B 1 340 ? -21.094 28.641 1.663 1 92.75 340 GLN B CA 1
ATOM 5715 C C . GLN B 1 340 ? -20.672 27.891 2.928 1 92.75 340 GLN B C 1
ATOM 5717 O O . GLN B 1 340 ? -20.859 28.391 4.039 1 92.75 340 GLN B O 1
ATOM 5722 N N . GLY B 1 341 ? -20.203 26.719 2.754 1 96.06 341 GLY B N 1
ATOM 5723 C CA . GLY B 1 341 ? -19.719 25.938 3.885 1 96.06 341 GLY B CA 1
ATOM 5724 C C . GLY B 1 341 ? -18.672 26.656 4.711 1 96.06 341 GLY B C 1
ATOM 5725 O O . GLY B 1 341 ? -18.656 26.531 5.938 1 96.06 341 GLY B O 1
ATOM 5726 N N . LEU B 1 342 ? -17.875 27.438 4.062 1 97.88 342 LEU B N 1
ATOM 5727 C CA . LEU B 1 342 ? -16.812 28.172 4.742 1 97.88 342 LEU B CA 1
ATOM 5728 C C . LEU B 1 342 ? -17.391 29.266 5.621 1 97.88 342 LEU B C 1
ATOM 5730 O O . LEU B 1 342 ? -16.891 29.531 6.711 1 97.88 342 LEU B O 1
ATOM 5734 N N . LEU B 1 343 ? -18.391 29.922 5.141 1 97.25 343 LEU B N 1
ATOM 5735 C CA . LEU B 1 343 ? -19.016 30.969 5.938 1 97.25 343 LEU B CA 1
ATOM 5736 C C . LEU B 1 343 ? -19.641 30.391 7.199 1 97.25 343 LEU B C 1
ATOM 5738 O O . LEU B 1 343 ? -19.547 30.969 8.281 1 97.25 343 LEU B O 1
ATOM 5742 N N . ASP B 1 344 ? -20.297 29.25 7.07 1 97.19 344 ASP B N 1
ATOM 5743 C CA . ASP B 1 344 ? -20.828 28.547 8.234 1 97.19 344 ASP B CA 1
ATOM 5744 C C . ASP B 1 344 ? -19.703 28.109 9.18 1 97.19 344 ASP B C 1
ATOM 5746 O O . ASP B 1 344 ? -19.828 28.219 10.398 1 97.19 344 ASP B O 1
ATOM 5750 N N . PHE B 1 345 ? -18.656 27.656 8.609 1 98.38 345 PHE B N 1
ATOM 5751 C CA . PHE B 1 345 ? -17.516 27.172 9.375 1 98.38 345 PHE B CA 1
ATOM 5752 C C . PHE B 1 345 ? -16.828 28.312 10.117 1 98.38 345 PHE B C 1
ATOM 5754 O O . PHE B 1 345 ? -16.281 28.125 11.203 1 98.38 345 PHE B O 1
ATOM 5761 N N . ALA B 1 346 ? -16.828 29.516 9.539 1 98.56 346 ALA B N 1
ATOM 5762 C CA . ALA B 1 346 ? -16.266 30.688 10.195 1 98.56 346 ALA B CA 1
ATOM 5763 C C . ALA B 1 346 ? -16.922 30.922 11.555 1 98.56 346 ALA B C 1
ATOM 5765 O O . ALA B 1 346 ? -16.25 31.312 12.508 1 98.56 346 ALA B O 1
ATOM 5766 N N . GLN B 1 347 ? -18.156 30.672 11.648 1 98.12 347 GLN B N 1
ATOM 5767 C CA . GLN B 1 347 ? -18.859 30.812 12.914 1 98.12 347 GLN B CA 1
ATOM 5768 C C . GLN B 1 347 ? -18.359 29.797 13.938 1 98.12 347 GLN B C 1
ATOM 5770 O O . GLN B 1 347 ? -18.172 30.125 15.109 1 98.12 347 GLN B O 1
ATOM 5775 N N . VAL B 1 348 ? -18.172 28.594 13.445 1 98.12 348 VAL B N 1
ATOM 5776 C CA . VAL B 1 348 ? -17.656 27.531 14.297 1 98.12 348 VAL B CA 1
ATOM 5777 C C . VAL B 1 348 ? -16.281 27.922 14.836 1 98.12 348 VAL B C 1
ATOM 5779 O O . VAL B 1 348 ? -15.953 27.641 15.992 1 98.12 348 VAL B O 1
ATOM 5782 N N . CYS B 1 349 ? -15.516 28.703 14.07 1 98.62 349 CYS B N 1
ATOM 5783 C CA . CYS B 1 349 ? -14.148 29.047 14.43 1 98.62 349 CYS B CA 1
ATOM 5784 C C . CYS B 1 349 ? -14.094 30.422 15.094 1 98.62 349 CYS B C 1
ATOM 5786 O O . CYS B 1 349 ? -13.016 30.906 15.438 1 98.62 349 CYS B O 1
ATOM 5788 N N . ASP B 1 350 ? -15.211 31.094 15.203 1 97.88 350 ASP B N 1
ATOM 5789 C CA . ASP B 1 350 ? -15.305 32.406 15.797 1 97.88 350 ASP B CA 1
ATOM 5790 C C . ASP B 1 350 ? -14.508 33.438 15 1 97.88 350 ASP B C 1
ATOM 5792 O O . ASP B 1 350 ? -13.773 34.25 15.57 1 97.88 350 ASP B O 1
ATOM 5796 N N . VAL B 1 351 ? -14.539 33.312 13.719 1 98.06 351 VAL B N 1
ATOM 5797 C CA . VAL B 1 351 ? -13.914 34.281 12.828 1 98.06 351 VAL B CA 1
ATOM 5798 C C . VAL B 1 351 ? -14.938 35.312 12.391 1 98.06 351 VAL B C 1
ATOM 5800 O O . VAL B 1 351 ? -15.906 35 11.703 1 98.06 351 VAL B O 1
ATOM 5803 N N . ALA B 1 352 ? -14.719 36.531 12.711 1 96.81 352 ALA B N 1
ATOM 5804 C CA . ALA B 1 352 ? -15.703 37.594 12.555 1 96.81 352 ALA B CA 1
ATOM 5805 C C . ALA B 1 352 ? -15.773 38.062 11.102 1 96.81 352 ALA B C 1
ATOM 5807 O O . ALA B 1 352 ? -16.844 38.469 10.625 1 96.81 352 ALA B O 1
ATOM 5808 N N . ARG B 1 353 ? -14.688 38.094 10.336 1 97 353 ARG B N 1
ATOM 5809 C CA . ARG B 1 353 ? -14.656 38.625 8.969 1 97 353 ARG B CA 1
ATOM 5810 C C . ARG B 1 353 ? -14.094 37.562 8 1 97 353 ARG B C 1
ATOM 5812 O O . ARG B 1 353 ? -13.055 37.812 7.371 1 97 353 ARG B O 1
ATOM 5819 N N . PRO B 1 354 ? -14.828 36.531 7.789 1 97.75 354 PRO B N 1
ATOM 5820 C CA . PRO B 1 354 ? -14.328 35.438 6.945 1 97.75 354 PRO B CA 1
ATOM 5821 C C . PRO B 1 354 ? -14.078 35.875 5.504 1 97.75 354 PRO B C 1
ATOM 5823 O O . PRO B 1 354 ? -13.141 35.406 4.863 1 97.75 354 PRO B O 1
ATOM 5826 N N . GLU B 1 355 ? -14.891 36.781 4.992 1 97.75 355 GLU B N 1
ATOM 5827 C CA . GLU B 1 355 ? -14.734 37.25 3.613 1 97.75 355 GLU B CA 1
ATOM 5828 C C . GLU B 1 355 ? -13.383 37.938 3.41 1 97.75 355 GLU B C 1
ATOM 5830 O O . GLU B 1 355 ? -12.789 37.812 2.338 1 97.75 355 GLU B O 1
ATOM 5835 N N . GLU B 1 356 ? -12.953 38.625 4.422 1 97.75 356 GLU B N 1
ATOM 5836 C CA . GLU B 1 356 ? -11.656 39.281 4.344 1 97.75 356 GLU B CA 1
ATOM 5837 C C . GLU B 1 356 ? -10.523 38.25 4.27 1 97.75 356 GLU B C 1
ATOM 5839 O O . GLU B 1 356 ? -9.547 38.469 3.539 1 97.75 356 GLU B O 1
ATOM 5844 N N . VAL B 1 357 ? -10.625 37.219 5.027 1 98 357 VAL B N 1
ATOM 5845 C CA . VAL B 1 357 ? -9.641 36.156 5.004 1 98 357 VAL B CA 1
ATOM 5846 C C . VAL B 1 357 ? -9.586 35.531 3.609 1 98 357 VAL B C 1
ATOM 5848 O O . VAL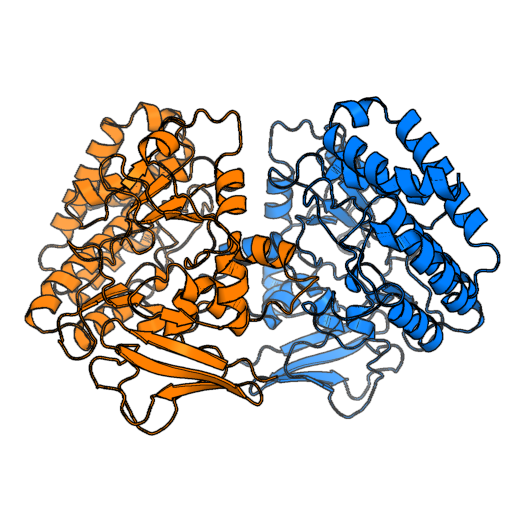 B 1 357 ? -8.5 35.312 3.061 1 98 357 VAL B O 1
ATOM 5851 N N . ILE B 1 358 ? -10.758 35.25 3.025 1 98.25 358 ILE B N 1
ATOM 5852 C CA . ILE B 1 358 ? -10.859 34.656 1.701 1 98.25 358 ILE B CA 1
ATOM 5853 C C . ILE B 1 358 ? -10.227 35.594 0.662 1 98.25 358 ILE B C 1
ATOM 5855 O O . ILE B 1 358 ? -9.414 35.156 -0.155 1 98.25 358 ILE B O 1
ATOM 5859 N N . ARG B 1 359 ? -10.578 36.844 0.714 1 98.19 359 ARG B N 1
ATOM 5860 C CA . ARG B 1 359 ? -10.055 37.812 -0.242 1 98.19 359 ARG B CA 1
ATOM 5861 C C . ARG B 1 359 ? -8.539 37.938 -0.153 1 98.19 359 ARG B C 1
ATOM 5863 O O . ARG B 1 359 ? -7.855 38 -1.176 1 98.19 359 ARG B O 1
ATOM 5870 N N . GLU B 1 360 ? -8.055 37.969 1.029 1 98.25 360 GLU B N 1
ATOM 5871 C CA . GLU B 1 360 ? -6.613 38.031 1.229 1 98.25 360 GLU B CA 1
ATOM 5872 C C . GLU B 1 360 ? -5.918 36.812 0.628 1 98.25 360 GLU B C 1
ATOM 5874 O O . GLU B 1 360 ? -4.832 36.938 0.056 1 98.25 360 GLU B O 1
ATOM 5879 N N . GLN B 1 361 ? -6.477 35.688 0.761 1 98.69 361 GLN B N 1
ATOM 5880 C CA . GLN B 1 361 ? -5.891 34.438 0.228 1 98.69 361 GLN B CA 1
ATOM 5881 C C . GLN B 1 361 ? -5.965 34.438 -1.296 1 98.69 361 GLN B C 1
ATOM 5883 O O . GLN B 1 361 ? -5.047 33.938 -1.959 1 98.69 361 GLN B O 1
ATOM 5888 N N . LEU B 1 362 ? -7.07 34.938 -1.878 1 98.56 362 LEU B N 1
ATOM 5889 C CA . LEU B 1 362 ? -7.18 35.062 -3.328 1 98.56 362 LEU B CA 1
ATOM 5890 C C . LEU B 1 362 ? -6.113 36 -3.881 1 98.56 362 LEU B C 1
ATOM 5892 O O . LEU B 1 362 ? -5.512 35.719 -4.922 1 98.56 362 LEU B O 1
ATOM 5896 N N . HIS B 1 363 ? -5.855 37.062 -3.146 1 98.56 363 HIS B N 1
ATOM 5897 C CA . HIS B 1 363 ? -4.801 38 -3.549 1 98.56 363 HIS B CA 1
ATOM 5898 C C . HIS B 1 363 ? -3.428 37.344 -3.459 1 98.56 363 HIS B C 1
ATOM 5900 O O . HIS B 1 363 ? -2.582 37.531 -4.336 1 98.56 363 HIS B O 1
ATOM 5906 N N . ALA B 1 364 ? -3.219 36.625 -2.406 1 98.75 364 ALA B N 1
ATOM 5907 C CA . ALA B 1 364 ? -1.964 35.906 -2.246 1 98.75 364 ALA B CA 1
ATOM 5908 C C . ALA B 1 364 ? -1.748 34.938 -3.398 1 98.75 364 ALA B C 1
ATOM 5910 O O . ALA B 1 364 ? -0.634 34.812 -3.91 1 98.75 364 ALA B O 1
ATOM 5911 N N . LEU B 1 365 ? -2.818 34.219 -3.773 1 98.75 365 LEU B N 1
ATOM 5912 C CA . LEU B 1 365 ? -2.748 33.281 -4.883 1 98.75 365 LEU B CA 1
ATOM 5913 C C . LEU B 1 365 ? -2.336 34 -6.172 1 98.75 365 LEU B C 1
ATOM 5915 O O . LEU B 1 365 ? -1.454 33.5 -6.891 1 98.75 365 LEU B O 1
ATOM 5919 N N . GLU B 1 366 ? -2.961 35.062 -6.438 1 98.06 366 GLU B N 1
ATOM 5920 C CA . GLU B 1 366 ? -2.637 35.812 -7.633 1 98.06 366 GLU B CA 1
ATOM 5921 C C . GLU B 1 366 ? -1.175 36.25 -7.629 1 98.06 366 GLU B C 1
ATOM 5923 O O . GLU B 1 366 ? -0.49 36.156 -8.648 1 98.06 366 GLU B O 1
ATOM 5928 N N . ARG B 1 367 ? -0.697 36.781 -6.523 1 98.56 367 ARG B N 1
ATOM 5929 C CA . ARG B 1 367 ? 0.679 37.25 -6.406 1 98.56 367 ARG B CA 1
ATOM 5930 C C . ARG B 1 367 ? 1.668 36.094 -6.609 1 98.56 367 ARG B C 1
ATOM 5932 O O . ARG B 1 367 ? 2.672 36.25 -7.309 1 98.56 367 ARG B O 1
ATOM 5939 N N . VAL B 1 368 ? 1.383 34.938 -6.016 1 98.75 368 VAL B N 1
ATOM 5940 C CA . VAL B 1 368 ? 2.277 33.812 -6.109 1 98.75 368 VAL B CA 1
ATOM 5941 C C . VAL B 1 368 ? 2.334 33.312 -7.555 1 98.75 368 VAL B C 1
ATOM 5943 O O . VAL B 1 368 ? 3.416 33.031 -8.078 1 98.75 368 VAL B O 1
ATOM 5946 N N . LEU B 1 369 ? 1.167 33.188 -8.188 1 98.06 369 LEU B N 1
ATOM 5947 C CA . LEU B 1 369 ? 1.141 32.719 -9.562 1 98.06 369 LEU B CA 1
ATOM 5948 C C . LEU B 1 369 ? 1.837 33.719 -10.492 1 98.06 369 LEU B C 1
ATOM 5950 O O . LEU B 1 369 ? 2.518 33.312 -11.438 1 98.06 369 LEU B O 1
ATOM 5954 N N . ALA B 1 370 ? 1.695 34.969 -10.227 1 97.5 370 ALA B N 1
ATOM 5955 C CA . ALA B 1 370 ? 2.328 36 -11.047 1 97.5 370 ALA B CA 1
ATOM 5956 C C . ALA B 1 370 ? 3.848 35.938 -10.953 1 97.5 370 ALA B C 1
ATOM 5958 O O . ALA B 1 370 ? 4.551 36.188 -11.93 1 97.5 370 ALA B O 1
ATOM 5959 N N . ARG B 1 371 ? 4.379 35.594 -9.836 1 97.25 371 ARG B N 1
ATOM 5960 C CA . ARG B 1 371 ? 5.82 35.531 -9.633 1 97.25 371 ARG B CA 1
ATOM 5961 C C . ARG B 1 371 ? 6.383 34.188 -10.023 1 97.25 371 ARG B C 1
ATOM 5963 O O . ARG B 1 371 ? 7.598 34 -10.078 1 97.25 371 ARG B O 1
ATOM 5970 N N . SER B 1 372 ? 5.488 33.219 -10.297 1 97.44 372 SER B N 1
ATOM 5971 C CA . SER B 1 372 ? 5.926 31.859 -10.562 1 97.44 372 SER B CA 1
ATOM 5972 C C . SER B 1 372 ? 5.621 31.453 -12 1 97.44 372 SER B C 1
ATOM 5974 O O . SER B 1 372 ? 5.145 30.344 -12.25 1 97.44 372 SER B O 1
ATOM 5976 N N . THR B 1 373 ? 5.879 32.281 -12.969 1 96.31 373 THR B N 1
ATOM 5977 C CA . THR B 1 373 ? 5.535 32.062 -14.367 1 96.31 373 THR B CA 1
ATOM 5978 C C . THR B 1 373 ? 6.285 30.844 -14.922 1 96.31 373 THR B C 1
ATOM 5980 O O . THR B 1 373 ? 5.723 30.047 -15.68 1 96.31 373 THR B O 1
ATOM 5983 N N . ASP B 1 374 ? 7.516 30.734 -14.555 1 96.44 374 ASP B N 1
ATOM 5984 C CA . ASP B 1 374 ? 8.312 29.609 -15.023 1 96.44 374 ASP B CA 1
ATOM 5985 C C . ASP B 1 374 ? 7.719 28.281 -14.555 1 96.44 374 ASP B C 1
ATOM 5987 O O . ASP B 1 374 ? 7.621 27.344 -15.336 1 96.44 374 ASP B O 1
ATOM 5991 N N . LEU B 1 375 ? 7.355 28.25 -13.273 1 97 375 LEU B N 1
ATOM 5992 C CA . LEU B 1 375 ? 6.762 27.031 -12.727 1 97 375 LEU B CA 1
ATOM 5993 C C . LEU B 1 375 ? 5.414 26.75 -13.375 1 97 375 LEU B C 1
ATOM 5995 O O . LEU B 1 375 ? 5.062 25.594 -13.602 1 97 375 LEU B O 1
ATOM 5999 N N . SER B 1 376 ? 4.688 27.797 -13.664 1 96.31 376 SER B N 1
ATOM 6000 C CA . SER B 1 376 ? 3.391 27.656 -14.32 1 96.31 376 SER B CA 1
ATOM 6001 C C . SER B 1 376 ? 3.531 27 -15.695 1 96.31 376 SER B C 1
ATOM 6003 O O . SER B 1 376 ? 2.672 26.234 -16.109 1 96.31 376 SER B O 1
ATOM 6005 N N . GLU B 1 377 ? 4.602 27.297 -16.359 1 96.5 377 GLU B N 1
ATOM 6006 C CA . GLU B 1 377 ? 4.859 26.719 -17.672 1 96.5 377 GLU B CA 1
ATOM 6007 C C . GLU B 1 377 ? 5.273 25.25 -17.562 1 96.5 377 GLU B C 1
ATOM 6009 O O . GLU B 1 377 ? 4.965 24.453 -18.453 1 96.5 377 GLU B O 1
ATOM 6014 N N . ARG B 1 378 ? 5.918 25 -16.516 1 95.56 378 ARG B N 1
ATOM 6015 C CA . ARG B 1 378 ? 6.418 23.641 -16.312 1 95.56 378 ARG B CA 1
ATOM 6016 C C . ARG B 1 378 ? 5.301 22.703 -15.875 1 95.56 378 ARG B C 1
ATOM 6018 O O . ARG B 1 378 ? 5.367 21.5 -16.109 1 95.56 378 ARG B O 1
ATOM 6025 N N . ALA B 1 379 ? 4.344 23.219 -15.195 1 96.88 379 ALA B N 1
ATOM 6026 C CA . ALA B 1 379 ? 3.207 22.422 -14.75 1 96.88 379 ALA B CA 1
ATOM 6027 C C . ALA B 1 379 ? 1.888 23.125 -15.047 1 96.88 379 ALA B C 1
ATOM 6029 O O . ALA B 1 379 ? 1.127 23.453 -14.133 1 96.88 379 ALA B O 1
ATOM 6030 N N . PRO B 1 380 ? 1.588 23.281 -16.312 1 97.12 380 PRO B N 1
ATOM 6031 C CA . PRO B 1 380 ? 0.403 24.047 -16.688 1 97.12 380 PRO B CA 1
ATOM 6032 C C . PRO B 1 380 ? -0.897 23.422 -16.203 1 97.12 380 PRO B C 1
ATOM 6034 O O . PRO B 1 380 ? -1.849 24.125 -15.867 1 97.12 380 PRO B O 1
ATOM 6037 N N . ASN B 1 381 ? -0.925 22.125 -16.125 1 95.69 381 ASN B N 1
ATOM 6038 C CA . ASN B 1 381 ? -2.129 21.438 -15.664 1 95.69 381 ASN B CA 1
ATOM 6039 C C . ASN B 1 381 ? -2.422 21.75 -14.203 1 95.69 381 ASN B C 1
ATOM 6041 O O . ASN B 1 381 ? -3.584 21.891 -13.812 1 95.69 381 ASN B O 1
ATOM 6045 N N . VAL B 1 382 ? -1.409 21.828 -13.422 1 97.44 382 VAL B N 1
ATOM 6046 C CA . VAL B 1 382 ? -1.539 22.141 -12.008 1 97.44 382 VAL B CA 1
ATOM 6047 C C . VAL B 1 382 ? -2.1 23.562 -11.836 1 97.44 382 VAL B C 1
ATOM 6049 O O . VAL B 1 382 ? -3.051 23.766 -11.078 1 97.44 382 VAL B O 1
ATOM 6052 N N . VAL B 1 383 ? -1.513 24.484 -12.555 1 98.25 383 VAL B N 1
ATOM 6053 C CA . VAL B 1 383 ? -1.912 25.875 -12.445 1 98.25 383 VAL B CA 1
ATOM 6054 C C . VAL B 1 383 ? -3.35 26.047 -12.93 1 98.25 383 VAL B C 1
ATOM 6056 O O . VAL B 1 383 ? -4.145 26.75 -12.312 1 98.25 383 VAL B O 1
ATOM 6059 N N . ALA B 1 384 ? -3.654 25.359 -14.023 1 98 384 ALA B N 1
ATOM 6060 C CA . ALA B 1 384 ? -5.02 25.406 -14.547 1 98 384 ALA B CA 1
ATOM 6061 C C . ALA B 1 384 ? -6.02 24.875 -13.523 1 98 384 ALA B C 1
ATOM 6063 O O . ALA B 1 384 ? -7.105 25.438 -13.359 1 98 384 ALA B O 1
ATOM 6064 N N . ALA B 1 385 ? -5.668 23.812 -12.875 1 98 385 ALA B N 1
ATOM 6065 C CA . ALA B 1 385 ? -6.547 23.203 -11.875 1 98 385 ALA B CA 1
ATOM 6066 C C . ALA B 1 385 ? -6.746 24.141 -10.688 1 98 385 ALA B C 1
ATOM 6068 O O . ALA B 1 385 ? -7.859 24.281 -10.18 1 98 385 ALA B O 1
ATOM 6069 N N . ILE B 1 386 ? -5.684 24.781 -10.219 1 98.31 386 ILE B N 1
ATOM 6070 C CA . ILE B 1 386 ? -5.758 25.734 -9.109 1 98.31 386 ILE B CA 1
ATOM 6071 C C . ILE B 1 386 ? -6.66 26.906 -9.477 1 98.31 386 ILE B C 1
ATOM 6073 O O . ILE B 1 386 ? -7.543 27.281 -8.711 1 98.31 386 ILE B O 1
ATOM 6077 N N . ARG B 1 387 ? -6.457 27.422 -10.68 1 98 387 ARG B N 1
ATOM 6078 C CA . ARG B 1 387 ? -7.262 28.547 -11.141 1 98 387 ARG B CA 1
ATOM 6079 C C . ARG B 1 387 ? -8.734 28.156 -11.258 1 98 387 ARG B C 1
ATOM 6081 O O . ARG B 1 387 ? -9.617 28.953 -10.93 1 98 387 ARG B O 1
ATOM 6088 N N . HIS B 1 388 ? -8.898 27 -11.742 1 97.38 388 HIS B N 1
ATOM 6089 C CA . HIS B 1 388 ? -10.266 26.531 -11.891 1 97.38 388 HIS B CA 1
ATOM 6090 C C . HIS B 1 388 ? -10.977 26.469 -10.539 1 97.38 388 HIS B C 1
ATOM 6092 O O . HIS B 1 388 ? -12.133 26.859 -10.43 1 97.38 388 HIS B O 1
ATOM 6098 N N . CYS B 1 389 ? -10.312 26 -9.555 1 97.38 389 CYS B N 1
ATOM 6099 C CA . CYS B 1 389 ? -10.898 25.875 -8.227 1 97.38 389 CYS B CA 1
ATOM 6100 C C . CYS B 1 389 ? -11.086 27.234 -7.574 1 97.38 389 CYS B C 1
ATOM 6102 O O . CYS B 1 389 ? -12.055 27.453 -6.848 1 97.38 389 CYS B O 1
ATOM 6104 N N . ALA B 1 390 ? -10.156 28.141 -7.828 1 97.81 390 ALA B N 1
ATOM 6105 C CA . ALA B 1 390 ? -10.203 29.469 -7.227 1 97.81 390 ALA B CA 1
ATOM 6106 C C . ALA B 1 390 ? -11.258 30.344 -7.902 1 97.81 390 ALA B C 1
ATOM 6108 O O . ALA B 1 390 ? -11.742 31.312 -7.316 1 97.81 390 ALA B O 1
ATOM 6109 N N . GLY B 1 391 ? -11.617 30.031 -9.125 1 96.69 391 GLY B N 1
ATOM 6110 C CA . GLY B 1 391 ? -12.5 30.828 -9.961 1 96.69 391 GLY B CA 1
ATOM 6111 C C . GLY B 1 391 ? -13.789 31.219 -9.266 1 96.69 391 GLY B C 1
ATOM 6112 O O . GLY B 1 391 ? -14.086 32.406 -9.141 1 96.69 391 GLY B O 1
ATOM 6113 N N . PRO B 1 392 ? -14.547 30.219 -8.828 1 96.06 392 PRO B N 1
ATOM 6114 C CA . PRO B 1 392 ? -15.805 30.547 -8.156 1 96.06 392 PRO B CA 1
ATOM 6115 C C . PRO B 1 392 ? -15.617 31.453 -6.945 1 96.06 392 PRO B C 1
ATOM 6117 O O . PRO B 1 392 ? -16.484 32.281 -6.641 1 96.06 392 PRO B O 1
ATOM 6120 N N . PHE B 1 393 ? -14.562 31.344 -6.246 1 97.25 393 PHE B N 1
ATOM 6121 C CA . PHE B 1 393 ? -14.273 32.219 -5.098 1 97.25 393 PHE B CA 1
ATOM 6122 C C . PHE B 1 393 ? -14 33.625 -5.543 1 97.25 393 PHE B C 1
ATOM 6124 O O . PHE B 1 393 ? -14.43 34.594 -4.891 1 97.25 393 PHE B O 1
ATOM 6131 N N . VAL B 1 394 ? -13.234 33.781 -6.637 1 96.44 394 VAL B N 1
ATOM 6132 C CA . VAL B 1 394 ? -12.953 35.094 -7.188 1 96.44 394 VAL B CA 1
ATOM 6133 C C . VAL B 1 394 ? -14.266 35.781 -7.578 1 96.44 394 VAL B C 1
ATOM 6135 O O . VAL B 1 394 ? -14.453 36.969 -7.305 1 96.44 394 VAL B O 1
ATOM 6138 N N . GLN B 1 395 ? -15.133 35.062 -8.141 1 95.62 395 GLN B N 1
ATOM 6139 C CA . GLN B 1 395 ? -16.406 35.594 -8.586 1 95.62 395 GLN B CA 1
ATOM 6140 C C . GLN B 1 395 ? -17.281 36.031 -7.402 1 95.62 395 GLN B C 1
ATOM 6142 O O . GLN B 1 395 ? -17.984 37.031 -7.465 1 95.62 395 GLN B O 1
ATOM 6147 N N . THR B 1 396 ? -17.219 35.281 -6.328 1 94.44 396 THR B N 1
ATOM 6148 C CA . THR B 1 396 ? -18.109 35.469 -5.195 1 94.44 396 THR B CA 1
ATOM 6149 C C . THR B 1 396 ? -17.531 36.469 -4.219 1 94.44 396 THR B C 1
ATOM 6151 O O . THR B 1 396 ? -18.25 37.281 -3.637 1 94.44 396 THR B O 1
ATOM 6154 N N . PHE B 1 397 ? -16.234 36.375 -4.012 1 93.12 397 PHE B N 1
ATOM 6155 C CA . PHE B 1 397 ? -15.641 37.125 -2.92 1 93.12 397 PHE B CA 1
ATOM 6156 C C . PHE B 1 397 ? -14.633 38.125 -3.451 1 93.12 397 PHE B C 1
ATOM 6158 O O . PHE B 1 397 ? -14.141 39 -2.703 1 93.12 397 PHE B O 1
ATOM 6165 N N . GLY B 1 398 ? -14.25 37.969 -4.668 1 85.56 398 GLY B N 1
ATOM 6166 C CA . GLY B 1 398 ? -13.172 38.75 -5.219 1 85.56 398 GLY B CA 1
ATOM 6167 C C . GLY B 1 398 ? -13.516 40.219 -5.316 1 85.56 398 GLY B C 1
ATOM 6168 O O . GLY B 1 398 ? -14.68 40.625 -5.203 1 85.56 398 GLY B O 1
#

InterPro domains:
  IPR012893 HipA-like, C-terminal [PF07804] (146-363)
  IPR017508 HipA, N-terminal subdomain 1 [PF13657] (5-101)
  IPR017508 HipA, N-terminal subdomain 1 [TIGR03071] (20-100)
  IPR052028 HipA Serine/Threonine-Protein Kinase [PTHR37419] (20-389)

Sequence (796 aa):
MTAVLQVATPEGDSGKILSSAGDYLFRYHEDAKAQAAISLLMPVRLDEYRHRELHPIFQMNLPEGYVLEQLRNRLAKVANVDPMLLLALSGSSSPIGRVAVSSPEVDALLRRQQFPGEKLEEILAWDGAEDIFAGLVDRYILRAGISGVQPKVLVPEHQDSAPQRFTSKTSDLIIKSGRDEFPGLAINEFLCMSVAREAGIAVPEFYLSDNAKLFVMRRFDRDEQLNPIGFEDMAALMGLAAEQKYSKSYSAIAKAIRLFCPPEQVQNSLAQLFAIVTLSCIVGNGDAHLKNFGLLYSDPTQRDARLAPAYDIVNTTAYIPEDVLALDLAGNKSLFASRQGLLDFAQVCDVARPEEVIREQLHALERVLARSTDLSERAPNVVAAIRHCAGPFVQTFGMTAVLQVATPEGDSGKILSSAGDYLFRYHEDAKAQAAISLLMPVRLDEYRHRELHPIFQMNLPEGYVLEQLRNRLAKVANVDPMLLLALSGSSSPIGRVAVSSPEVDALLRRQQFPGEKLEEILAWDGAEDIFAGLVDRYILRAGISGVQPKVLVPEHQDSAPQRFTSKTSDLIIKSGRDEFPGLAINEFLCMSVAREAGIAVPEFYLSDNAKLFVMRRFDRDEQLNPIGFEDMAALMGLAAEQKYSKSYSAIAKAIRLFCPPEQVQNSLAQLFAIVTLSCIVGNGDAHLKNFGLLYSDPTQRDARLAPAYDIVNTTAYIPEDVLALDLAGNKSLFASRQGLLDFAQVCDVARPEEVIREQLHALERVLARSTDLSERAPNVVAAIRHCAGPFVQTFG

Secondary structure (DSSP, 8-state):
---EEEEEETTEEEEEEEEETTEEEEEE-TT--GGG-SSTT----SSPEEESS--HHHHTTS--HHHHHHHHHHHTTTS---HHHHHHHHHHH--SSS-EEE-HHHHHHHHTS----B-HHHHHT--SSS-HHHHHHHHHGGG-----SS-EEEEEBPPTTS---TT--PPEEEEEE-TTTSTTHHHHHHHHHHHHHHTT-----EEE-TTS-EEEEE-SSB-TT--B-EEEEHHHHTT--GGGTTSSBHHHHHHHHHHHS-HHHHHHHHHHHHHHHHHHHHHT-TT--GGG-EEEES-TTS---EEPPP------TTT-TT---SSBBTTB--STTHHHHHHHHHHHTT-S-HHHHHHHHHHHHHHHHHH-HHHHHH-HHHHHHHHHHHHHHHHHH-/---EEEEEETTEEEEEEEEETTEEEEEE-TT--GGG-SSTT----SSPEEESS--HHHHTTS--HHHHHHHHHHHTTTS---HHHHHHHHHHH--SSS-EEE-HHHHHHHHTS----B-HHHHHT--SSS-HHHHHHHHHGGG-----SS-EEEEEB--SSS---TT----EEEEEE-TTTSTTHHHHHHHHHHHHHHTT-----EEE-TTS-EEEEE-SSB-TT--B-EEEEHHHHTT--GGGTTSSBHHHHHHHHHHHS-HHHHHHHHHHHHHHHHHHHHHT-TT--GGG-EEEES-TTS---EEPPP------TTT-TT---SSBBTTB--STTHHHHHHHHHHHTT-S-HHHHHHHHHHHHHHHHHH-HHHHHH-HHHHHHHHHHHHHHHHHH-

Foldseek 3Di:
DWDKKWKWFPVGGFFIWTDDPQKIKTAGDPPHDQLGALDLVGGHDHDIDIGNDDAQSLLQQAAAAPLLVVVCVVPVVPDPPDSSVRSQLQQDADAAFGMHIHDPVNVVVCVVADQPFDAPLCVQAPDPPDPVLVVQCVRASSNRRHYDNFRKGKTFHDDVPDPPDPVALTWIKIKGFNPPQDPLFLVQQVLLVQLCVQLPFFDFDWDAHPNRGIIMGTDDQADPSNRGWGKDFQCSLVRHHPVCQLVAALLVVLVSLVVQADPVQSLVQLVSSLLLVLSLLLQQPQPCTRRQWMWTGRGSVVRHIHIDTGHDRGHCCLNVVQGWHSYDQQNGTGSVPVVVSSVVSCVSSVNDCSLVSNVSSLVSSVVSCVVPVVSCVSCVSSNVSRCVSNVVVVVPRD/DWDKKWKWFPVGGFFIWTDDPQKIKTAGDPPHDQLGALDLVGGHDHDIDIDNDDAQSLLQQAAAAPLLVVVCVVPVVPDPPDSSVRSQQQQDADAAFGMHIHDPVNVVVCVVADQPFDAPLCVQAPDPPDPVLVVQCVRASSNRRHYDNFRKGKTFHDDVPDPPDPPALTWIKIKGFNPPQDPLQLVQQVLLVQLCVLLPFFDFDWDAHPNRGIIMGTDDQADPSNRGWGKDFQCSLVRHHPVCQLVAALLVVLVSLVVQADPVASLVQLVSSLLLVLSLLLQQPQPCTRRQWMWTGRGSVVRHIHIDTGHDRGHCCLNVVQGWHSYDQQNGTGSVPVVVSSVVSCVSSVNDCSLVSNVSSLVSSVVSCVVPVVSCVSCVSSVVSRCVSNVVVVVVRD